Protein AF-A0A969BY06-F1 (afdb_monomer_lite)

Foldseek 3Di:
DDPQLEAEEQEFEQAAQFAAFPVRDTQHGHQARVVLRVLVVVCCCPVVVDDPVRYHAAYFDDDPVPSGGPDDPLRFQAPVNVLVVLVVNLVPRAAPGEYEYEGGAEKAKEQDPLQVLQVHRRGIWIFDAGRCCRPLQGDGCTQLLVLLSVVSSLVSRYAYEYEALYAQEDDDDDDPKDWRYDHDYRHRDHDPPPGSDPSVSSNVSSLVLQAPQDDKDPQDNYRFDQRYKYKYWATNHFTFIWAQPDPPVSRTHTLQSVQLSVVCVVPPPQAFLLLSQLLSQLSCCVPPVRIGMAMGHQSQAHDSHPDGDFDDDWWWFSDADPVQQKTKTQAFLLLVADFQWKKFWAARNDPFPLDPQRTQFMFGFQAGFLRMTMGHGPGGRDPDHDDGSITIDTLAGDPVLAFEEEEDEDPPDPLQVVLVVLLVVVQLLARRYDYDYPPDQGQWYWYADPVQFIFIAGSVRHGQPQQPPTQHSPDPCSSVLVVVVVVLVSLLVSLVPRWLPPCVALCRVQKDKAKQEKAQDDRSSDDDDPDYHHAPDRQAREDEQRIKIKMKIFGQHQAKKWKWKWKCWSLSWTDTSPVPDPRDQTDIDGHGGMMMDMDRDHDDPPDFKTKIKIKMKIFPDRHRNCSSGDHGRPDQPDRVDDDDDDSVVSVSSSSSDDDDDDDDRDYDDDSSNTMGMDMDMYMYGHPPPPPDDDDDDPPDPPPPPCVVPPPDDDDDDDDDDDDDDDDDDDDDDDDDPVNVVVLVVLLLQLLLLLLQLFLLLQDLVPDVVDLAWDKFFSLLLLLLLLLLLLLADPPDPLNVFSCVSSVVPPDDNVSNLSSSQVNV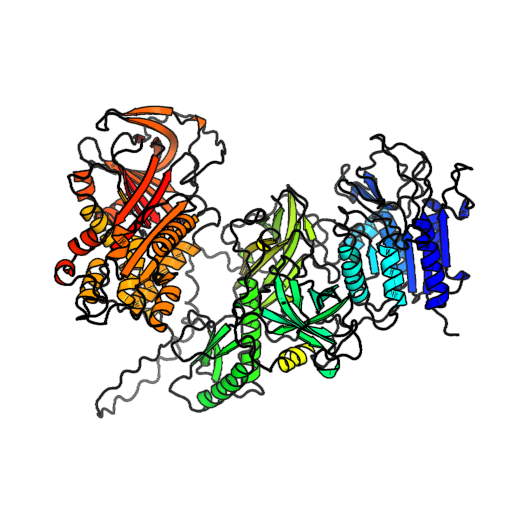VVQVVQDDPQKDKFWAKEKEAEPPDDPDPVSQVSSCVRRVYYYYYADPDLVVNQVVVQVVLCVSAVNPGGNQDDSVLVVPFGMEIETRIYTDFFWLAFFAPVQWDWDWFVQAVNIDTFTWTKDWFKWFWADDPFWTKTWIDTPSGLKIKIKTATDPVADPVRVSVCSRSVSLVVVLVRTDTFTAMETDTWFKDKDKDFCQVSSVVSTVCVVPASASDPPDPSRGGSTYIGIYIWTQDRGGTDDDDHDDDDDDDDDDPPHYYHYRRAWIKMFMARSPSRRTRMIIIPHDRD

Radius of gyration: 35.47 Å; chains: 1; bounding box: 96×74×103 Å

Structure (mmCIF, N/CA/C/O backbone):
data_AF-A0A969BY06-F1
#
_entry.id   AF-A0A969BY06-F1
#
loop_
_atom_site.group_PDB
_atom_site.id
_atom_site.type_symbol
_atom_site.label_atom_id
_atom_site.label_alt_id
_atom_site.label_comp_id
_atom_site.label_asym_id
_atom_site.label_entity_id
_atom_site.label_seq_id
_atom_site.pdbx_PDB_ins_code
_atom_site.Cartn_x
_atom_site.Cartn_y
_atom_site.Cartn_z
_atom_site.occupancy
_atom_site.B_iso_or_equiv
_atom_site.auth_seq_id
_atom_site.auth_comp_id
_atom_site.auth_asym_id
_atom_site.auth_atom_id
_atom_site.pdbx_PDB_model_num
ATOM 1 N N . MET A 1 1 ? -6.893 -21.592 -52.522 1.00 36.00 1 MET A N 1
ATOM 2 C CA . MET A 1 1 ? -5.803 -20.666 -52.174 1.00 36.00 1 MET A CA 1
ATOM 3 C C . MET A 1 1 ? -6.502 -19.421 -51.686 1.00 36.00 1 MET A C 1
ATOM 5 O O . MET A 1 1 ? -7.279 -18.869 -52.454 1.00 36.00 1 MET A O 1
ATOM 9 N N . ALA A 1 2 ? -6.400 -19.128 -50.394 1.00 36.66 2 ALA A N 1
ATOM 10 C CA . ALA A 1 2 ? -6.856 -17.852 -49.861 1.00 36.66 2 ALA A CA 1
ATOM 11 C C . ALA A 1 2 ? -5.659 -16.909 -49.965 1.00 36.66 2 ALA A C 1
ATOM 13 O O . ALA A 1 2 ? -4.579 -17.303 -49.528 1.00 36.66 2 ALA A O 1
ATOM 14 N N . ASP A 1 3 ? -5.834 -15.734 -50.568 1.00 45.28 3 ASP A N 1
ATOM 15 C CA . ASP A 1 3 ? -4.785 -14.717 -50.566 1.00 45.28 3 ASP A CA 1
ATOM 16 C C . ASP A 1 3 ? -4.525 -14.306 -49.117 1.00 45.28 3 ASP A C 1
ATOM 18 O O . ASP A 1 3 ? -5.405 -13.790 -48.424 1.00 45.28 3 ASP A O 1
ATOM 22 N N . THR A 1 4 ? -3.325 -14.603 -48.633 1.00 62.12 4 THR A N 1
ATOM 23 C CA . THR A 1 4 ? -2.865 -14.154 -47.325 1.00 62.12 4 THR A CA 1
ATOM 24 C C . THR A 1 4 ? -2.282 -12.768 -47.502 1.00 62.12 4 THR A C 1
ATOM 26 O O . THR A 1 4 ? -1.140 -12.624 -47.937 1.00 62.12 4 THR A O 1
ATOM 29 N N . ASP A 1 5 ? -3.085 -11.768 -47.156 1.00 86.12 5 ASP A N 1
ATOM 30 C CA . ASP A 1 5 ? -2.762 -10.340 -47.218 1.00 86.12 5 ASP A CA 1
ATOM 31 C C . ASP A 1 5 ? -1.788 -9.925 -46.093 1.00 86.12 5 ASP A C 1
ATOM 33 O O . ASP A 1 5 ? -2.048 -9.036 -45.284 1.00 86.12 5 ASP A O 1
ATOM 37 N N . LEU A 1 6 ? -0.700 -10.688 -45.966 1.00 93.00 6 LEU A N 1
ATOM 38 C CA . LEU A 1 6 ? 0.324 -10.591 -44.936 1.00 93.00 6 LEU A CA 1
ATOM 39 C C . LEU A 1 6 ? 1.692 -10.495 -45.614 1.00 93.00 6 LEU A C 1
ATOM 41 O O . LEU A 1 6 ? 2.065 -11.358 -46.409 1.00 93.00 6 LEU A O 1
ATOM 45 N N . TYR A 1 7 ? 2.428 -9.452 -45.252 1.00 96.81 7 TYR A N 1
ATOM 46 C CA . TYR A 1 7 ? 3.782 -9.152 -45.705 1.00 96.81 7 TYR A CA 1
ATOM 47 C C . TYR A 1 7 ? 4.728 -9.152 -44.505 1.00 96.81 7 TYR A C 1
ATOM 49 O O . TYR A 1 7 ? 4.297 -8.898 -43.376 1.00 96.81 7 TYR A O 1
ATOM 57 N N . ALA A 1 8 ? 6.012 -9.444 -44.710 1.00 97.56 8 ALA A N 1
ATOM 58 C CA . ALA A 1 8 ? 6.959 -9.539 -43.604 1.00 97.56 8 ALA A CA 1
ATOM 59 C C . ALA A 1 8 ? 8.343 -8.960 -43.901 1.00 97.56 8 ALA A C 1
ATOM 61 O O . ALA A 1 8 ? 8.830 -9.013 -45.028 1.00 97.56 8 ALA A O 1
ATOM 62 N N . LEU A 1 9 ? 8.993 -8.468 -42.844 1.00 98.19 9 LEU A N 1
ATOM 63 C CA . LEU A 1 9 ? 10.401 -8.073 -42.832 1.00 98.19 9 LEU A CA 1
ATOM 64 C C . LEU A 1 9 ? 11.107 -8.768 -41.669 1.00 98.19 9 LEU A C 1
ATOM 66 O O . LEU A 1 9 ? 10.770 -8.537 -40.510 1.00 98.19 9 LEU A O 1
ATOM 70 N N . LEU A 1 10 ? 12.078 -9.624 -41.982 1.00 98.31 10 LEU A N 1
ATOM 71 C CA . LEU A 1 10 ? 12.789 -10.453 -41.010 1.00 98.31 10 LEU A CA 1
ATOM 72 C C . LEU A 1 10 ? 14.284 -10.088 -40.987 1.00 98.31 10 LEU A C 1
ATOM 74 O O . LEU A 1 10 ? 14.963 -10.183 -42.008 1.00 98.31 10 LEU A O 1
ATOM 78 N N . ILE A 1 11 ? 14.801 -9.670 -39.832 1.00 98.06 11 ILE A N 1
ATOM 79 C CA . ILE A 1 11 ? 16.166 -9.151 -39.657 1.00 98.06 11 ILE A CA 1
ATOM 80 C C . ILE A 1 11 ? 16.869 -9.967 -38.567 1.00 98.06 11 ILE A C 1
ATOM 82 O O . ILE A 1 11 ? 16.397 -9.996 -37.433 1.00 98.06 11 ILE A O 1
ATOM 86 N N . GLY A 1 12 ? 17.962 -10.658 -38.906 1.00 96.44 12 GLY A N 1
ATOM 87 C CA . GLY A 1 12 ? 18.641 -11.601 -38.003 1.00 96.44 12 GLY A CA 1
ATOM 88 C C . GLY A 1 12 ? 20.154 -11.426 -38.019 1.00 96.44 12 GLY A C 1
ATOM 89 O O . GLY A 1 12 ? 20.783 -11.625 -39.055 1.00 96.44 12 GLY A O 1
ATOM 90 N N . ILE A 1 13 ? 20.753 -11.048 -36.890 1.00 94.75 13 ILE A N 1
ATOM 91 C CA . ILE A 1 13 ? 22.160 -10.626 -36.848 1.00 94.75 13 ILE A CA 1
ATOM 92 C C . ILE A 1 13 ? 22.968 -11.516 -35.895 1.00 94.75 13 ILE A C 1
ATOM 94 O O . ILE A 1 13 ? 22.909 -11.340 -34.680 1.00 94.75 13 ILE A O 1
ATOM 98 N N . ASN A 1 14 ? 23.723 -12.466 -36.456 1.00 92.31 14 ASN A N 1
ATOM 99 C CA . ASN A 1 14 ? 24.719 -13.242 -35.718 1.00 92.31 14 ASN A CA 1
ATOM 100 C C . ASN A 1 14 ? 26.069 -12.507 -35.711 1.00 92.31 14 ASN A C 1
ATOM 102 O O . ASN A 1 14 ? 26.566 -12.189 -34.639 1.00 92.31 14 ASN A O 1
ATOM 106 N N . TYR A 1 15 ? 26.635 -12.184 -36.878 1.00 92.00 15 TYR A N 1
ATOM 107 C CA . TYR A 1 15 ? 27.936 -11.505 -36.980 1.00 92.00 15 TYR A CA 1
ATOM 108 C C . TYR A 1 15 ? 27.830 -9.978 -36.870 1.00 92.00 15 TYR A C 1
ATOM 110 O O . TYR A 1 15 ? 26.941 -9.383 -37.491 1.00 92.00 15 TYR A O 1
ATOM 118 N N . TYR A 1 16 ? 28.788 -9.356 -36.172 1.00 90.75 16 TYR A N 1
ATOM 119 C CA . TYR A 1 16 ? 28.977 -7.905 -36.042 1.00 90.75 16 TYR A CA 1
ATOM 120 C C . TYR A 1 16 ? 30.395 -7.479 -36.449 1.00 90.75 16 TYR A C 1
ATOM 122 O O . TYR A 1 16 ? 31.382 -8.079 -36.030 1.00 90.75 16 TYR A O 1
ATOM 130 N N . TYR A 1 17 ? 30.535 -6.380 -37.204 1.00 88.94 17 TYR A N 1
ATOM 131 C CA . TYR A 1 17 ? 31.873 -5.877 -37.538 1.00 88.94 17 TYR A CA 1
ATOM 132 C C . TYR A 1 17 ? 32.636 -5.424 -36.270 1.00 88.94 17 TYR A C 1
ATOM 134 O O . TYR A 1 17 ? 32.061 -4.753 -35.406 1.00 88.94 17 TYR A O 1
ATOM 142 N N . PRO A 1 18 ? 33.942 -5.730 -36.147 1.00 80.69 18 PRO A N 1
ATOM 143 C CA . PRO A 1 18 ? 34.690 -5.515 -34.911 1.00 80.69 18 PRO A CA 1
ATOM 144 C C . PRO A 1 18 ? 35.029 -4.039 -34.664 1.00 80.69 18 PRO A C 1
ATOM 146 O O . PRO A 1 18 ? 35.703 -3.398 -35.470 1.00 80.69 18 PRO A O 1
ATOM 149 N N . ASN A 1 19 ? 34.648 -3.520 -33.493 1.00 72.38 19 ASN A N 1
ATOM 150 C CA . ASN A 1 19 ? 35.060 -2.202 -33.002 1.00 72.38 19 ASN A CA 1
ATOM 151 C C . ASN A 1 19 ? 35.006 -2.130 -31.479 1.00 72.38 19 ASN A C 1
ATOM 153 O O . ASN A 1 19 ? 34.207 -2.827 -30.857 1.00 72.38 19 ASN A O 1
ATOM 157 N N . ARG A 1 20 ? 35.828 -1.255 -30.894 1.00 75.88 20 ARG A N 1
ATOM 158 C CA . ARG A 1 20 ? 35.798 -0.943 -29.465 1.00 75.88 20 ARG A CA 1
ATOM 159 C C . ARG A 1 20 ? 35.021 0.342 -29.233 1.00 75.88 20 ARG A C 1
ATOM 161 O O . ARG A 1 20 ? 35.375 1.378 -29.792 1.00 75.88 20 ARG A O 1
ATOM 168 N N . LEU A 1 21 ? 34.016 0.267 -28.368 1.00 72.88 21 LEU A N 1
ATOM 169 C CA . LEU A 1 21 ? 33.397 1.447 -27.779 1.00 72.88 21 LEU A CA 1
ATOM 170 C C . LEU A 1 21 ? 34.406 2.165 -26.861 1.00 72.88 21 LEU A C 1
ATOM 172 O O . LEU A 1 21 ? 35.481 1.640 -26.546 1.00 72.88 21 LEU A O 1
ATOM 176 N N . SER A 1 22 ? 34.067 3.378 -26.433 1.00 69.12 22 SER A N 1
ATOM 177 C CA . SER A 1 22 ? 34.914 4.259 -25.612 1.00 69.12 22 SER A CA 1
ATOM 178 C C . SER A 1 22 ? 35.369 3.655 -24.274 1.00 69.12 22 SER A C 1
ATOM 180 O O . SER A 1 22 ? 36.471 3.947 -23.806 1.00 69.12 22 SER A O 1
ATOM 182 N N . ASP A 1 23 ? 34.556 2.779 -23.686 1.00 66.94 23 ASP A N 1
ATOM 183 C CA . ASP A 1 23 ? 34.835 2.008 -22.468 1.00 66.94 23 ASP A CA 1
ATOM 184 C C . ASP A 1 23 ? 35.725 0.766 -22.707 1.00 66.94 23 ASP A C 1
ATOM 186 O O . ASP A 1 23 ? 36.152 0.099 -21.762 1.00 66.94 23 ASP A O 1
ATOM 190 N N . GLY A 1 24 ? 36.024 0.453 -23.972 1.00 72.19 24 GLY A N 1
ATOM 191 C CA . GLY A 1 24 ? 36.779 -0.719 -24.406 1.00 72.19 24 GLY A CA 1
ATOM 192 C C . GLY A 1 24 ? 35.947 -1.984 -24.644 1.00 72.19 24 GLY A C 1
ATOM 193 O O . GLY A 1 24 ? 36.547 -3.015 -24.970 1.00 72.19 24 GLY A O 1
ATOM 194 N N . SER A 1 25 ? 34.619 -1.925 -24.498 1.00 74.69 25 SER A N 1
ATOM 195 C CA . SER A 1 25 ? 33.684 -3.014 -24.807 1.00 74.69 25 SER A CA 1
ATOM 196 C C . SER A 1 25 ? 33.457 -3.177 -26.317 1.00 74.69 25 SER A C 1
ATOM 198 O O . SER A 1 25 ? 33.809 -2.310 -27.118 1.00 74.69 25 SER A O 1
ATOM 200 N N . THR A 1 26 ? 32.904 -4.321 -26.722 1.00 77.75 26 THR A N 1
ATOM 201 C CA . THR A 1 26 ? 32.596 -4.661 -28.119 1.00 77.75 26 THR A CA 1
ATOM 202 C C . THR A 1 26 ? 31.288 -5.450 -28.152 1.00 77.75 26 THR A C 1
ATOM 204 O O . THR A 1 26 ? 31.117 -6.351 -27.324 1.00 77.75 26 THR A O 1
ATOM 207 N N . TYR A 1 27 ? 30.400 -5.194 -29.119 1.00 84.12 27 TYR A N 1
ATOM 208 C CA . TYR A 1 27 ? 29.342 -6.163 -29.437 1.00 84.12 27 TYR A CA 1
ATOM 209 C C . TYR A 1 27 ? 30.000 -7.488 -29.844 1.00 84.12 27 TYR A C 1
ATOM 211 O O . TYR A 1 27 ? 31.090 -7.491 -30.422 1.00 84.12 27 TYR A O 1
ATOM 219 N N . LYS A 1 28 ? 29.396 -8.606 -29.444 1.00 84.31 28 LYS A N 1
ATOM 220 C CA . LYS A 1 28 ? 29.905 -9.947 -29.744 1.00 84.31 28 LYS A CA 1
ATOM 221 C C . LYS A 1 28 ? 29.021 -10.577 -30.799 1.00 84.31 28 LYS A C 1
ATOM 223 O O . LYS A 1 28 ? 27.852 -10.224 -30.906 1.00 84.31 28 LYS A O 1
ATOM 228 N N . ASP A 1 29 ? 29.565 -11.556 -31.500 1.00 87.44 29 ASP A N 1
ATOM 229 C CA . ASP A 1 29 ? 28.734 -12.375 -32.361 1.00 87.44 29 ASP A CA 1
ATOM 230 C C . ASP A 1 29 ? 27.730 -13.183 -31.521 1.00 87.44 29 ASP A C 1
ATOM 232 O O . ASP A 1 29 ? 28.045 -13.677 -30.431 1.00 87.44 29 ASP A O 1
ATOM 236 N N . LEU A 1 30 ? 26.506 -13.266 -32.032 1.00 87.62 30 LEU A N 1
ATOM 237 C CA . LEU A 1 30 ? 25.407 -14.075 -31.516 1.00 87.62 30 LEU A CA 1
ATOM 238 C C . LEU A 1 30 ? 25.317 -15.379 -32.311 1.00 87.62 30 LEU A C 1
ATOM 240 O O . LEU A 1 30 ? 25.778 -15.463 -33.447 1.00 87.62 30 LEU A O 1
ATOM 244 N N . GLU A 1 31 ? 24.698 -16.405 -31.736 1.00 85.19 31 GLU A N 1
ATOM 245 C CA . GLU A 1 31 ? 24.597 -17.719 -32.383 1.00 85.19 31 GLU A CA 1
ATOM 246 C C . GLU A 1 31 ? 23.169 -18.008 -32.879 1.00 85.19 31 GLU A C 1
ATOM 248 O O . GLU A 1 31 ? 22.988 -18.733 -33.860 1.00 85.19 31 GLU A O 1
ATOM 253 N N . GLY A 1 32 ? 22.142 -17.454 -32.219 1.00 87.50 32 GLY A N 1
ATOM 254 C CA . GLY A 1 32 ? 20.742 -17.823 -32.452 1.00 87.50 32 GLY A CA 1
ATOM 255 C C . GLY A 1 32 ? 19.925 -16.892 -33.349 1.00 87.50 32 GLY A C 1
ATOM 256 O O . GLY A 1 32 ? 18.902 -17.322 -33.882 1.00 87.50 32 GLY A O 1
ATOM 257 N N . ALA A 1 33 ? 20.348 -15.645 -33.547 1.00 91.56 33 ALA A N 1
ATOM 258 C CA . ALA A 1 33 ? 19.531 -14.605 -34.175 1.00 91.56 33 ALA A CA 1
ATOM 259 C C . ALA A 1 33 ? 19.147 -14.885 -35.644 1.00 91.56 33 ALA A C 1
ATOM 261 O O . ALA A 1 33 ? 17.995 -14.694 -36.041 1.00 91.56 33 ALA A O 1
ATOM 262 N N . VAL A 1 34 ? 20.070 -15.410 -36.453 1.00 94.38 34 VAL A N 1
ATOM 263 C CA . VAL A 1 34 ? 19.764 -15.878 -37.820 1.00 94.38 34 VAL A CA 1
ATOM 264 C C . VAL A 1 34 ? 18.842 -17.107 -37.784 1.00 94.38 34 VAL A C 1
ATOM 266 O O . VAL A 1 34 ? 17.917 -17.220 -38.590 1.00 94.38 34 VAL A O 1
ATOM 269 N N . GLY A 1 35 ? 19.034 -18.009 -36.814 1.00 92.62 35 GLY A N 1
ATOM 270 C CA . GLY A 1 35 ? 18.193 -19.196 -36.622 1.00 92.62 35 GLY A CA 1
ATOM 271 C C . GLY A 1 35 ? 16.734 -18.861 -36.290 1.00 92.62 35 GLY A C 1
ATOM 272 O O . GLY A 1 35 ? 15.821 -19.506 -36.811 1.00 92.62 35 GLY A O 1
ATOM 273 N N . ASP A 1 36 ? 16.518 -17.826 -35.480 1.00 94.50 36 ASP A N 1
ATOM 274 C CA . ASP A 1 36 ? 15.202 -17.277 -35.134 1.00 94.50 36 ASP A CA 1
ATOM 275 C C . ASP A 1 36 ? 14.458 -16.743 -36.366 1.00 94.50 36 ASP A C 1
ATOM 277 O O . ASP A 1 36 ? 13.286 -17.069 -36.585 1.00 94.50 36 ASP A O 1
ATOM 281 N N . VAL A 1 37 ? 15.150 -15.981 -37.219 1.00 95.69 37 VAL A N 1
ATOM 282 C CA . VAL A 1 37 ? 14.595 -15.448 -38.473 1.00 95.69 37 VAL A CA 1
ATOM 283 C C . VAL A 1 37 ? 14.242 -16.555 -39.457 1.00 95.69 37 VAL A C 1
ATOM 285 O O . VAL A 1 37 ? 13.136 -16.555 -39.998 1.00 95.69 37 VAL A O 1
ATOM 288 N N . LEU A 1 38 ? 15.126 -17.536 -39.656 1.00 95.12 38 LEU A N 1
ATOM 289 C CA . LEU A 1 38 ? 14.857 -18.666 -40.551 1.00 95.12 38 LEU A CA 1
ATOM 290 C C . LEU A 1 38 ? 13.676 -19.517 -40.057 1.00 95.12 38 LEU A C 1
ATOM 292 O O . LEU A 1 38 ? 12.845 -19.949 -40.856 1.00 95.12 38 LEU A O 1
ATOM 296 N N . ALA A 1 39 ? 13.550 -19.715 -38.742 1.00 94.69 39 ALA A N 1
ATOM 297 C CA . ALA A 1 39 ? 12.409 -20.409 -38.151 1.00 94.69 39 ALA A CA 1
ATOM 298 C C . ALA A 1 39 ? 11.101 -19.611 -38.275 1.00 94.69 39 ALA A C 1
ATOM 300 O O . ALA A 1 39 ? 10.048 -20.189 -38.548 1.00 94.69 39 ALA A O 1
ATOM 301 N N . THR A 1 40 ? 11.172 -18.289 -38.127 1.00 95.88 40 THR A N 1
ATOM 302 C CA . THR A 1 40 ? 10.033 -17.381 -38.304 1.00 95.88 40 THR A CA 1
ATOM 303 C C . THR A 1 40 ? 9.565 -17.359 -39.759 1.00 95.88 40 THR A C 1
ATOM 305 O O . THR A 1 40 ? 8.370 -17.498 -40.014 1.00 95.88 40 THR A O 1
ATOM 308 N N . ARG A 1 41 ? 10.491 -17.305 -40.728 1.00 96.62 41 ARG A N 1
ATOM 309 C CA . ARG A 1 41 ? 10.190 -17.457 -42.161 1.00 96.62 41 ARG A CA 1
ATOM 310 C C . ARG A 1 41 ? 9.492 -18.785 -42.447 1.00 96.62 41 ARG A C 1
ATOM 312 O O . ARG A 1 41 ? 8.423 -18.789 -43.052 1.00 96.62 41 ARG A O 1
ATOM 319 N N . ALA A 1 42 ? 10.052 -19.890 -41.951 1.00 95.62 42 ALA A N 1
ATOM 320 C CA . ALA A 1 42 ? 9.466 -21.215 -42.123 1.00 95.62 42 ALA A CA 1
ATOM 321 C C . ALA A 1 42 ? 8.050 -21.300 -41.527 1.00 95.62 42 ALA A C 1
ATOM 323 O O . ALA A 1 42 ? 7.161 -21.873 -42.155 1.00 95.62 42 ALA A O 1
ATOM 324 N N . PHE A 1 43 ? 7.799 -20.697 -40.359 1.00 93.94 43 PHE A N 1
ATOM 325 C CA . PHE A 1 43 ? 6.455 -20.606 -39.777 1.00 93.94 43 PHE A CA 1
ATOM 326 C C . PHE A 1 43 ? 5.490 -19.801 -40.663 1.00 93.94 43 PHE A C 1
ATOM 328 O O . PHE A 1 43 ? 4.383 -20.268 -40.932 1.00 93.94 43 PHE A O 1
ATOM 335 N N . LEU A 1 44 ? 5.897 -18.628 -41.161 1.00 93.25 44 LEU A N 1
ATOM 336 C CA . LEU A 1 44 ? 5.055 -17.794 -42.027 1.00 93.25 44 LEU A CA 1
ATOM 337 C C . LEU A 1 44 ? 4.702 -18.507 -43.345 1.00 93.25 44 LEU A C 1
ATOM 339 O O . LEU A 1 44 ? 3.535 -18.535 -43.736 1.00 93.25 44 LEU A O 1
ATOM 343 N N . GLN A 1 45 ? 5.671 -19.165 -43.981 1.00 93.00 45 GLN A N 1
ATOM 344 C CA . GLN A 1 45 ? 5.450 -19.950 -45.201 1.00 93.00 45 GLN A CA 1
ATOM 345 C C . GLN A 1 45 ? 4.549 -21.174 -44.952 1.00 93.00 45 GLN A C 1
ATOM 347 O O . GLN A 1 45 ? 3.624 -21.433 -45.717 1.00 93.00 45 GLN A O 1
ATOM 352 N N . THR A 1 46 ? 4.788 -21.944 -43.883 1.00 89.31 46 THR A N 1
ATOM 353 C CA . THR A 1 46 ? 4.103 -23.237 -43.665 1.00 89.31 46 THR A CA 1
ATOM 354 C C . THR A 1 46 ? 2.757 -23.113 -42.953 1.00 89.31 46 THR A C 1
ATOM 356 O O . THR A 1 46 ? 1.771 -23.693 -43.403 1.00 89.31 46 THR A O 1
ATOM 359 N N . MET A 1 47 ? 2.695 -22.354 -41.857 1.00 84.25 47 MET A N 1
ATOM 360 C CA . MET A 1 47 ? 1.504 -22.231 -41.007 1.00 84.25 47 MET A CA 1
ATOM 361 C C . MET A 1 47 ? 0.599 -21.076 -41.437 1.00 84.25 47 MET A C 1
ATOM 363 O O . MET A 1 47 ? -0.610 -21.130 -41.210 1.00 84.25 47 MET A O 1
ATOM 367 N N . ARG A 1 48 ? 1.168 -20.031 -42.053 1.00 86.94 48 ARG A N 1
ATOM 368 C CA . ARG A 1 48 ? 0.425 -18.851 -42.523 1.00 86.94 48 ARG A CA 1
ATOM 369 C C . ARG A 1 48 ? 0.321 -18.735 -44.044 1.00 86.94 48 ARG A C 1
ATOM 371 O O . ARG A 1 48 ? -0.387 -17.841 -44.478 1.00 86.94 48 ARG A O 1
ATOM 378 N N . GLN A 1 49 ? 0.931 -19.642 -44.817 1.00 90.00 49 GLN A N 1
ATOM 379 C CA . GLN A 1 49 ? 0.881 -19.686 -46.292 1.00 90.00 49 GLN A CA 1
ATOM 380 C C . GLN A 1 49 ? 1.368 -18.397 -46.986 1.00 90.00 49 GLN A C 1
ATOM 382 O O . GLN A 1 49 ? 1.001 -18.142 -48.130 1.00 90.00 49 GLN A O 1
ATOM 387 N N . VAL A 1 50 ? 2.217 -17.611 -46.312 1.00 91.88 50 VAL A N 1
ATOM 388 C CA . VAL A 1 50 ? 2.757 -16.350 -46.845 1.00 91.88 50 VAL A CA 1
ATOM 389 C C . VAL A 1 50 ? 3.677 -16.633 -48.046 1.00 91.88 50 VAL A C 1
ATOM 391 O O . VAL A 1 50 ? 4.602 -17.439 -47.898 1.00 91.88 50 VAL A O 1
ATOM 394 N N . PRO A 1 51 ? 3.462 -15.988 -49.212 1.00 93.25 51 PRO A N 1
ATOM 395 C CA . PRO A 1 51 ? 4.330 -16.119 -50.383 1.00 93.25 51 PRO A CA 1
ATOM 396 C C . PRO A 1 51 ? 5.776 -15.667 -50.130 1.00 93.25 51 PRO A C 1
ATOM 398 O O . PRO A 1 51 ? 6.027 -14.742 -49.362 1.00 93.25 51 PRO A O 1
ATOM 401 N N . ASP A 1 52 ? 6.747 -16.274 -50.815 1.00 91.62 52 ASP A N 1
ATOM 402 C CA . ASP A 1 52 ? 8.169 -15.917 -50.667 1.00 91.62 52 ASP A CA 1
ATOM 403 C C . ASP A 1 52 ? 8.490 -14.483 -51.111 1.00 91.62 52 ASP A C 1
ATOM 405 O O . ASP A 1 52 ? 9.365 -13.846 -50.531 1.00 91.62 52 ASP A O 1
ATOM 409 N N . ASP A 1 53 ? 7.772 -13.961 -52.105 1.00 93.19 53 ASP A N 1
ATOM 410 C CA . ASP A 1 53 ? 7.870 -12.580 -52.584 1.00 93.19 53 ASP A CA 1
ATOM 411 C C . ASP A 1 53 ? 7.180 -11.561 -51.661 1.00 93.19 53 ASP A C 1
ATOM 413 O O . ASP A 1 53 ? 7.387 -10.362 -51.822 1.00 93.19 53 ASP A O 1
ATOM 417 N N . HIS A 1 54 ? 6.435 -12.019 -50.647 1.00 94.88 54 HIS A N 1
ATOM 418 C CA . HIS A 1 54 ? 5.900 -11.184 -49.566 1.00 94.88 54 HIS A CA 1
ATOM 419 C C . HIS A 1 54 ? 6.852 -11.082 -48.351 1.00 94.88 54 HIS A C 1
ATOM 421 O O . HIS A 1 54 ? 6.551 -10.349 -47.405 1.00 94.88 54 HIS A O 1
ATOM 427 N N . ILE A 1 55 ? 7.982 -11.809 -48.338 1.00 96.81 55 ILE A N 1
ATOM 428 C CA . ILE A 1 55 ? 8.922 -11.867 -47.203 1.00 96.81 55 ILE A CA 1
ATOM 429 C C . ILE A 1 55 ? 10.268 -11.236 -47.579 1.00 96.81 55 ILE A C 1
ATOM 431 O O . ILE A 1 55 ? 11.111 -11.849 -48.238 1.00 96.81 55 ILE A O 1
ATOM 435 N N . LEU A 1 56 ? 10.512 -10.028 -47.075 1.00 97.69 56 LEU A N 1
ATOM 436 C CA . LEU A 1 56 ? 11.822 -9.384 -47.105 1.00 97.69 56 LEU A CA 1
ATOM 437 C C . LEU A 1 56 ? 12.693 -9.919 -45.957 1.00 97.69 56 LEU A C 1
ATOM 439 O O . LEU A 1 56 ? 12.219 -10.115 -44.836 1.00 97.69 56 LEU A O 1
ATOM 443 N N . GLN A 1 57 ? 13.979 -10.150 -46.223 1.00 97.31 57 GLN A N 1
ATOM 444 C CA . GLN A 1 57 ? 14.916 -10.707 -45.245 1.00 97.31 57 GLN A CA 1
ATOM 445 C C . GLN A 1 57 ? 16.281 -10.010 -45.319 1.00 97.31 57 GLN A C 1
ATOM 447 O O . GLN A 1 57 ? 16.782 -9.761 -46.414 1.00 97.31 57 GLN A O 1
ATOM 452 N N . LEU A 1 58 ? 16.886 -9.755 -44.155 1.00 98.12 58 LEU A N 1
ATOM 453 C CA . LEU A 1 58 ? 18.292 -9.373 -43.996 1.00 98.12 58 LEU A CA 1
ATOM 454 C C . LEU A 1 58 ? 18.942 -10.280 -42.943 1.00 98.12 58 LEU A C 1
ATOM 456 O O . LEU A 1 58 ? 18.412 -10.397 -41.835 1.00 98.12 58 LEU A O 1
ATOM 460 N N . THR A 1 59 ? 20.078 -10.909 -43.251 1.00 97.06 59 THR A N 1
ATOM 461 C CA . THR A 1 59 ? 20.813 -11.744 -42.283 1.00 97.06 59 THR A CA 1
ATOM 462 C C . THR A 1 59 ? 22.323 -11.515 -42.325 1.00 97.06 59 THR A C 1
ATOM 464 O O . THR A 1 59 ? 22.864 -11.056 -43.328 1.00 97.06 59 THR A O 1
ATOM 467 N N . SER A 1 60 ? 22.986 -11.766 -41.194 1.00 94.81 60 SER A N 1
ATOM 468 C CA . SER A 1 60 ? 24.444 -11.686 -41.029 1.00 94.81 60 SER A CA 1
ATOM 469 C C . SER A 1 60 ? 24.916 -12.925 -40.278 1.00 94.81 60 SER A C 1
ATOM 471 O O . SER A 1 60 ? 24.770 -12.990 -39.058 1.00 94.81 60 SER A O 1
ATOM 473 N N . THR A 1 61 ? 25.425 -13.924 -40.990 1.00 92.12 61 THR A N 1
ATOM 474 C CA . THR A 1 61 ? 25.869 -15.211 -40.443 1.00 92.12 61 THR A CA 1
ATOM 475 C C . THR A 1 61 ? 27.352 -15.166 -40.068 1.00 92.12 61 THR A C 1
ATOM 477 O O . THR A 1 61 ? 28.175 -14.674 -40.838 1.00 92.12 61 THR A O 1
ATOM 480 N N . THR A 1 62 ? 27.703 -15.704 -38.896 1.00 80.88 62 THR A N 1
ATOM 481 C CA . THR A 1 62 ? 29.094 -15.817 -38.425 1.00 80.88 62 THR A CA 1
ATOM 482 C C . THR A 1 62 ? 29.883 -16.843 -39.229 1.00 80.88 62 THR A C 1
ATOM 484 O O . THR A 1 62 ? 29.518 -18.017 -39.266 1.00 80.88 62 THR A O 1
ATOM 487 N N . ASP A 1 63 ? 31.001 -16.403 -39.805 1.00 72.19 63 ASP A N 1
ATOM 488 C CA . ASP A 1 63 ? 32.023 -17.251 -40.416 1.00 72.19 63 ASP A CA 1
ATOM 489 C C . ASP A 1 63 ? 33.365 -17.033 -39.690 1.00 72.19 63 ASP A C 1
ATOM 491 O O . ASP A 1 63 ? 34.048 -16.021 -39.878 1.00 72.19 63 ASP A O 1
ATOM 495 N N . GLU A 1 64 ? 33.725 -17.985 -38.820 1.00 59.31 64 GLU A N 1
ATOM 496 C CA . GLU A 1 64 ? 34.975 -17.952 -38.046 1.00 59.31 64 GLU A CA 1
ATOM 497 C C . GLU A 1 64 ? 36.236 -18.137 -38.915 1.00 59.31 64 GLU A C 1
ATOM 499 O O . GLU A 1 64 ? 37.334 -17.804 -38.464 1.00 59.31 64 GLU A O 1
ATOM 504 N N . GLU A 1 65 ? 36.113 -18.655 -40.146 1.00 60.50 65 GLU A N 1
ATOM 505 C CA . GLU A 1 65 ? 37.246 -18.876 -41.057 1.00 60.50 65 GLU A CA 1
ATOM 506 C C . GLU A 1 65 ? 37.469 -17.689 -42.012 1.00 60.50 65 GLU A C 1
ATOM 508 O O . GLU A 1 65 ? 38.619 -17.375 -42.333 1.00 60.50 65 GLU A O 1
ATOM 513 N N . ALA A 1 66 ? 36.400 -17.010 -42.447 1.00 61.91 66 ALA A N 1
ATOM 514 C CA . ALA A 1 66 ? 36.472 -15.874 -43.370 1.00 61.91 66 ALA A CA 1
ATOM 515 C C . ALA A 1 66 ? 36.687 -14.514 -42.679 1.00 61.91 66 ALA A C 1
ATOM 517 O O . ALA A 1 66 ? 37.353 -13.642 -43.241 1.00 61.91 66 ALA A O 1
ATOM 518 N N . GLY A 1 67 ? 36.135 -14.313 -41.475 1.00 69.38 67 GLY A N 1
ATOM 519 C CA . GLY A 1 67 ? 36.205 -13.034 -40.750 1.00 69.38 67 GLY A CA 1
ATOM 520 C C . GLY A 1 67 ? 35.307 -11.914 -41.305 1.00 69.38 67 GLY A C 1
ATOM 521 O O . GLY A 1 67 ? 35.365 -10.787 -40.808 1.00 69.38 67 GLY A O 1
ATOM 522 N N . GLU A 1 68 ? 34.468 -12.226 -42.292 1.00 79.81 68 GLU A N 1
ATOM 523 C CA . GLU A 1 68 ? 33.430 -11.385 -42.904 1.00 79.81 68 GLU A CA 1
ATOM 524 C C . GLU A 1 68 ? 32.112 -12.191 -42.968 1.00 79.81 68 GLU A C 1
ATOM 526 O O . GLU A 1 68 ? 32.168 -13.422 -42.951 1.00 79.81 68 GLU A O 1
ATOM 531 N N . PRO A 1 69 ? 30.929 -11.549 -43.019 1.00 86.12 69 PRO A N 1
ATOM 532 C CA . PRO A 1 69 ? 29.653 -12.265 -43.066 1.00 86.12 69 PRO A CA 1
ATOM 533 C C . PRO A 1 69 ? 29.429 -12.959 -44.421 1.00 86.12 69 PRO A C 1
ATOM 535 O O . PRO A 1 69 ? 29.900 -12.495 -45.460 1.00 86.12 69 PRO A O 1
ATOM 538 N N . VAL A 1 70 ? 28.676 -14.064 -44.408 1.00 88.44 70 VAL A N 1
ATOM 539 C CA . VAL A 1 70 ? 28.451 -14.931 -45.585 1.00 88.44 70 VAL A CA 1
ATOM 540 C C . VAL A 1 70 ? 27.523 -14.286 -46.626 1.00 88.44 70 VAL A C 1
ATOM 542 O O . VAL A 1 70 ? 27.639 -14.543 -47.827 1.00 88.44 70 VAL A O 1
ATOM 545 N N . GLU A 1 71 ? 26.568 -13.475 -46.177 1.00 92.69 71 GLU A N 1
ATOM 546 C CA . GLU A 1 71 ? 25.563 -12.831 -47.018 1.00 92.69 71 GLU A CA 1
ATOM 547 C C . GLU A 1 71 ? 26.134 -11.662 -47.850 1.00 92.69 71 GLU A C 1
ATOM 549 O O . GLU A 1 71 ? 26.986 -10.906 -47.376 1.00 92.69 71 GLU A O 1
ATOM 554 N N . PRO A 1 72 ? 25.654 -11.457 -49.094 1.00 92.62 72 PRO A N 1
ATOM 555 C CA . PRO A 1 72 ? 26.135 -10.371 -49.943 1.00 92.62 72 PRO A CA 1
ATOM 556 C C . PRO A 1 72 ? 25.716 -8.990 -49.395 1.00 92.62 72 PRO A C 1
ATOM 558 O O . PRO A 1 72 ? 24.718 -8.892 -48.673 1.00 92.62 72 PRO A O 1
ATOM 561 N N . PRO A 1 73 ? 26.423 -7.897 -49.752 1.00 91.44 73 PRO A N 1
ATOM 562 C CA . PRO A 1 73 ? 26.250 -6.580 -49.130 1.00 91.44 73 PRO A CA 1
ATOM 563 C C . PRO A 1 73 ? 24.818 -6.031 -49.104 1.00 91.44 73 PRO A C 1
ATOM 565 O O . PRO A 1 73 ? 24.452 -5.346 -48.153 1.00 91.44 73 PRO A O 1
ATOM 568 N N . GLU A 1 74 ? 24.000 -6.333 -50.111 1.00 92.12 74 GLU A N 1
ATOM 569 C CA . GLU A 1 74 ? 22.591 -5.930 -50.214 1.00 92.12 74 GLU A CA 1
ATOM 570 C C . GLU A 1 74 ? 21.618 -6.749 -49.339 1.00 92.12 74 GLU A C 1
ATOM 572 O O . GLU A 1 74 ? 20.466 -6.352 -49.164 1.00 92.12 74 GLU A O 1
ATOM 577 N N . GLN A 1 75 ? 22.070 -7.876 -48.780 1.00 93.62 75 GLN A N 1
ATOM 578 C CA . GLN A 1 75 ? 21.322 -8.725 -47.839 1.00 93.62 75 GLN A CA 1
ATOM 579 C C . GLN A 1 75 ? 21.795 -8.557 -46.387 1.00 93.62 75 GLN A C 1
ATOM 581 O O . GLN A 1 75 ? 21.133 -9.037 -45.466 1.00 93.62 75 GLN A O 1
ATOM 586 N N . LEU A 1 76 ? 22.905 -7.845 -46.163 1.00 96.12 76 LEU A N 1
ATOM 587 C CA . LEU A 1 76 ? 23.404 -7.572 -44.820 1.00 96.12 76 LEU A CA 1
ATOM 588 C C . LEU A 1 76 ? 22.480 -6.604 -44.056 1.00 96.12 76 LEU A C 1
ATOM 590 O O . LEU A 1 76 ? 22.019 -5.613 -44.627 1.00 96.12 76 LEU A O 1
ATOM 594 N N . PRO A 1 77 ? 22.260 -6.807 -42.746 1.00 96.19 77 PRO A N 1
ATOM 595 C CA . PRO A 1 77 ? 21.454 -5.950 -41.883 1.00 96.19 77 PRO A CA 1
ATOM 596 C C . PRO A 1 77 ? 22.244 -4.702 -41.457 1.00 96.19 77 PRO A C 1
ATOM 598 O O . PRO A 1 77 ? 22.497 -4.474 -40.273 1.00 96.19 77 PRO A O 1
ATOM 601 N N . THR A 1 78 ? 22.691 -3.922 -42.444 1.00 95.19 78 THR A N 1
ATOM 602 C CA . THR A 1 78 ? 23.311 -2.608 -42.234 1.00 95.19 78 THR A CA 1
ATOM 603 C C . THR A 1 78 ? 22.248 -1.561 -41.929 1.00 95.19 78 THR A C 1
ATOM 605 O O . THR A 1 78 ? 21.094 -1.719 -42.332 1.00 95.19 78 THR A O 1
ATOM 608 N N . TYR A 1 79 ? 22.626 -0.464 -41.271 1.00 93.69 79 TYR A N 1
ATOM 609 C CA . TYR A 1 79 ? 21.709 0.644 -40.975 1.00 93.69 79 TYR A CA 1
ATOM 610 C C . TYR A 1 79 ? 20.922 1.106 -42.222 1.00 93.69 79 TYR A C 1
ATOM 612 O O . TYR A 1 79 ? 19.693 1.200 -42.194 1.00 93.69 79 TYR A O 1
ATOM 620 N N . ALA A 1 80 ? 21.623 1.307 -43.345 1.00 93.00 80 ALA A N 1
ATOM 621 C CA . ALA A 1 80 ? 21.021 1.745 -44.604 1.00 93.00 80 ALA A CA 1
ATOM 622 C C . ALA A 1 80 ? 20.081 0.690 -45.215 1.00 93.00 80 ALA A C 1
ATOM 624 O O . ALA A 1 80 ? 18.964 1.022 -45.614 1.00 93.00 80 ALA A O 1
ATOM 625 N N . ASN A 1 81 ? 20.497 -0.583 -45.247 1.00 95.88 81 ASN A N 1
ATOM 626 C CA . ASN A 1 81 ? 19.672 -1.660 -45.800 1.00 95.88 81 ASN A CA 1
ATOM 627 C C . ASN A 1 81 ? 18.407 -1.887 -44.964 1.00 95.88 81 ASN A C 1
ATOM 629 O O . ASN A 1 81 ? 17.352 -2.155 -45.532 1.00 95.88 81 ASN A O 1
ATOM 633 N N . ILE A 1 82 ? 18.480 -1.754 -43.634 1.00 95.94 82 ILE A N 1
ATOM 634 C CA . ILE A 1 82 ? 17.306 -1.881 -42.761 1.00 95.94 82 ILE A CA 1
ATOM 635 C C . ILE A 1 82 ? 16.273 -0.804 -43.120 1.00 95.94 82 ILE A C 1
ATOM 637 O O . ILE A 1 82 ? 15.132 -1.152 -43.418 1.00 95.94 82 ILE A O 1
ATOM 641 N N . ILE A 1 83 ? 16.666 0.476 -43.181 1.00 94.44 83 ILE A N 1
ATOM 642 C CA . ILE A 1 83 ? 15.764 1.576 -43.578 1.00 94.44 83 ILE A CA 1
ATOM 643 C C . ILE A 1 83 ? 15.167 1.322 -44.968 1.00 94.44 83 ILE A C 1
ATOM 645 O O . ILE A 1 83 ? 13.951 1.423 -45.142 1.00 94.44 83 ILE A O 1
ATOM 649 N N . GLN A 1 84 ? 15.997 0.923 -45.937 1.00 95.12 84 GLN A N 1
ATOM 650 C CA . GLN A 1 84 ? 15.535 0.587 -47.283 1.00 95.12 84 GLN A CA 1
ATOM 651 C C . GLN A 1 84 ? 14.495 -0.546 -47.263 1.00 95.12 84 GLN A C 1
ATOM 653 O O . GLN A 1 84 ? 13.484 -0.450 -47.952 1.00 95.12 84 GLN A O 1
ATOM 658 N N . LYS A 1 85 ? 14.681 -1.599 -46.455 1.00 96.81 85 LYS A N 1
ATOM 659 C CA . LYS A 1 85 ? 13.705 -2.697 -46.365 1.00 96.81 85 LYS A CA 1
ATOM 660 C C . LYS A 1 85 ? 12.408 -2.316 -45.655 1.00 96.81 85 LYS A C 1
ATOM 662 O O . LYS A 1 85 ? 11.374 -2.858 -46.027 1.00 96.81 85 LYS A O 1
ATOM 667 N N . PHE A 1 86 ? 12.413 -1.371 -44.713 1.00 95.56 86 PHE A N 1
ATOM 668 C CA . PHE A 1 86 ? 11.164 -0.794 -44.191 1.00 95.56 86 PHE A CA 1
ATOM 669 C C . PHE A 1 86 ? 10.396 -0.026 -45.281 1.00 95.56 86 PHE A C 1
ATOM 671 O O . PHE A 1 86 ? 9.176 -0.155 -45.373 1.00 95.56 86 PHE A O 1
ATOM 678 N N . GLN A 1 87 ? 11.099 0.725 -46.135 1.00 94.38 87 GLN A N 1
ATOM 679 C CA . GLN A 1 87 ? 10.495 1.447 -47.262 1.00 94.38 87 GLN A CA 1
ATOM 680 C C . GLN A 1 87 ? 9.962 0.484 -48.335 1.00 94.38 87 GLN A C 1
ATOM 682 O O . GLN A 1 87 ? 8.802 0.591 -48.720 1.00 94.38 87 GLN A O 1
ATOM 687 N N . GLU A 1 88 ? 10.755 -0.512 -48.748 1.00 95.75 88 GLU A N 1
ATOM 688 C CA . GLU A 1 88 ? 10.329 -1.556 -49.693 1.00 95.75 88 GLU A CA 1
ATOM 689 C C . GLU A 1 88 ? 9.121 -2.353 -49.174 1.00 95.75 88 GLU A C 1
ATOM 691 O O . GLU A 1 88 ? 8.202 -2.627 -49.940 1.00 95.75 88 GLU A O 1
ATOM 696 N N . LEU A 1 89 ? 9.088 -2.700 -47.879 1.00 96.19 89 LEU A N 1
ATOM 697 C CA . LEU A 1 89 ? 7.941 -3.351 -47.233 1.00 96.19 89 LEU A CA 1
ATOM 698 C C . LEU A 1 89 ? 6.693 -2.468 -47.304 1.00 96.19 89 LEU A C 1
ATOM 700 O O . LEU A 1 89 ? 5.602 -2.946 -47.617 1.00 96.19 89 LEU A O 1
ATOM 704 N N . GLY A 1 90 ? 6.881 -1.174 -47.032 1.00 92.88 90 GLY A N 1
ATOM 705 C CA . GLY A 1 90 ? 5.858 -0.153 -47.167 1.00 92.88 90 GLY A CA 1
ATOM 706 C C . GLY A 1 90 ? 5.308 -0.094 -48.581 1.00 92.88 90 GLY A C 1
ATOM 707 O O . GLY A 1 90 ? 4.097 -0.148 -48.734 1.00 92.88 90 GLY A O 1
ATOM 708 N N . ASP A 1 91 ? 6.150 -0.032 -49.612 1.00 94.06 91 ASP A N 1
ATOM 709 C CA . ASP A 1 91 ? 5.730 0.015 -51.019 1.00 94.06 91 ASP A CA 1
ATOM 710 C C . ASP A 1 91 ? 5.028 -1.271 -51.478 1.00 94.06 91 ASP A C 1
ATOM 712 O O . ASP A 1 91 ? 3.982 -1.191 -52.129 1.00 94.06 91 ASP A O 1
ATOM 716 N N . LEU A 1 92 ? 5.567 -2.434 -51.095 1.00 94.06 92 LEU A N 1
ATOM 717 C CA . LEU A 1 92 ? 5.091 -3.767 -51.469 1.00 94.06 92 LEU A CA 1
ATOM 718 C C . LEU A 1 92 ? 3.680 -4.074 -50.938 1.00 94.06 92 LEU A C 1
ATOM 720 O O . LEU A 1 92 ? 2.871 -4.650 -51.665 1.00 94.06 92 LEU A O 1
ATOM 724 N N . ALA A 1 93 ? 3.375 -3.684 -49.697 1.00 93.94 93 ALA A N 1
ATOM 725 C CA . ALA A 1 93 ? 2.093 -3.981 -49.059 1.00 93.94 93 ALA A CA 1
ATOM 726 C C . ALA A 1 93 ? 0.983 -2.978 -49.472 1.00 93.94 93 ALA A C 1
ATOM 728 O O . ALA A 1 93 ? 1.152 -1.763 -49.293 1.00 93.94 93 ALA A O 1
ATOM 729 N N . PRO A 1 94 ? -0.176 -3.420 -50.003 1.00 93.25 94 PRO A N 1
ATOM 730 C CA . PRO A 1 94 ? -1.330 -2.548 -50.233 1.00 93.25 94 PRO A CA 1
ATOM 731 C C . PRO A 1 94 ? -1.986 -2.064 -48.924 1.00 93.25 94 PRO A C 1
ATOM 733 O O . PRO A 1 94 ? -1.841 -2.675 -47.871 1.00 93.25 94 PRO A O 1
ATOM 736 N N . ALA A 1 95 ? -2.735 -0.959 -48.965 1.00 90.50 95 ALA A N 1
ATOM 737 C CA . ALA A 1 95 ? -3.456 -0.460 -47.787 1.00 90.50 95 ALA A CA 1
ATOM 738 C C . ALA A 1 95 ? -4.529 -1.464 -47.316 1.00 90.50 95 ALA A C 1
ATOM 740 O O . ALA A 1 95 ? -5.261 -2.009 -48.140 1.00 90.50 95 ALA A O 1
ATOM 741 N N . GLY A 1 96 ? -4.631 -1.684 -46.003 1.00 85.81 96 GLY A N 1
ATOM 742 C CA . GLY A 1 96 ? -5.447 -2.732 -45.380 1.00 85.81 96 GLY A CA 1
ATOM 743 C C . GLY A 1 96 ? -4.687 -4.031 -45.081 1.00 85.81 96 GLY A C 1
ATOM 744 O O . GLY A 1 96 ? -5.125 -4.788 -44.214 1.00 85.81 96 GLY A O 1
ATOM 745 N N . SER A 1 97 ? -3.534 -4.256 -45.722 1.00 92.56 97 SER A N 1
ATOM 746 C CA . SER A 1 97 ? -2.724 -5.463 -45.513 1.00 92.56 97 SER A CA 1
ATOM 747 C C . SER A 1 97 ? -2.102 -5.513 -44.125 1.00 92.56 97 SER A C 1
ATOM 749 O O . SER A 1 97 ? -1.792 -4.489 -43.507 1.00 92.56 97 SER A O 1
ATOM 751 N N . GLN A 1 98 ? -1.826 -6.727 -43.667 1.00 92.62 98 GLN A N 1
ATOM 752 C CA . GLN A 1 98 ? -1.056 -6.976 -42.459 1.00 92.62 98 GLN A CA 1
ATOM 753 C C . GLN A 1 98 ? 0.444 -6.944 -42.745 1.00 92.62 98 GLN A C 1
ATOM 755 O O . GLN A 1 98 ? 0.915 -7.450 -43.765 1.00 92.62 98 GLN A O 1
ATOM 760 N N . VAL A 1 99 ? 1.210 -6.409 -41.798 1.00 95.00 99 VAL A N 1
ATOM 761 C CA . VAL A 1 99 ? 2.671 -6.376 -41.859 1.00 95.00 99 VAL A CA 1
ATOM 762 C C . VAL A 1 99 ? 3.251 -6.950 -40.574 1.00 95.00 99 VAL A C 1
ATOM 764 O O . VAL A 1 99 ? 2.912 -6.500 -39.483 1.00 95.00 99 VAL A O 1
ATOM 767 N N . TYR A 1 100 ? 4.145 -7.929 -40.698 1.00 96.00 100 TYR A N 1
ATOM 768 C CA . TYR A 1 100 ? 4.839 -8.560 -39.578 1.00 96.00 100 TYR A CA 1
ATOM 769 C C . TYR A 1 100 ? 6.352 -8.328 -39.665 1.00 96.00 100 TYR A C 1
ATOM 771 O O . TYR A 1 100 ? 7.038 -8.852 -40.541 1.00 96.00 100 TYR A O 1
ATOM 779 N N . ILE A 1 101 ? 6.879 -7.542 -38.734 1.00 97.06 101 ILE A N 1
ATOM 780 C CA . ILE A 1 101 ? 8.292 -7.176 -38.656 1.00 97.06 101 ILE A CA 1
ATOM 781 C C . ILE A 1 101 ? 8.924 -7.949 -37.505 1.00 97.06 101 ILE A C 1
ATOM 783 O O . ILE A 1 101 ? 8.398 -7.946 -36.394 1.00 97.06 101 ILE A O 1
ATOM 787 N N . HIS A 1 102 ? 10.050 -8.606 -37.754 1.00 97.56 102 HIS A N 1
ATOM 788 C CA . HIS A 1 102 ? 10.758 -9.390 -36.752 1.00 97.56 102 HIS A CA 1
ATOM 789 C C . HIS A 1 102 ? 12.244 -9.053 -36.771 1.00 97.56 102 HIS A C 1
ATOM 791 O O . HIS A 1 102 ? 12.910 -9.235 -37.788 1.00 97.56 102 HIS A O 1
ATOM 797 N N . TYR A 1 103 ? 12.764 -8.601 -35.636 1.00 95.94 103 TYR A N 1
ATOM 798 C CA . TYR A 1 103 ? 14.184 -8.371 -35.416 1.00 95.94 103 TYR A CA 1
ATOM 799 C C . TYR A 1 103 ? 14.707 -9.327 -34.348 1.00 95.94 103 TYR A C 1
ATOM 801 O O . TYR A 1 103 ? 14.151 -9.403 -33.254 1.00 95.94 103 TYR A O 1
ATOM 809 N N . SER A 1 104 ? 15.815 -9.995 -34.648 1.00 94.31 104 SER A N 1
ATOM 810 C CA . SER A 1 104 ? 16.576 -10.807 -33.707 1.00 94.31 104 SER A CA 1
ATOM 811 C C . SER A 1 104 ? 18.045 -10.382 -33.769 1.00 94.31 104 SER A C 1
ATOM 813 O O . SER A 1 104 ? 18.640 -10.337 -34.849 1.00 94.31 104 SER A O 1
ATOM 815 N N . GLY A 1 105 ? 18.628 -10.012 -32.627 1.00 90.62 105 GLY A N 1
ATOM 816 C CA . GLY A 1 105 ? 19.981 -9.451 -32.577 1.00 90.62 105 GLY A CA 1
ATOM 817 C C . GLY A 1 105 ? 20.272 -8.668 -31.296 1.00 90.62 105 GLY A C 1
ATOM 818 O O . GLY A 1 105 ? 19.554 -8.766 -30.303 1.00 90.62 105 GLY A O 1
ATOM 819 N N . HIS A 1 106 ? 21.327 -7.857 -31.310 1.00 88.69 106 HIS A N 1
ATOM 820 C CA . HIS A 1 106 ? 21.679 -6.953 -30.219 1.00 88.69 106 HIS A CA 1
ATOM 821 C C . HIS A 1 106 ? 20.757 -5.725 -30.134 1.00 88.69 106 HIS A C 1
ATOM 823 O O . HIS A 1 106 ? 20.368 -5.152 -31.154 1.00 88.69 106 HIS A O 1
ATOM 829 N N . GLY A 1 107 ? 20.463 -5.297 -28.904 1.00 85.25 107 GLY A N 1
ATOM 830 C CA . GLY A 1 107 ? 19.992 -3.946 -28.580 1.00 85.25 107 GLY A CA 1
ATOM 831 C C . GLY A 1 107 ? 21.115 -3.143 -27.913 1.00 85.25 107 GLY A C 1
ATOM 832 O O . GLY A 1 107 ? 21.998 -3.718 -27.266 1.00 85.25 107 GLY A O 1
ATOM 833 N N . GLY A 1 108 ? 21.122 -1.824 -28.117 1.00 80.75 108 GLY A N 1
ATOM 834 C CA . GLY A 1 108 ? 22.182 -0.924 -27.656 1.00 80.75 108 GLY A CA 1
ATOM 835 C C . GLY A 1 108 ? 21.654 0.414 -27.139 1.00 80.75 108 GLY A C 1
ATOM 836 O O . GLY A 1 108 ? 20.598 0.885 -27.557 1.00 80.75 108 GLY A O 1
ATOM 837 N N . ARG A 1 109 ? 22.387 1.034 -26.211 1.00 81.31 109 ARG A N 1
ATOM 838 C CA . ARG A 1 109 ? 22.106 2.383 -25.694 1.00 81.31 109 ARG A CA 1
ATOM 839 C C . ARG A 1 109 ? 23.179 3.338 -26.195 1.00 81.31 109 ARG A C 1
ATOM 841 O O . ARG A 1 109 ? 24.362 3.043 -26.046 1.00 81.31 109 ARG A O 1
ATOM 848 N N . ALA A 1 110 ? 22.787 4.482 -26.742 1.00 81.50 110 ALA A N 1
ATOM 849 C CA . ALA A 1 110 ? 23.717 5.481 -27.264 1.00 81.50 110 ALA A CA 1
ATOM 850 C C . ALA A 1 110 ? 23.382 6.891 -26.769 1.00 81.50 110 ALA A C 1
ATOM 852 O O . ALA A 1 110 ? 22.230 7.203 -26.469 1.00 81.50 110 ALA A O 1
ATOM 853 N N . ARG A 1 111 ? 24.376 7.786 -26.736 1.00 84.25 111 ARG A N 1
ATOM 854 C CA . ARG A 1 111 ? 24.125 9.228 -26.573 1.00 84.25 111 ARG A CA 1
ATOM 855 C C . ARG A 1 111 ? 23.175 9.725 -27.656 1.00 84.25 111 ARG A C 1
ATOM 857 O O . ARG A 1 111 ? 23.350 9.390 -28.832 1.00 84.25 111 ARG A O 1
ATOM 864 N N . THR A 1 112 ? 22.189 10.531 -27.263 1.00 81.88 112 THR A N 1
ATOM 865 C CA . THR A 1 112 ? 21.214 11.063 -28.215 1.00 81.88 112 THR A CA 1
ATOM 866 C C . THR A 1 112 ? 21.861 12.020 -29.213 1.00 81.88 112 THR A C 1
ATOM 868 O O . THR A 1 112 ? 22.644 12.893 -28.834 1.00 81.88 112 THR A O 1
ATOM 871 N N . ILE A 1 113 ? 21.501 11.880 -30.490 1.00 84.19 113 ILE A N 1
ATOM 872 C CA . ILE A 1 113 ? 21.783 12.896 -31.521 1.00 84.19 113 ILE A CA 1
ATOM 873 C C . ILE A 1 113 ? 20.617 13.886 -31.678 1.00 84.19 113 ILE A C 1
ATOM 875 O O . ILE A 1 113 ? 20.714 14.842 -32.444 1.00 84.19 113 ILE A O 1
ATOM 879 N N . TYR A 1 114 ? 19.550 13.711 -30.888 1.00 77.12 114 TYR A N 1
ATOM 880 C CA . TYR A 1 114 ? 18.320 14.500 -30.911 1.00 77.12 114 TYR A CA 1
ATOM 881 C C . TYR A 1 114 ? 18.087 15.249 -29.579 1.00 77.12 114 TYR A C 1
ATOM 883 O O . TYR A 1 114 ? 17.020 15.121 -28.970 1.00 77.12 114 TYR A O 1
ATOM 891 N N . PRO A 1 115 ? 19.040 16.072 -29.087 1.00 74.44 115 PRO A N 1
ATOM 892 C CA . PRO A 1 115 ? 18.960 16.675 -27.751 1.00 74.44 115 PRO A CA 1
ATOM 893 C C . PRO A 1 115 ? 17.726 17.569 -27.552 1.00 74.44 115 PRO A C 1
ATOM 895 O O . PRO A 1 115 ? 17.231 17.674 -26.434 1.00 74.44 115 PRO A O 1
ATOM 898 N N . GLN A 1 116 ? 17.189 18.160 -28.626 1.00 66.44 116 GLN A N 1
ATOM 899 C CA . GLN A 1 116 ? 15.935 18.931 -28.618 1.00 66.44 116 GLN A CA 1
ATOM 900 C C . GLN A 1 116 ? 14.715 18.070 -28.215 1.00 66.44 116 GLN A C 1
ATOM 902 O O . GLN A 1 116 ? 13.786 18.568 -27.590 1.00 66.44 116 GLN A O 1
ATOM 907 N N . LEU A 1 117 ? 14.717 16.771 -28.548 1.00 66.38 117 LEU A N 1
ATOM 908 C CA . LEU A 1 117 ? 13.593 15.836 -28.365 1.00 66.38 117 LEU A CA 1
ATOM 909 C C . LEU A 1 117 ? 13.694 14.981 -27.090 1.00 66.38 117 LEU A C 1
ATOM 911 O O . LEU A 1 117 ? 12.704 14.374 -26.661 1.00 66.38 117 LEU A O 1
ATOM 915 N N . LYS A 1 118 ? 14.900 14.927 -26.513 1.00 63.94 118 LYS A N 1
ATOM 916 C CA . LYS A 1 118 ? 15.330 14.015 -25.440 1.00 63.94 118 LYS A CA 1
ATOM 917 C C . LYS A 1 118 ? 15.812 14.739 -24.170 1.00 63.94 118 LYS A C 1
ATOM 919 O O . LYS A 1 118 ? 16.496 14.145 -23.342 1.00 63.94 118 LYS A O 1
ATOM 924 N N . GLY A 1 119 ? 15.450 16.014 -23.997 1.00 56.53 119 GLY A N 1
ATOM 925 C CA . GLY A 1 119 ? 15.712 16.768 -22.760 1.00 56.53 119 GLY A CA 1
ATOM 926 C C . GLY A 1 119 ? 17.152 17.272 -22.595 1.00 56.53 119 GLY A C 1
ATOM 927 O O . GLY A 1 119 ? 17.605 17.493 -21.476 1.00 56.53 119 GLY A O 1
ATOM 928 N N . GLY A 1 120 ? 17.882 17.463 -23.697 1.00 69.06 120 GLY A N 1
ATOM 929 C CA . GLY A 1 120 ? 19.228 18.037 -23.719 1.00 69.06 120 GLY A CA 1
ATOM 930 C C . GLY A 1 120 ? 20.343 17.051 -24.099 1.00 69.06 120 GLY A C 1
ATOM 931 O O . GLY A 1 120 ? 20.094 15.882 -24.392 1.00 69.06 120 GLY A O 1
ATOM 932 N N . PRO A 1 121 ? 21.613 17.504 -24.092 1.00 66.88 121 PRO A N 1
ATOM 933 C CA . PRO A 1 121 ? 22.768 16.737 -24.583 1.00 66.88 121 PRO A CA 1
ATOM 934 C C . PRO A 1 121 ? 23.159 15.540 -23.702 1.00 66.88 121 PRO A C 1
ATOM 936 O O . PRO A 1 121 ? 24.090 14.812 -24.034 1.00 66.88 121 PRO A O 1
ATOM 939 N N . GLN A 1 122 ? 22.487 15.346 -22.564 1.00 69.69 122 GLN A N 1
ATOM 940 C CA . GLN A 1 122 ? 22.667 14.171 -21.712 1.00 69.69 122 GLN A CA 1
ATOM 941 C C . GLN A 1 122 ? 21.680 13.036 -22.030 1.00 69.69 122 GLN A C 1
ATOM 943 O O . GLN A 1 122 ? 21.831 11.958 -21.458 1.00 69.69 122 GLN A O 1
ATOM 948 N N . GLY A 1 123 ? 20.715 13.253 -22.933 1.00 69.50 123 GLY A N 1
ATOM 949 C CA . GLY A 1 123 ? 19.735 12.245 -23.331 1.00 69.50 123 GLY A CA 1
ATOM 950 C C . GLY A 1 123 ? 20.361 10.977 -23.924 1.00 69.50 123 GLY A C 1
ATOM 951 O O . GLY A 1 123 ? 21.492 10.978 -24.424 1.00 69.50 123 GLY A O 1
ATOM 952 N N . ILE A 1 124 ? 19.599 9.889 -23.853 1.00 74.38 124 ILE A N 1
ATOM 953 C CA . ILE A 1 124 ? 19.969 8.549 -24.315 1.00 74.38 124 ILE A CA 1
ATOM 954 C C . ILE A 1 124 ? 18.919 8.103 -25.333 1.00 74.38 124 ILE A C 1
ATOM 956 O O . ILE A 1 124 ? 17.731 8.373 -25.143 1.00 74.38 124 ILE A O 1
ATOM 960 N N . ASP A 1 125 ? 19.363 7.430 -26.389 1.00 72.94 125 ASP A N 1
ATOM 961 C CA . ASP A 1 125 ? 18.503 6.715 -27.326 1.00 72.94 125 ASP A CA 1
ATOM 962 C C . ASP A 1 125 ? 18.762 5.209 -27.187 1.00 72.94 125 ASP A C 1
ATOM 964 O O . ASP A 1 125 ? 19.906 4.746 -27.277 1.00 72.94 125 ASP A O 1
ATOM 968 N N . GLU A 1 126 ? 17.698 4.445 -26.975 1.00 77.88 126 GLU A N 1
ATOM 969 C CA . GLU A 1 126 ? 17.641 3.011 -27.218 1.00 77.88 126 GLU A CA 1
ATOM 970 C C . GLU A 1 126 ? 17.608 2.752 -28.734 1.00 77.88 126 GLU A C 1
ATOM 972 O O . GLU A 1 126 ? 16.917 3.446 -29.483 1.00 77.88 126 GLU A O 1
ATOM 977 N N . GLY A 1 127 ? 18.348 1.755 -29.218 1.00 82.31 127 GLY A N 1
ATOM 978 C CA . GLY A 1 127 ? 18.410 1.456 -30.646 1.00 82.31 127 GLY A CA 1
ATOM 979 C C . GLY A 1 127 ? 18.697 -0.003 -30.973 1.00 82.31 127 GLY A C 1
ATOM 980 O O . GLY A 1 127 ? 19.359 -0.721 -30.218 1.00 82.31 127 GLY A O 1
ATOM 981 N N . LEU A 1 128 ? 18.208 -0.421 -32.140 1.00 89.44 128 LEU A N 1
ATOM 982 C CA . LEU A 1 128 ? 18.599 -1.677 -32.774 1.00 89.44 128 LEU A CA 1
ATOM 983 C C . LEU A 1 128 ? 20.045 -1.521 -33.256 1.00 89.44 128 LEU A C 1
ATOM 985 O O . LEU A 1 128 ? 20.442 -0.432 -33.682 1.00 89.44 128 LEU A O 1
ATOM 989 N N . VAL A 1 129 ? 20.832 -2.592 -33.166 1.00 91.94 129 VAL A N 1
ATOM 990 C CA . VAL A 1 129 ? 22.276 -2.587 -33.437 1.00 91.94 129 VAL A CA 1
ATOM 991 C C . VAL A 1 129 ? 22.540 -3.245 -34.795 1.00 91.94 129 VAL A C 1
ATOM 993 O O . VAL A 1 129 ? 22.488 -4.471 -34.878 1.00 91.94 129 VAL A O 1
ATOM 996 N N . PRO A 1 130 ? 22.827 -2.484 -35.865 1.00 93.88 130 PRO A N 1
ATOM 997 C CA . PRO A 1 130 ? 23.096 -3.055 -37.183 1.00 93.88 130 PRO A CA 1
ATOM 998 C C . PRO A 1 130 ? 24.486 -3.702 -37.248 1.00 93.88 130 PRO A C 1
ATOM 1000 O O . PRO A 1 130 ? 25.368 -3.381 -36.446 1.00 93.88 130 PRO A O 1
ATOM 1003 N N . VAL A 1 131 ? 24.722 -4.572 -38.237 1.00 93.06 131 VAL A N 1
ATOM 1004 C CA . VAL A 1 131 ? 26.026 -5.255 -38.412 1.00 93.06 131 VAL A CA 1
ATOM 1005 C C . VAL A 1 131 ? 27.190 -4.266 -38.537 1.00 93.06 131 VAL A C 1
ATOM 1007 O O . VAL A 1 131 ? 28.282 -4.508 -38.022 1.00 93.06 131 VAL A O 1
ATOM 1010 N N . ASP A 1 132 ? 26.955 -3.123 -39.188 1.00 91.62 132 ASP A N 1
ATOM 1011 C CA . ASP A 1 132 ? 27.929 -2.066 -39.459 1.00 91.62 132 ASP A CA 1
ATOM 1012 C C . ASP A 1 132 ? 28.155 -1.088 -38.304 1.00 91.62 132 ASP A C 1
ATOM 1014 O O . ASP A 1 132 ? 28.958 -0.170 -38.462 1.00 91.62 132 ASP A O 1
ATOM 1018 N N . ILE A 1 133 ? 27.595 -1.328 -37.110 1.00 88.38 133 ILE A N 1
ATOM 1019 C CA . ILE A 1 133 ? 27.899 -0.523 -35.914 1.00 88.38 133 ILE A CA 1
ATOM 1020 C C . ILE A 1 133 ? 29.399 -0.492 -35.568 1.00 88.38 133 ILE A C 1
ATOM 1022 O O . ILE A 1 133 ? 29.877 0.430 -34.899 1.00 88.38 133 ILE A O 1
ATOM 1026 N N . GLY A 1 134 ? 30.161 -1.486 -36.033 1.00 83.38 134 GLY A N 1
ATOM 1027 C CA . GLY A 1 134 ? 31.611 -1.522 -35.898 1.00 83.38 134 GLY A CA 1
ATOM 1028 C C . GLY A 1 134 ? 32.362 -0.509 -36.769 1.00 83.38 134 GLY A C 1
ATOM 1029 O O . GLY A 1 134 ? 33.504 -0.161 -36.486 1.00 83.38 134 GLY A O 1
ATOM 1030 N N . LYS A 1 135 ? 31.758 0.007 -37.835 1.00 85.19 135 LYS A N 1
ATOM 1031 C CA . LYS A 1 135 ? 32.464 0.911 -38.744 1.00 85.19 135 LYS A CA 1
ATOM 1032 C C . LYS A 1 135 ? 32.445 2.352 -38.206 1.00 85.19 135 LYS A C 1
ATOM 1034 O O . LYS A 1 135 ? 31.511 2.708 -37.482 1.00 85.19 135 LYS A O 1
ATOM 1039 N N . PRO A 1 136 ? 33.437 3.204 -38.536 1.00 78.06 136 PRO A N 1
ATOM 1040 C CA . PRO A 1 136 ? 33.428 4.625 -38.161 1.00 78.06 136 PRO A CA 1
ATOM 1041 C C . PRO A 1 136 ? 32.161 5.371 -38.607 1.00 78.06 136 PRO A C 1
ATOM 1043 O O . PRO A 1 136 ? 31.699 6.283 -37.927 1.00 78.06 136 PRO A O 1
ATOM 1046 N N . GLU A 1 137 ? 31.590 4.962 -39.739 1.00 80.12 137 GLU A N 1
ATOM 1047 C CA . GLU A 1 137 ? 30.334 5.454 -40.304 1.00 80.12 137 GLU A CA 1
ATOM 1048 C C . GLU A 1 137 ? 29.065 4.795 -39.724 1.00 80.12 137 GLU A C 1
ATOM 1050 O O . GLU A 1 137 ? 27.957 5.234 -40.029 1.00 80.12 137 GLU A O 1
ATOM 1055 N N . GLY A 1 138 ? 29.215 3.761 -38.891 1.00 85.31 138 GLY A N 1
ATOM 1056 C CA . GLY A 1 138 ? 28.123 2.948 -38.358 1.00 85.31 138 GLY A CA 1
ATOM 1057 C C . GLY A 1 138 ? 27.195 3.707 -37.411 1.00 85.31 138 GLY A C 1
ATOM 1058 O O . GLY A 1 138 ? 27.654 4.410 -36.502 1.00 85.31 138 GLY A O 1
ATOM 1059 N N . GLN A 1 139 ? 25.888 3.513 -37.595 1.00 88.12 139 GLN A N 1
ATOM 1060 C CA . GLN A 1 139 ? 24.810 4.161 -36.842 1.00 88.12 139 GLN A CA 1
ATOM 1061 C C . GLN A 1 139 ? 23.892 3.114 -36.190 1.00 88.12 139 GLN A C 1
ATOM 1063 O O . GLN A 1 139 ? 23.696 2.027 -36.727 1.00 88.12 139 GLN A O 1
ATOM 1068 N N . TYR A 1 140 ? 23.315 3.449 -35.034 1.00 88.44 140 TYR A N 1
ATOM 1069 C CA . TYR A 1 140 ? 22.197 2.700 -34.451 1.00 88.44 140 TYR A CA 1
ATOM 1070 C C . TYR A 1 140 ? 20.906 3.064 -35.184 1.00 88.44 140 TYR A C 1
ATOM 1072 O O . TYR A 1 140 ? 20.711 4.239 -35.493 1.00 88.44 140 TYR A O 1
ATOM 1080 N N . LEU A 1 141 ? 19.990 2.111 -35.374 1.00 89.50 141 LEU A N 1
ATOM 1081 C CA . LEU A 1 141 ? 18.607 2.460 -35.709 1.00 89.50 141 LEU A CA 1
ATOM 1082 C C . LEU A 1 141 ? 17.887 2.818 -34.403 1.00 89.50 141 LEU A C 1
ATOM 1084 O O . LEU A 1 141 ? 17.468 1.940 -33.647 1.00 89.50 141 LEU A O 1
ATOM 1088 N N . ARG A 1 142 ? 17.850 4.120 -34.112 1.00 87.19 142 ARG A N 1
ATOM 1089 C CA . ARG A 1 142 ? 17.362 4.705 -32.855 1.00 87.19 142 ARG A CA 1
ATOM 1090 C C . ARG A 1 142 ? 15.839 4.648 -32.758 1.00 87.19 142 ARG A C 1
ATOM 1092 O O . ARG A 1 142 ? 15.146 4.646 -33.774 1.00 87.19 142 ARG A O 1
ATOM 1099 N N . ASP A 1 143 ? 15.330 4.672 -31.535 1.00 75.81 143 ASP A N 1
ATOM 1100 C CA . ASP A 1 143 ? 13.907 4.763 -31.197 1.00 75.81 143 ASP A CA 1
ATOM 1101 C C . ASP A 1 143 ? 13.124 5.806 -32.008 1.00 75.81 143 ASP A C 1
ATOM 1103 O O . ASP A 1 143 ? 12.097 5.488 -32.602 1.00 75.81 143 ASP A O 1
ATOM 1107 N N . ILE A 1 144 ? 13.634 7.034 -32.095 1.00 76.31 144 ILE A N 1
ATOM 1108 C CA . ILE A 1 144 ? 12.999 8.143 -32.823 1.00 76.31 144 ILE A CA 1
ATOM 1109 C C . ILE A 1 144 ? 12.815 7.814 -34.315 1.00 76.31 144 ILE A C 1
ATOM 1111 O O . ILE A 1 144 ? 11.814 8.183 -34.930 1.00 76.31 144 ILE A O 1
ATOM 1115 N N . GLU A 1 145 ? 13.756 7.073 -34.895 1.00 85.38 145 GLU A N 1
ATOM 1116 C CA . GLU A 1 145 ? 13.759 6.700 -36.309 1.00 85.38 145 GLU A CA 1
ATOM 1117 C C . GLU A 1 145 ? 12.904 5.460 -36.573 1.00 85.38 145 GLU A C 1
ATOM 1119 O O . GLU A 1 145 ? 12.112 5.450 -37.514 1.00 85.38 145 GLU A O 1
ATOM 1124 N N . LEU A 1 146 ? 12.990 4.446 -35.707 1.00 85.00 146 LEU A N 1
ATOM 1125 C CA . LEU A 1 146 ? 12.116 3.275 -35.756 1.00 85.00 146 LEU A CA 1
ATOM 1126 C C . LEU A 1 146 ? 10.642 3.680 -35.584 1.00 85.00 146 LEU A C 1
ATOM 1128 O O . LEU A 1 146 ? 9.789 3.211 -36.335 1.00 85.00 146 LEU A O 1
ATOM 1132 N N . GLY A 1 147 ? 10.348 4.604 -34.664 1.00 79.75 147 GLY A N 1
ATOM 1133 C CA . GLY A 1 147 ? 9.011 5.165 -34.470 1.00 79.75 147 GLY A CA 1
ATOM 1134 C C . GLY A 1 147 ? 8.478 5.848 -35.729 1.00 79.75 147 GLY A C 1
ATOM 1135 O O . GLY A 1 147 ? 7.326 5.617 -36.103 1.00 79.75 147 GLY A O 1
ATOM 1136 N N . LYS A 1 148 ? 9.329 6.598 -36.449 1.00 84.81 148 LYS A N 1
ATOM 1137 C CA . LYS A 1 148 ? 8.959 7.159 -37.755 1.00 84.81 148 LYS A CA 1
ATOM 1138 C C . LYS A 1 148 ? 8.638 6.071 -38.779 1.00 84.81 148 LYS A C 1
ATOM 1140 O O . LYS A 1 148 ? 7.568 6.133 -39.380 1.00 84.81 148 LYS A O 1
ATOM 1145 N N . LEU A 1 149 ? 9.510 5.076 -38.949 1.00 88.81 149 LEU A N 1
ATOM 1146 C CA . LEU A 1 149 ? 9.307 4.001 -39.929 1.00 88.81 149 LEU A CA 1
ATOM 1147 C C . LEU A 1 149 ? 7.999 3.233 -39.677 1.00 88.81 149 LEU A C 1
ATOM 1149 O O . LEU A 1 149 ? 7.264 2.945 -40.619 1.00 88.81 149 LEU A O 1
ATOM 1153 N N . LEU A 1 150 ? 7.664 2.949 -38.414 1.00 87.00 150 LEU A N 1
ATOM 1154 C CA . LEU A 1 150 ? 6.391 2.313 -38.060 1.00 87.00 150 LEU A CA 1
ATOM 1155 C C . LEU A 1 150 ? 5.190 3.229 -38.320 1.00 87.00 150 LEU A C 1
ATOM 1157 O O . LEU A 1 150 ? 4.181 2.769 -38.858 1.00 87.00 150 LEU A O 1
ATOM 1161 N N . LYS A 1 151 ? 5.292 4.523 -37.990 1.00 82.94 151 LYS A N 1
ATOM 1162 C CA . LYS A 1 151 ? 4.206 5.482 -38.232 1.00 82.94 151 LYS A CA 1
ATOM 1163 C C . LYS A 1 151 ? 3.961 5.716 -39.726 1.00 82.94 151 LYS A C 1
ATOM 1165 O O . LYS A 1 151 ? 2.812 5.877 -40.121 1.00 82.94 151 LYS A O 1
ATOM 1170 N N . ASP A 1 152 ? 4.994 5.678 -40.566 1.00 88.69 152 ASP A N 1
ATOM 1171 C CA . ASP A 1 152 ? 4.846 5.779 -42.023 1.00 88.69 152 ASP A CA 1
ATOM 1172 C C . ASP A 1 152 ? 4.059 4.577 -42.595 1.00 88.69 152 ASP A C 1
ATOM 1174 O O . ASP A 1 152 ? 3.161 4.765 -43.420 1.00 88.69 152 ASP A O 1
ATOM 1178 N N . LEU A 1 153 ? 4.314 3.355 -42.100 1.00 90.75 153 LEU A N 1
ATOM 1179 C CA . LEU A 1 153 ? 3.537 2.155 -42.454 1.00 90.75 153 LEU A CA 1
ATOM 1180 C C . LEU A 1 153 ? 2.072 2.263 -41.992 1.00 90.75 153 LEU A C 1
ATOM 1182 O O . LEU A 1 153 ? 1.150 2.029 -42.775 1.00 90.75 153 LEU A O 1
ATOM 1186 N N . VAL A 1 154 ? 1.852 2.680 -40.742 1.00 86.31 154 VAL A N 1
ATOM 1187 C CA . VAL A 1 154 ? 0.520 2.960 -40.175 1.00 86.31 154 VAL A CA 1
ATOM 1188 C C . VAL A 1 154 ? -0.243 3.989 -41.011 1.00 86.31 154 VAL A C 1
ATOM 1190 O O . VAL A 1 154 ? -1.400 3.767 -41.359 1.00 86.31 154 VAL A O 1
ATOM 1193 N N . ASN A 1 155 ? 0.402 5.096 -41.385 1.00 85.94 155 ASN A N 1
ATOM 1194 C CA . ASN A 1 155 ? -0.214 6.179 -42.153 1.00 85.94 155 ASN A CA 1
ATOM 1195 C C . ASN A 1 155 ? -0.594 5.748 -43.583 1.00 85.94 155 ASN A C 1
ATOM 1197 O O . ASN A 1 155 ? -1.514 6.325 -44.165 1.00 85.94 155 ASN A O 1
ATOM 1201 N N . LYS A 1 156 ? 0.057 4.715 -44.144 1.00 90.31 156 LYS A N 1
ATOM 1202 C CA . LYS A 1 156 ? -0.376 4.056 -45.394 1.00 90.31 156 LYS A CA 1
ATOM 1203 C C . LYS A 1 156 ? -1.663 3.225 -45.208 1.00 90.31 156 LYS A C 1
ATOM 1205 O O . LYS A 1 156 ? -2.294 2.843 -46.192 1.00 90.31 156 LYS A O 1
ATOM 1210 N N . GLY A 1 157 ? -2.080 2.966 -43.969 1.00 86.69 157 GLY A N 1
ATOM 1211 C CA . GLY A 1 157 ? -3.222 2.121 -43.616 1.00 86.69 157 GLY A CA 1
ATOM 1212 C C . GLY A 1 157 ? -2.858 0.643 -43.469 1.00 86.69 157 GLY A C 1
ATOM 1213 O O . GLY A 1 157 ? -3.690 -0.211 -43.768 1.00 86.69 157 GLY A O 1
ATOM 1214 N N . LEU A 1 158 ? -1.617 0.330 -43.083 1.00 91.31 158 LEU A N 1
ATOM 1215 C CA . LEU A 1 158 ? -1.147 -1.041 -42.854 1.00 91.31 158 LEU A CA 1
ATOM 1216 C C . LEU A 1 158 ? -1.393 -1.478 -41.405 1.00 91.31 158 LEU A C 1
ATOM 1218 O O . LEU A 1 158 ? -1.243 -0.691 -40.472 1.00 91.31 158 LEU A O 1
ATOM 1222 N N . ILE A 1 159 ? -1.721 -2.755 -41.211 1.00 90.62 159 ILE A N 1
ATOM 1223 C CA . ILE A 1 159 ? -1.974 -3.357 -39.896 1.00 90.62 159 ILE A CA 1
ATOM 1224 C C . ILE A 1 159 ? -0.654 -3.936 -39.376 1.00 90.62 159 ILE A C 1
ATOM 1226 O O . ILE A 1 159 ? -0.282 -5.068 -39.693 1.00 90.62 159 ILE A O 1
ATOM 1230 N N . VAL A 1 160 ? 0.097 -3.127 -38.626 1.00 91.06 160 VAL A N 1
ATOM 1231 C CA . VAL A 1 160 ? 1.501 -3.415 -38.285 1.00 91.06 160 VAL A CA 1
ATOM 1232 C C . VAL A 1 160 ? 1.632 -4.220 -36.986 1.00 91.06 160 VAL A C 1
ATOM 1234 O O . VAL A 1 160 ? 1.038 -3.880 -35.960 1.00 91.06 160 VAL A O 1
ATOM 1237 N N . THR A 1 161 ? 2.451 -5.271 -37.015 1.00 92.75 161 THR A N 1
ATOM 1238 C CA . THR A 1 161 ? 2.935 -6.050 -35.865 1.00 92.75 161 THR A CA 1
ATOM 1239 C C . THR A 1 161 ? 4.462 -6.077 -35.891 1.00 92.75 161 THR A C 1
ATOM 1241 O O . THR A 1 161 ? 5.055 -6.374 -36.926 1.00 92.75 161 THR A O 1
ATOM 1244 N N . VAL A 1 162 ? 5.104 -5.833 -34.751 1.00 91.69 162 VAL A N 1
ATOM 1245 C CA . VAL A 1 162 ? 6.561 -5.813 -34.580 1.00 91.69 162 VAL A CA 1
ATOM 1246 C C . VAL A 1 162 ? 6.965 -6.768 -33.458 1.00 91.69 162 VAL A C 1
ATOM 1248 O O . VAL A 1 162 ? 6.317 -6.812 -32.414 1.00 91.69 162 VAL A O 1
ATOM 1251 N N . VAL A 1 163 ? 8.046 -7.517 -33.656 1.00 93.62 163 VAL A N 1
ATOM 1252 C CA . VAL A 1 163 ? 8.659 -8.402 -32.658 1.00 93.62 163 VAL A CA 1
ATOM 1253 C C . VAL A 1 163 ? 10.152 -8.088 -32.565 1.00 93.62 163 VAL A C 1
ATOM 1255 O O . VAL A 1 163 ? 10.844 -8.154 -33.579 1.00 93.62 163 VAL A O 1
ATOM 1258 N N . LEU A 1 164 ? 10.649 -7.750 -31.371 1.00 90.12 164 LEU A N 1
ATOM 1259 C CA . LEU A 1 164 ? 12.050 -7.385 -31.112 1.00 90.12 164 LEU A CA 1
ATOM 1260 C C . LEU A 1 164 ? 12.675 -8.326 -30.064 1.00 90.12 164 LEU A C 1
ATOM 1262 O O . LEU A 1 164 ? 12.347 -8.247 -28.878 1.00 90.12 164 LEU A O 1
ATOM 1266 N N . ASP A 1 165 ? 13.584 -9.207 -30.486 1.00 90.81 165 ASP A N 1
ATOM 1267 C CA . ASP A 1 165 ? 14.248 -10.202 -29.630 1.00 90.81 165 ASP A CA 1
ATOM 1268 C C . ASP A 1 165 ? 15.692 -9.803 -29.250 1.00 90.81 165 ASP A C 1
ATOM 1270 O O . ASP A 1 165 ? 16.670 -10.359 -29.760 1.00 90.81 165 ASP A O 1
ATOM 1274 N N . SER A 1 166 ? 15.808 -8.789 -28.379 1.00 83.62 166 SER A N 1
ATOM 1275 C CA . SER A 1 166 ? 17.041 -8.029 -28.069 1.00 83.62 166 SER A CA 1
ATOM 1276 C C . SER A 1 166 ? 17.006 -7.326 -26.684 1.00 83.62 166 SER A C 1
ATOM 1278 O O . SER A 1 166 ? 15.920 -7.072 -26.169 1.00 83.62 166 SER A O 1
ATOM 1280 N N . CYS A 1 167 ? 18.166 -7.001 -26.072 1.00 74.25 167 CYS A N 1
ATOM 1281 C CA . CYS A 1 167 ? 18.303 -6.459 -24.688 1.00 74.25 167 CYS A CA 1
ATOM 1282 C C . CYS A 1 167 ? 18.443 -4.928 -24.548 1.00 74.25 167 CYS A C 1
ATOM 1284 O O . CYS A 1 167 ? 18.897 -4.288 -25.491 1.00 74.25 167 CYS A O 1
ATOM 1286 N N . HIS A 1 168 ? 18.312 -4.399 -23.308 1.00 59.31 168 HIS A N 1
ATOM 1287 C CA . HIS A 1 168 ? 18.875 -3.082 -22.907 1.00 59.31 168 HIS A CA 1
ATOM 1288 C C . HIS A 1 168 ? 19.560 -2.945 -21.505 1.00 59.31 168 HIS A C 1
ATOM 1290 O O . HIS A 1 168 ? 20.014 -1.846 -21.196 1.00 59.31 168 HIS A O 1
ATOM 1296 N N . SER A 1 169 ? 19.793 -4.039 -20.753 1.00 44.31 169 SER A N 1
ATOM 1297 C CA . SER A 1 169 ? 20.941 -4.259 -19.819 1.00 44.31 169 SER A CA 1
ATOM 1298 C C . SER A 1 169 ? 20.869 -4.001 -18.291 1.00 44.31 169 SER A C 1
ATOM 1300 O O . SER A 1 169 ? 20.341 -2.991 -17.822 1.00 44.31 169 SER A O 1
ATOM 1302 N N . GLY A 1 170 ? 21.521 -4.912 -17.532 1.00 25.59 170 GLY A N 1
ATOM 1303 C CA . GLY A 1 170 ? 21.956 -4.751 -16.126 1.00 25.59 170 GLY A CA 1
ATOM 1304 C C . GLY A 1 170 ? 22.500 -6.017 -15.397 1.00 25.59 170 GLY A C 1
ATOM 1305 O O . GLY A 1 170 ? 21.723 -6.748 -14.793 1.00 25.59 170 GLY A O 1
ATOM 1306 N N . GLY A 1 171 ? 23.827 -6.259 -15.348 1.00 29.12 171 GLY A N 1
ATOM 1307 C CA . GLY A 1 171 ? 24.513 -6.996 -14.243 1.00 29.12 171 GLY A CA 1
ATOM 1308 C C . GLY A 1 171 ? 24.465 -8.549 -14.056 1.00 29.12 171 GLY A C 1
ATOM 1309 O O . GLY A 1 171 ? 23.826 -9.043 -13.136 1.00 29.12 171 GLY A O 1
ATOM 1310 N N . ALA A 1 172 ? 25.297 -9.298 -14.803 1.00 28.02 172 ALA A N 1
ATOM 1311 C CA . ALA A 1 172 ? 26.023 -10.571 -14.488 1.00 28.02 172 ALA A CA 1
ATOM 1312 C C . ALA A 1 172 ? 25.472 -11.719 -13.563 1.00 28.02 172 ALA A C 1
ATOM 1314 O O . ALA A 1 172 ? 25.333 -11.544 -12.356 1.00 28.02 172 ALA A O 1
ATOM 1315 N N . THR A 1 173 ? 25.472 -12.991 -14.040 1.00 27.55 173 THR A N 1
ATOM 1316 C CA . THR A 1 173 ? 26.419 -14.099 -13.643 1.00 27.55 173 THR A CA 1
ATOM 1317 C C . THR A 1 173 ? 26.017 -15.547 -14.056 1.00 27.55 173 THR A C 1
ATOM 1319 O O . THR A 1 173 ? 24.858 -15.931 -14.032 1.00 27.55 173 THR A O 1
ATOM 1322 N N . ARG A 1 174 ? 27.041 -16.380 -14.347 1.00 31.42 174 ARG A N 1
ATOM 1323 C CA . ARG A 1 174 ? 27.132 -17.869 -14.252 1.00 31.42 174 ARG A CA 1
ATOM 1324 C C . ARG A 1 174 ? 25.916 -18.740 -14.660 1.00 31.42 174 ARG A C 1
ATOM 1326 O O . ARG A 1 174 ? 25.288 -19.373 -13.816 1.00 31.42 174 ARG A O 1
ATOM 1333 N N . GLY A 1 175 ? 25.745 -18.936 -15.968 1.00 39.94 175 GLY A N 1
ATOM 1334 C CA . GLY A 1 175 ? 24.968 -20.024 -16.585 1.00 39.94 175 GLY A CA 1
ATOM 1335 C C . GLY A 1 175 ? 25.423 -20.263 -18.034 1.00 39.94 175 GLY A C 1
ATOM 1336 O O . GLY A 1 175 ? 26.320 -19.565 -18.501 1.00 39.94 175 GLY A O 1
ATOM 1337 N N . GLU A 1 176 ? 24.826 -21.220 -18.754 1.00 47.41 176 GLU A N 1
ATOM 1338 C CA . GLU A 1 176 ? 25.145 -21.473 -20.180 1.00 47.41 176 GLU A CA 1
ATOM 1339 C C . GLU A 1 176 ? 24.504 -20.450 -21.148 1.00 47.41 176 GLU A C 1
ATOM 1341 O O . GLU A 1 176 ? 24.844 -20.413 -22.331 1.00 47.41 176 GLU A O 1
ATOM 1346 N N . ALA A 1 177 ? 23.585 -19.603 -20.669 1.00 54.12 177 ALA A N 1
ATOM 1347 C CA . ALA A 1 177 ? 22.867 -18.620 -21.483 1.00 54.12 177 ALA A CA 1
ATOM 1348 C C . ALA A 1 177 ? 23.734 -17.400 -21.857 1.00 54.12 177 ALA A C 1
ATOM 1350 O O . ALA A 1 177 ? 24.468 -16.865 -21.025 1.00 54.12 177 ALA A O 1
ATOM 1351 N N . ALA A 1 178 ? 23.613 -16.944 -23.106 1.00 54.28 178 ALA A N 1
ATOM 1352 C CA . ALA A 1 178 ? 24.248 -15.731 -23.621 1.00 54.28 178 ALA A CA 1
ATOM 1353 C C . ALA A 1 178 ? 23.233 -14.577 -23.654 1.00 54.28 178 ALA A C 1
ATOM 1355 O O . ALA A 1 178 ? 22.026 -14.804 -23.577 1.00 54.28 178 ALA A O 1
ATOM 1356 N N . VAL A 1 179 ? 23.729 -13.342 -23.723 1.00 62.75 179 VAL A N 1
ATOM 1357 C CA . VAL A 1 179 ? 22.950 -12.113 -23.510 1.00 62.75 179 VAL A CA 1
ATOM 1358 C C . VAL A 1 179 ? 23.028 -11.216 -24.742 1.00 62.75 179 VAL A C 1
ATOM 1360 O O . VAL A 1 179 ? 24.119 -10.878 -25.197 1.00 62.75 179 VAL A O 1
ATOM 1363 N N . ARG A 1 180 ? 21.874 -10.766 -25.243 1.00 72.94 180 ARG A N 1
ATOM 1364 C CA . ARG A 1 180 ? 21.748 -9.946 -26.461 1.00 72.94 180 ARG A CA 1
ATOM 1365 C C . ARG A 1 180 ? 21.916 -8.427 -26.260 1.00 72.94 180 ARG A C 1
ATOM 1367 O O . ARG A 1 180 ? 21.225 -7.633 -26.894 1.00 72.94 180 ARG A O 1
ATOM 1374 N N . GLY A 1 181 ? 22.881 -7.974 -25.454 1.00 60.56 181 GLY A N 1
ATOM 1375 C CA . GLY A 1 181 ? 23.225 -6.539 -25.350 1.00 60.56 181 GLY A CA 1
ATOM 1376 C C . GLY A 1 181 ? 24.464 -6.228 -24.507 1.00 60.56 181 GLY A C 1
ATOM 1377 O O . GLY A 1 181 ? 25.018 -7.120 -23.865 1.00 60.56 181 GLY A O 1
ATOM 1378 N N . LEU A 1 182 ? 24.881 -4.957 -24.513 1.00 65.06 182 LEU A N 1
ATOM 1379 C CA . LEU A 1 182 ? 25.986 -4.417 -23.703 1.00 65.06 182 LEU A CA 1
ATOM 1380 C C . LEU A 1 182 ? 25.474 -3.679 -22.464 1.00 65.06 182 LEU A C 1
ATOM 1382 O O . LEU A 1 182 ? 24.384 -3.124 -22.492 1.00 65.06 182 LEU A O 1
ATOM 1386 N N . ASP A 1 183 ? 26.283 -3.651 -21.400 1.00 61.22 183 ASP A N 1
ATOM 1387 C CA . ASP A 1 183 ? 25.936 -3.052 -20.097 1.00 61.22 183 ASP A CA 1
ATOM 1388 C C . ASP A 1 183 ? 26.330 -1.565 -19.967 1.00 61.22 183 ASP A C 1
ATOM 1390 O O . ASP A 1 183 ? 26.474 -1.036 -18.865 1.00 61.22 183 ASP A O 1
ATOM 1394 N N . THR A 1 184 ? 26.583 -0.896 -21.096 1.00 68.31 184 THR A N 1
ATOM 1395 C CA . THR A 1 184 ? 27.164 0.453 -21.158 1.00 68.31 184 THR A CA 1
ATOM 1396 C C . THR A 1 184 ? 26.538 1.307 -22.264 1.00 68.31 184 THR A C 1
ATOM 1398 O O . THR A 1 184 ? 25.924 0.803 -23.204 1.00 68.31 184 THR A O 1
ATOM 1401 N N . ILE A 1 185 ? 26.644 2.631 -22.111 1.00 77.12 185 ILE A N 1
ATOM 1402 C CA . ILE A 1 185 ? 26.110 3.620 -23.057 1.00 77.12 185 ILE A CA 1
ATOM 1403 C C . ILE A 1 185 ? 27.223 3.999 -24.034 1.00 77.12 185 ILE A C 1
ATOM 1405 O O . ILE A 1 185 ? 28.255 4.516 -23.610 1.00 77.12 185 ILE A O 1
ATOM 1409 N N . ASP A 1 186 ? 26.991 3.809 -25.331 1.00 80.94 186 ASP A N 1
ATOM 1410 C CA . ASP A 1 186 ? 27.900 4.261 -26.383 1.00 80.94 186 ASP A CA 1
ATOM 1411 C C . ASP A 1 186 ? 27.858 5.795 -26.499 1.00 80.94 186 ASP A C 1
ATOM 1413 O O . ASP A 1 186 ? 26.886 6.382 -26.988 1.00 80.94 186 ASP A O 1
ATOM 1417 N N . ASP A 1 187 ? 28.913 6.459 -26.029 1.00 81.19 187 ASP A N 1
ATOM 1418 C CA . ASP A 1 187 ? 29.126 7.900 -26.194 1.00 81.19 187 ASP A CA 1
ATOM 1419 C C . ASP A 1 187 ? 30.038 8.253 -27.381 1.00 81.19 187 ASP A C 1
ATOM 1421 O O . ASP A 1 187 ? 30.349 9.430 -27.587 1.00 81.19 187 ASP A O 1
ATOM 1425 N N . THR A 1 188 ? 30.408 7.264 -28.206 1.00 80.44 188 THR A N 1
ATOM 1426 C CA . THR A 1 188 ? 31.161 7.481 -29.446 1.00 80.44 188 THR A CA 1
ATOM 1427 C C . THR A 1 188 ? 30.372 8.418 -30.367 1.00 80.44 188 THR A C 1
ATOM 1429 O O . THR A 1 188 ? 29.233 8.098 -30.721 1.00 80.44 188 THR A O 1
ATOM 1432 N N . PRO A 1 189 ? 30.949 9.547 -30.823 1.00 74.00 189 PRO A N 1
ATOM 1433 C CA . PRO A 1 189 ? 30.295 10.420 -31.791 1.00 74.00 189 PRO A CA 1
ATOM 1434 C C . PRO A 1 189 ? 30.065 9.681 -33.116 1.00 74.00 189 PRO A C 1
ATOM 1436 O O . PRO A 1 189 ? 30.987 9.510 -33.914 1.00 74.00 189 PRO A O 1
ATOM 1439 N N . ARG A 1 190 ? 28.830 9.227 -33.344 1.00 78.12 190 ARG A N 1
ATOM 1440 C CA . ARG A 1 190 ? 28.396 8.637 -34.617 1.00 78.12 190 ARG A CA 1
ATOM 1441 C C . ARG A 1 190 ? 27.954 9.743 -35.583 1.00 78.12 190 ARG A C 1
ATOM 1443 O O . ARG A 1 190 ? 27.489 10.788 -35.115 1.00 78.12 190 ARG A O 1
ATOM 1450 N N . PRO A 1 191 ? 28.059 9.545 -36.909 1.00 69.44 191 PRO A N 1
ATOM 1451 C CA . PRO A 1 191 ? 27.398 10.426 -37.867 1.00 69.44 191 PRO A CA 1
ATOM 1452 C C . PRO A 1 191 ? 25.890 10.506 -37.591 1.00 69.44 191 PRO A C 1
ATOM 1454 O O . PRO A 1 191 ? 25.311 9.571 -37.049 1.00 69.44 191 PRO A O 1
ATOM 1457 N N . GLY A 1 192 ? 25.270 11.621 -37.976 1.00 66.50 192 GLY A N 1
ATOM 1458 C CA . GLY A 1 192 ? 23.813 11.802 -38.007 1.00 66.50 192 GLY A CA 1
ATOM 1459 C C . GLY A 1 192 ? 23.358 12.134 -39.426 1.00 66.50 192 GLY A C 1
ATOM 1460 O O . GLY A 1 192 ? 22.749 13.173 -39.663 1.00 66.50 192 GLY A O 1
ATOM 1461 N N . SER A 1 193 ? 23.788 11.324 -40.393 1.00 66.88 193 SER A N 1
ATOM 1462 C CA . SER A 1 193 ? 23.643 11.583 -41.831 1.00 66.88 193 SER A CA 1
ATOM 1463 C C . SER A 1 193 ? 22.992 10.397 -42.528 1.00 66.88 193 SER A C 1
ATOM 1465 O O . SER A 1 193 ? 23.335 9.256 -42.224 1.00 66.88 193 SER A O 1
ATOM 1467 N N . ASN A 1 194 ? 22.126 10.678 -43.506 1.00 74.19 194 ASN A N 1
ATOM 1468 C CA . ASN A 1 194 ? 21.234 9.702 -44.149 1.00 74.19 194 ASN A CA 1
ATOM 1469 C C . ASN A 1 194 ? 20.243 9.061 -43.157 1.00 74.19 194 ASN A C 1
ATOM 1471 O O . ASN A 1 194 ? 20.017 7.856 -43.200 1.00 74.19 194 ASN A O 1
ATOM 1475 N N . LEU A 1 195 ? 19.687 9.888 -42.263 1.00 83.06 195 LEU A N 1
ATOM 1476 C CA . LEU A 1 195 ? 18.694 9.490 -41.262 1.00 83.06 195 LEU A CA 1
ATOM 1477 C C . LEU A 1 195 ? 17.380 9.012 -41.900 1.00 83.06 195 LEU A C 1
ATOM 1479 O O . LEU A 1 195 ? 17.066 9.385 -43.032 1.00 83.06 195 LEU A O 1
ATOM 1483 N N . ALA A 1 196 ? 16.568 8.261 -41.147 1.00 80.19 196 ALA A N 1
ATOM 1484 C CA . ALA A 1 196 ? 15.257 7.768 -41.600 1.00 80.19 196 ALA A CA 1
ATOM 1485 C C . ALA A 1 196 ? 14.212 8.870 -41.921 1.00 80.19 196 ALA A C 1
ATOM 1487 O O . ALA A 1 196 ? 13.134 8.570 -42.433 1.00 80.19 196 ALA A O 1
ATOM 1488 N N . GLY A 1 197 ? 14.511 10.137 -41.626 1.00 81.19 197 GLY A N 1
ATOM 1489 C CA . GLY A 1 197 ? 13.713 11.315 -41.972 1.00 81.19 197 GLY A CA 1
ATOM 1490 C C . GLY A 1 197 ? 14.509 12.603 -41.766 1.00 81.19 197 GLY A C 1
ATOM 1491 O O . GLY A 1 197 ? 15.638 12.570 -41.265 1.00 81.19 197 GLY A O 1
ATOM 1492 N N . THR A 1 198 ? 13.936 13.750 -42.129 1.00 80.81 198 THR A N 1
ATOM 1493 C CA . THR A 1 198 ? 14.531 15.046 -41.747 1.00 80.81 198 THR A CA 1
ATOM 1494 C C . THR A 1 198 ? 14.434 15.262 -40.227 1.00 80.81 198 THR A C 1
ATOM 1496 O O . THR A 1 198 ? 13.524 14.721 -39.594 1.00 80.81 198 THR A O 1
ATOM 1499 N N . PRO A 1 199 ? 15.334 16.040 -39.592 1.00 76.31 199 PRO A N 1
ATOM 1500 C CA . PRO A 1 199 ? 15.228 16.355 -38.164 1.00 76.31 199 PRO A CA 1
ATOM 1501 C C . PRO A 1 199 ? 13.874 16.970 -37.781 1.00 76.31 199 PRO A C 1
ATOM 1503 O O . PRO A 1 199 ? 13.368 16.708 -36.692 1.00 76.31 199 PRO A O 1
ATOM 1506 N N . GLU A 1 200 ? 13.279 17.750 -38.684 1.00 75.81 200 GLU A N 1
ATOM 1507 C CA . GLU A 1 200 ? 11.948 18.335 -38.555 1.00 75.81 200 GLU A CA 1
ATOM 1508 C C . GLU A 1 200 ? 10.838 17.268 -38.601 1.00 75.81 200 GLU A C 1
ATOM 1510 O O . GLU A 1 200 ? 10.002 17.236 -37.701 1.00 75.81 200 GLU A O 1
ATOM 1515 N N . GLU A 1 201 ? 10.860 16.348 -39.574 1.00 79.25 201 GLU A N 1
ATOM 1516 C CA . GLU A 1 201 ? 9.916 15.215 -39.648 1.00 79.25 201 GLU A CA 1
ATOM 1517 C C . GLU A 1 201 ? 10.024 14.290 -38.432 1.00 79.25 201 GLU A C 1
ATOM 1519 O O . GLU A 1 201 ? 9.013 13.829 -37.904 1.00 79.25 201 GLU A O 1
ATOM 1524 N N . LEU A 1 202 ? 11.248 14.002 -37.981 1.00 79.75 202 LEU A N 1
ATOM 1525 C CA . LEU A 1 202 ? 11.501 13.179 -36.800 1.00 79.75 202 LEU A CA 1
ATOM 1526 C C . LEU A 1 202 ? 10.977 13.874 -35.533 1.00 79.75 202 LEU A C 1
ATOM 1528 O O . LEU A 1 202 ? 10.385 13.218 -34.681 1.00 79.75 202 LEU A O 1
ATOM 1532 N N . ALA A 1 203 ? 11.120 15.199 -35.425 1.00 72.62 203 ALA A N 1
ATOM 1533 C CA . ALA A 1 203 ? 10.560 15.993 -34.330 1.00 72.62 203 ALA A CA 1
ATOM 1534 C C . ALA A 1 203 ? 9.022 16.044 -34.335 1.00 72.62 203 ALA A C 1
ATOM 1536 O O . ALA A 1 203 ? 8.391 15.864 -33.289 1.00 72.62 203 ALA A O 1
ATOM 1537 N N . GLU A 1 204 ? 8.408 16.278 -35.495 1.00 72.44 204 GLU A N 1
ATOM 1538 C CA . GLU A 1 204 ? 6.951 16.306 -35.662 1.00 72.44 204 GLU A CA 1
ATOM 1539 C C . GLU A 1 204 ? 6.328 14.931 -35.374 1.00 72.44 204 GLU A C 1
ATOM 1541 O O . GLU A 1 204 ? 5.368 14.827 -34.613 1.00 72.44 204 GLU A O 1
ATOM 1546 N N . ASN A 1 205 ? 6.935 13.854 -35.876 1.00 70.12 205 ASN A N 1
ATOM 1547 C CA . ASN A 1 205 ? 6.478 12.493 -35.607 1.00 70.12 205 ASN A CA 1
ATOM 1548 C C . ASN A 1 205 ? 6.631 12.134 -34.118 1.00 70.12 205 ASN A C 1
ATOM 1550 O O . ASN A 1 205 ? 5.676 11.704 -33.476 1.00 70.12 205 ASN A O 1
ATOM 1554 N N . TRP A 1 206 ? 7.793 12.419 -33.519 1.00 68.81 206 TRP A N 1
ATOM 1555 C CA . TRP A 1 206 ? 8.057 12.150 -32.100 1.00 68.81 206 TRP A CA 1
ATOM 1556 C C . TRP A 1 206 ? 7.213 12.992 -31.133 1.00 68.81 206 TRP A C 1
ATOM 1558 O O . TRP A 1 206 ? 7.020 12.594 -29.985 1.00 68.81 206 TRP A O 1
ATOM 1568 N N . SER A 1 207 ? 6.712 14.154 -31.561 1.00 62.66 207 SER A N 1
ATOM 1569 C CA . SER A 1 207 ? 5.757 14.948 -30.776 1.00 62.66 207 SER A CA 1
ATOM 1570 C C . SER A 1 207 ? 4.317 14.459 -30.957 1.00 62.66 207 SER A C 1
ATOM 1572 O O . SER A 1 207 ? 3.611 14.314 -29.961 1.00 62.66 207 SER A O 1
ATOM 1574 N N . GLY A 1 208 ? 3.903 14.104 -32.178 1.00 55.62 208 GLY A N 1
ATOM 1575 C CA . GLY A 1 208 ? 2.597 13.488 -32.440 1.00 55.62 208 GLY A CA 1
ATOM 1576 C C . GLY A 1 208 ? 2.424 12.122 -31.764 1.00 55.62 208 GLY A C 1
ATOM 1577 O O . GLY A 1 208 ? 1.355 11.818 -31.250 1.00 55.62 208 GLY A O 1
ATOM 1578 N N . LEU A 1 209 ? 3.496 11.335 -31.668 1.00 55.16 209 LEU A N 1
ATOM 1579 C CA . LEU A 1 209 ? 3.541 10.075 -30.918 1.00 55.16 209 LEU A CA 1
ATOM 1580 C C . LEU A 1 209 ? 3.454 10.248 -29.385 1.00 55.16 209 LEU A C 1
ATOM 1582 O O . LEU A 1 209 ? 3.306 9.259 -28.678 1.00 55.16 209 LEU A O 1
ATOM 1586 N N . LYS A 1 210 ? 3.551 11.475 -28.851 1.00 49.22 210 LYS A N 1
ATOM 1587 C CA . LYS A 1 210 ? 3.424 11.767 -27.408 1.00 49.22 210 LYS A CA 1
ATOM 1588 C C . LYS A 1 210 ? 2.064 12.349 -27.008 1.00 49.22 210 LYS A C 1
ATOM 1590 O O . LYS A 1 210 ? 1.818 12.501 -25.813 1.00 49.22 210 LYS A O 1
ATOM 1595 N N . SER A 1 211 ? 1.207 12.737 -27.957 1.00 34.88 211 SER A N 1
ATOM 1596 C CA . SER A 1 211 ? 0.037 13.580 -27.659 1.00 34.88 211 SER A CA 1
ATOM 1597 C C . SER A 1 211 ? -1.239 12.825 -27.261 1.00 34.88 211 SER A C 1
ATOM 1599 O O . SER A 1 211 ? -2.198 13.467 -26.833 1.00 34.88 211 SER A O 1
ATOM 1601 N N . GLU A 1 212 ? -1.261 11.487 -27.305 1.00 34.44 212 GLU A N 1
ATOM 1602 C CA . GLU A 1 212 ? -2.395 10.682 -26.824 1.00 34.44 212 GLU A CA 1
ATOM 1603 C C . GLU A 1 212 ? -2.099 9.990 -25.477 1.00 34.44 212 GLU A C 1
ATOM 1605 O O . GLU A 1 212 ? -1.640 8.856 -25.403 1.00 34.44 212 GLU A O 1
ATOM 1610 N N . ASN A 1 213 ? -2.447 10.676 -24.382 1.00 31.12 213 ASN A N 1
ATOM 1611 C CA . ASN A 1 213 ? -2.607 10.150 -23.012 1.00 31.12 213 ASN A CA 1
ATOM 1612 C C . ASN A 1 213 ? -1.399 9.534 -22.267 1.00 31.12 213 ASN A C 1
ATOM 1614 O O . ASN A 1 213 ? -1.557 9.171 -21.100 1.00 31.12 213 ASN A O 1
ATOM 1618 N N . THR A 1 214 ? -0.187 9.499 -22.824 1.00 28.69 214 THR A N 1
ATOM 1619 C CA . THR A 1 214 ? 1.010 9.037 -22.091 1.00 28.69 214 THR A CA 1
ATOM 1620 C C . THR A 1 214 ? 1.811 10.169 -21.446 1.00 28.69 214 THR A C 1
ATOM 1622 O O . THR A 1 214 ? 2.725 10.729 -22.051 1.00 28.69 214 THR A O 1
ATOM 1625 N N . ARG A 1 215 ? 1.543 10.463 -20.167 1.00 27.31 215 ARG A N 1
ATOM 1626 C CA . ARG A 1 215 ? 2.446 11.272 -19.327 1.00 27.31 215 ARG A CA 1
ATOM 1627 C C . ARG A 1 215 ? 3.007 10.466 -18.151 1.00 27.31 215 ARG A C 1
ATOM 1629 O O . ARG A 1 215 ? 2.253 10.076 -17.260 1.00 27.31 215 ARG A O 1
ATOM 1636 N N . GLY A 1 216 ? 4.337 10.363 -18.091 1.00 24.47 216 GLY A N 1
ATOM 1637 C CA . GLY A 1 216 ? 5.087 9.975 -16.888 1.00 24.47 216 GLY A CA 1
ATOM 1638 C C . GLY A 1 216 ? 6.249 9.013 -17.148 1.00 24.47 216 GLY A C 1
ATOM 1639 O O . GLY A 1 216 ? 6.065 7.811 -17.039 1.00 24.47 216 GLY A O 1
ATOM 1640 N N . LEU A 1 217 ? 7.440 9.569 -17.417 1.00 27.81 217 LEU A N 1
ATOM 1641 C CA . LEU A 1 217 ? 8.706 8.884 -17.748 1.00 27.81 217 LEU A CA 1
ATOM 1642 C C . LEU A 1 217 ? 8.676 7.918 -18.948 1.00 27.81 217 LEU A C 1
ATOM 1644 O O . LEU A 1 217 ? 8.119 6.825 -18.893 1.00 27.81 217 LEU A O 1
ATOM 1648 N N . ASN A 1 218 ? 9.461 8.254 -19.977 1.00 34.69 218 ASN A N 1
ATOM 1649 C CA . ASN A 1 218 ? 9.905 7.279 -20.970 1.00 34.69 218 ASN A CA 1
ATOM 1650 C C . ASN A 1 218 ? 10.678 6.145 -20.271 1.00 34.69 218 ASN A C 1
ATOM 1652 O O . ASN A 1 218 ? 11.822 6.325 -19.858 1.00 34.69 218 ASN A O 1
ATOM 1656 N N . SER A 1 219 ? 10.051 4.974 -20.192 1.00 31.45 219 SER A N 1
ATOM 1657 C CA . SER A 1 219 ? 10.703 3.676 -19.965 1.00 31.45 219 SER A CA 1
ATOM 1658 C C . SER A 1 219 ? 10.343 2.684 -21.084 1.00 31.45 219 SER A C 1
ATOM 1660 O O . SER A 1 219 ? 10.371 1.472 -20.900 1.00 31.45 219 SER A O 1
ATOM 1662 N N . GLY A 1 220 ? 9.994 3.210 -22.261 1.00 36.50 220 GLY A N 1
ATOM 1663 C CA . GLY A 1 220 ? 9.710 2.453 -23.475 1.00 36.50 220 GLY A CA 1
ATOM 1664 C C . GLY A 1 220 ? 10.690 2.820 -24.586 1.00 36.50 220 GLY A C 1
ATOM 1665 O O . GLY A 1 220 ? 11.024 3.990 -24.762 1.00 36.50 220 GLY A O 1
ATOM 1666 N N . TRP A 1 221 ? 11.112 1.806 -25.342 1.00 42.94 221 TRP A N 1
ATOM 1667 C CA . TRP A 1 221 ? 11.947 1.927 -26.545 1.00 42.94 221 TRP A CA 1
ATOM 1668 C C . TRP A 1 221 ? 11.205 2.622 -27.703 1.00 42.94 221 TRP A C 1
ATOM 1670 O O . TRP A 1 221 ? 11.817 3.051 -28.667 1.00 42.94 221 TRP A O 1
ATOM 1680 N N . LEU A 1 222 ? 9.883 2.763 -27.624 1.00 46.72 222 LEU A N 1
ATOM 1681 C CA . LEU A 1 222 ? 9.075 3.578 -28.529 1.00 46.72 222 LEU A CA 1
ATOM 1682 C C . LEU A 1 222 ? 7.951 4.252 -27.728 1.00 46.72 222 LEU A C 1
ATOM 1684 O O . LEU A 1 222 ? 7.563 3.714 -26.688 1.00 46.72 222 LEU A O 1
ATOM 1688 N N . PRO A 1 223 ? 7.403 5.395 -28.177 1.00 44.00 223 PRO A N 1
ATOM 1689 C CA . PRO A 1 223 ? 6.188 5.949 -27.596 1.00 44.00 223 PRO A CA 1
ATOM 1690 C C . PRO A 1 223 ? 4.999 5.026 -27.893 1.00 44.00 223 PRO A C 1
ATOM 1692 O O . PRO A 1 223 ? 4.955 4.367 -28.935 1.00 44.00 223 PRO A O 1
ATOM 1695 N N . GLU A 1 224 ? 4.032 4.967 -26.984 1.00 46.53 224 GLU A N 1
ATOM 1696 C CA . GLU A 1 224 ? 2.849 4.124 -27.156 1.00 46.53 224 GLU A CA 1
ATOM 1697 C C . GLU A 1 224 ? 1.924 4.723 -28.223 1.00 46.53 224 GLU A C 1
ATOM 1699 O O . GLU A 1 224 ? 1.516 5.878 -28.135 1.00 46.53 224 GLU A O 1
ATOM 1704 N N . SER A 1 225 ? 1.557 3.925 -29.226 1.00 49.78 225 SER A N 1
ATOM 1705 C CA . SER A 1 225 ? 0.486 4.269 -30.163 1.00 49.78 225 SER A CA 1
ATOM 1706 C C . SER A 1 225 ? -0.494 3.109 -30.272 1.00 49.78 225 SER A C 1
ATOM 1708 O O . SER A 1 225 ? -0.101 1.942 -30.211 1.00 49.78 225 SER A O 1
ATOM 1710 N N . ARG A 1 226 ? -1.777 3.423 -30.464 1.00 52.66 226 ARG A N 1
ATOM 1711 C CA . ARG A 1 226 ? -2.846 2.432 -30.673 1.00 52.66 226 ARG A CA 1
ATOM 1712 C C . ARG A 1 226 ? -2.927 1.924 -32.116 1.00 52.66 226 ARG A C 1
ATOM 1714 O O . ARG A 1 226 ? -3.932 1.324 -32.482 1.00 52.66 226 ARG A O 1
ATOM 1721 N N . ASP A 1 227 ? -1.888 2.167 -32.911 1.00 67.62 227 ASP A N 1
ATOM 1722 C CA . ASP A 1 227 ? -1.909 1.958 -34.358 1.00 67.62 227 ASP A CA 1
ATOM 1723 C C . ASP A 1 227 ? -1.119 0.714 -34.809 1.00 67.62 227 ASP A C 1
ATOM 1725 O O . ASP A 1 227 ? -1.198 0.296 -35.964 1.00 67.62 227 ASP A O 1
ATOM 1729 N N . TYR A 1 228 ? -0.329 0.119 -33.913 1.00 79.25 228 TYR A N 1
ATOM 1730 C CA . TYR A 1 228 ? 0.429 -1.104 -34.169 1.00 79.25 228 TYR A CA 1
ATOM 1731 C C . TYR A 1 228 ? 0.459 -2.007 -32.933 1.00 79.25 228 TYR A C 1
ATOM 1733 O O . TYR A 1 228 ? -0.015 -1.641 -31.860 1.00 79.25 228 TYR A O 1
ATOM 1741 N N . VAL A 1 229 ? 1.032 -3.202 -33.079 1.00 82.38 229 VAL A N 1
ATOM 1742 C CA . VAL A 1 229 ? 1.400 -4.078 -31.957 1.00 82.38 229 VAL A CA 1
ATOM 1743 C C . VAL A 1 229 ? 2.911 -4.218 -31.910 1.00 82.38 229 VAL A C 1
ATOM 1745 O O . VAL A 1 229 ? 3.529 -4.464 -32.942 1.00 82.38 229 VAL A O 1
ATOM 1748 N N . LEU A 1 230 ? 3.501 -4.114 -30.723 1.00 82.38 230 LEU A N 1
ATOM 1749 C CA . LEU A 1 230 ? 4.914 -4.387 -30.482 1.00 82.38 230 LEU A CA 1
ATOM 1750 C C . LEU A 1 230 ? 5.071 -5.407 -29.350 1.00 82.38 230 LEU A C 1
ATOM 1752 O O . LEU A 1 230 ? 4.597 -5.180 -28.240 1.00 82.38 230 LEU A O 1
ATOM 1756 N N . LEU A 1 231 ? 5.775 -6.503 -29.632 1.00 83.56 231 LEU A N 1
ATOM 1757 C CA . LEU A 1 231 ? 6.268 -7.466 -28.650 1.00 83.56 231 LEU A CA 1
ATOM 1758 C C . LEU A 1 231 ? 7.788 -7.318 -28.515 1.00 83.56 231 LEU A C 1
ATOM 1760 O O . LEU A 1 231 ? 8.510 -7.521 -29.488 1.00 83.56 231 LEU A O 1
ATOM 1764 N N . ALA A 1 232 ? 8.290 -7.005 -27.321 1.00 83.44 232 ALA A N 1
ATOM 1765 C CA . ALA A 1 232 ? 9.729 -6.935 -27.045 1.00 83.44 232 ALA A CA 1
ATOM 1766 C C . ALA A 1 232 ? 10.155 -8.011 -26.037 1.00 83.44 232 ALA A C 1
ATOM 1768 O O . ALA A 1 232 ? 9.384 -8.392 -25.156 1.00 83.44 232 ALA A O 1
ATOM 1769 N N . ALA A 1 233 ? 11.381 -8.521 -26.167 1.00 81.19 233 ALA A N 1
ATOM 1770 C CA . ALA A 1 233 ? 11.837 -9.693 -25.418 1.00 81.19 233 ALA A CA 1
ATOM 1771 C C . ALA A 1 233 ? 12.040 -9.469 -23.920 1.00 81.19 233 ALA A C 1
ATOM 1773 O O . ALA A 1 233 ? 11.884 -10.421 -23.153 1.00 81.19 233 ALA A O 1
ATOM 1774 N N . CYS A 1 234 ? 12.404 -8.257 -23.510 1.00 68.00 234 CYS A N 1
ATOM 1775 C CA . CYS A 1 234 ? 12.662 -7.900 -22.121 1.00 68.00 234 CYS A CA 1
ATOM 1776 C C . CYS A 1 234 ? 12.343 -6.418 -21.869 1.00 68.00 234 CYS A C 1
ATOM 1778 O O . CYS A 1 234 ? 12.194 -5.636 -22.811 1.00 68.00 234 CYS A O 1
ATOM 1780 N N . ARG A 1 235 ? 12.301 -6.011 -20.598 1.00 62.44 235 ARG A N 1
ATOM 1781 C CA . ARG A 1 235 ? 12.253 -4.592 -20.201 1.00 62.44 235 ARG A CA 1
ATOM 1782 C C . ARG A 1 235 ? 13.552 -3.842 -20.537 1.00 62.44 235 ARG A C 1
ATOM 1784 O O . ARG A 1 235 ? 14.591 -4.484 -20.710 1.00 62.44 235 ARG A O 1
ATOM 1791 N N . PRO A 1 236 ? 13.557 -2.490 -20.515 1.00 54.91 236 PRO A N 1
ATOM 1792 C CA . PRO A 1 236 ? 14.769 -1.703 -20.759 1.00 54.91 236 PRO A CA 1
ATOM 1793 C C . PRO A 1 236 ? 15.947 -2.032 -19.836 1.00 54.91 236 PRO A C 1
ATOM 1795 O O . PRO A 1 236 ? 17.088 -1.870 -20.238 1.00 54.91 236 PRO A O 1
ATOM 1798 N N . ASN A 1 237 ? 15.685 -2.482 -18.605 1.00 55.38 237 ASN A N 1
ATOM 1799 C CA . ASN A 1 237 ? 16.714 -2.791 -17.601 1.00 55.38 237 ASN A CA 1
ATOM 1800 C C . ASN A 1 237 ? 16.888 -4.308 -17.381 1.00 55.38 237 ASN A C 1
ATOM 1802 O O . ASN A 1 237 ? 17.400 -4.741 -16.352 1.00 55.38 237 ASN A O 1
ATOM 1806 N N . GLU A 1 238 ? 16.422 -5.123 -18.329 1.00 65.88 238 GLU A N 1
ATOM 1807 C CA . GLU A 1 238 ? 16.529 -6.584 -18.322 1.00 65.88 238 GLU A CA 1
ATOM 1808 C C . GLU A 1 238 ? 17.380 -7.084 -19.508 1.00 65.88 238 GLU A C 1
ATOM 1810 O O . GLU A 1 238 ? 17.855 -6.317 -20.359 1.00 65.88 238 GLU A O 1
ATOM 1815 N N . PHE A 1 239 ? 17.576 -8.403 -19.563 1.00 72.81 239 PHE A N 1
ATOM 1816 C CA . PHE A 1 239 ? 18.269 -9.088 -20.647 1.00 72.81 239 PHE A CA 1
ATOM 1817 C C . PHE A 1 239 ? 17.342 -10.076 -21.372 1.00 72.81 239 PHE A C 1
ATOM 1819 O O . PHE A 1 239 ? 16.676 -10.896 -20.746 1.00 72.81 239 PHE A O 1
ATOM 1826 N N . ALA A 1 240 ? 17.367 -10.041 -22.703 1.00 79.69 240 ALA A N 1
ATOM 1827 C CA . ALA A 1 240 ? 16.943 -11.121 -23.582 1.00 79.69 240 ALA A CA 1
ATOM 1828 C C . ALA A 1 240 ? 18.050 -12.190 -23.705 1.00 79.69 240 ALA A C 1
ATOM 1830 O O . ALA A 1 240 ? 19.210 -11.880 -24.012 1.00 79.69 240 ALA A O 1
ATOM 1831 N N . TYR A 1 241 ? 17.693 -13.453 -23.463 1.00 82.81 241 TYR A N 1
ATOM 1832 C CA . TYR A 1 241 ? 18.633 -14.576 -23.450 1.00 82.81 241 TYR A CA 1
ATOM 1833 C C . TYR A 1 241 ? 18.653 -15.378 -24.759 1.00 82.81 241 TYR A C 1
ATOM 1835 O O . TYR A 1 241 ? 17.611 -15.642 -25.359 1.00 82.81 241 TYR A O 1
ATOM 1843 N N . GLU A 1 242 ? 19.842 -15.869 -25.130 1.00 84.00 242 GLU A N 1
ATOM 1844 C CA . GLU A 1 242 ? 20.010 -16.969 -26.089 1.00 84.00 242 GLU A CA 1
ATOM 1845 C C . GLU A 1 242 ? 20.247 -18.304 -25.379 1.00 84.00 242 GLU A C 1
ATOM 1847 O O . GLU A 1 242 ? 21.226 -18.475 -24.634 1.00 84.00 242 GLU A O 1
ATOM 1852 N N . TYR A 1 243 ? 19.401 -19.289 -25.678 1.00 85.00 243 TYR A N 1
ATOM 1853 C CA . TYR A 1 243 ? 19.427 -20.600 -25.034 1.00 85.00 243 TYR A CA 1
ATOM 1854 C C . TYR A 1 243 ? 19.311 -21.756 -26.033 1.00 85.00 243 TYR A C 1
ATOM 1856 O O . TYR A 1 243 ? 18.673 -21.633 -27.077 1.00 85.00 243 TYR A O 1
ATOM 1864 N N . ALA A 1 244 ? 19.937 -22.889 -25.706 1.00 86.38 244 ALA A N 1
ATOM 1865 C CA . ALA A 1 244 ? 19.854 -24.127 -26.474 1.00 86.38 244 ALA A CA 1
ATOM 1866 C C . ALA A 1 244 ? 18.685 -24.981 -25.957 1.00 86.38 244 ALA A C 1
ATOM 1868 O O . ALA A 1 244 ? 18.852 -25.819 -25.073 1.00 86.38 244 ALA A O 1
ATOM 1869 N N . PHE A 1 245 ? 17.484 -24.735 -26.485 1.00 82.31 245 PHE A N 1
ATOM 1870 C CA . PHE A 1 245 ? 16.257 -25.417 -26.047 1.00 82.31 245 PHE A CA 1
ATOM 1871 C C . PHE A 1 245 ? 16.229 -26.912 -26.399 1.00 82.31 245 PHE A C 1
ATOM 1873 O O . PHE A 1 245 ? 15.621 -27.702 -25.680 1.00 82.31 245 PHE A O 1
ATOM 1880 N N . ASP A 1 246 ? 16.920 -27.313 -27.470 1.00 78.19 246 ASP A N 1
ATOM 1881 C CA . ASP A 1 246 ? 17.100 -28.715 -27.839 1.00 78.19 246 ASP A CA 1
ATOM 1882 C C . ASP A 1 246 ? 18.503 -29.214 -27.457 1.00 78.19 246 ASP A C 1
ATOM 1884 O O . ASP A 1 246 ? 19.523 -28.791 -28.005 1.00 78.19 246 ASP A O 1
ATOM 1888 N N . SER A 1 247 ? 18.535 -30.176 -26.535 1.00 69.81 247 SER A N 1
ATOM 1889 C CA . SER A 1 247 ? 19.757 -30.833 -26.056 1.00 69.81 247 SER A CA 1
ATOM 1890 C C . SER A 1 247 ? 20.485 -31.692 -27.104 1.00 69.81 247 SER A C 1
ATOM 1892 O O . SER A 1 247 ? 21.662 -32.003 -26.902 1.00 69.81 247 SER A O 1
ATOM 1894 N N . GLN A 1 248 ? 19.825 -32.076 -28.206 1.00 70.81 248 GLN A N 1
ATOM 1895 C CA . GLN A 1 248 ? 20.414 -32.883 -29.280 1.00 70.81 248 GLN A CA 1
ATOM 1896 C C . GLN A 1 248 ? 21.103 -32.017 -30.336 1.00 70.81 248 GLN A C 1
ATOM 1898 O O . GLN A 1 248 ? 22.279 -32.236 -30.625 1.00 70.81 248 GLN A O 1
ATOM 1903 N N . THR A 1 249 ? 20.400 -31.030 -30.903 1.00 74.50 249 THR A N 1
ATOM 1904 C CA . THR A 1 249 ? 20.990 -30.112 -31.897 1.00 74.50 249 THR A CA 1
ATOM 1905 C C . THR A 1 249 ? 21.880 -29.041 -31.274 1.00 74.50 249 THR A C 1
ATOM 1907 O O . THR A 1 249 ? 22.748 -28.511 -31.963 1.00 74.50 249 THR A O 1
ATOM 1910 N N . LYS A 1 250 ? 21.671 -28.707 -29.991 1.00 74.69 250 LYS A N 1
ATOM 1911 C CA . LYS A 1 250 ? 22.299 -27.577 -29.283 1.00 74.69 250 LYS A CA 1
ATOM 1912 C C . LYS A 1 250 ? 22.110 -26.216 -29.967 1.00 74.69 250 LYS A C 1
ATOM 1914 O O . LYS A 1 250 ? 22.811 -25.265 -29.627 1.00 74.69 250 LYS A O 1
ATOM 1919 N N . GLN A 1 251 ? 21.168 -26.098 -30.907 1.00 79.25 251 GLN A N 1
ATOM 1920 C CA . GLN A 1 251 ? 20.936 -24.849 -31.622 1.00 79.25 251 GLN A CA 1
ATOM 1921 C C . GLN A 1 251 ? 20.432 -23.783 -30.644 1.00 79.25 251 GLN A C 1
ATOM 1923 O O . GLN A 1 251 ? 19.396 -23.960 -29.997 1.00 79.25 251 GLN A O 1
ATOM 1928 N N . ARG A 1 252 ? 21.159 -22.667 -30.551 1.00 84.75 252 ARG A N 1
ATOM 1929 C CA . ARG A 1 252 ? 20.754 -21.517 -29.742 1.00 84.75 252 ARG A CA 1
ATOM 1930 C C . ARG A 1 252 ? 19.655 -20.734 -30.444 1.00 84.75 252 ARG A C 1
ATOM 1932 O O . ARG A 1 252 ? 19.647 -20.647 -31.669 1.00 84.75 252 ARG A O 1
ATOM 1939 N N . ARG A 1 253 ? 18.730 -20.185 -29.661 1.00 88.94 253 ARG A N 1
ATOM 1940 C CA . ARG A 1 253 ? 17.619 -19.337 -30.116 1.00 88.94 253 ARG A CA 1
ATOM 1941 C C . ARG A 1 253 ? 17.307 -18.264 -29.088 1.00 88.94 253 ARG A C 1
ATOM 1943 O O . ARG A 1 253 ? 17.581 -18.461 -27.900 1.00 88.94 253 ARG A O 1
ATOM 1950 N N . GLY A 1 254 ? 16.728 -17.161 -29.543 1.00 90.12 254 GLY A N 1
ATOM 1951 C CA . GLY A 1 254 ? 16.196 -16.118 -28.678 1.00 90.12 254 GLY A CA 1
ATOM 1952 C C . GLY A 1 254 ? 15.007 -16.636 -27.881 1.00 90.12 254 GLY A C 1
ATOM 1953 O O . GLY A 1 254 ? 14.137 -17.334 -28.413 1.00 90.12 254 GLY A O 1
ATOM 1954 N N . ALA A 1 255 ? 14.977 -16.345 -26.581 1.00 90.38 255 ALA A N 1
ATOM 1955 C CA . ALA A 1 255 ? 13.935 -16.869 -25.706 1.00 90.38 255 ALA A CA 1
ATOM 1956 C C . ALA A 1 255 ? 12.534 -16.348 -26.070 1.00 90.38 255 ALA A C 1
ATOM 1958 O O . ALA A 1 255 ? 11.568 -17.101 -25.938 1.00 90.38 255 ALA A O 1
ATOM 1959 N N . LEU A 1 256 ? 12.410 -15.112 -26.579 1.00 92.06 256 LEU A N 1
ATOM 1960 C CA . LEU A 1 256 ? 11.124 -14.616 -27.074 1.00 92.06 256 LEU A CA 1
ATOM 1961 C C . LEU A 1 256 ? 10.702 -15.390 -28.322 1.00 92.06 256 LEU A C 1
ATOM 1963 O O . LEU A 1 256 ? 9.596 -15.923 -28.357 1.00 92.06 256 LEU A O 1
ATOM 1967 N N . THR A 1 257 ? 11.575 -15.490 -29.325 1.00 94.56 257 THR A N 1
ATOM 1968 C CA . THR A 1 257 ? 11.233 -16.098 -30.616 1.00 94.56 257 THR A CA 1
ATOM 1969 C C . THR A 1 257 ? 10.934 -17.586 -30.494 1.00 94.56 257 THR A C 1
ATOM 1971 O O . THR A 1 257 ? 9.965 -18.063 -31.087 1.00 94.56 257 THR A O 1
ATOM 1974 N N . TYR A 1 258 ? 11.703 -18.323 -29.688 1.00 93.50 258 TYR A N 1
ATOM 1975 C CA . TYR A 1 258 ? 11.441 -19.740 -29.442 1.00 93.50 258 TYR A CA 1
ATOM 1976 C C . TYR A 1 258 ? 10.033 -19.960 -28.873 1.00 93.50 258 TYR A C 1
ATOM 1978 O O . TYR A 1 258 ? 9.233 -20.692 -29.459 1.00 93.50 258 TYR A O 1
ATOM 1986 N N . TRP A 1 259 ? 9.699 -19.283 -27.769 1.00 90.94 259 TRP A N 1
ATOM 1987 C CA . TRP A 1 259 ? 8.402 -19.453 -27.118 1.00 90.94 259 TRP A CA 1
ATOM 1988 C C . TRP A 1 259 ? 7.241 -18.826 -27.904 1.00 90.94 259 TRP A C 1
ATOM 1990 O O . TRP A 1 259 ? 6.112 -19.314 -27.792 1.00 90.94 259 TRP A O 1
ATOM 2000 N N . LEU A 1 260 ? 7.507 -17.810 -28.734 1.00 92.75 260 LEU A N 1
ATOM 2001 C CA . LEU A 1 260 ? 6.564 -17.239 -29.701 1.00 92.75 260 LEU A CA 1
ATOM 2002 C C . LEU A 1 260 ? 6.154 -18.280 -30.736 1.00 92.75 260 LEU A C 1
ATOM 2004 O O . LEU A 1 260 ? 4.967 -18.576 -30.862 1.00 92.75 260 LEU A O 1
ATOM 2008 N N . LEU A 1 261 ? 7.121 -18.874 -31.437 1.00 92.50 261 LEU A N 1
ATOM 2009 C CA . LEU A 1 261 ? 6.838 -19.868 -32.469 1.00 92.50 261 LEU A CA 1
ATOM 2010 C C . LEU A 1 261 ? 6.205 -21.134 -31.878 1.00 92.50 261 LEU A C 1
ATOM 2012 O O . LEU A 1 261 ? 5.231 -21.626 -32.439 1.00 92.50 261 LEU A O 1
ATOM 2016 N N . ASP A 1 262 ? 6.678 -21.609 -30.723 1.00 89.31 262 ASP A N 1
ATOM 2017 C CA . ASP A 1 262 ? 6.086 -22.743 -30.000 1.00 89.31 262 ASP A CA 1
ATOM 2018 C C . ASP A 1 262 ? 4.608 -22.491 -29.633 1.00 89.31 262 ASP A C 1
ATOM 2020 O O . ASP A 1 262 ? 3.731 -23.313 -29.906 1.00 89.31 262 ASP A O 1
ATOM 2024 N N . SER A 1 263 ? 4.300 -21.314 -29.081 1.00 85.88 263 SER A N 1
ATOM 2025 C CA . SER A 1 263 ? 2.930 -20.956 -28.688 1.00 85.88 263 SER A CA 1
ATOM 2026 C C . SER A 1 263 ? 2.004 -20.766 -29.892 1.00 85.88 263 SER A C 1
ATOM 2028 O O . SER A 1 263 ? 0.859 -21.216 -29.851 1.00 85.88 263 SER A O 1
ATOM 2030 N N . LEU A 1 264 ? 2.501 -20.161 -30.976 1.00 87.31 264 LEU A N 1
ATOM 2031 C CA . LEU A 1 264 ? 1.752 -19.992 -32.223 1.00 87.31 264 LEU A CA 1
ATOM 2032 C C . LEU A 1 264 ? 1.512 -21.321 -32.952 1.00 87.31 264 LEU A C 1
ATOM 2034 O O . LEU A 1 264 ? 0.452 -21.505 -33.540 1.00 87.31 264 LEU A O 1
ATOM 2038 N N . GLN A 1 265 ? 2.462 -22.260 -32.922 1.00 84.12 265 GLN A N 1
ATOM 2039 C CA . GLN A 1 265 ? 2.291 -23.590 -33.522 1.00 84.12 265 GLN A CA 1
ATOM 2040 C C . GLN A 1 265 ? 1.248 -24.434 -32.778 1.00 84.12 265 GLN A C 1
ATOM 2042 O O . GLN A 1 265 ? 0.536 -25.216 -33.407 1.00 84.12 265 GLN A O 1
ATOM 2047 N N . GLN A 1 266 ? 1.134 -24.262 -31.458 1.00 72.31 266 GLN A N 1
ATOM 2048 C CA . GLN A 1 266 ? 0.179 -24.990 -30.617 1.00 72.31 266 GLN A CA 1
ATOM 2049 C C . GLN A 1 266 ? -1.270 -24.488 -30.776 1.00 72.31 266 GLN A C 1
ATOM 2051 O O . GLN A 1 266 ? -2.197 -25.281 -30.616 1.00 72.31 266 GLN A O 1
ATOM 2056 N N . GLN A 1 267 ? -1.491 -23.201 -31.084 1.00 66.38 267 GLN A N 1
ATOM 2057 C CA . GLN A 1 267 ? -2.832 -22.616 -31.251 1.00 66.38 267 GLN A CA 1
ATOM 2058 C C . GLN A 1 267 ? -2.777 -21.317 -32.079 1.00 66.38 267 GLN A C 1
ATOM 2060 O O . GLN A 1 267 ? -2.209 -20.323 -31.638 1.00 66.38 267 GLN A O 1
ATOM 2065 N N . THR A 1 268 ? -3.390 -21.300 -33.270 1.00 56.69 268 THR A N 1
ATOM 2066 C CA . THR A 1 268 ? -3.300 -20.168 -34.225 1.00 56.69 268 THR A CA 1
ATOM 2067 C C . THR A 1 268 ? -4.545 -19.283 -34.326 1.00 56.69 268 THR A C 1
ATOM 2069 O O . THR A 1 268 ? -4.464 -18.204 -34.910 1.00 56.69 268 THR A O 1
ATOM 2072 N N . SER A 1 269 ? -5.704 -19.718 -33.820 1.00 63.12 269 SER A N 1
ATOM 2073 C CA . SER A 1 269 ? -7.000 -19.064 -34.061 1.00 63.12 269 SER A CA 1
ATOM 2074 C C . SER A 1 269 ? -7.643 -18.520 -32.786 1.00 63.12 269 SER A C 1
ATOM 2076 O O . SER A 1 269 ? -7.775 -19.252 -31.806 1.00 63.12 269 SER A O 1
ATOM 2078 N N . GLY A 1 270 ? -8.129 -17.276 -32.833 1.00 67.75 270 GLY A N 1
ATOM 2079 C CA . GLY A 1 270 ? -8.952 -16.676 -31.774 1.00 67.75 270 GLY A CA 1
ATOM 2080 C C . GLY A 1 270 ? -8.189 -16.080 -30.585 1.00 67.75 270 GLY A C 1
ATOM 2081 O O . GLY A 1 270 ? -8.835 -15.536 -29.692 1.00 67.75 270 GLY A O 1
ATOM 2082 N N . LEU A 1 271 ? -6.854 -16.145 -30.585 1.00 75.56 271 LEU A N 1
ATOM 2083 C CA . LEU A 1 271 ? -5.999 -15.455 -29.614 1.00 75.56 271 LEU A CA 1
ATOM 2084 C C . LEU A 1 271 ? -5.881 -13.967 -29.959 1.00 75.56 271 LEU A C 1
ATOM 2086 O O . LEU A 1 271 ? -5.673 -13.620 -31.125 1.00 75.56 271 LEU A O 1
ATOM 2090 N N . THR A 1 272 ? -5.949 -13.110 -28.947 1.00 80.06 272 THR A N 1
ATOM 2091 C CA . THR A 1 272 ? -5.477 -11.721 -29.004 1.00 80.06 272 THR A CA 1
ATOM 2092 C C . THR A 1 272 ? -3.963 -11.650 -28.786 1.00 80.06 272 THR A C 1
ATOM 2094 O O . THR A 1 272 ? -3.343 -12.596 -28.285 1.00 80.06 272 THR A O 1
ATOM 2097 N N . TYR A 1 273 ? -3.335 -10.527 -29.143 1.00 81.50 273 TYR A N 1
ATOM 2098 C CA . TYR A 1 273 ? -1.923 -10.300 -28.818 1.00 81.50 273 TYR A CA 1
ATOM 2099 C C . TYR A 1 273 ? -1.665 -10.258 -27.303 1.00 81.50 273 TYR A C 1
ATOM 2101 O O . TYR A 1 273 ? -0.568 -10.621 -26.879 1.00 81.50 273 TYR A O 1
ATOM 2109 N N . LYS A 1 274 ? -2.672 -9.916 -26.486 1.00 73.00 274 LYS A N 1
ATOM 2110 C CA . LYS A 1 274 ? -2.628 -10.023 -25.023 1.00 73.00 274 LYS A CA 1
ATOM 2111 C C . LYS A 1 274 ? -2.622 -11.476 -24.541 1.00 73.00 274 LYS A C 1
ATOM 2113 O O . LYS A 1 274 ? -1.750 -11.824 -23.751 1.00 73.00 274 LYS A O 1
ATOM 2118 N N . ASP A 1 275 ? -3.508 -12.331 -25.060 1.00 73.50 275 ASP A N 1
ATOM 2119 C CA . ASP A 1 275 ? -3.536 -13.767 -24.711 1.00 73.50 275 ASP A CA 1
ATOM 2120 C C . ASP A 1 275 ? -2.209 -14.453 -25.073 1.00 73.50 275 ASP A C 1
ATOM 2122 O O . ASP A 1 275 ? -1.687 -15.297 -24.338 1.00 73.50 275 ASP A O 1
ATOM 2126 N N . LEU A 1 276 ? -1.642 -14.067 -26.223 1.00 81.94 276 LEU A N 1
ATOM 2127 C CA . LEU A 1 276 ? -0.322 -14.507 -26.651 1.00 81.94 276 LEU A CA 1
ATOM 2128 C C . LEU A 1 276 ? 0.761 -13.996 -25.691 1.00 81.94 276 LEU A C 1
ATOM 2130 O O . LEU A 1 276 ? 1.544 -14.801 -25.196 1.00 81.94 276 LEU A O 1
ATOM 2134 N N . HIS A 1 277 ? 0.793 -12.694 -25.391 1.00 80.38 277 HIS A N 1
ATOM 2135 C CA . HIS A 1 277 ? 1.763 -12.092 -24.469 1.00 80.38 277 HIS A CA 1
ATOM 2136 C C . HIS A 1 277 ? 1.751 -12.745 -23.083 1.00 80.38 277 HIS A C 1
ATOM 2138 O O . HIS A 1 277 ? 2.822 -13.101 -22.598 1.00 80.38 277 HIS A O 1
ATOM 2144 N N . ASP A 1 278 ? 0.582 -12.997 -22.490 1.00 67.69 278 ASP A N 1
ATOM 2145 C CA . ASP A 1 278 ? 0.477 -13.644 -21.174 1.00 67.69 278 ASP A CA 1
ATOM 2146 C C . ASP A 1 278 ? 1.066 -15.065 -21.188 1.00 67.69 278 ASP A C 1
ATOM 2148 O O . ASP A 1 278 ? 1.808 -15.453 -20.279 1.00 67.69 278 ASP A O 1
ATOM 2152 N N . ARG A 1 279 ? 0.826 -15.829 -22.265 1.00 75.75 279 ARG A N 1
ATOM 2153 C CA . ARG A 1 279 ? 1.421 -17.161 -22.465 1.00 75.75 279 ARG A CA 1
ATOM 2154 C C . ARG A 1 279 ? 2.941 -17.099 -22.633 1.00 75.75 279 ARG A C 1
ATOM 2156 O O . ARG A 1 279 ? 3.646 -17.950 -22.088 1.00 75.75 279 ARG A O 1
ATOM 2163 N N . LEU A 1 280 ? 3.454 -16.102 -23.358 1.00 80.25 280 LEU A N 1
ATOM 2164 C CA . LEU A 1 280 ? 4.896 -15.877 -23.512 1.00 80.25 280 LEU A CA 1
ATOM 2165 C C . LEU A 1 280 ? 5.540 -15.476 -22.189 1.00 80.25 280 LEU A C 1
ATOM 2167 O O . LEU A 1 280 ? 6.559 -16.048 -21.821 1.00 80.25 280 LEU A O 1
ATOM 2171 N N . ASN A 1 281 ? 4.922 -14.555 -21.451 1.00 72.00 281 ASN A N 1
ATOM 2172 C CA . ASN A 1 281 ? 5.360 -14.112 -20.134 1.00 72.00 281 ASN A CA 1
ATOM 2173 C C . ASN A 1 281 ? 5.460 -15.296 -19.155 1.00 72.00 281 ASN A C 1
ATOM 2175 O O . ASN A 1 281 ? 6.506 -15.485 -18.537 1.00 72.00 281 ASN A O 1
ATOM 2179 N N . GLY A 1 282 ? 4.433 -16.153 -19.088 1.00 63.22 282 GLY A N 1
ATOM 2180 C CA . GLY A 1 282 ? 4.445 -17.365 -18.262 1.00 63.22 282 GLY A CA 1
ATOM 2181 C C . GLY A 1 282 ? 5.555 -18.356 -18.642 1.00 63.22 282 GLY A C 1
ATOM 2182 O O . GLY A 1 282 ? 6.337 -18.770 -17.781 1.00 63.22 282 GLY A O 1
ATOM 2183 N N . LYS A 1 283 ? 5.678 -18.698 -19.933 1.00 78.56 283 LYS A N 1
ATOM 2184 C CA . LYS A 1 283 ? 6.710 -19.628 -20.435 1.00 78.56 283 LYS A CA 1
ATOM 2185 C C . LYS A 1 283 ? 8.133 -19.085 -20.244 1.00 78.56 283 LYS A C 1
ATOM 2187 O O . LYS A 1 283 ? 9.003 -19.802 -19.751 1.00 78.56 283 LYS A O 1
ATOM 2192 N N . ILE A 1 284 ? 8.366 -17.815 -20.576 1.00 78.12 284 ILE A N 1
ATOM 2193 C CA . ILE A 1 284 ? 9.686 -17.177 -20.496 1.00 78.12 284 ILE A CA 1
ATOM 2194 C C . ILE A 1 284 ? 10.101 -16.981 -19.039 1.00 78.12 284 ILE A C 1
ATOM 2196 O O . ILE A 1 284 ? 11.168 -17.467 -18.676 1.00 78.12 284 ILE A O 1
ATOM 2200 N N . ARG A 1 285 ? 9.266 -16.392 -18.167 1.00 67.38 285 ARG A N 1
ATOM 2201 C CA . ARG A 1 285 ? 9.630 -16.174 -16.750 1.00 67.38 285 ARG A CA 1
ATOM 2202 C C . ARG A 1 285 ? 9.834 -17.474 -15.966 1.00 67.38 285 ARG A C 1
ATOM 2204 O O . ARG A 1 285 ? 10.601 -17.478 -15.007 1.00 67.38 285 ARG A O 1
ATOM 2211 N N . THR A 1 286 ? 9.207 -18.579 -16.381 1.00 67.44 286 THR A N 1
ATOM 2212 C CA . THR A 1 286 ? 9.424 -19.908 -15.777 1.00 67.44 286 THR A CA 1
ATOM 2213 C C . THR A 1 286 ? 10.859 -20.413 -15.961 1.00 67.44 286 THR A C 1
ATOM 2215 O O . THR A 1 286 ? 11.398 -21.057 -15.062 1.00 67.44 286 THR A O 1
ATOM 2218 N N . GLN A 1 287 ? 11.500 -20.109 -17.095 1.00 75.31 287 GLN A N 1
ATOM 2219 C CA . GLN A 1 287 ? 12.869 -20.547 -17.403 1.00 75.31 287 GLN A CA 1
ATOM 2220 C C . GLN A 1 287 ? 13.917 -19.432 -17.224 1.00 75.31 287 GLN A C 1
ATOM 2222 O O . GLN A 1 287 ? 15.059 -19.700 -16.852 1.00 75.31 287 GLN A O 1
ATOM 2227 N N . PHE A 1 288 ? 13.519 -18.182 -17.450 1.00 75.69 288 PHE A N 1
ATOM 2228 C CA . PHE A 1 288 ? 14.342 -16.976 -17.447 1.00 75.69 288 PHE A CA 1
ATOM 2229 C C . PHE A 1 288 ? 13.687 -15.923 -16.544 1.00 75.69 288 PHE A C 1
ATOM 2231 O O . PHE A 1 288 ? 13.115 -14.942 -17.009 1.00 75.69 288 PHE A O 1
ATOM 2238 N N . ALA A 1 289 ? 13.769 -16.111 -15.225 1.00 62.16 289 ALA A N 1
ATOM 2239 C CA . ALA A 1 289 ? 13.089 -15.253 -14.244 1.00 62.16 289 ALA A CA 1
ATOM 2240 C C . ALA A 1 289 ? 13.471 -13.752 -14.301 1.00 62.16 289 ALA A C 1
ATOM 2242 O O . ALA A 1 289 ? 12.768 -12.928 -13.721 1.00 62.16 289 ALA A O 1
ATOM 2243 N N . GLN A 1 290 ? 14.568 -13.397 -14.984 1.00 66.75 290 GLN A N 1
ATOM 2244 C CA . GLN A 1 290 ? 15.032 -12.019 -15.216 1.00 66.75 290 GLN A CA 1
ATOM 2245 C C . GLN A 1 290 ? 14.708 -11.475 -16.625 1.00 66.75 290 GLN A C 1
ATOM 2247 O O . GLN A 1 290 ? 15.221 -10.425 -17.003 1.00 66.75 290 GLN A O 1
ATOM 2252 N N . GLN A 1 291 ? 13.877 -12.177 -17.402 1.00 75.12 291 GLN A N 1
ATOM 2253 C CA . GLN A 1 291 ? 13.395 -11.733 -18.707 1.00 75.12 291 GLN A CA 1
ATOM 2254 C C . GLN A 1 291 ? 11.863 -11.626 -18.683 1.00 75.12 291 GLN A C 1
ATOM 2256 O O . GLN A 1 291 ? 11.164 -12.633 -18.586 1.00 75.12 291 GLN A O 1
ATOM 2261 N N . THR A 1 292 ? 11.337 -10.407 -18.800 1.00 68.88 292 THR A N 1
ATOM 2262 C CA . THR A 1 292 ? 9.899 -10.125 -18.874 1.00 68.88 292 THR A CA 1
ATOM 2263 C C . THR A 1 292 ? 9.546 -9.568 -20.254 1.00 68.88 292 THR A C 1
ATOM 2265 O O . THR A 1 292 ? 9.867 -8.411 -20.536 1.00 68.88 292 THR A O 1
ATOM 2268 N N . PRO A 1 293 ? 8.852 -10.333 -21.112 1.00 75.56 293 PRO A N 1
ATOM 2269 C CA . PRO A 1 293 ? 8.350 -9.820 -22.381 1.00 75.56 293 PRO A CA 1
ATOM 2270 C C . PRO A 1 293 ? 7.446 -8.601 -22.184 1.00 75.56 293 PRO A C 1
ATOM 2272 O O . PRO A 1 293 ? 6.614 -8.581 -21.274 1.00 75.56 293 PRO A O 1
ATOM 2275 N N . MET A 1 294 ? 7.551 -7.616 -23.069 1.00 68.88 294 MET A N 1
ATOM 2276 C CA . MET A 1 294 ? 6.650 -6.462 -23.115 1.00 68.88 294 MET A CA 1
ATOM 2277 C C . MET A 1 294 ? 5.685 -6.578 -24.295 1.00 68.88 294 MET A C 1
ATOM 2279 O O . MET A 1 294 ? 6.055 -7.087 -25.352 1.00 68.88 294 MET A O 1
ATOM 2283 N N . LEU A 1 295 ? 4.470 -6.064 -24.110 1.00 70.31 295 LEU A N 1
ATOM 2284 C CA . LEU A 1 295 ? 3.471 -5.833 -25.150 1.00 70.31 295 LEU A CA 1
ATOM 2285 C C . LEU A 1 295 ? 3.095 -4.349 -25.116 1.00 70.31 295 LEU A C 1
ATOM 2287 O O . LEU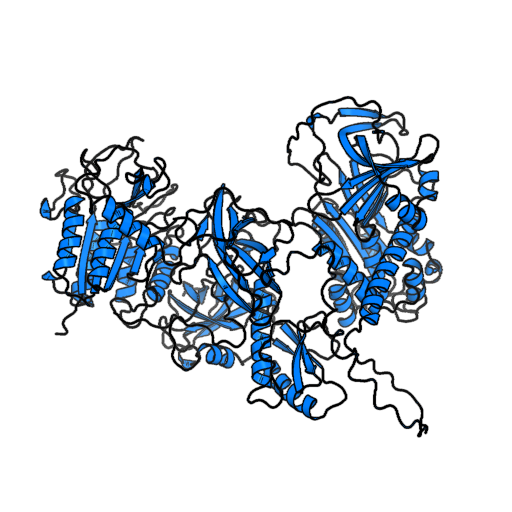 A 1 295 ? 2.827 -3.819 -24.041 1.00 70.31 295 LEU A O 1
ATOM 2291 N N . MET A 1 296 ? 3.067 -3.702 -26.279 1.00 64.81 296 MET A N 1
ATOM 2292 C CA . MET A 1 296 ? 2.642 -2.310 -26.450 1.00 64.81 296 MET A CA 1
ATOM 2293 C C . MET A 1 296 ? 1.679 -2.207 -27.641 1.00 64.81 296 MET A C 1
ATOM 2295 O O . MET A 1 296 ? 1.845 -2.927 -28.633 1.00 64.81 296 MET A O 1
ATOM 2299 N N . GLY A 1 297 ? 0.704 -1.298 -27.560 1.00 69.06 297 GLY A N 1
ATOM 2300 C CA . GLY A 1 297 ? -0.259 -1.030 -28.634 1.00 69.06 297 GLY A CA 1
ATOM 2301 C C . GLY A 1 297 ? -1.510 -1.920 -28.592 1.00 69.06 297 GLY A C 1
ATOM 2302 O O . GLY A 1 297 ? -2.060 -2.159 -27.519 1.00 69.06 297 GLY A O 1
ATOM 2303 N N . GLU A 1 298 ? -2.004 -2.383 -29.748 1.00 71.62 298 GLU A N 1
ATOM 2304 C CA . GLU A 1 298 ? -3.304 -3.084 -29.882 1.00 71.62 298 GLU A CA 1
ATOM 2305 C C . GLU A 1 298 ? -3.312 -4.527 -29.322 1.00 71.62 298 GLU A C 1
ATOM 2307 O O . GLU A 1 298 ? -3.471 -5.510 -30.049 1.00 71.62 298 GLU A O 1
ATOM 2312 N N . GLY A 1 299 ? -3.148 -4.682 -28.006 1.00 70.75 299 GLY A N 1
ATOM 2313 C CA . GLY A 1 299 ? -3.191 -5.984 -27.333 1.00 70.75 299 GLY A CA 1
ATOM 2314 C C . GLY A 1 299 ? -4.522 -6.737 -27.481 1.00 70.75 299 GLY A C 1
ATOM 2315 O O . GLY A 1 299 ? -4.533 -7.961 -27.397 1.00 70.75 299 GLY A O 1
ATOM 2316 N N . ASP A 1 300 ? -5.622 -6.026 -27.740 1.00 67.38 300 ASP A N 1
ATOM 2317 C CA . ASP A 1 300 ? -6.974 -6.542 -28.003 1.00 67.38 300 ASP A CA 1
ATOM 2318 C C . ASP A 1 300 ? -7.160 -7.090 -29.431 1.00 67.38 300 ASP A C 1
ATOM 2320 O O . ASP A 1 300 ? -8.127 -7.811 -29.699 1.00 67.38 300 ASP A O 1
ATOM 2324 N N . ARG A 1 301 ? -6.241 -6.786 -30.356 1.00 83.69 301 ARG A N 1
ATOM 2325 C CA . ARG A 1 301 ? -6.276 -7.274 -31.741 1.00 83.69 301 ARG A CA 1
ATOM 2326 C C . ARG A 1 301 ? -5.959 -8.767 -31.809 1.00 83.69 301 ARG A C 1
ATOM 2328 O O . ARG A 1 301 ? -5.072 -9.265 -31.112 1.00 83.69 301 ARG A O 1
ATOM 2335 N N . LEU A 1 302 ? -6.663 -9.490 -32.678 1.00 84.75 302 LEU A N 1
ATOM 2336 C CA . LEU A 1 302 ? -6.396 -10.897 -32.961 1.00 84.75 302 LEU A CA 1
ATOM 2337 C C . LEU A 1 302 ? -5.023 -11.084 -33.620 1.00 84.75 302 LEU A C 1
ATOM 2339 O O . LEU A 1 302 ? -4.591 -10.298 -34.466 1.00 84.75 302 LEU A O 1
ATOM 2343 N N . VAL A 1 303 ? -4.344 -12.170 -33.257 1.00 87.31 303 VAL A N 1
ATOM 2344 C CA . VAL A 1 303 ? -2.998 -12.483 -33.744 1.00 87.31 303 VAL A CA 1
ATOM 2345 C C . VAL A 1 303 ? -3.019 -12.767 -35.251 1.00 87.31 303 VAL A C 1
ATOM 2347 O O . VAL A 1 303 ? -3.633 -13.732 -35.712 1.00 87.31 303 VAL A O 1
ATOM 2350 N N . PHE A 1 304 ? -2.327 -11.920 -36.021 1.00 85.25 304 PHE A N 1
ATOM 2351 C CA . PHE A 1 304 ? -2.415 -11.849 -37.486 1.00 85.25 304 PHE A CA 1
ATOM 2352 C C . PHE A 1 304 ? -3.868 -11.712 -38.006 1.00 85.25 304 PHE A C 1
ATOM 2354 O O . PHE A 1 304 ? -4.292 -12.426 -38.930 1.00 85.25 304 PHE A O 1
ATOM 2361 N N . GLY A 1 305 ? -4.642 -10.820 -37.383 1.00 81.56 305 GLY A N 1
ATOM 2362 C CA . GLY A 1 305 ? -5.971 -10.389 -37.812 1.00 81.56 305 GLY A CA 1
ATOM 2363 C C . GLY A 1 305 ? -6.137 -8.870 -37.707 1.00 81.56 305 GLY A C 1
ATOM 2364 O O . GLY A 1 305 ? -5.348 -8.192 -37.053 1.00 81.56 305 GLY A O 1
ATOM 2365 N N . SER A 1 306 ? -7.176 -8.343 -38.356 1.00 78.06 306 SER A N 1
ATOM 2366 C CA . SER A 1 306 ? -7.645 -6.955 -38.210 1.00 78.06 306 SER A CA 1
ATOM 2367 C C . SER A 1 306 ? -8.586 -6.768 -37.022 1.00 78.06 306 SER A C 1
ATOM 2369 O O . SER A 1 306 ? -8.694 -5.677 -36.470 1.00 78.06 306 SER A O 1
ATOM 2371 N N . ASP A 1 307 ? -9.309 -7.827 -36.664 1.00 79.38 307 ASP A N 1
ATOM 2372 C CA . ASP A 1 307 ? -10.410 -7.751 -35.713 1.00 79.38 307 ASP A CA 1
ATOM 2373 C C . ASP A 1 307 ? -9.888 -7.688 -34.277 1.00 79.38 307 ASP A C 1
ATOM 2375 O O . ASP A 1 307 ? -8.880 -8.309 -33.934 1.00 79.38 307 ASP A O 1
ATOM 2379 N N . ARG A 1 308 ? -10.612 -6.969 -33.421 1.00 75.56 308 ARG A N 1
ATOM 2380 C CA . ARG A 1 308 ? -10.366 -6.900 -31.978 1.00 75.56 308 ARG A CA 1
ATOM 2381 C C . ARG A 1 308 ? -11.358 -7.791 -31.237 1.00 75.56 308 ARG A C 1
ATOM 2383 O O . ARG A 1 308 ? -12.471 -8.016 -31.713 1.00 75.56 308 ARG A O 1
ATOM 2390 N N . ALA A 1 309 ? -10.961 -8.298 -30.077 1.00 64.62 309 ALA A N 1
ATOM 2391 C CA . ALA A 1 309 ? -11.812 -9.100 -29.209 1.00 64.62 309 ALA A CA 1
ATOM 2392 C C . ALA A 1 309 ? -11.785 -8.579 -27.768 1.00 64.62 309 ALA A C 1
ATOM 2394 O O . ALA A 1 309 ? -10.763 -8.079 -27.304 1.00 64.62 309 ALA A O 1
ATOM 2395 N N . ASP A 1 310 ? -12.899 -8.746 -27.050 1.00 51.88 310 ASP A N 1
ATOM 2396 C CA . ASP A 1 310 ? -12.966 -8.445 -25.620 1.00 51.88 310 ASP A CA 1
ATOM 2397 C C . ASP A 1 310 ? -11.943 -9.289 -24.846 1.00 51.88 310 ASP A C 1
ATOM 2399 O O . ASP A 1 310 ? -12.075 -10.512 -24.738 1.00 51.88 310 ASP A O 1
ATOM 2403 N N . ILE A 1 311 ? -10.942 -8.620 -24.270 1.00 52.62 311 ILE A N 1
ATOM 2404 C CA . ILE A 1 311 ? -10.014 -9.222 -23.311 1.00 52.62 311 ILE A CA 1
ATOM 2405 C C . ILE A 1 311 ? -10.791 -9.466 -22.012 1.00 52.62 311 ILE A C 1
ATOM 2407 O O . ILE A 1 311 ? -11.142 -8.521 -21.302 1.00 52.62 311 ILE A O 1
ATOM 2411 N N . GLN A 1 312 ? -11.049 -10.731 -21.677 1.00 50.81 312 GLN A N 1
ATOM 2412 C CA . GLN A 1 312 ? -11.636 -11.086 -20.385 1.00 50.81 312 GLN A CA 1
ATOM 2413 C C . GLN A 1 312 ? -10.549 -11.269 -19.324 1.00 50.81 312 GLN A C 1
ATOM 2415 O O . GLN A 1 312 ? -9.592 -12.022 -19.501 1.00 50.81 312 GLN A O 1
ATOM 2420 N N . TYR A 1 313 ? -10.718 -10.586 -18.191 1.00 55.03 313 TYR A N 1
ATOM 2421 C CA . TYR A 1 313 ? -9.774 -10.637 -17.080 1.00 55.03 313 TYR A CA 1
ATOM 2422 C C . TYR A 1 313 ? -9.751 -12.024 -16.432 1.00 55.03 313 TYR A C 1
ATOM 2424 O O . TYR A 1 313 ? -10.675 -12.415 -15.718 1.00 55.03 313 TYR A O 1
ATOM 2432 N N . SER A 1 314 ? -8.656 -12.740 -16.659 1.00 65.44 314 SER A N 1
ATOM 2433 C CA . SER A 1 314 ? -8.353 -14.038 -16.066 1.00 65.44 314 SER A CA 1
ATOM 2434 C C . SER A 1 314 ? -6.902 -14.065 -15.583 1.00 65.44 314 SER A C 1
ATOM 2436 O O . SER A 1 314 ? -6.109 -13.179 -15.905 1.00 65.44 314 SER A O 1
ATOM 2438 N N . ILE A 1 315 ? -6.567 -15.046 -14.750 1.00 72.19 315 ILE A N 1
ATOM 2439 C CA . ILE A 1 315 ? -5.233 -15.206 -14.167 1.00 72.19 315 ILE A CA 1
ATOM 2440 C C . ILE A 1 315 ? -4.527 -16.356 -14.888 1.00 72.19 315 ILE A C 1
ATOM 2442 O O . ILE A 1 315 ? -5.051 -17.471 -14.871 1.00 72.19 315 ILE A O 1
ATOM 2446 N N . PRO A 1 316 ? -3.352 -16.144 -15.500 1.00 71.12 316 PRO A N 1
ATOM 2447 C CA . PRO A 1 316 ? -2.652 -17.215 -16.191 1.00 71.12 316 PRO A CA 1
ATOM 2448 C C . PRO A 1 316 ? -2.083 -18.249 -15.208 1.00 71.12 316 PRO A C 1
ATOM 2450 O O . PRO A 1 316 ? -1.545 -17.917 -14.143 1.00 71.12 316 PRO A O 1
ATOM 2453 N N . VAL A 1 317 ? -2.162 -19.521 -15.603 1.00 80.75 317 VAL A N 1
ATOM 2454 C CA . VAL A 1 317 ? -1.408 -20.626 -15.003 1.00 80.75 317 VAL A CA 1
ATOM 2455 C C . VAL A 1 317 ? 0.058 -20.491 -15.425 1.00 80.75 317 VAL A C 1
ATOM 2457 O O . VAL A 1 317 ? 0.397 -20.660 -16.594 1.00 80.75 317 VAL A O 1
ATOM 2460 N N . LEU A 1 318 ? 0.931 -20.187 -14.466 1.00 70.56 318 LEU A N 1
ATOM 2461 C CA . LEU A 1 318 ? 2.368 -19.990 -14.673 1.00 70.56 318 LEU A CA 1
ATOM 2462 C C . LEU A 1 318 ? 3.123 -21.315 -14.805 1.00 70.56 318 LEU A C 1
ATOM 2464 O O . LEU A 1 318 ? 3.974 -21.452 -15.677 1.00 70.56 318 LEU A O 1
ATOM 2468 N N . THR A 1 319 ? 2.828 -22.289 -13.940 1.00 76.25 319 THR A N 1
ATOM 2469 C CA . THR A 1 319 ? 3.467 -23.614 -13.958 1.00 76.25 319 THR A CA 1
ATOM 2470 C C . THR A 1 319 ? 2.481 -24.717 -13.585 1.00 76.25 319 THR A C 1
ATOM 2472 O O . THR A 1 319 ? 1.530 -24.488 -12.833 1.00 76.25 319 THR A O 1
ATOM 2475 N N . VAL A 1 320 ? 2.743 -25.927 -14.087 1.00 84.50 320 VAL A N 1
ATOM 2476 C CA . VAL A 1 320 ? 2.014 -27.159 -13.758 1.00 84.50 320 VAL A CA 1
ATOM 2477 C C . VAL A 1 320 ? 3.032 -28.241 -13.384 1.00 84.50 320 VAL A C 1
ATOM 2479 O O . VAL A 1 320 ? 3.792 -28.705 -14.231 1.00 84.50 320 VAL A O 1
ATOM 2482 N N . ASP A 1 321 ? 3.058 -28.659 -12.119 1.00 83.31 321 ASP A N 1
ATOM 2483 C CA . ASP A 1 321 ? 3.790 -29.848 -11.672 1.00 83.31 321 ASP A CA 1
ATOM 2484 C C . ASP A 1 321 ? 2.857 -31.059 -11.784 1.00 83.31 321 ASP A C 1
ATOM 2486 O O . ASP A 1 321 ? 2.048 -31.338 -10.896 1.00 83.31 321 ASP A O 1
ATOM 2490 N N . THR A 1 322 ? 2.964 -31.785 -12.897 1.00 77.44 322 THR A N 1
ATOM 2491 C CA . THR A 1 322 ? 2.134 -32.963 -13.196 1.00 77.44 322 THR A CA 1
ATOM 2492 C C . THR A 1 322 ? 2.433 -34.173 -12.307 1.00 77.44 322 THR A C 1
ATOM 2494 O O . THR A 1 322 ? 1.630 -35.102 -12.265 1.00 77.44 322 THR A O 1
ATOM 2497 N N . VAL A 1 323 ? 3.557 -34.181 -11.578 1.00 76.12 323 VAL A N 1
ATOM 2498 C CA . VAL A 1 323 ? 3.932 -35.271 -10.661 1.00 76.12 323 VAL A CA 1
ATOM 2499 C C . VAL A 1 323 ? 3.334 -35.037 -9.276 1.00 76.12 323 VAL A C 1
ATOM 2501 O O . VAL A 1 323 ? 2.859 -35.981 -8.646 1.00 76.12 323 VAL A O 1
ATOM 2504 N N . LYS A 1 324 ? 3.339 -33.786 -8.803 1.00 79.62 324 LYS A N 1
ATOM 2505 C CA . LYS A 1 324 ? 2.723 -33.391 -7.526 1.00 79.62 324 LYS A CA 1
ATOM 2506 C C . LYS A 1 324 ? 1.253 -32.986 -7.654 1.00 79.62 324 LYS A C 1
ATOM 2508 O O . LYS A 1 324 ? 0.588 -32.859 -6.632 1.00 79.62 324 LYS A O 1
ATOM 2513 N N . ASN A 1 325 ? 0.754 -32.809 -8.880 1.00 86.06 325 ASN A N 1
ATOM 2514 C CA . ASN A 1 325 ? -0.586 -32.306 -9.194 1.00 86.06 325 ASN A CA 1
ATOM 2515 C C . ASN A 1 325 ? -0.840 -30.893 -8.619 1.00 86.06 325 ASN A C 1
ATOM 2517 O O . ASN A 1 325 ? -1.892 -30.616 -8.044 1.00 86.06 325 ASN A O 1
ATOM 2521 N N . ILE A 1 326 ? 0.160 -30.015 -8.753 1.00 89.00 326 ILE A N 1
ATOM 2522 C CA . ILE A 1 326 ? 0.183 -28.641 -8.223 1.00 89.00 326 ILE A CA 1
ATOM 2523 C C . ILE A 1 326 ? 0.281 -27.648 -9.383 1.00 89.00 326 ILE A C 1
ATOM 2525 O O . ILE A 1 326 ? 1.025 -27.885 -10.334 1.00 89.00 326 ILE A O 1
ATOM 2529 N N . VAL A 1 327 ? -0.414 -26.513 -9.287 1.00 89.25 327 VAL A N 1
ATOM 2530 C CA . VAL A 1 327 ? -0.289 -25.396 -10.236 1.00 89.25 327 VAL A CA 1
ATOM 2531 C C . VAL A 1 327 ? 0.063 -24.091 -9.535 1.00 89.25 327 VAL A C 1
ATOM 2533 O O . VAL A 1 327 ? -0.331 -23.864 -8.390 1.00 89.25 327 VAL A O 1
ATOM 2536 N N . LYS A 1 328 ? 0.783 -23.219 -10.246 1.00 86.25 328 LYS A N 1
ATOM 2537 C CA . LYS A 1 328 ? 1.093 -21.848 -9.822 1.00 86.25 328 LYS A CA 1
ATOM 2538 C C . LYS A 1 328 ? 0.318 -20.847 -10.679 1.00 86.25 328 LYS A C 1
ATOM 2540 O O . LYS A 1 328 ? 0.286 -20.992 -11.897 1.00 86.25 328 LYS A O 1
ATOM 2545 N N . LEU A 1 329 ? -0.266 -19.824 -10.062 1.00 82.81 329 LEU A N 1
ATOM 2546 C CA . LEU A 1 329 ? -1.061 -18.768 -10.700 1.00 82.81 329 LEU A CA 1
ATOM 2547 C C . LEU A 1 329 ? -0.383 -17.395 -10.560 1.00 82.81 329 LEU A C 1
ATOM 2549 O O . LEU A 1 329 ? 0.237 -17.119 -9.531 1.00 82.81 329 LEU A O 1
ATOM 2553 N N . GLU A 1 330 ? -0.555 -16.497 -11.536 1.00 74.31 330 GLU A N 1
ATOM 2554 C CA . GLU A 1 330 ? -0.098 -15.089 -11.459 1.00 74.31 330 GLU A CA 1
ATOM 2555 C C . GLU A 1 330 ? -1.067 -14.192 -10.657 1.00 74.31 330 GLU A C 1
ATOM 2557 O O . GLU A 1 330 ? -1.486 -13.127 -11.102 1.00 74.31 330 GLU A O 1
ATOM 2562 N N . ALA A 1 331 ? -1.456 -14.643 -9.461 1.00 74.69 331 ALA A N 1
ATOM 2563 C CA . ALA A 1 331 ? -2.180 -13.834 -8.482 1.00 74.69 331 ALA A CA 1
ATOM 2564 C C . ALA A 1 331 ? -1.649 -14.095 -7.071 1.00 74.69 331 ALA A C 1
ATOM 2566 O O . ALA A 1 331 ? -1.547 -15.252 -6.674 1.00 74.69 331 ALA A O 1
ATOM 2567 N N . GLY A 1 332 ? -1.320 -13.048 -6.311 1.00 74.19 332 GLY A N 1
ATOM 2568 C CA . GLY A 1 332 ? -0.659 -13.155 -5.002 1.00 74.19 332 GLY A CA 1
ATOM 2569 C C . GLY A 1 332 ? -1.209 -12.202 -3.941 1.00 74.19 332 GLY A C 1
ATOM 2570 O O . GLY A 1 332 ? -2.252 -11.570 -4.128 1.00 74.19 332 GLY A O 1
ATOM 2571 N N . GLN A 1 333 ? -0.506 -12.093 -2.809 1.00 74.00 333 GLN A N 1
ATOM 2572 C CA . GLN A 1 333 ? -0.946 -11.277 -1.667 1.00 74.00 333 GLN A CA 1
ATOM 2573 C C . GLN A 1 333 ? -1.179 -9.805 -2.012 1.00 74.00 333 GLN A C 1
ATOM 2575 O O . GLN A 1 333 ? -2.085 -9.192 -1.447 1.00 74.00 333 GLN A O 1
ATOM 2580 N N . SER A 1 334 ? -0.401 -9.253 -2.946 1.00 71.12 334 SER A N 1
ATOM 2581 C CA . SER A 1 334 ? -0.535 -7.863 -3.377 1.00 71.12 334 SER A CA 1
ATOM 2582 C C . SER A 1 334 ? -1.896 -7.570 -4.022 1.00 71.12 334 SER A C 1
ATOM 2584 O O . SER A 1 334 ? -2.365 -6.440 -3.966 1.00 71.12 334 SER A O 1
ATOM 2586 N N . MET A 1 335 ? -2.570 -8.591 -4.562 1.00 69.56 335 MET A N 1
ATOM 2587 C CA . MET A 1 335 ? -3.913 -8.515 -5.154 1.00 69.56 335 MET A CA 1
ATOM 2588 C C . MET A 1 335 ? -5.026 -8.874 -4.149 1.00 69.56 335 MET A C 1
ATOM 2590 O O . MET A 1 335 ? -6.158 -9.150 -4.539 1.00 69.56 335 MET A O 1
ATOM 2594 N N . GLY A 1 336 ? -4.709 -8.928 -2.849 1.00 68.62 336 GLY A N 1
ATOM 2595 C CA . GLY A 1 336 ? -5.654 -9.268 -1.781 1.00 68.62 336 GLY A CA 1
ATOM 2596 C C . GLY A 1 336 ? -5.881 -10.767 -1.567 1.00 68.62 336 GLY A C 1
ATOM 2597 O O . GLY A 1 336 ? -6.731 -11.141 -0.758 1.00 68.62 336 GLY A O 1
ATOM 2598 N N . LEU A 1 337 ? -5.125 -11.634 -2.248 1.00 73.69 337 LEU A N 1
ATOM 2599 C CA . LEU A 1 337 ? -5.279 -13.083 -2.134 1.00 73.69 337 LEU A CA 1
ATOM 2600 C C . LEU A 1 337 ? -4.777 -13.611 -0.779 1.00 73.69 337 LEU A C 1
ATOM 2602 O O . LEU A 1 337 ? -3.719 -13.207 -0.287 1.00 73.69 337 LEU A O 1
ATOM 2606 N N . ARG A 1 338 ? -5.517 -14.556 -0.187 1.00 72.62 338 ARG A N 1
ATOM 2607 C CA . ARG A 1 338 ? -5.126 -15.292 1.029 1.00 72.62 338 ARG A CA 1
ATOM 2608 C C . ARG A 1 338 ? -5.317 -16.803 0.833 1.00 72.62 338 ARG A C 1
ATOM 2610 O O . ARG A 1 338 ? -5.909 -17.240 -0.152 1.00 72.62 338 ARG A O 1
ATOM 2617 N N . LEU A 1 339 ? -4.814 -17.584 1.789 1.00 75.38 339 LEU A N 1
ATOM 2618 C CA . LEU A 1 339 ? -4.925 -19.044 1.807 1.00 75.38 339 LEU A CA 1
ATOM 2619 C C . LEU A 1 339 ? -6.391 -19.491 1.820 1.00 75.38 339 LEU A C 1
ATOM 2621 O O . LEU A 1 339 ? -7.245 -18.835 2.420 1.00 75.38 339 LEU A O 1
ATOM 2625 N N . GLY A 1 340 ? -6.667 -20.616 1.165 1.00 71.44 340 GLY A N 1
ATOM 2626 C CA . GLY A 1 340 ? -8.006 -21.185 1.023 1.00 71.44 340 GLY A CA 1
ATOM 2627 C C . GLY A 1 340 ? -8.878 -20.534 -0.055 1.00 71.44 340 GLY A C 1
ATOM 2628 O O . GLY A 1 340 ? -10.026 -20.941 -0.194 1.00 71.44 340 GLY A O 1
ATOM 2629 N N . ALA A 1 341 ? -8.367 -19.559 -0.815 1.00 75.31 341 ALA A N 1
ATOM 2630 C CA . ALA A 1 341 ? -9.029 -19.090 -2.031 1.00 75.31 341 ALA A CA 1
ATOM 2631 C C . ALA A 1 341 ? -9.049 -20.196 -3.103 1.00 75.31 341 ALA A C 1
ATOM 2633 O O . ALA A 1 341 ? -8.104 -20.979 -3.198 1.00 75.31 341 ALA A O 1
ATOM 2634 N N . GLU A 1 342 ? -10.098 -20.251 -3.922 1.00 83.44 342 GLU A N 1
ATOM 2635 C CA . GLU A 1 342 ? -10.270 -21.285 -4.953 1.00 83.44 342 GLU A CA 1
ATOM 2636 C C . GLU A 1 342 ? -10.470 -20.653 -6.331 1.00 83.44 342 GLU A C 1
ATOM 2638 O O . GLU A 1 342 ? -11.209 -19.673 -6.478 1.00 83.44 342 GLU A O 1
ATOM 2643 N N . PHE A 1 343 ? -9.844 -21.241 -7.350 1.00 85.19 343 PHE A N 1
ATOM 2644 C CA . PHE A 1 343 ? -9.977 -20.838 -8.748 1.00 85.19 343 PHE A CA 1
ATOM 2645 C C . PHE A 1 343 ? -10.444 -22.012 -9.606 1.00 85.19 343 PHE A C 1
ATOM 2647 O O . PHE A 1 343 ? -9.938 -23.124 -9.468 1.00 85.19 343 PHE A O 1
ATOM 2654 N N . ALA A 1 344 ? -11.366 -21.757 -10.533 1.00 85.06 344 ALA A N 1
ATOM 2655 C CA . ALA A 1 344 ? -11.651 -22.683 -11.623 1.00 85.06 344 ALA A CA 1
ATOM 2656 C C . ALA A 1 344 ? -10.729 -22.364 -12.805 1.00 85.06 344 ALA A C 1
ATOM 2658 O O . ALA A 1 344 ? -10.576 -21.202 -13.178 1.00 85.06 344 ALA A O 1
ATOM 2659 N N . ILE A 1 345 ? -10.119 -23.397 -13.379 1.00 86.88 345 ILE A N 1
ATOM 2660 C CA . ILE A 1 345 ? -9.197 -23.319 -14.512 1.00 86.88 345 ILE A CA 1
ATOM 2661 C C . ILE A 1 345 ? -9.926 -23.794 -15.764 1.00 86.88 345 ILE A C 1
ATOM 2663 O O . ILE A 1 345 ? -10.604 -24.822 -15.736 1.00 86.88 345 ILE A O 1
ATOM 2667 N N . TYR A 1 346 ? -9.757 -23.060 -16.855 1.00 84.38 346 TYR A N 1
ATOM 2668 C CA . TYR A 1 346 ? -10.388 -23.269 -18.153 1.00 84.38 346 TYR A CA 1
ATOM 2669 C C . TYR A 1 346 ? -9.325 -23.282 -19.261 1.00 84.38 346 TYR A C 1
ATOM 2671 O O . TYR A 1 346 ? -8.229 -22.746 -19.062 1.00 84.38 346 TYR A O 1
ATOM 2679 N N . PRO A 1 347 ? -9.628 -23.848 -20.443 1.00 81.56 347 PRO A N 1
ATOM 2680 C CA . PRO A 1 347 ? -8.738 -23.783 -21.592 1.00 81.56 347 PRO A CA 1
ATOM 2681 C C . PRO A 1 347 ? -8.387 -22.340 -21.962 1.00 81.56 347 PRO A C 1
ATOM 2683 O O . PRO A 1 347 ? -9.272 -21.481 -22.004 1.00 81.56 347 PRO A O 1
ATOM 2686 N N . ASN A 1 348 ? -7.126 -22.076 -22.304 1.00 70.50 348 ASN A N 1
ATOM 2687 C CA . ASN A 1 348 ? -6.739 -20.795 -22.899 1.00 70.50 348 ASN A CA 1
ATOM 2688 C C . ASN A 1 348 ? -7.606 -20.464 -24.137 1.00 70.50 348 ASN A C 1
ATOM 2690 O O . ASN A 1 348 ? -7.856 -21.322 -24.992 1.00 70.50 348 ASN A O 1
ATOM 2694 N N . GLY A 1 349 ? -8.078 -19.219 -24.219 1.00 63.38 349 GLY A N 1
ATOM 2695 C CA . GLY A 1 349 ? -9.031 -18.745 -25.224 1.00 63.38 349 GLY A CA 1
ATOM 2696 C C . GLY A 1 349 ? -10.507 -18.950 -24.859 1.00 63.38 349 GLY A C 1
ATOM 2697 O O . GLY A 1 349 ? -11.371 -18.634 -25.677 1.00 63.38 349 GLY A O 1
ATOM 2698 N N . THR A 1 350 ? -10.823 -19.449 -23.657 1.00 68.62 350 THR A N 1
ATOM 2699 C CA . THR A 1 350 ? -12.204 -19.468 -23.140 1.00 68.62 350 THR A CA 1
ATOM 2700 C C . THR A 1 350 ? -12.728 -18.041 -22.971 1.00 68.62 350 THR A C 1
ATOM 2702 O O . THR A 1 350 ? -12.070 -17.208 -22.355 1.00 68.62 350 THR A O 1
ATOM 2705 N N . ARG A 1 351 ? -13.925 -17.772 -23.509 1.00 63.31 351 ARG A N 1
ATOM 2706 C CA . ARG A 1 351 ? -14.611 -16.463 -23.446 1.00 63.31 351 ARG A CA 1
ATOM 2707 C C . ARG A 1 351 ? -15.977 -16.509 -22.753 1.00 63.31 351 ARG A C 1
ATOM 2709 O O . ARG A 1 351 ? -16.666 -15.496 -22.675 1.00 63.31 351 ARG A O 1
ATOM 2716 N N . ASP A 1 352 ? -16.389 -17.682 -22.285 1.00 63.12 352 ASP A N 1
ATOM 2717 C CA . ASP A 1 352 ? -17.566 -17.853 -21.438 1.00 63.12 352 ASP A CA 1
ATOM 2718 C C . ASP A 1 352 ? -17.186 -18.735 -20.250 1.00 63.12 352 ASP A C 1
ATOM 2720 O O . ASP A 1 352 ? -17.147 -19.960 -20.330 1.00 63.12 352 ASP A O 1
ATOM 2724 N N . PHE A 1 353 ? -16.882 -18.089 -19.128 1.00 66.38 353 PHE A N 1
ATOM 2725 C CA . PHE A 1 353 ? -16.563 -18.778 -17.883 1.00 66.38 353 PHE A CA 1
ATOM 2726 C C . PHE A 1 353 ? -17.814 -19.223 -17.103 1.00 66.38 353 PHE A C 1
ATOM 2728 O O . PHE A 1 353 ? -17.688 -19.885 -16.069 1.00 66.38 353 PHE A O 1
ATOM 2735 N N . SER A 1 354 ? -19.026 -18.884 -17.557 1.00 59.28 354 SER A N 1
ATOM 2736 C CA . SER A 1 354 ? -20.265 -19.314 -16.898 1.00 59.28 354 SER A CA 1
ATOM 2737 C C . SER A 1 354 ? -20.557 -20.800 -17.140 1.00 59.28 354 SER A C 1
ATOM 2739 O O . SER A 1 354 ? -21.075 -21.476 -16.241 1.00 59.28 354 SER A O 1
ATOM 2741 N N . ASN A 1 355 ? -20.148 -21.338 -18.297 1.00 70.62 355 ASN A N 1
ATOM 2742 C CA . ASN A 1 355 ? -20.272 -22.757 -18.605 1.00 70.62 355 ASN A CA 1
ATOM 2743 C C . ASN A 1 355 ? -19.363 -23.598 -17.692 1.00 70.62 355 ASN A C 1
ATOM 2745 O O . ASN A 1 355 ? -18.139 -23.501 -17.733 1.00 70.62 355 ASN A O 1
ATOM 2749 N N . LYS A 1 356 ? -19.953 -24.446 -16.845 1.00 77.62 356 LYS A N 1
ATOM 2750 C CA . LYS A 1 356 ? -19.189 -25.283 -15.905 1.00 77.62 356 LYS A CA 1
ATOM 2751 C C . LYS A 1 356 ? -18.591 -26.526 -16.566 1.00 77.62 356 LYS A C 1
ATOM 2753 O O . LYS A 1 356 ? -17.637 -27.070 -16.015 1.00 77.62 356 LYS A O 1
ATOM 2758 N N . ASP A 1 357 ? -19.103 -26.929 -17.727 1.00 78.38 357 ASP A N 1
ATOM 2759 C CA . ASP A 1 357 ? -18.645 -28.120 -18.450 1.00 78.38 357 ASP A CA 1
ATOM 2760 C C . ASP A 1 357 ? -17.309 -27.882 -19.184 1.00 78.38 357 ASP A C 1
ATOM 2762 O O . ASP A 1 357 ? -16.564 -28.829 -19.425 1.00 78.38 357 ASP A O 1
ATOM 2766 N N . ASP A 1 358 ? -16.958 -26.618 -19.456 1.00 79.75 358 ASP A N 1
ATOM 2767 C CA . ASP A 1 358 ? -15.684 -26.223 -20.080 1.00 79.75 358 ASP A CA 1
ATOM 2768 C C . ASP A 1 358 ? -14.515 -26.136 -19.077 1.00 79.75 358 ASP A C 1
ATOM 2770 O O . ASP A 1 358 ? -13.385 -25.818 -19.450 1.00 79.75 358 ASP A O 1
ATOM 2774 N N . ARG A 1 359 ? -14.751 -26.420 -17.790 1.00 88.00 359 ARG A N 1
ATOM 2775 C CA . ARG A 1 359 ? -13.702 -26.412 -16.761 1.00 88.00 359 ARG A CA 1
ATOM 2776 C C . ARG A 1 359 ? -12.693 -27.528 -17.013 1.00 88.00 359 ARG A C 1
ATOM 2778 O O . ARG A 1 359 ? -13.054 -28.682 -17.217 1.00 88.00 359 ARG A O 1
ATOM 2785 N N . LEU A 1 360 ? -11.410 -27.211 -16.886 1.00 88.06 360 LEU A N 1
ATOM 2786 C CA . LEU A 1 360 ? -10.349 -28.211 -16.787 1.00 88.06 360 LEU A CA 1
ATOM 2787 C C . LEU A 1 360 ? -10.231 -28.718 -15.355 1.00 88.06 360 LEU A C 1
ATOM 2789 O O . LEU A 1 360 ? -10.269 -29.929 -15.136 1.00 88.06 360 LEU A O 1
ATOM 2793 N N . ALA A 1 361 ? -10.126 -27.806 -14.385 1.00 90.56 361 ALA A N 1
ATOM 2794 C CA . ALA A 1 361 ? -9.945 -28.162 -12.983 1.00 90.56 361 ALA A CA 1
ATOM 2795 C C . ALA A 1 361 ? -10.394 -27.067 -11.996 1.00 90.56 361 ALA A C 1
ATOM 2797 O O . ALA A 1 361 ? -10.729 -25.954 -12.396 1.00 90.56 361 ALA A O 1
ATOM 2798 N N . ILE A 1 362 ? -10.357 -27.375 -10.699 1.00 89.88 362 ILE A N 1
ATOM 2799 C CA . ILE A 1 362 ? -10.333 -26.404 -9.596 1.00 89.88 362 ILE A CA 1
ATOM 2800 C C . ILE A 1 362 ? -8.998 -26.524 -8.853 1.00 89.88 362 ILE A C 1
ATOM 2802 O O . ILE A 1 362 ? -8.564 -27.635 -8.546 1.00 89.88 362 ILE A O 1
ATOM 2806 N N . VAL A 1 363 ? -8.379 -25.383 -8.543 1.00 89.56 363 VAL A N 1
ATOM 2807 C CA . VAL A 1 363 ? -7.220 -25.259 -7.647 1.00 89.56 363 VAL A CA 1
ATOM 2808 C C . VAL A 1 363 ? -7.612 -24.516 -6.375 1.00 89.56 363 VAL A C 1
ATOM 2810 O O . VAL A 1 363 ? -8.321 -23.509 -6.436 1.00 89.56 363 VAL A O 1
ATOM 2813 N N . LYS A 1 364 ? -7.103 -24.981 -5.234 1.00 87.62 364 LYS A N 1
ATOM 2814 C CA . LYS A 1 364 ? -7.238 -24.326 -3.931 1.00 87.62 364 LYS A CA 1
ATOM 2815 C C . LYS A 1 364 ? -5.879 -23.839 -3.446 1.00 87.62 364 LYS A C 1
ATOM 2817 O O . LYS A 1 364 ? -4.946 -24.624 -3.371 1.00 87.62 364 LYS A O 1
ATOM 2822 N N . ILE A 1 365 ? -5.764 -22.558 -3.116 1.00 85.69 365 ILE A N 1
ATOM 2823 C CA . ILE A 1 365 ? -4.489 -21.929 -2.758 1.00 85.69 365 ILE A CA 1
ATOM 2824 C C . ILE A 1 365 ? -4.050 -22.325 -1.345 1.00 85.69 365 ILE A C 1
ATOM 2826 O O . ILE A 1 365 ? -4.702 -21.957 -0.363 1.00 85.69 365 ILE A O 1
ATOM 2830 N N . ASP A 1 366 ? -2.915 -23.016 -1.243 1.00 82.81 366 ASP A N 1
ATOM 2831 C CA . ASP A 1 366 ? -2.268 -23.415 0.014 1.00 82.81 366 ASP A CA 1
ATOM 2832 C C . ASP A 1 366 ? -0.878 -22.776 0.225 1.00 82.81 366 ASP A C 1
ATOM 2834 O O . ASP A 1 366 ? -0.378 -22.758 1.352 1.00 82.81 366 ASP A O 1
ATOM 2838 N N . GLU A 1 367 ? -0.314 -22.136 -0.805 1.00 81.38 367 GLU A N 1
ATOM 2839 C CA . GLU A 1 367 ? 0.909 -21.332 -0.734 1.00 81.38 367 GLU A CA 1
ATOM 2840 C C . GLU A 1 367 ? 0.723 -19.976 -1.448 1.00 81.38 367 GLU A C 1
ATOM 2842 O O . GLU A 1 367 ? 0.096 -19.866 -2.504 1.00 81.38 367 GLU A O 1
ATOM 2847 N N . LEU A 1 368 ? 1.266 -18.904 -0.863 1.00 76.25 368 LEU A N 1
ATOM 2848 C CA . LEU A 1 368 ? 1.158 -17.534 -1.376 1.00 76.25 368 LEU A CA 1
ATOM 2849 C C . LEU A 1 368 ? 2.541 -16.957 -1.651 1.00 76.25 368 LEU A C 1
ATOM 2851 O O . LEU A 1 368 ? 3.415 -17.033 -0.798 1.00 76.25 368 LEU A O 1
ATOM 2855 N N . GLY A 1 369 ? 2.691 -16.291 -2.789 1.00 73.75 369 GLY A N 1
ATOM 2856 C CA . GLY A 1 369 ? 3.757 -15.342 -3.087 1.00 73.75 369 GLY A CA 1
ATOM 2857 C C . GLY A 1 369 ? 3.257 -13.892 -3.017 1.00 73.75 369 GLY A C 1
ATOM 2858 O O . GLY A 1 369 ? 2.086 -13.613 -2.734 1.00 73.75 369 GLY A O 1
ATOM 2859 N N . SER A 1 370 ? 4.157 -12.952 -3.295 1.00 72.12 370 SER A N 1
ATOM 2860 C CA . SER A 1 370 ? 3.852 -11.519 -3.378 1.00 72.12 370 SER A CA 1
ATOM 2861 C C . SER A 1 370 ? 2.882 -11.213 -4.527 1.00 72.12 370 SER A C 1
ATOM 2863 O O . SER A 1 370 ? 1.812 -10.650 -4.305 1.00 72.12 370 SER A O 1
ATOM 2865 N N . THR A 1 371 ? 3.223 -11.663 -5.736 1.00 71.44 371 THR A N 1
ATOM 2866 C CA . THR A 1 371 ? 2.473 -11.470 -6.996 1.00 71.44 371 THR A CA 1
ATOM 2867 C C . THR A 1 371 ? 1.878 -12.759 -7.574 1.00 71.44 371 THR A C 1
ATOM 2869 O O . THR A 1 371 ? 1.081 -12.705 -8.504 1.00 71.44 371 THR A O 1
ATOM 2872 N N . SER A 1 372 ? 2.229 -13.919 -7.015 1.00 78.94 372 SER A N 1
ATOM 2873 C CA . SER A 1 372 ? 1.775 -15.242 -7.461 1.00 78.94 372 SER A CA 1
ATOM 2874 C C . SER A 1 372 ? 1.278 -16.096 -6.292 1.00 78.94 372 SER A C 1
ATOM 2876 O O . SER A 1 372 ? 1.425 -15.712 -5.135 1.00 78.94 372 SER A O 1
ATOM 2878 N N . SER A 1 373 ? 0.672 -17.245 -6.572 1.00 85.19 373 SER A N 1
ATOM 2879 C CA . SER A 1 373 ? 0.199 -18.215 -5.572 1.00 85.19 373 SER A CA 1
ATOM 2880 C C . SER A 1 373 ? 0.227 -19.623 -6.144 1.00 85.19 373 SER A C 1
ATOM 2882 O O . SER A 1 373 ? 0.417 -19.797 -7.346 1.00 85.19 373 SER A O 1
ATOM 2884 N N . GLN A 1 374 ? 0.083 -20.631 -5.293 1.00 89.56 374 GLN A N 1
ATOM 2885 C CA . GLN A 1 374 ? 0.191 -22.030 -5.679 1.00 89.56 374 GLN A CA 1
ATOM 2886 C C . GLN A 1 374 ? -0.822 -22.884 -4.907 1.00 89.56 374 GLN A C 1
ATOM 2888 O O . GLN A 1 374 ? -1.239 -22.524 -3.803 1.00 89.56 374 GLN A O 1
ATOM 2893 N N . GLY A 1 375 ? -1.241 -23.993 -5.517 1.00 90.00 375 GLY A N 1
ATOM 2894 C CA . GLY A 1 375 ? -2.166 -24.938 -4.902 1.00 90.00 375 GLY A CA 1
ATOM 2895 C C . GLY A 1 375 ? -2.303 -26.267 -5.652 1.00 90.00 375 GLY A C 1
ATOM 2896 O O . GLY A 1 375 ? -1.985 -26.335 -6.846 1.00 90.00 375 GLY A O 1
ATOM 2897 N N . PRO A 1 376 ? -2.786 -27.335 -4.992 1.00 90.44 376 PRO A N 1
ATOM 2898 C CA . PRO A 1 376 ? -3.138 -28.595 -5.639 1.00 90.44 376 PRO A CA 1
ATOM 2899 C C . PRO A 1 376 ? -4.395 -28.476 -6.516 1.00 90.44 376 PRO A C 1
ATOM 2901 O O . PRO A 1 376 ? -5.326 -27.729 -6.208 1.00 90.44 376 PRO A O 1
ATOM 2904 N N . LEU A 1 377 ? -4.452 -29.272 -7.589 1.00 89.31 377 LEU A N 1
ATOM 2905 C CA . LEU A 1 377 ? -5.666 -29.472 -8.387 1.00 89.31 377 LEU A CA 1
ATOM 2906 C C . LEU A 1 377 ? -6.597 -30.464 -7.666 1.00 89.31 377 LEU A C 1
ATOM 2908 O O . LEU A 1 377 ? -6.327 -31.665 -7.645 1.00 89.31 377 LEU A O 1
ATOM 2912 N N . GLU A 1 378 ? -7.689 -29.976 -7.073 1.00 80.69 378 GLU A N 1
ATOM 2913 C CA . GLU A 1 378 ? -8.582 -30.782 -6.219 1.00 80.69 378 GLU A CA 1
ATOM 2914 C C . GLU A 1 378 ? -9.686 -31.518 -6.996 1.00 80.69 378 GLU A C 1
ATOM 2916 O O . GLU A 1 378 ? -10.108 -32.604 -6.599 1.00 80.69 378 GLU A O 1
ATOM 2921 N N . ALA A 1 379 ? -10.150 -30.957 -8.115 1.00 73.50 379 ALA A N 1
ATOM 2922 C CA . ALA A 1 379 ? -11.176 -31.567 -8.959 1.00 73.50 379 ALA A CA 1
ATOM 2923 C C . ALA A 1 379 ? -10.850 -31.332 -10.435 1.00 73.50 379 ALA A C 1
ATOM 2925 O O . ALA A 1 379 ? -10.628 -30.191 -10.824 1.00 73.50 379 ALA A O 1
ATOM 2926 N N . ILE A 1 380 ? -10.819 -32.395 -11.244 1.00 78.38 380 ILE A N 1
ATOM 2927 C CA . ILE A 1 380 ? -10.504 -32.357 -12.680 1.00 78.38 380 ILE A CA 1
ATOM 2928 C C . ILE A 1 380 ? -11.768 -32.749 -13.452 1.00 78.38 380 ILE A C 1
ATOM 2930 O O . ILE A 1 380 ? -12.352 -33.798 -13.181 1.00 78.38 380 ILE A O 1
ATOM 2934 N N . PHE A 1 381 ? -12.186 -31.903 -14.393 1.00 76.88 381 PHE A N 1
ATOM 2935 C CA . PHE A 1 381 ? -13.445 -32.030 -15.139 1.00 76.88 381 PHE A CA 1
ATOM 2936 C C . PHE A 1 381 ? -13.225 -32.190 -16.653 1.00 76.88 381 PHE A C 1
ATOM 2938 O O . PHE A 1 381 ? -14.012 -32.859 -17.322 1.00 76.88 381 PHE A O 1
ATOM 2945 N N . GLY A 1 382 ? -12.155 -31.596 -17.191 1.00 66.69 382 GLY A N 1
ATOM 2946 C CA . GLY A 1 382 ? -11.928 -31.488 -18.632 1.00 66.69 382 GLY A CA 1
ATOM 2947 C C . GLY A 1 382 ? -11.409 -32.763 -19.302 1.00 66.69 382 GLY A C 1
ATOM 2948 O O . GLY A 1 382 ? -10.803 -33.631 -18.678 1.00 66.69 382 GLY A O 1
ATOM 2949 N N . GLN A 1 383 ? -11.581 -32.844 -20.627 1.00 65.75 383 GLN A N 1
ATOM 2950 C CA . GLN A 1 383 ? -11.074 -33.959 -21.448 1.00 65.75 383 GLN A CA 1
ATOM 2951 C C . GLN A 1 383 ? -9.546 -33.935 -21.659 1.00 65.75 383 GLN A C 1
ATOM 2953 O O . GLN A 1 383 ? -8.981 -34.917 -22.142 1.00 65.75 383 GLN A O 1
ATOM 2958 N N . ARG A 1 384 ? -8.874 -32.830 -21.309 1.00 82.19 384 ARG A N 1
ATOM 2959 C CA . ARG A 1 384 ? -7.410 -32.687 -21.323 1.00 82.19 384 ARG A CA 1
ATOM 2960 C C . ARG A 1 384 ? -6.894 -32.200 -19.971 1.00 82.19 384 ARG A C 1
ATOM 2962 O O . ARG A 1 384 ? -7.644 -31.612 -19.197 1.00 82.19 384 ARG A O 1
ATOM 2969 N N . ALA A 1 385 ? -5.606 -32.414 -19.718 1.00 82.31 385 ALA A N 1
ATOM 2970 C CA . ALA A 1 385 ? -4.928 -31.850 -18.555 1.00 82.31 385 ALA A CA 1
ATOM 2971 C C . ALA A 1 385 ? -4.845 -30.312 -18.628 1.00 82.31 385 ALA A C 1
ATOM 2973 O O . ALA A 1 385 ? -4.907 -29.730 -19.717 1.00 82.31 385 ALA A O 1
ATOM 2974 N N . VAL A 1 386 ? -4.677 -29.685 -17.460 1.00 85.38 386 VAL A N 1
ATOM 2975 C CA . VAL A 1 386 ? -4.271 -28.277 -17.324 1.00 85.38 386 VAL A CA 1
ATOM 2976 C C . VAL A 1 386 ? -2.849 -28.112 -17.861 1.00 85.38 386 VAL A C 1
ATOM 2978 O O . VAL A 1 386 ? -1.988 -28.944 -17.575 1.00 85.38 386 VAL A O 1
ATOM 2981 N N . ASP A 1 387 ? -2.615 -27.041 -18.613 1.00 80.94 387 ASP A N 1
ATOM 2982 C CA . ASP A 1 387 ? -1.328 -26.692 -19.218 1.00 80.94 387 ASP A CA 1
ATOM 2983 C C . ASP A 1 387 ? -0.915 -25.247 -18.866 1.00 80.94 387 ASP A C 1
ATOM 2985 O O . ASP A 1 387 ? -1.713 -24.438 -18.384 1.00 80.94 387 ASP A O 1
ATOM 2989 N N . VAL A 1 388 ? 0.355 -24.911 -19.089 1.00 74.19 388 VAL A N 1
ATOM 2990 C CA . VAL A 1 388 ? 0.897 -23.568 -18.849 1.00 74.19 388 VAL A CA 1
ATOM 2991 C C . VAL A 1 388 ? 0.270 -22.560 -19.813 1.00 74.19 388 VAL A C 1
ATOM 2993 O O . VAL A 1 388 ? 0.287 -22.728 -21.034 1.00 74.19 388 VAL A O 1
ATOM 2996 N N . GLY A 1 389 ? -0.250 -21.471 -19.251 1.00 66.12 389 GLY A N 1
ATOM 2997 C CA . GLY A 1 389 ? -1.017 -20.462 -19.973 1.00 66.12 389 GLY A CA 1
ATOM 2998 C C . GLY A 1 389 ? -2.510 -20.771 -20.099 1.00 66.12 389 GLY A C 1
ATOM 2999 O O . GLY A 1 389 ? -3.198 -19.997 -20.757 1.00 66.12 389 GLY A O 1
ATOM 3000 N N . ASP A 1 390 ? -3.036 -21.843 -19.493 1.00 78.25 390 ASP A N 1
ATOM 3001 C CA . ASP A 1 390 ? -4.478 -21.936 -19.227 1.00 78.25 390 ASP A CA 1
ATOM 3002 C C . ASP A 1 390 ? -4.932 -20.835 -18.256 1.00 78.25 390 ASP A C 1
ATOM 3004 O O . ASP A 1 390 ? -4.126 -20.234 -17.540 1.00 78.25 390 ASP A O 1
ATOM 3008 N N . VAL A 1 391 ? -6.232 -20.541 -18.255 1.00 73.12 391 VAL A N 1
ATOM 3009 C CA . VAL A 1 391 ? -6.790 -19.341 -17.620 1.00 73.12 391 VAL A CA 1
ATOM 3010 C C . VAL A 1 391 ? -7.617 -19.692 -16.387 1.00 73.12 391 VAL A C 1
ATOM 3012 O O . VAL A 1 391 ? -8.485 -20.565 -16.422 1.00 73.12 391 VAL A O 1
ATOM 3015 N N . ALA A 1 392 ? -7.341 -19.013 -15.277 1.00 78.75 392 ALA A N 1
ATOM 3016 C CA . ALA A 1 392 ? -7.959 -19.240 -13.979 1.00 78.75 392 ALA A CA 1
ATOM 3017 C C . ALA A 1 392 ? -8.846 -18.058 -13.561 1.00 78.75 392 ALA A C 1
ATOM 3019 O O . ALA A 1 392 ? -8.481 -16.891 -13.715 1.00 78.75 392 ALA A O 1
ATOM 3020 N N . ILE A 1 393 ? -10.007 -18.362 -12.983 1.00 72.19 393 ILE A N 1
ATOM 3021 C CA . ILE A 1 393 ? -10.976 -17.381 -12.479 1.00 72.19 393 ILE A CA 1
ATOM 3022 C C . ILE A 1 393 ? -11.353 -17.682 -11.027 1.00 72.19 393 ILE A C 1
ATOM 3024 O O . ILE A 1 393 ? -11.561 -18.837 -10.656 1.00 72.19 393 ILE A O 1
ATOM 3028 N N . LEU A 1 394 ? -11.422 -16.643 -10.190 1.00 68.00 394 LEU A N 1
ATOM 3029 C CA . LEU A 1 394 ? -11.685 -16.782 -8.755 1.00 68.00 394 LEU A CA 1
ATOM 3030 C C . LEU A 1 394 ? -13.128 -17.249 -8.520 1.00 68.00 394 LEU A C 1
ATOM 3032 O O . LEU A 1 394 ? -14.069 -16.522 -8.837 1.00 68.00 394 LEU A O 1
ATOM 3036 N N . ILE A 1 395 ? -13.293 -18.428 -7.918 1.00 66.38 395 ILE A N 1
ATOM 3037 C CA . ILE A 1 395 ? -14.599 -19.007 -7.567 1.00 66.38 395 ILE A CA 1
ATOM 3038 C C . ILE A 1 395 ? -14.866 -19.041 -6.058 1.00 66.38 395 ILE A C 1
ATOM 3040 O O . ILE A 1 395 ? -16.024 -19.100 -5.669 1.00 66.38 395 ILE A O 1
ATOM 3044 N N . ALA A 1 396 ? -13.851 -18.945 -5.197 1.00 65.38 396 ALA A N 1
ATOM 3045 C CA . ALA A 1 396 ? -14.061 -18.718 -3.766 1.00 65.38 396 ALA A CA 1
ATOM 3046 C C . ALA A 1 396 ? -13.021 -17.736 -3.224 1.00 65.38 396 ALA A C 1
ATOM 3048 O O . ALA A 1 396 ? -11.818 -17.930 -3.390 1.00 65.38 396 ALA A O 1
ATOM 3049 N N . ALA A 1 397 ? -13.486 -16.670 -2.571 1.00 58.66 397 ALA A N 1
ATOM 3050 C CA . ALA A 1 397 ? -12.624 -15.704 -1.903 1.00 58.66 397 ALA A CA 1
ATOM 3051 C C . ALA A 1 397 ? -12.344 -16.132 -0.454 1.00 58.66 397 ALA A C 1
ATOM 3053 O O . ALA A 1 397 ? -13.184 -16.741 0.205 1.00 58.66 397 ALA A O 1
ATOM 3054 N N . SER A 1 398 ? -11.178 -15.758 0.070 1.00 56.00 398 SER A N 1
ATOM 3055 C CA . SER A 1 398 ? -10.840 -15.959 1.481 1.00 56.00 398 SER A CA 1
ATOM 3056 C C . SER A 1 398 ? -11.715 -15.118 2.421 1.00 56.00 398 SER A C 1
ATOM 3058 O O . SER A 1 398 ? -12.050 -13.974 2.101 1.00 56.00 398 SER A O 1
ATOM 3060 N N . THR A 1 399 ? -11.981 -15.636 3.622 1.00 47.91 399 THR A N 1
ATOM 3061 C CA . THR A 1 399 ? -12.960 -15.124 4.607 1.00 47.91 399 THR A CA 1
ATOM 3062 C C . THR A 1 399 ? -12.872 -13.633 4.951 1.00 47.91 399 THR A C 1
ATOM 3064 O O . THR A 1 399 ? -13.890 -13.032 5.278 1.00 47.91 399 THR A O 1
ATOM 3067 N N . ASN A 1 400 ? -11.696 -13.005 4.859 1.00 46.75 400 ASN A N 1
ATOM 3068 C CA . ASN A 1 400 ? -11.506 -11.600 5.252 1.00 46.75 400 ASN A CA 1
ATOM 3069 C C . ASN A 1 400 ? -11.983 -10.581 4.195 1.00 46.75 400 ASN A C 1
ATOM 3071 O O . ASN A 1 400 ? -11.991 -9.383 4.467 1.00 46.75 400 ASN A O 1
ATOM 3075 N N . LEU A 1 401 ? -12.389 -11.038 3.004 1.00 51.72 401 LEU A N 1
ATOM 3076 C CA . LEU A 1 401 ? -13.008 -10.198 1.967 1.00 51.72 401 LEU A CA 1
ATOM 3077 C C . LEU A 1 401 ? -14.546 -10.205 2.032 1.00 51.72 401 LEU A C 1
ATOM 3079 O O . LEU A 1 401 ? -15.195 -9.547 1.221 1.00 51.72 401 LEU A O 1
ATOM 3083 N N . VAL A 1 402 ? -15.133 -10.935 2.986 1.00 63.56 402 VAL A N 1
ATOM 3084 C CA . VAL A 1 402 ? -16.585 -11.061 3.144 1.00 63.56 402 VAL A CA 1
ATOM 3085 C C . VAL A 1 402 ? -17.105 -9.949 4.055 1.00 63.56 402 VAL A C 1
ATOM 3087 O O . VAL A 1 402 ? -16.763 -9.882 5.238 1.00 63.56 402 VAL A O 1
ATOM 3090 N N . LYS A 1 403 ? -17.938 -9.054 3.519 1.00 73.69 403 LYS A N 1
ATOM 3091 C CA . LYS A 1 403 ? -18.487 -7.919 4.272 1.00 73.69 403 LYS A CA 1
ATOM 3092 C C . LYS A 1 403 ? -19.796 -8.308 4.957 1.00 73.69 403 LYS A C 1
ATOM 3094 O O . LYS A 1 403 ? -20.723 -8.827 4.342 1.00 73.69 403 LYS A O 1
ATOM 3099 N N . LYS A 1 404 ? -19.865 -8.054 6.264 1.00 83.56 404 LYS A N 1
ATOM 3100 C CA . LYS A 1 404 ? -21.070 -8.269 7.079 1.00 83.56 404 LYS A CA 1
ATOM 3101 C C . LYS A 1 404 ? -22.120 -7.206 6.742 1.00 83.56 404 LYS A C 1
ATOM 3103 O O . LYS A 1 404 ? -21.804 -6.021 6.833 1.00 83.56 404 LYS A O 1
ATOM 3108 N N . VAL A 1 405 ? -23.337 -7.617 6.397 1.00 86.31 405 VAL A N 1
ATOM 3109 C CA . VAL A 1 405 ? -24.462 -6.731 6.059 1.00 86.31 405 VAL A CA 1
ATOM 3110 C C . VAL A 1 405 ? -25.582 -6.916 7.078 1.00 86.31 405 VAL A C 1
ATOM 3112 O O . VAL A 1 405 ? -26.037 -8.037 7.300 1.00 86.31 405 VAL A O 1
ATOM 3115 N N . GLN A 1 406 ? -26.044 -5.823 7.675 1.00 87.81 406 GLN A N 1
ATOM 3116 C CA . GLN A 1 406 ? -27.233 -5.787 8.523 1.00 87.81 406 GLN A CA 1
ATOM 3117 C C . GLN A 1 406 ? -28.406 -5.186 7.738 1.00 87.81 406 GLN A C 1
ATOM 3119 O O . GLN A 1 406 ? -28.222 -4.248 6.965 1.00 87.81 406 GLN A O 1
ATOM 3124 N N . LEU A 1 407 ? -29.619 -5.700 7.946 1.00 85.12 407 LEU A N 1
ATOM 3125 C CA . LEU A 1 407 ? -30.853 -5.108 7.418 1.00 85.12 407 LEU A CA 1
ATOM 3126 C C . LEU A 1 407 ? -31.639 -4.469 8.569 1.00 85.12 407 LEU A C 1
ATOM 3128 O O . LEU A 1 407 ? -31.858 -5.115 9.597 1.00 85.12 407 LEU A O 1
ATOM 3132 N N . LEU A 1 408 ? -32.058 -3.213 8.403 1.00 78.94 408 LEU A N 1
ATOM 3133 C CA . LEU A 1 408 ? -32.848 -2.463 9.380 1.00 78.94 408 LEU A CA 1
ATOM 3134 C C . LEU A 1 408 ? -34.176 -1.982 8.767 1.00 78.94 408 LEU A C 1
ATOM 3136 O O . LEU A 1 408 ? -34.176 -1.001 8.023 1.00 78.94 408 LEU A O 1
ATOM 3140 N N . PRO A 1 409 ? -35.314 -2.623 9.091 1.00 64.00 409 PRO A N 1
ATOM 3141 C CA . PRO A 1 409 ? -36.631 -2.074 8.773 1.00 64.00 409 PRO A CA 1
ATOM 3142 C C . PRO A 1 409 ? -36.971 -0.905 9.706 1.00 64.00 409 PRO A C 1
ATOM 3144 O O . PRO A 1 409 ? -36.628 -0.948 10.893 1.00 64.00 409 PRO A O 1
ATOM 3147 N N . GLN A 1 410 ? -37.690 0.115 9.221 1.00 58.47 410 GLN A N 1
ATOM 3148 C CA . GLN A 1 410 ? -38.316 1.079 10.126 1.00 58.47 410 GLN A CA 1
ATOM 3149 C C . GLN A 1 410 ? -39.629 0.481 10.654 1.00 58.47 410 GLN A C 1
ATOM 3151 O O . GLN A 1 410 ? -40.387 -0.154 9.925 1.00 58.47 410 GLN A O 1
ATOM 3156 N N . GLU A 1 411 ? -39.942 0.685 11.937 1.00 50.75 411 GLU A N 1
ATOM 3157 C CA . GLU A 1 411 ? -41.093 0.048 12.614 1.00 50.75 411 GLU A CA 1
ATOM 3158 C C . GLU A 1 411 ? -42.482 0.577 12.158 1.00 50.75 411 GLU A C 1
ATOM 3160 O O . GLU A 1 411 ? -43.466 0.444 12.886 1.00 50.75 411 GLU A O 1
ATOM 3165 N N . ALA A 1 412 ? -42.582 1.213 10.984 1.00 48.66 412 ALA A N 1
ATOM 3166 C CA . ALA A 1 412 ? -43.735 2.012 10.563 1.00 48.66 412 ALA A CA 1
ATOM 3167 C C . ALA A 1 412 ? -44.455 1.540 9.281 1.00 48.66 412 ALA A C 1
ATOM 3169 O O . ALA A 1 412 ? -45.623 1.896 9.111 1.00 48.66 412 ALA A O 1
ATOM 3170 N N . PHE A 1 413 ? -43.830 0.747 8.397 1.00 57.91 413 PHE A N 1
ATOM 3171 C CA . PHE A 1 413 ? -44.397 0.448 7.070 1.00 57.91 413 PHE A CA 1
ATOM 3172 C C . PHE A 1 413 ? -44.253 -1.027 6.655 1.00 57.91 413 PHE A C 1
ATOM 3174 O O . PHE A 1 413 ? -43.175 -1.608 6.705 1.00 57.91 413 PHE A O 1
ATOM 3181 N N . ALA A 1 414 ? -45.355 -1.638 6.203 1.00 58.25 414 ALA A N 1
ATOM 3182 C CA . ALA A 1 414 ? -45.375 -3.045 5.786 1.00 58.25 414 ALA A CA 1
ATOM 3183 C C . ALA A 1 414 ? -44.614 -3.291 4.468 1.00 58.25 414 ALA A C 1
ATOM 3185 O O . ALA A 1 414 ? -43.896 -4.282 4.364 1.00 58.25 414 ALA A O 1
ATOM 3186 N N . ASP A 1 415 ? -44.716 -2.366 3.507 1.00 60.19 415 ASP A N 1
ATOM 3187 C CA . ASP A 1 415 ? -44.009 -2.420 2.218 1.00 60.19 415 ASP A CA 1
ATOM 3188 C C . ASP A 1 415 ? -42.472 -2.503 2.385 1.00 60.19 415 ASP A C 1
ATOM 3190 O O . ASP A 1 415 ? -41.793 -3.087 1.544 1.00 60.19 415 ASP A O 1
ATOM 3194 N N . GLU A 1 416 ? -41.907 -1.946 3.468 1.00 66.25 416 GLU A N 1
ATOM 3195 C CA . GLU A 1 416 ? -40.458 -1.991 3.748 1.00 66.25 416 GLU A CA 1
ATOM 3196 C C . GLU A 1 416 ? -39.968 -3.397 4.100 1.00 66.25 416 GLU A C 1
ATOM 3198 O O . GLU A 1 416 ? -38.871 -3.801 3.711 1.00 66.25 416 GLU A O 1
ATOM 3203 N N . MET A 1 417 ? -40.796 -4.163 4.817 1.00 64.81 417 MET A N 1
ATOM 3204 C CA . MET A 1 417 ? -40.473 -5.535 5.203 1.00 64.81 417 MET A CA 1
ATOM 3205 C C . MET A 1 417 ? -40.400 -6.461 3.987 1.00 64.81 417 MET A C 1
ATOM 3207 O O . MET A 1 417 ? -39.571 -7.366 3.973 1.00 64.81 417 MET A O 1
ATOM 3211 N N . GLU A 1 418 ? -41.235 -6.235 2.969 1.00 69.94 418 GLU A N 1
ATOM 3212 C CA . GLU A 1 418 ? -41.245 -7.026 1.733 1.00 69.94 418 GLU A CA 1
ATOM 3213 C C . GLU A 1 418 ? -39.981 -6.757 0.895 1.00 69.94 418 GLU A C 1
ATOM 3215 O O . GLU A 1 418 ? -39.269 -7.696 0.532 1.00 69.94 418 GLU A O 1
ATOM 3220 N N . GLY A 1 419 ? -39.619 -5.482 0.693 1.00 71.44 419 GLY A N 1
ATOM 3221 C CA . GLY A 1 419 ? -38.395 -5.105 -0.026 1.00 71.44 419 GLY A CA 1
ATOM 3222 C C . GLY A 1 419 ? -37.105 -5.576 0.660 1.00 71.44 419 GLY A C 1
ATOM 3223 O O . GLY A 1 419 ? -36.187 -6.066 0.000 1.00 71.44 419 GLY A O 1
ATOM 3224 N N . LEU A 1 420 ? -37.031 -5.493 1.994 1.00 80.12 420 LEU A N 1
ATOM 3225 C CA . LEU A 1 420 ? -35.875 -5.989 2.751 1.00 80.12 420 LEU A CA 1
ATOM 3226 C C . LEU A 1 420 ? -35.805 -7.526 2.796 1.00 80.12 420 LEU A C 1
ATOM 3228 O O . LEU A 1 420 ? -34.701 -8.068 2.817 1.00 80.12 420 LEU A O 1
ATOM 3232 N N . GLN A 1 421 ? -36.934 -8.245 2.755 1.00 80.19 421 GLN A N 1
ATOM 3233 C CA . GLN A 1 421 ? -36.943 -9.712 2.629 1.00 80.19 421 GLN A CA 1
ATOM 3234 C C . GLN A 1 421 ? -36.391 -10.185 1.277 1.00 80.19 421 GLN A C 1
ATOM 3236 O O . GLN A 1 421 ? -35.663 -11.180 1.226 1.00 80.19 421 GLN A O 1
ATOM 3241 N N . GLU A 1 422 ? -36.670 -9.465 0.188 1.00 81.00 422 GLU A N 1
ATOM 3242 C CA . GLU A 1 422 ? -36.081 -9.777 -1.117 1.00 81.00 422 GLU A CA 1
ATOM 3243 C C . GLU A 1 422 ? -34.551 -9.587 -1.086 1.00 81.00 422 GLU A C 1
ATOM 3245 O O . GLU A 1 422 ? -33.813 -10.507 -1.454 1.00 81.00 422 GLU A O 1
ATOM 3250 N N . VAL A 1 423 ? -34.057 -8.471 -0.526 1.00 82.94 423 VAL A N 1
ATOM 3251 C CA . VAL A 1 423 ? -32.613 -8.238 -0.299 1.00 82.94 423 VAL A CA 1
ATOM 3252 C C . VAL A 1 423 ? -32.003 -9.347 0.568 1.00 82.94 423 VAL A C 1
ATOM 3254 O O . VAL A 1 423 ? -30.940 -9.875 0.238 1.00 82.94 423 VAL A O 1
ATOM 3257 N N . GLN A 1 424 ? -32.687 -9.756 1.642 1.00 83.44 424 GLN A N 1
ATOM 3258 C CA . GLN A 1 424 ? -32.250 -10.837 2.530 1.00 83.44 424 GLN A CA 1
ATOM 3259 C C . GLN A 1 424 ? -32.021 -12.153 1.775 1.00 83.44 424 GLN A C 1
ATOM 3261 O O . GLN A 1 424 ? -31.013 -12.828 2.002 1.00 83.44 424 GLN A O 1
ATOM 3266 N N . SER A 1 425 ? -32.936 -12.507 0.866 1.00 79.31 425 SER A N 1
ATOM 3267 C CA . SER A 1 425 ? -32.846 -13.739 0.075 1.00 79.31 425 SER A CA 1
ATOM 3268 C C . SER A 1 425 ? -31.630 -13.750 -0.860 1.00 79.31 425 SER A C 1
ATOM 3270 O O . SER A 1 425 ? -30.946 -14.767 -0.975 1.00 79.31 425 SER A O 1
ATOM 3272 N N . LEU A 1 426 ? -31.308 -12.598 -1.459 1.00 76.62 426 LEU A N 1
ATOM 3273 C CA . LEU A 1 426 ? -30.189 -12.432 -2.387 1.00 76.62 426 LEU A CA 1
ATOM 3274 C C . LEU A 1 426 ? -28.833 -12.366 -1.666 1.00 76.62 426 LEU A C 1
ATOM 3276 O O . LEU A 1 426 ? -27.849 -12.916 -2.163 1.00 76.62 426 LEU A O 1
ATOM 3280 N N . LEU A 1 427 ? -28.775 -11.763 -0.472 1.00 75.31 427 LEU A N 1
ATOM 3281 C CA . LEU A 1 427 ? -27.568 -11.748 0.366 1.00 75.31 427 LEU A CA 1
ATOM 3282 C C . LEU A 1 427 ? -27.119 -13.160 0.763 1.00 75.31 427 LEU A C 1
ATOM 3284 O O . LEU A 1 427 ? -25.926 -13.447 0.733 1.00 75.31 427 LEU A O 1
ATOM 3288 N N . GLY A 1 428 ? -28.060 -14.057 1.080 1.00 61.56 428 GLY A N 1
ATOM 3289 C CA . GLY A 1 428 ? -27.760 -15.447 1.448 1.00 61.56 428 GLY A CA 1
ATOM 3290 C C . GLY A 1 428 ? -27.131 -16.293 0.331 1.00 61.56 428 GLY A C 1
ATOM 3291 O O . GLY A 1 428 ? -26.618 -17.375 0.606 1.00 61.56 428 GLY A O 1
ATOM 3292 N N . MET A 1 429 ? -27.151 -15.809 -0.916 1.00 55.78 429 MET A N 1
ATOM 3293 C CA . MET A 1 429 ? -26.555 -16.470 -2.084 1.00 55.78 429 MET A CA 1
ATOM 3294 C C . MET A 1 429 ? -25.206 -15.861 -2.504 1.00 55.78 429 MET A C 1
ATOM 3296 O O . MET A 1 429 ? -24.610 -16.316 -3.482 1.00 55.78 429 MET A O 1
ATOM 3300 N N . ASN A 1 430 ? -24.723 -14.826 -1.806 1.00 60.72 430 ASN A N 1
ATOM 3301 C CA . ASN A 1 430 ? -23.554 -14.053 -2.217 1.00 60.72 430 ASN A CA 1
ATOM 3302 C C . ASN A 1 430 ? -22.270 -14.491 -1.474 1.00 60.72 430 ASN A C 1
ATOM 3304 O O . ASN A 1 430 ? -22.233 -14.447 -0.249 1.00 60.72 430 ASN A O 1
ATOM 3308 N N . PRO A 1 431 ? -21.172 -14.843 -2.171 1.00 55.31 431 PRO A N 1
ATOM 3309 C CA . PRO A 1 431 ? -19.930 -15.308 -1.537 1.00 55.31 431 PRO A CA 1
ATOM 3310 C C . PRO A 1 431 ? -19.106 -14.194 -0.863 1.00 55.31 431 PRO A C 1
ATOM 3312 O O . PRO A 1 431 ? -18.127 -14.489 -0.181 1.00 55.31 431 PRO A O 1
ATOM 3315 N N . ARG A 1 432 ? -19.435 -12.914 -1.093 1.00 63.00 432 ARG A N 1
ATOM 3316 C CA . ARG A 1 432 ? -18.695 -11.741 -0.585 1.00 63.00 432 ARG A CA 1
ATOM 3317 C C . ARG A 1 432 ? -19.477 -10.922 0.435 1.00 63.00 432 ARG A C 1
ATOM 3319 O O . ARG A 1 432 ? -18.920 -9.983 0.999 1.00 63.00 432 ARG A O 1
ATOM 3326 N N . LEU A 1 433 ? -20.730 -11.277 0.700 1.00 73.44 433 LEU A N 1
ATOM 3327 C CA . LEU A 1 433 ? -21.571 -10.624 1.695 1.00 73.44 433 LEU A CA 1
ATOM 3328 C C . LEU A 1 433 ? -22.100 -11.679 2.665 1.00 73.44 433 LEU A C 1
ATOM 3330 O O . LEU A 1 433 ? -22.455 -12.780 2.267 1.00 73.44 433 LEU A O 1
ATOM 3334 N N . THR A 1 434 ? -22.163 -11.365 3.953 1.00 80.75 434 THR A N 1
ATOM 3335 C CA . THR A 1 434 ? -22.830 -12.231 4.936 1.00 80.75 434 THR A CA 1
ATOM 3336 C C . THR A 1 434 ? -23.838 -11.420 5.714 1.00 80.75 434 THR A C 1
ATOM 3338 O O . THR A 1 434 ? -23.483 -10.432 6.353 1.00 80.75 434 THR A O 1
ATOM 3341 N N . LEU A 1 435 ? -25.095 -11.852 5.663 1.00 80.44 435 LEU A N 1
ATOM 3342 C CA . LEU A 1 435 ? -26.148 -11.294 6.493 1.00 80.44 435 LEU A CA 1
ATOM 3343 C C . LEU A 1 435 ? -25.834 -11.560 7.971 1.00 80.44 435 LEU A C 1
ATOM 3345 O O . LEU A 1 435 ? -25.527 -12.693 8.342 1.00 80.44 435 LEU A O 1
ATOM 3349 N N . VAL A 1 436 ? -25.950 -10.533 8.808 1.00 81.88 436 VAL A N 1
ATOM 3350 C CA . VAL A 1 436 ? -25.786 -10.646 10.261 1.00 81.88 436 VAL A CA 1
ATOM 3351 C C . VAL A 1 436 ? -27.022 -10.145 11.009 1.00 81.88 436 VAL A C 1
ATOM 3353 O O . VAL A 1 436 ? -27.812 -9.358 10.484 1.00 81.88 436 VAL A O 1
ATOM 3356 N N . GLU A 1 437 ? -27.221 -10.642 12.231 1.00 75.06 437 GLU A N 1
ATOM 3357 C CA . GLU A 1 437 ? -28.389 -10.304 13.049 1.00 75.06 437 GLU A CA 1
ATOM 3358 C C . GLU A 1 437 ? -28.393 -8.829 13.474 1.00 75.06 437 GLU A C 1
ATOM 3360 O O . GLU A 1 437 ? -27.345 -8.198 13.647 1.00 75.06 437 GLU A O 1
ATOM 3365 N N . SER A 1 438 ? -29.590 -8.274 13.671 1.00 62.97 438 SER A N 1
ATOM 3366 C CA . SER A 1 438 ? -29.739 -6.864 14.025 1.00 62.97 438 SER A CA 1
ATOM 3367 C C . SER A 1 438 ? -29.107 -6.552 15.386 1.00 62.97 438 SER A C 1
ATOM 3369 O O . SER A 1 438 ? -29.439 -7.173 16.394 1.00 62.97 438 SER A O 1
ATOM 3371 N N . GLY A 1 439 ? -28.199 -5.574 15.410 1.00 58.16 439 GLY A N 1
ATOM 3372 C CA . GLY A 1 439 ? -27.420 -5.192 16.590 1.00 58.16 439 GLY A CA 1
ATOM 3373 C C . GLY A 1 439 ? -26.037 -5.844 16.688 1.00 58.16 439 GLY A C 1
ATOM 3374 O O . GLY A 1 439 ? -25.318 -5.557 17.644 1.00 58.16 439 GLY A O 1
ATOM 3375 N N . THR A 1 440 ? -25.645 -6.678 15.720 1.00 66.50 440 THR A N 1
ATOM 3376 C CA . THR A 1 440 ? -24.262 -7.169 15.593 1.00 66.50 440 THR A CA 1
ATOM 3377 C C . THR A 1 440 ? -23.400 -6.219 14.743 1.00 66.50 440 THR A C 1
ATOM 3379 O O . THR A 1 440 ? -23.938 -5.520 13.886 1.00 66.50 440 THR A O 1
ATOM 3382 N N . PRO A 1 441 ? -22.066 -6.175 14.935 1.00 72.81 441 PRO A N 1
ATOM 3383 C CA . PRO A 1 441 ? -21.176 -5.347 14.120 1.00 72.81 441 PRO A CA 1
ATOM 3384 C C . PRO A 1 441 ? -21.214 -5.733 12.633 1.00 72.81 441 PRO A C 1
ATOM 3386 O O . PRO A 1 441 ? -20.773 -6.821 12.236 1.00 72.81 441 PRO A O 1
ATOM 3389 N N . SER A 1 442 ? -21.707 -4.816 11.803 1.00 78.25 442 SER A N 1
ATOM 3390 C CA . SER A 1 442 ? -21.765 -4.926 10.344 1.00 78.25 442 SER A CA 1
ATOM 3391 C C . SER A 1 442 ? -20.832 -3.924 9.665 1.00 78.25 442 SER A C 1
ATOM 3393 O O . SER A 1 442 ? -20.599 -2.838 10.183 1.00 78.25 442 SER A O 1
ATOM 3395 N N . HIS A 1 443 ? -20.351 -4.262 8.469 1.00 83.06 443 HIS A N 1
ATOM 3396 C CA . HIS A 1 443 ? -19.627 -3.320 7.610 1.00 83.06 443 HIS A CA 1
ATOM 3397 C C . HIS A 1 443 ? -20.582 -2.377 6.869 1.00 83.06 443 HIS A C 1
ATOM 3399 O O . HIS A 1 443 ? -20.239 -1.222 6.640 1.00 83.06 443 HIS A O 1
ATOM 3405 N N . TYR A 1 444 ? -21.765 -2.884 6.505 1.00 87.44 444 TYR A N 1
ATOM 3406 C CA . TYR A 1 444 ? -22.829 -2.115 5.868 1.00 87.44 444 TYR A CA 1
ATOM 3407 C C . TYR A 1 444 ? -24.161 -2.364 6.561 1.00 87.44 444 TYR A C 1
ATOM 3409 O O . TYR A 1 444 ? -24.468 -3.499 6.929 1.00 87.44 444 TYR A O 1
ATOM 3417 N N . THR A 1 445 ? -24.978 -1.322 6.658 1.00 88.81 445 THR A N 1
ATOM 3418 C CA . THR A 1 445 ? -26.379 -1.431 7.071 1.00 88.81 445 THR A CA 1
ATOM 3419 C C . THR A 1 445 ? -27.271 -0.976 5.927 1.00 88.81 445 THR A C 1
ATOM 3421 O O . THR A 1 445 ? -27.085 0.126 5.425 1.00 88.81 445 THR A O 1
ATOM 3424 N N . VAL A 1 446 ? -28.242 -1.791 5.516 1.00 88.81 446 VAL A N 1
ATOM 3425 C CA . VAL A 1 446 ? -29.275 -1.380 4.555 1.00 88.81 446 VAL A CA 1
ATOM 3426 C C . VAL A 1 446 ? -30.541 -1.007 5.311 1.00 88.81 446 VAL A C 1
ATOM 3428 O O . VAL A 1 446 ? -31.039 -1.795 6.119 1.00 88.81 446 VAL A O 1
ATOM 3431 N N . ALA A 1 447 ? -31.078 0.165 5.003 1.00 86.62 447 ALA A N 1
ATOM 3432 C CA . ALA A 1 447 ? -32.374 0.632 5.469 1.00 86.62 447 ALA A CA 1
ATOM 3433 C C . ALA A 1 447 ? -33.222 1.119 4.286 1.00 86.62 447 ALA A C 1
ATOM 3435 O O . ALA A 1 447 ? -32.751 1.212 3.150 1.00 86.62 447 ALA A O 1
ATOM 3436 N N . VAL A 1 448 ? -34.482 1.442 4.563 1.00 83.50 448 VAL A N 1
ATOM 3437 C CA . VAL A 1 448 ? -35.365 2.167 3.643 1.00 83.50 448 VAL A CA 1
ATOM 3438 C C . VAL A 1 448 ? -35.691 3.510 4.286 1.00 83.50 448 VAL A C 1
ATOM 3440 O O . VAL A 1 448 ? -35.890 3.579 5.500 1.00 83.50 448 VAL A O 1
ATOM 3443 N N . ASN A 1 449 ? -35.704 4.582 3.499 1.00 81.38 449 ASN A N 1
ATOM 3444 C CA . ASN A 1 449 ? -36.019 5.926 3.974 1.00 81.38 449 ASN A CA 1
ATOM 3445 C C . ASN A 1 449 ? -37.495 6.300 3.758 1.00 81.38 449 ASN A C 1
ATOM 3447 O O . ASN A 1 449 ? -38.255 5.597 3.094 1.00 81.38 449 ASN A O 1
ATOM 3451 N N . ALA A 1 450 ? -37.898 7.463 4.276 1.00 76.56 450 ALA A N 1
ATOM 3452 C CA . ALA A 1 450 ? -39.281 7.944 4.205 1.00 76.56 450 ALA A CA 1
ATOM 3453 C C . ALA A 1 450 ? -39.819 8.182 2.772 1.00 76.56 450 ALA A C 1
ATOM 3455 O O . ALA A 1 450 ? -41.026 8.353 2.602 1.00 76.56 450 ALA A O 1
ATOM 3456 N N . ASN A 1 451 ? -38.957 8.177 1.746 1.00 79.06 451 ASN A N 1
ATOM 3457 C CA . ASN A 1 451 ? -39.347 8.271 0.335 1.00 79.06 451 ASN A CA 1
ATOM 3458 C C . ASN A 1 451 ? -39.555 6.889 -0.323 1.00 79.06 451 ASN A C 1
ATOM 3460 O O . ASN A 1 451 ? -39.923 6.823 -1.497 1.00 79.06 451 ASN A O 1
ATOM 3464 N N . GLY A 1 452 ? -39.322 5.787 0.402 1.00 80.50 452 GLY A N 1
ATOM 3465 C CA . GLY A 1 452 ? -39.325 4.429 -0.150 1.00 80.50 452 GLY A CA 1
ATOM 3466 C C . GLY A 1 452 ? -38.075 4.110 -0.979 1.00 80.50 452 GLY A C 1
ATOM 3467 O O . GLY A 1 452 ? -38.141 3.294 -1.902 1.00 80.50 452 GLY A O 1
ATOM 3468 N N . GLU A 1 453 ? -36.957 4.777 -0.684 1.00 87.31 453 GLU A N 1
ATOM 3469 C CA . GLU A 1 453 ? -35.654 4.582 -1.324 1.00 87.31 453 GLU A CA 1
ATOM 3470 C C . GLU A 1 453 ? -34.717 3.820 -0.373 1.00 87.31 453 GLU A C 1
ATOM 3472 O O . GLU A 1 453 ? -34.728 4.050 0.837 1.00 87.31 453 GLU A O 1
ATOM 3477 N N . PHE A 1 454 ? -33.930 2.885 -0.910 1.00 87.00 454 PHE A N 1
ATOM 3478 C CA . PHE A 1 454 ? -32.927 2.150 -0.143 1.00 87.00 454 PHE A CA 1
ATOM 3479 C C . PHE A 1 454 ? -31.721 3.040 0.167 1.00 87.00 454 PHE A C 1
ATOM 3481 O O . PHE A 1 454 ? -31.148 3.665 -0.728 1.00 87.00 454 PHE A O 1
ATOM 3488 N N . GLU A 1 455 ? -31.290 3.023 1.425 1.00 88.00 455 GLU A N 1
ATOM 3489 C CA . GLU A 1 455 ? -30.071 3.673 1.902 1.00 88.00 455 GLU A CA 1
ATOM 3490 C C . GLU A 1 455 ? -29.081 2.605 2.371 1.00 88.00 455 GLU A C 1
ATOM 3492 O O . GLU A 1 455 ? -29.450 1.676 3.092 1.00 88.00 455 GLU A O 1
ATOM 3497 N N . ILE A 1 456 ? -27.820 2.734 1.952 1.00 88.38 456 ILE A N 1
ATOM 3498 C CA . ILE A 1 456 ? -26.712 1.918 2.455 1.00 88.38 456 ILE A CA 1
ATOM 3499 C C . ILE A 1 456 ? -25.867 2.818 3.351 1.00 88.38 456 ILE A C 1
ATOM 3501 O O . ILE A 1 456 ? -25.326 3.824 2.893 1.00 88.38 456 ILE A O 1
ATOM 3505 N N . CYS A 1 457 ? -25.749 2.445 4.618 1.00 82.19 457 CYS A N 1
ATOM 3506 C CA . CYS A 1 457 ? -24.874 3.088 5.584 1.00 82.19 457 CYS A CA 1
ATOM 3507 C C . CYS A 1 457 ? -23.590 2.286 5.798 1.00 82.19 457 CYS A C 1
ATOM 3509 O O . CYS A 1 457 ? -23.573 1.062 5.638 1.00 82.19 457 CYS A O 1
ATOM 3511 N N . ASP A 1 458 ? -22.536 2.980 6.211 1.00 80.94 458 ASP A N 1
ATOM 3512 C CA . ASP A 1 458 ? -21.276 2.394 6.662 1.00 80.94 458 ASP A CA 1
ATOM 3513 C C . ASP A 1 458 ? -21.378 1.781 8.079 1.00 80.94 458 ASP A C 1
ATOM 3515 O O . ASP A 1 458 ? -22.446 1.722 8.698 1.00 80.94 458 ASP A O 1
ATOM 3519 N N . GLN A 1 459 ? -20.240 1.331 8.615 1.00 75.69 459 GLN A N 1
ATOM 3520 C CA . GLN A 1 459 ? -20.120 0.784 9.971 1.00 75.69 459 GLN A CA 1
ATOM 3521 C C . GLN A 1 459 ? -20.409 1.815 11.086 1.00 75.69 459 GLN A C 1
ATOM 3523 O O . GLN A 1 459 ? -20.752 1.422 12.202 1.00 75.69 459 GLN A O 1
ATOM 3528 N N . ALA A 1 460 ? -20.304 3.120 10.810 1.00 67.81 460 ALA A N 1
ATOM 3529 C CA . ALA A 1 460 ? -20.686 4.186 11.738 1.00 67.81 460 ALA A CA 1
ATOM 3530 C C . ALA A 1 460 ? -22.191 4.526 11.668 1.00 67.81 460 ALA A C 1
ATOM 3532 O O . ALA A 1 460 ? -22.689 5.298 12.490 1.00 67.81 460 ALA A O 1
ATOM 3533 N N . GLY A 1 461 ? -22.930 3.937 10.720 1.00 67.94 461 GLY A N 1
ATOM 3534 C CA . GLY A 1 461 ? -24.339 4.231 10.466 1.00 67.94 461 GLY A CA 1
ATOM 3535 C C . GLY A 1 461 ? -24.562 5.497 9.634 1.00 67.94 461 GLY A C 1
ATOM 3536 O O . GLY A 1 461 ? -25.698 5.965 9.544 1.00 67.94 461 GLY A O 1
ATOM 3537 N N . VAL A 1 462 ? -23.511 6.051 9.023 1.00 73.31 462 VAL A N 1
ATOM 3538 C CA . VAL A 1 462 ? -23.591 7.207 8.124 1.00 73.31 462 VAL A CA 1
ATOM 3539 C C . VAL A 1 462 ? -23.963 6.718 6.727 1.00 73.31 462 VAL A C 1
ATOM 3541 O O . VAL A 1 462 ? -23.363 5.769 6.226 1.00 73.31 462 VAL A O 1
ATOM 3544 N N . VAL A 1 463 ? -24.954 7.354 6.092 1.00 77.62 463 VAL A N 1
ATOM 3545 C CA . VAL A 1 463 ? -25.346 7.036 4.708 1.00 77.62 463 VAL A CA 1
ATOM 3546 C C . VAL A 1 463 ? -24.150 7.273 3.790 1.00 77.62 463 VAL A C 1
ATOM 3548 O O . VAL A 1 463 ? -23.606 8.378 3.739 1.00 77.62 463 VAL A O 1
ATOM 3551 N N . ILE A 1 464 ? -23.748 6.230 3.067 1.00 80.00 464 ILE A N 1
ATOM 3552 C CA . ILE A 1 464 ? -22.623 6.279 2.140 1.00 80.00 464 ILE A CA 1
ATOM 3553 C C . ILE A 1 464 ? -22.967 7.275 1.015 1.00 80.00 464 ILE A C 1
ATOM 3555 O O . ILE A 1 464 ? -24.030 7.158 0.393 1.00 80.00 464 ILE A O 1
ATOM 3559 N N . PRO A 1 465 ? -22.116 8.285 0.756 1.00 74.25 465 PRO A N 1
ATOM 3560 C CA . PRO A 1 465 ? -22.408 9.314 -0.233 1.00 74.25 465 PRO A CA 1
ATOM 3561 C C . PRO A 1 465 ? -22.369 8.759 -1.665 1.00 74.25 465 PRO A C 1
ATOM 3563 O O . PRO A 1 465 ? -21.905 7.655 -1.936 1.00 74.25 465 PRO A O 1
ATOM 3566 N N . ASN A 1 466 ? -22.849 9.561 -2.613 1.00 73.06 466 ASN A N 1
ATOM 3567 C CA . ASN A 1 466 ? -22.685 9.340 -4.056 1.00 73.06 466 ASN A CA 1
ATOM 3568 C C . ASN A 1 466 ? -23.310 8.040 -4.615 1.00 73.06 466 ASN A C 1
ATOM 3570 O O . ASN A 1 466 ? -23.066 7.690 -5.765 1.00 73.06 466 ASN A O 1
ATOM 3574 N N . LEU A 1 467 ? -24.186 7.362 -3.862 1.00 80.69 467 LEU A N 1
ATOM 3575 C CA . LEU A 1 467 ? -24.952 6.189 -4.315 1.00 80.69 467 LEU A CA 1
ATOM 3576 C C . LEU A 1 467 ? -26.134 6.570 -5.233 1.00 80.69 467 LEU A C 1
ATOM 3578 O O . LEU A 1 467 ? -27.298 6.293 -4.928 1.00 80.69 467 LEU A O 1
ATOM 3582 N N . ARG A 1 468 ? -25.850 7.260 -6.345 1.00 72.00 468 ARG A N 1
ATOM 3583 C CA . ARG A 1 468 ? -26.860 7.786 -7.279 1.00 72.00 468 ARG A CA 1
ATOM 3584 C C . ARG A 1 468 ? -27.002 6.918 -8.537 1.00 72.00 468 ARG A C 1
ATOM 3586 O O . ARG A 1 468 ? -25.993 6.438 -9.031 1.00 72.00 468 ARG A O 1
ATOM 3593 N N . PRO A 1 469 ? -28.218 6.793 -9.109 1.00 79.44 469 PRO A N 1
ATOM 3594 C CA . PRO A 1 469 ? -29.502 7.313 -8.609 1.00 79.44 469 PRO A CA 1
ATOM 3595 C C . PRO A 1 469 ? -29.971 6.570 -7.339 1.00 79.44 469 PRO A C 1
ATOM 3597 O O . PRO A 1 469 ? -29.496 5.468 -7.086 1.00 79.44 469 PRO A O 1
ATOM 3600 N N . PRO A 1 470 ? -30.879 7.111 -6.510 1.00 83.94 470 PRO A N 1
ATOM 3601 C CA . PRO A 1 470 ? -31.450 6.331 -5.409 1.00 83.94 470 PRO A CA 1
ATOM 3602 C C . PRO A 1 470 ? -32.263 5.143 -5.956 1.00 83.94 470 PRO A C 1
ATOM 3604 O O . PRO A 1 470 ? -33.001 5.303 -6.928 1.00 83.94 470 PRO A O 1
ATOM 3607 N N . VAL A 1 471 ? -32.142 3.963 -5.336 1.00 87.81 471 VAL A N 1
ATOM 3608 C CA . VAL A 1 471 ? -32.922 2.767 -5.713 1.00 87.81 471 VAL A CA 1
ATOM 3609 C C . VAL A 1 471 ? -34.245 2.781 -4.958 1.00 87.81 471 VAL A C 1
ATOM 3611 O O . VAL A 1 471 ? -34.262 2.713 -3.730 1.00 87.81 471 VAL A O 1
ATOM 3614 N N . ARG A 1 472 ? -35.366 2.844 -5.673 1.00 88.44 472 ARG A N 1
ATOM 3615 C CA . ARG A 1 472 ? -36.714 2.832 -5.087 1.00 88.44 472 ARG A CA 1
ATOM 3616 C C . ARG A 1 472 ? -37.198 1.409 -4.897 1.00 88.44 472 ARG A C 1
ATOM 3618 O O . ARG A 1 472 ? -37.153 0.630 -5.838 1.00 88.44 472 ARG A O 1
ATOM 3625 N N . MET A 1 473 ? -37.785 1.080 -3.746 1.00 84.31 473 MET A N 1
ATOM 3626 C CA . MET A 1 473 ? -38.286 -0.282 -3.485 1.00 84.31 473 MET A CA 1
ATOM 3627 C C . MET A 1 473 ? -39.253 -0.812 -4.554 1.00 84.31 473 MET A C 1
ATOM 3629 O O . MET A 1 473 ? -39.329 -2.013 -4.777 1.00 84.31 473 MET A O 1
ATOM 3633 N N . LYS A 1 474 ? -40.013 0.081 -5.201 1.00 81.88 474 LYS A N 1
ATOM 3634 C CA . LYS A 1 474 ? -41.043 -0.270 -6.193 1.00 81.88 474 LYS A CA 1
ATOM 3635 C C . LYS A 1 474 ? -40.529 -0.277 -7.637 1.00 81.88 474 LYS A C 1
ATOM 3637 O O . LYS A 1 474 ? -41.334 -0.409 -8.557 1.00 81.88 474 LYS A O 1
ATOM 3642 N N . GLU A 1 475 ? -39.226 -0.097 -7.861 1.00 86.12 475 GLU A N 1
ATOM 3643 C CA . GLU A 1 475 ? -38.631 -0.216 -9.195 1.00 86.12 475 GLU A CA 1
ATOM 3644 C C . GLU A 1 475 ? -38.261 -1.677 -9.527 1.00 86.12 475 GLU A C 1
ATOM 3646 O O . GLU A 1 475 ? -37.975 -2.465 -8.624 1.00 86.12 475 GLU A O 1
ATOM 3651 N N . PRO A 1 476 ? -38.246 -2.077 -10.812 1.00 83.06 476 PRO A N 1
ATOM 3652 C CA . PRO A 1 476 ? -37.859 -3.433 -11.189 1.00 83.06 476 PRO A CA 1
ATOM 3653 C C . PRO A 1 476 ? -36.438 -3.779 -10.724 1.00 83.06 476 PRO A C 1
ATOM 3655 O O . PRO A 1 476 ? -35.498 -3.016 -10.960 1.00 83.06 476 PRO A O 1
ATOM 3658 N N . ASN A 1 477 ? -36.283 -4.962 -10.122 1.00 82.62 477 ASN A N 1
ATOM 3659 C CA . ASN A 1 477 ? -35.019 -5.501 -9.609 1.00 82.62 477 ASN A CA 1
ATOM 3660 C C . ASN A 1 477 ? -34.358 -4.649 -8.500 1.00 82.62 477 ASN A C 1
ATOM 3662 O O . ASN A 1 477 ? -33.142 -4.729 -8.321 1.00 82.62 477 ASN A O 1
ATOM 3666 N N . ALA A 1 478 ? -35.131 -3.855 -7.745 1.00 85.69 478 ALA A N 1
ATOM 3667 C CA . ALA A 1 478 ? -34.622 -2.976 -6.686 1.00 85.69 478 ALA A CA 1
ATOM 3668 C C . ALA A 1 478 ? -33.687 -3.700 -5.698 1.00 85.69 478 ALA A C 1
ATOM 3670 O O . ALA A 1 478 ? -32.541 -3.291 -5.506 1.00 85.69 478 ALA A O 1
ATOM 3671 N N . ALA A 1 479 ? -34.139 -4.822 -5.129 1.00 83.56 479 ALA A N 1
ATOM 3672 C CA . ALA A 1 479 ? -33.354 -5.605 -4.179 1.00 83.56 479 ALA A CA 1
ATOM 3673 C C . ALA A 1 479 ? -32.044 -6.144 -4.775 1.00 83.56 479 ALA A C 1
ATOM 3675 O O . ALA A 1 479 ? -31.017 -6.188 -4.094 1.00 83.56 479 ALA A O 1
ATOM 3676 N N . ARG A 1 480 ? -32.059 -6.513 -6.063 1.00 81.81 480 ARG A N 1
ATOM 3677 C CA . ARG A 1 480 ? -30.872 -6.993 -6.773 1.00 81.81 480 ARG A CA 1
ATOM 3678 C C . ARG A 1 480 ? -29.836 -5.881 -6.930 1.00 81.81 480 ARG A C 1
ATOM 3680 O O . ARG A 1 480 ? -28.708 -6.076 -6.491 1.00 81.81 480 ARG A O 1
ATOM 3687 N N . LYS A 1 481 ? -30.245 -4.693 -7.395 1.00 83.75 481 LYS A N 1
ATOM 3688 C CA . LYS A 1 481 ? -29.365 -3.512 -7.482 1.00 83.75 481 LYS A CA 1
ATOM 3689 C C . LYS A 1 481 ? -28.715 -3.160 -6.144 1.00 83.75 481 LYS A C 1
ATOM 3691 O O . LYS A 1 481 ? -27.532 -2.846 -6.105 1.00 83.75 481 LYS A O 1
ATOM 3696 N N . VAL A 1 482 ? -29.462 -3.232 -5.037 1.00 87.25 482 VAL A N 1
ATOM 3697 C CA . VAL A 1 482 ? -28.909 -2.986 -3.691 1.00 87.25 482 VAL A CA 1
ATOM 3698 C C . VAL A 1 482 ? -27.810 -3.993 -3.349 1.00 87.25 482 VAL A C 1
ATOM 3700 O O . VAL A 1 482 ? -26.755 -3.596 -2.857 1.00 87.25 482 VAL A O 1
ATOM 3703 N N . VAL A 1 483 ? -28.014 -5.282 -3.639 1.00 83.00 483 VAL A N 1
ATOM 3704 C CA . VAL A 1 483 ? -26.983 -6.310 -3.431 1.00 83.00 483 VAL A CA 1
ATOM 3705 C C . VAL A 1 483 ? -25.778 -6.102 -4.350 1.00 83.00 483 VAL A C 1
ATOM 3707 O O . VAL A 1 483 ? -24.648 -6.207 -3.876 1.00 83.00 483 VAL A O 1
ATOM 3710 N N . ASP A 1 484 ? -25.977 -5.738 -5.617 1.00 79.38 484 ASP A N 1
ATOM 3711 C CA . ASP A 1 484 ? -24.870 -5.462 -6.542 1.00 79.38 484 ASP A CA 1
ATOM 3712 C C . ASP A 1 484 ? -24.048 -4.237 -6.097 1.00 79.38 484 ASP A C 1
ATOM 3714 O O . ASP A 1 484 ? -22.817 -4.304 -6.060 1.00 79.38 484 ASP A O 1
ATOM 3718 N N . ARG A 1 485 ? -24.696 -3.165 -5.615 1.00 87.38 485 ARG A N 1
ATOM 3719 C CA . ARG A 1 485 ? -24.013 -2.019 -4.981 1.00 87.38 485 ARG A CA 1
ATOM 3720 C C . ARG A 1 485 ? -23.243 -2.405 -3.721 1.00 87.38 485 ARG A C 1
ATOM 3722 O O . ARG A 1 485 ? -22.124 -1.938 -3.536 1.00 87.38 485 ARG A O 1
ATOM 3729 N N . LEU A 1 486 ? -23.792 -3.268 -2.865 1.00 84.44 486 LEU A N 1
ATOM 3730 C CA . LEU A 1 486 ? -23.073 -3.778 -1.690 1.00 84.44 486 LEU A CA 1
ATOM 3731 C C . LEU A 1 486 ? -21.829 -4.586 -2.085 1.00 84.44 486 LEU A C 1
ATOM 3733 O O . LEU A 1 486 ? -20.795 -4.459 -1.431 1.00 84.44 486 LEU A O 1
ATOM 3737 N N . VAL A 1 487 ? -21.892 -5.385 -3.157 1.00 76.50 487 VAL A N 1
ATOM 3738 C CA . VAL A 1 487 ? -20.716 -6.082 -3.711 1.00 76.50 487 VAL A CA 1
ATOM 3739 C C . VAL A 1 487 ? -19.696 -5.081 -4.258 1.00 76.50 487 VAL A C 1
ATOM 3741 O O . VAL A 1 487 ? -18.498 -5.247 -4.020 1.00 76.50 487 VAL A O 1
ATOM 3744 N N . HIS A 1 488 ? -20.152 -4.039 -4.957 1.00 79.81 488 HIS A N 1
ATOM 3745 C CA . HIS A 1 488 ? -19.302 -2.976 -5.500 1.00 79.81 488 HIS A CA 1
ATOM 3746 C C . HIS A 1 488 ? -18.550 -2.234 -4.391 1.00 79.81 488 HIS A C 1
ATOM 3748 O O . HIS A 1 488 ? -17.323 -2.168 -4.414 1.00 79.81 488 HIS A O 1
ATOM 3754 N N . LEU A 1 489 ? -19.265 -1.778 -3.358 1.00 84.12 489 LEU A N 1
ATOM 3755 C CA . LEU A 1 489 ? -18.697 -1.138 -2.168 1.00 84.12 489 LEU A CA 1
ATOM 3756 C C . LEU A 1 489 ? -17.748 -2.075 -1.407 1.00 84.12 489 LEU A C 1
ATOM 3758 O O . LEU A 1 489 ? -16.674 -1.649 -0.976 1.00 84.12 489 LEU A O 1
ATOM 3762 N N . ALA A 1 490 ? -18.099 -3.360 -1.288 1.00 78.44 490 ALA A N 1
ATOM 3763 C CA . ALA A 1 490 ? -17.239 -4.366 -0.671 1.00 78.44 490 ALA A CA 1
ATOM 3764 C C . ALA A 1 490 ? -15.907 -4.521 -1.418 1.00 78.44 490 ALA A C 1
ATOM 3766 O O . ALA A 1 490 ? -14.862 -4.608 -0.773 1.00 78.44 490 ALA A O 1
ATOM 3767 N N . MET A 1 491 ? -15.927 -4.522 -2.757 1.00 73.75 491 MET A N 1
ATOM 3768 C CA . MET A 1 491 ? -14.714 -4.523 -3.582 1.00 73.75 491 MET A CA 1
ATOM 3769 C C . MET A 1 491 ? -13.925 -3.218 -3.456 1.00 73.75 491 MET A C 1
ATOM 3771 O O . MET A 1 491 ? -12.700 -3.260 -3.322 1.00 73.75 491 MET A O 1
ATOM 3775 N N . TYR A 1 492 ? -14.618 -2.077 -3.471 1.00 82.50 492 TYR A N 1
ATOM 3776 C CA . TYR A 1 492 ? -13.994 -0.761 -3.417 1.00 82.50 492 TYR A CA 1
ATOM 3777 C C . TYR A 1 492 ? -13.200 -0.588 -2.119 1.00 82.50 492 TYR A C 1
ATOM 3779 O O . TYR A 1 492 ? -11.983 -0.402 -2.140 1.00 82.50 492 TYR A O 1
ATOM 3787 N N . HIS A 1 493 ? -13.860 -0.778 -0.975 1.00 82.12 493 HIS A N 1
ATOM 3788 C CA . HIS A 1 493 ? -13.219 -0.643 0.331 1.00 82.12 493 HIS A CA 1
ATOM 3789 C C . HIS A 1 493 ? -12.255 -1.791 0.658 1.00 82.12 493 HIS A C 1
ATOM 3791 O O . HIS A 1 493 ? -11.354 -1.610 1.475 1.00 82.12 493 HIS A O 1
ATOM 3797 N N . ALA A 1 494 ? -12.388 -2.969 0.035 1.00 75.75 494 ALA A N 1
ATOM 3798 C CA . ALA A 1 494 ? -11.344 -3.992 0.119 1.00 75.75 494 ALA A CA 1
ATOM 3799 C C . ALA A 1 494 ? -10.049 -3.522 -0.560 1.00 75.75 494 ALA A C 1
ATOM 3801 O O . ALA A 1 494 ? -8.979 -3.695 0.014 1.00 75.75 494 ALA A O 1
ATOM 3802 N N . THR A 1 495 ? -10.141 -2.881 -1.728 1.00 77.38 495 THR A N 1
ATOM 3803 C CA . THR A 1 495 ? -8.987 -2.290 -2.425 1.00 77.38 495 THR A CA 1
ATOM 3804 C C . THR A 1 495 ? -8.419 -1.092 -1.660 1.00 77.38 495 THR A C 1
ATOM 3806 O O . THR A 1 495 ? -7.202 -0.993 -1.485 1.00 77.38 495 THR A O 1
ATOM 3809 N N . GLU A 1 496 ? -9.278 -0.219 -1.123 1.00 82.00 496 GLU A N 1
ATOM 3810 C CA . GLU A 1 496 ? -8.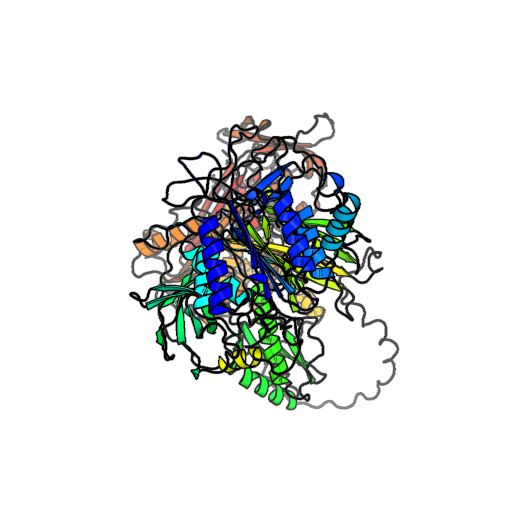872 0.911 -0.273 1.00 82.00 496 GLU A CA 1
ATOM 3811 C C . GLU A 1 496 ? -8.104 0.436 0.974 1.00 82.00 496 GLU A C 1
ATOM 3813 O O . GLU A 1 496 ? -7.038 0.964 1.276 1.00 82.00 496 GLU A O 1
ATOM 3818 N N . ALA A 1 497 ? -8.568 -0.625 1.642 1.00 77.44 497 ALA A N 1
ATOM 3819 C CA . ALA A 1 497 ? -7.930 -1.180 2.841 1.00 77.44 497 ALA A CA 1
ATOM 3820 C C . ALA A 1 497 ? -6.764 -2.157 2.566 1.00 77.44 497 ALA A C 1
ATOM 3822 O O . ALA A 1 497 ? -6.109 -2.612 3.504 1.00 77.44 497 ALA A O 1
ATOM 3823 N N . LEU A 1 498 ? -6.501 -2.523 1.305 1.00 77.69 498 LEU A N 1
ATOM 3824 C CA . LEU A 1 498 ? -5.484 -3.518 0.945 1.00 77.69 498 LEU A CA 1
ATOM 3825 C C . LEU A 1 498 ? -4.059 -2.984 1.130 1.00 77.69 498 LEU A C 1
ATOM 3827 O O . LEU A 1 498 ? -3.569 -2.252 0.276 1.00 77.69 498 LEU A O 1
ATOM 3831 N N . ASP A 1 499 ? -3.386 -3.362 2.209 1.00 75.69 499 ASP A N 1
ATOM 3832 C CA . ASP A 1 499 ? -2.017 -2.923 2.490 1.00 75.69 499 ASP A CA 1
ATOM 3833 C C . ASP A 1 499 ? -1.111 -4.083 2.939 1.00 75.69 499 ASP A C 1
ATOM 3835 O O . ASP A 1 499 ? -1.577 -5.163 3.328 1.00 75.69 499 ASP A O 1
ATOM 3839 N N . ASN A 1 500 ? 0.202 -3.862 2.871 1.00 75.00 500 ASN A N 1
ATOM 3840 C CA . ASN A 1 500 ? 1.202 -4.773 3.404 1.00 75.00 500 ASN A CA 1
ATOM 3841 C C . ASN A 1 500 ? 1.572 -4.386 4.841 1.00 75.00 500 ASN A C 1
ATOM 3843 O O . ASN A 1 500 ? 2.541 -3.672 5.096 1.00 75.00 500 ASN A O 1
ATOM 3847 N N . PHE A 1 501 ? 0.808 -4.913 5.794 1.00 63.75 501 PHE A N 1
ATOM 3848 C CA . PHE A 1 501 ? 0.987 -4.637 7.220 1.00 63.75 501 PHE A CA 1
ATOM 3849 C C . PHE A 1 501 ? 2.274 -5.224 7.842 1.00 63.75 501 PHE A C 1
ATOM 3851 O O . PHE A 1 501 ? 2.531 -4.990 9.026 1.00 63.75 501 PHE A O 1
ATOM 3858 N N . ASP A 1 502 ? 3.098 -5.969 7.092 1.00 68.19 502 ASP A N 1
ATOM 3859 C CA . ASP A 1 502 ? 4.375 -6.484 7.596 1.00 68.19 502 ASP A CA 1
ATOM 3860 C C . ASP A 1 502 ? 5.445 -5.383 7.670 1.00 68.19 502 ASP A C 1
ATOM 3862 O O . ASP A 1 502 ? 6.179 -5.097 6.720 1.00 68.19 502 ASP A O 1
ATOM 3866 N N . LYS A 1 503 ? 5.581 -4.808 8.866 1.00 66.38 503 LYS A N 1
ATOM 3867 C CA . LYS A 1 503 ? 6.577 -3.777 9.192 1.00 66.38 503 LYS A CA 1
ATOM 3868 C C . LYS A 1 503 ? 8.029 -4.287 9.158 1.00 66.38 503 LYS A C 1
ATOM 3870 O O . LYS A 1 503 ? 8.937 -3.463 9.276 1.00 66.38 503 LYS A O 1
ATOM 3875 N N . ASN A 1 504 ? 8.254 -5.597 9.000 1.00 64.81 504 ASN A N 1
ATOM 3876 C CA . ASN A 1 504 ? 9.571 -6.207 8.788 1.00 64.81 504 ASN A CA 1
ATOM 3877 C C . ASN A 1 504 ? 9.898 -6.421 7.299 1.00 64.81 504 ASN A C 1
ATOM 3879 O O . ASN A 1 504 ? 11.009 -6.847 6.976 1.00 64.81 504 ASN A O 1
ATOM 3883 N N . SER A 1 505 ? 8.969 -6.114 6.386 1.00 75.88 505 SER A N 1
ATOM 3884 C CA . SER A 1 505 ? 9.240 -6.121 4.949 1.00 75.88 505 SER A CA 1
ATOM 3885 C C . SER A 1 505 ? 10.400 -5.171 4.610 1.00 75.88 505 SER A C 1
ATOM 3887 O O . SER A 1 505 ? 10.344 -3.992 4.973 1.00 75.88 505 SER A O 1
ATOM 3889 N N . PRO A 1 506 ? 11.423 -5.609 3.849 1.00 76.00 506 PRO A N 1
ATOM 3890 C CA . PRO A 1 506 ? 12.471 -4.731 3.331 1.00 76.00 506 PRO A CA 1
ATOM 3891 C C . PRO A 1 506 ? 11.950 -3.549 2.501 1.00 76.00 506 PRO A C 1
ATOM 3893 O O . PRO A 1 506 ? 12.674 -2.563 2.355 1.00 76.00 506 PRO A O 1
ATOM 3896 N N . MET A 1 507 ? 10.722 -3.638 1.970 1.00 77.00 507 MET A N 1
ATOM 3897 C CA . MET A 1 507 ? 10.047 -2.577 1.215 1.00 77.00 507 MET A CA 1
ATOM 3898 C C . MET A 1 507 ? 9.201 -1.626 2.082 1.00 77.00 507 MET A C 1
ATOM 3900 O O . MET A 1 507 ? 8.754 -0.593 1.574 1.00 77.00 507 MET A O 1
ATOM 3904 N N . PHE A 1 508 ? 9.007 -1.908 3.377 1.00 81.88 508 PHE A N 1
ATOM 3905 C CA . PHE A 1 508 ? 8.219 -1.054 4.269 1.00 81.88 508 PHE A CA 1
ATOM 3906 C C . PHE A 1 508 ? 8.802 0.371 4.329 1.00 81.88 508 PHE A C 1
ATOM 3908 O O . PHE A 1 508 ? 9.984 0.572 4.619 1.00 81.88 508 PHE A O 1
ATOM 3915 N N . GLY A 1 509 ? 7.977 1.373 4.005 1.00 81.19 509 GLY A N 1
ATOM 3916 C CA . GLY A 1 509 ? 8.387 2.782 3.931 1.00 81.19 509 GLY A CA 1
ATOM 3917 C C . GLY A 1 509 ? 9.428 3.117 2.848 1.00 81.19 509 GLY A C 1
ATOM 3918 O O . GLY A 1 509 ? 9.966 4.223 2.848 1.00 81.19 509 GLY A O 1
ATOM 3919 N N . LYS A 1 510 ? 9.750 2.191 1.930 1.00 86.69 510 LYS A N 1
ATOM 3920 C CA . LYS A 1 510 ? 10.734 2.423 0.853 1.00 86.69 510 LYS A CA 1
ATOM 3921 C C . LYS A 1 510 ? 10.162 3.103 -0.377 1.00 86.69 510 LYS A C 1
ATOM 3923 O O . LYS A 1 510 ? 10.929 3.646 -1.164 1.00 86.69 510 LYS A O 1
ATOM 3928 N N . ILE A 1 511 ? 8.845 3.114 -0.521 1.00 91.69 511 ILE A N 1
ATOM 3929 C CA . ILE A 1 511 ? 8.157 3.937 -1.510 1.00 91.69 511 ILE A CA 1
ATOM 3930 C C . ILE A 1 511 ? 7.602 5.153 -0.785 1.00 91.69 511 ILE A C 1
ATOM 3932 O O . ILE A 1 511 ? 6.935 5.018 0.244 1.00 91.69 511 ILE A O 1
ATOM 3936 N N . GLN A 1 512 ? 7.912 6.331 -1.311 1.00 91.75 512 GLN A N 1
ATOM 3937 C CA . GLN A 1 512 ? 7.353 7.603 -0.867 1.00 91.75 512 GLN A CA 1
ATOM 3938 C C . GLN A 1 512 ? 6.447 8.144 -1.965 1.00 91.75 512 GLN A C 1
ATOM 3940 O O . GLN A 1 512 ? 6.795 8.076 -3.143 1.00 91.75 512 GLN A O 1
ATOM 3945 N N . VAL A 1 513 ? 5.290 8.665 -1.569 1.00 92.06 513 VAL A N 1
ATOM 3946 C CA . VAL A 1 513 ? 4.282 9.227 -2.468 1.00 92.06 513 VAL A CA 1
ATOM 3947 C C . VAL A 1 513 ? 3.866 10.575 -1.907 1.00 92.06 513 VAL A C 1
ATOM 3949 O O . VAL A 1 513 ? 3.571 10.681 -0.718 1.00 92.06 513 VAL A O 1
ATOM 3952 N N . SER A 1 514 ? 3.874 11.608 -2.740 1.00 90.31 514 SER A N 1
ATOM 3953 C CA . SER A 1 514 ? 3.506 12.964 -2.339 1.00 90.31 514 SER A CA 1
ATOM 3954 C C . SER A 1 514 ? 2.935 13.751 -3.510 1.00 90.31 514 SER A C 1
ATOM 3956 O O . SER A 1 514 ? 3.207 13.454 -4.672 1.00 90.31 514 SER A O 1
ATOM 3958 N N . TRP A 1 515 ? 2.157 14.787 -3.212 1.00 90.56 515 TRP A N 1
ATOM 3959 C CA . TRP A 1 515 ? 1.752 15.765 -4.214 1.00 90.56 515 TRP A CA 1
ATOM 3960 C C . TRP A 1 515 ? 2.769 16.913 -4.260 1.00 90.56 515 TRP A C 1
ATOM 3962 O O . TRP A 1 515 ? 3.064 17.514 -3.229 1.00 90.56 515 TRP A O 1
ATOM 3972 N N . LEU A 1 516 ? 3.297 17.235 -5.443 1.00 87.31 516 LEU A N 1
ATOM 3973 C CA . LEU A 1 516 ? 4.245 18.342 -5.633 1.00 87.31 516 LEU A CA 1
ATOM 3974 C C . LEU A 1 516 ? 3.558 19.714 -5.602 1.00 87.31 516 LEU A C 1
ATOM 3976 O O . LEU A 1 516 ? 4.126 20.687 -5.116 1.00 87.31 516 LEU A O 1
ATOM 3980 N N . GLY A 1 517 ? 2.343 19.793 -6.145 1.00 87.88 517 GLY A N 1
ATOM 3981 C CA . GLY A 1 517 ? 1.590 21.034 -6.302 1.00 87.88 517 GLY A CA 1
ATOM 3982 C C . GLY A 1 517 ? 0.504 20.917 -7.368 1.00 87.88 517 GLY A C 1
ATOM 3983 O O . GLY A 1 517 ? 0.167 19.810 -7.806 1.00 87.88 517 GLY A O 1
ATOM 3984 N N . LYS A 1 518 ? -0.016 22.073 -7.784 1.00 88.94 518 LYS A N 1
ATOM 3985 C CA . LYS A 1 518 ? -1.099 22.240 -8.758 1.00 88.94 518 LYS A CA 1
ATOM 3986 C C . LYS A 1 518 ? -0.770 23.268 -9.850 1.00 88.94 518 LYS A C 1
ATOM 3988 O O . LYS A 1 518 ? 0.157 24.062 -9.699 1.00 88.94 518 LYS A O 1
ATOM 3993 N N . LEU A 1 519 ? -1.538 23.261 -10.941 1.00 86.62 519 LEU A N 1
ATOM 3994 C CA . LEU A 1 519 ? -1.550 24.296 -11.984 1.00 86.62 519 LEU A CA 1
ATOM 3995 C C . LEU A 1 519 ? -2.947 24.456 -12.595 1.00 86.62 519 LEU A C 1
ATOM 3997 O O . LEU A 1 519 ? -3.626 23.470 -12.866 1.00 86.62 519 LEU A O 1
ATOM 4001 N N . GLN A 1 520 ? -3.341 25.693 -12.910 1.00 82.25 520 GLN A N 1
ATOM 4002 C CA . GLN A 1 520 ? -4.623 25.973 -13.573 1.00 82.25 520 GLN A CA 1
ATOM 4003 C C . GLN A 1 520 ? -4.675 25.432 -15.014 1.00 82.25 520 GLN A C 1
ATOM 4005 O O . GLN A 1 520 ? -5.667 24.841 -15.426 1.00 82.25 520 GLN A O 1
ATOM 4010 N N . ASN A 1 521 ? -3.598 25.640 -15.778 1.00 79.31 521 ASN A N 1
ATOM 4011 C CA . ASN A 1 521 ? -3.478 25.269 -17.188 1.00 79.31 521 ASN A CA 1
ATOM 4012 C C . ASN A 1 521 ? -2.180 24.477 -17.381 1.00 79.31 521 ASN A C 1
ATOM 4014 O O . ASN A 1 521 ? -1.119 24.953 -16.983 1.00 79.31 521 ASN A O 1
ATOM 4018 N N . TYR A 1 522 ? -2.271 23.293 -17.984 1.00 73.81 522 TYR A N 1
ATOM 4019 C CA . TYR A 1 522 ? -1.129 22.429 -18.290 1.00 73.81 522 TYR A CA 1
ATOM 4020 C C . TYR A 1 522 ? -1.526 21.454 -19.415 1.00 73.81 522 TYR A C 1
ATOM 4022 O O . TYR A 1 522 ? -2.484 20.695 -19.243 1.00 73.81 522 TYR A O 1
ATOM 4030 N N . ASP A 1 523 ? -0.848 21.487 -20.567 1.00 67.81 523 ASP A N 1
ATOM 4031 C CA . ASP A 1 523 ? -1.189 20.648 -21.729 1.00 67.81 523 ASP A CA 1
ATOM 4032 C C . ASP A 1 523 ? -0.561 19.252 -21.616 1.00 67.81 523 ASP A C 1
ATOM 4034 O O . ASP A 1 523 ? 0.548 19.116 -21.093 1.00 67.81 523 ASP A O 1
ATOM 4038 N N . LEU A 1 524 ? -1.257 18.194 -22.060 1.00 58.91 524 LEU A N 1
ATOM 4039 C CA . LEU A 1 524 ? -0.750 16.817 -21.987 1.00 58.91 524 LEU A CA 1
ATOM 4040 C C . LEU A 1 524 ? 0.616 16.640 -22.669 1.00 58.91 524 LEU A C 1
ATOM 4042 O O . LEU A 1 524 ? 1.426 15.865 -22.163 1.00 58.91 524 LEU A O 1
ATOM 4046 N N . ALA A 1 525 ? 0.908 17.435 -23.701 1.00 49.94 525 ALA A N 1
ATOM 4047 C CA . ALA A 1 525 ? 2.192 17.449 -24.397 1.00 49.94 525 ALA A CA 1
ATOM 4048 C C . ALA A 1 525 ? 3.335 18.198 -23.667 1.00 49.94 525 ALA A C 1
ATOM 4050 O O . ALA A 1 525 ? 4.505 17.990 -24.004 1.00 49.94 525 ALA A O 1
ATOM 4051 N N . ASP A 1 526 ? 3.037 19.060 -22.688 1.00 57.34 526 ASP A N 1
ATOM 4052 C CA . ASP A 1 526 ? 4.047 19.892 -22.021 1.00 57.34 526 ASP A CA 1
ATOM 4053 C C . ASP A 1 526 ? 4.923 19.076 -21.039 1.00 57.34 526 ASP A C 1
ATOM 4055 O O . ASP A 1 526 ? 4.403 18.251 -20.268 1.00 57.34 526 ASP A O 1
ATOM 4059 N N . PRO A 1 527 ? 6.247 19.344 -20.965 1.00 67.88 527 PRO A N 1
ATOM 4060 C CA . PRO A 1 527 ? 7.116 18.787 -19.930 1.00 67.88 527 PRO A CA 1
ATOM 4061 C C . PRO A 1 527 ? 6.569 19.038 -18.522 1.00 67.88 527 PRO A C 1
ATOM 4063 O O . PRO A 1 527 ? 5.967 20.077 -18.251 1.00 67.88 527 PRO A O 1
ATOM 4066 N N . ILE A 1 528 ? 6.811 18.100 -17.604 1.00 74.00 528 ILE A N 1
ATOM 4067 C CA . ILE A 1 528 ? 6.431 18.282 -16.200 1.00 74.00 528 ILE A CA 1
ATOM 4068 C C . ILE A 1 528 ? 7.189 19.502 -15.644 1.00 74.00 528 ILE A C 1
ATOM 4070 O O . ILE A 1 528 ? 8.419 19.520 -15.727 1.00 74.00 528 ILE A O 1
ATOM 4074 N N . PRO A 1 529 ? 6.496 20.518 -15.094 1.00 68.81 529 PRO A N 1
ATOM 4075 C CA . PRO A 1 529 ? 7.143 21.732 -14.613 1.00 68.81 529 PRO A CA 1
ATOM 4076 C C . PRO A 1 529 ? 8.089 21.450 -13.443 1.00 68.81 529 PRO A C 1
ATOM 4078 O O . PRO A 1 529 ? 7.711 20.769 -12.492 1.00 68.81 529 PRO A O 1
ATOM 4081 N N . GLU A 1 530 ? 9.282 22.053 -13.455 1.00 69.88 530 GLU A N 1
ATOM 4082 C CA . GLU A 1 530 ? 10.201 22.030 -12.302 1.00 69.88 530 GLU A CA 1
ATOM 4083 C C . GLU A 1 530 ? 9.628 22.770 -11.078 1.00 69.88 530 GLU A C 1
ATOM 4085 O O . GLU A 1 530 ? 10.019 22.505 -9.943 1.00 69.88 530 GLU A O 1
ATOM 4090 N N . VAL A 1 531 ? 8.696 23.705 -11.307 1.00 74.75 531 VAL A N 1
ATOM 4091 C CA . VAL A 1 531 ? 8.014 24.488 -10.271 1.00 74.75 531 VAL A CA 1
ATOM 4092 C C . VAL A 1 531 ? 6.515 24.504 -10.560 1.00 74.75 531 VAL A C 1
ATOM 4094 O O . VAL A 1 531 ? 6.083 24.903 -11.640 1.00 74.75 531 VAL A O 1
ATOM 4097 N N . VAL A 1 532 ? 5.730 24.102 -9.565 1.00 86.81 532 VAL A N 1
ATOM 4098 C CA . VAL A 1 532 ? 4.259 24.086 -9.562 1.00 86.81 532 VAL A CA 1
ATOM 4099 C C . VAL A 1 532 ? 3.740 24.924 -8.391 1.00 86.81 532 VAL A C 1
ATOM 4101 O O . VAL A 1 532 ? 4.493 25.234 -7.467 1.00 86.81 532 VAL A O 1
ATOM 4104 N N . GLU A 1 533 ? 2.467 25.324 -8.409 1.00 86.19 533 GLU A N 1
ATOM 4105 C CA . GLU A 1 533 ? 1.882 26.072 -7.292 1.00 86.19 533 GLU A CA 1
ATOM 4106 C C . GLU A 1 533 ? 1.738 25.139 -6.074 1.00 86.19 533 GLU A C 1
ATOM 4108 O O . GLU A 1 533 ? 1.081 24.100 -6.187 1.00 86.19 533 GLU A O 1
ATOM 4113 N N . PRO A 1 534 ? 2.328 25.452 -4.907 1.00 85.81 534 PRO A N 1
ATOM 4114 C CA . PRO A 1 534 ? 2.186 24.608 -3.728 1.00 85.81 534 PRO A CA 1
ATOM 4115 C C . PRO A 1 534 ? 0.749 24.659 -3.196 1.00 85.81 534 PRO A C 1
ATOM 4117 O O . PRO A 1 534 ? 0.090 25.700 -3.233 1.00 85.81 534 PRO A O 1
ATOM 4120 N N . PHE A 1 535 ? 0.268 23.550 -2.635 1.00 83.62 535 PHE A N 1
ATOM 4121 C CA . PHE A 1 535 ? -1.010 23.548 -1.921 1.00 83.62 535 PHE A CA 1
ATOM 4122 C C . PHE A 1 535 ? -0.933 24.450 -0.689 1.00 83.62 535 PHE A C 1
ATOM 4124 O O . PHE A 1 535 ? 0.062 24.443 0.036 1.00 83.62 535 PHE A O 1
ATOM 4131 N N . SER A 1 536 ? -2.012 25.189 -0.419 1.00 75.69 536 SER A N 1
ATOM 4132 C CA . SER A 1 536 ? -2.119 26.033 0.778 1.00 75.69 536 SER A CA 1
ATOM 4133 C C . SER A 1 536 ? -2.042 25.215 2.073 1.00 75.69 536 SER A C 1
ATOM 4135 O O . SER A 1 536 ? -1.505 25.695 3.067 1.00 75.69 536 SER A O 1
ATOM 4137 N N . GLU A 1 537 ? -2.527 23.971 2.035 1.00 76.38 537 GLU A N 1
ATOM 4138 C CA . GLU A 1 537 ? -2.454 22.987 3.117 1.00 76.38 537 GLU A CA 1
ATOM 4139 C C . GLU A 1 537 ? -1.885 21.665 2.564 1.00 76.38 537 GLU A C 1
ATOM 4141 O O . GLU A 1 537 ? -2.640 20.823 2.082 1.00 76.38 537 GLU A O 1
ATOM 4146 N N . PRO A 1 538 ? -0.554 21.447 2.595 1.00 70.44 538 PRO A N 1
ATOM 4147 C CA . PRO A 1 538 ? 0.064 20.256 1.998 1.00 70.44 538 PRO A CA 1
ATOM 4148 C C . PRO A 1 538 ? -0.383 18.915 2.604 1.00 70.44 538 PRO A C 1
ATOM 4150 O O . PRO A 1 538 ? -0.298 17.893 1.930 1.00 70.44 538 PRO A O 1
ATOM 4153 N N . GLY A 1 539 ? -0.855 18.912 3.857 1.00 66.38 539 GLY A N 1
ATOM 4154 C CA . GLY A 1 539 ? -1.391 17.719 4.530 1.00 66.38 539 GLY A CA 1
ATOM 4155 C C . GLY A 1 539 ? -2.843 17.382 4.169 1.00 66.38 539 GLY A C 1
ATOM 4156 O O . GLY A 1 539 ? -3.263 16.246 4.362 1.00 66.38 539 GLY A O 1
ATOM 4157 N N . ASN A 1 540 ? -3.597 18.338 3.618 1.00 73.31 540 ASN A N 1
ATOM 4158 C CA . ASN A 1 540 ? -4.950 18.132 3.102 1.00 73.31 540 ASN A CA 1
ATOM 4159 C C . ASN A 1 540 ? -5.104 18.884 1.768 1.00 73.31 540 ASN A C 1
ATOM 4161 O O . ASN A 1 540 ? -5.762 19.927 1.698 1.00 73.31 540 ASN A O 1
ATOM 4165 N N . PRO A 1 541 ? -4.427 18.416 0.706 1.00 83.12 541 PRO A N 1
ATOM 4166 C CA . PRO A 1 541 ? -4.385 19.139 -0.547 1.00 83.12 541 PRO A CA 1
ATOM 4167 C C . PRO A 1 541 ? -5.779 19.161 -1.177 1.00 83.12 541 PRO A C 1
ATOM 4169 O O . PRO A 1 541 ? -6.489 18.154 -1.255 1.00 83.12 541 PRO A O 1
ATOM 4172 N N . ALA A 1 542 ? -6.155 20.344 -1.644 1.00 86.00 542 ALA A N 1
ATOM 4173 C CA . ALA A 1 542 ? -7.409 20.585 -2.331 1.00 86.00 542 ALA A CA 1
ATOM 4174 C C . ALA A 1 542 ? -7.151 21.221 -3.699 1.00 86.00 542 ALA A C 1
ATOM 4176 O O . ALA A 1 542 ? -6.147 21.919 -3.885 1.00 86.00 542 ALA A O 1
ATOM 4177 N N . ILE A 1 543 ? -8.105 21.073 -4.613 1.00 86.50 543 ILE A N 1
ATOM 4178 C CA . ILE A 1 543 ? -8.174 21.768 -5.902 1.00 86.50 543 ILE A CA 1
ATOM 4179 C C . ILE A 1 543 ? -9.583 22.263 -6.232 1.00 86.50 543 ILE A C 1
ATOM 4181 O O . ILE A 1 543 ? -10.573 21.767 -5.697 1.00 86.50 543 ILE A O 1
ATOM 4185 N N . GLU A 1 544 ? -9.661 23.247 -7.123 1.00 86.06 544 GLU A N 1
ATOM 4186 C CA . GLU A 1 544 ? -10.878 23.527 -7.883 1.00 86.06 544 GLU A CA 1
ATOM 4187 C C . GLU A 1 544 ? -10.958 22.599 -9.102 1.00 86.06 544 GLU A C 1
ATOM 4189 O O . GLU A 1 544 ? -9.938 22.209 -9.677 1.00 86.06 544 GLU A O 1
ATOM 4194 N N . GLU A 1 545 ? -12.176 22.245 -9.504 1.00 82.25 545 GLU A N 1
ATOM 4195 C CA . GLU A 1 545 ? -12.416 21.431 -10.691 1.00 82.25 545 GLU A CA 1
ATOM 4196 C C . GLU A 1 545 ? -11.732 22.037 -11.926 1.00 82.25 545 GLU A C 1
ATOM 4198 O O . GLU A 1 545 ? -11.896 23.214 -12.254 1.00 82.25 545 GLU A O 1
ATOM 4203 N N . GLY A 1 546 ? -10.956 21.207 -12.622 1.00 77.44 546 GLY A N 1
ATOM 4204 C CA . GLY A 1 546 ? -10.203 21.612 -13.802 1.00 77.44 546 GLY A CA 1
ATOM 4205 C C . GLY A 1 546 ? -8.741 21.994 -13.545 1.00 77.44 546 GLY A C 1
ATOM 4206 O O . GLY A 1 546 ? -7.991 22.024 -14.522 1.00 77.44 546 GLY A O 1
ATOM 4207 N N . GLU A 1 547 ? -8.311 22.211 -12.295 1.00 84.25 547 GLU A N 1
ATOM 4208 C CA . GLU A 1 547 ? -6.880 22.305 -11.966 1.00 84.25 547 GLU A CA 1
ATOM 4209 C C . GLU A 1 547 ? -6.181 20.945 -12.182 1.00 84.25 547 GLU A C 1
ATOM 4211 O O . GLU A 1 547 ? -6.733 19.874 -11.921 1.00 84.25 547 GLU A O 1
ATOM 4216 N N . TRP A 1 548 ? -4.934 20.987 -12.644 1.00 86.88 548 TRP A N 1
ATOM 4217 C CA . TRP A 1 548 ? -4.028 19.841 -12.689 1.00 86.88 548 TRP A CA 1
ATOM 4218 C C . TRP A 1 548 ? -3.237 19.731 -11.388 1.00 86.88 548 TRP A C 1
ATOM 4220 O O . TRP A 1 548 ? -2.862 20.749 -10.811 1.00 86.88 548 TRP A O 1
ATOM 4230 N N . ILE A 1 549 ? -2.906 18.510 -10.973 1.00 88.56 549 ILE A N 1
ATOM 4231 C CA . ILE A 1 549 ? -2.028 18.209 -9.828 1.00 88.56 549 ILE A CA 1
ATOM 4232 C C . ILE A 1 549 ? -0.952 17.202 -10.217 1.00 88.56 549 ILE A C 1
ATOM 4234 O O . ILE A 1 549 ? -1.082 16.514 -11.224 1.00 88.56 549 ILE A O 1
ATOM 4238 N N . PHE A 1 550 ? 0.108 17.100 -9.416 1.00 87.75 550 PHE A N 1
ATOM 4239 C CA . PHE A 1 550 ? 1.310 16.338 -9.761 1.00 87.75 550 PHE A CA 1
ATOM 4240 C C . PHE A 1 550 ? 1.701 15.373 -8.639 1.00 87.75 550 PHE A C 1
ATOM 4242 O O . PHE A 1 550 ? 2.163 15.804 -7.584 1.00 87.75 550 PHE A O 1
ATOM 4249 N N . LEU A 1 551 ? 1.513 14.073 -8.860 1.00 89.81 551 LEU A N 1
ATOM 4250 C CA . LEU A 1 551 ? 1.888 12.994 -7.947 1.00 89.81 551 LEU A CA 1
ATOM 4251 C C . LEU A 1 551 ? 3.351 12.606 -8.175 1.00 89.81 551 LEU A C 1
ATOM 4253 O O . LEU A 1 551 ? 3.681 12.074 -9.231 1.00 89.81 551 LEU A O 1
ATOM 4257 N N . ASN A 1 552 ? 4.218 12.810 -7.191 1.00 91.06 552 ASN A N 1
ATOM 4258 C CA . ASN A 1 552 ? 5.576 12.279 -7.195 1.00 91.06 552 ASN A CA 1
ATOM 4259 C C . ASN A 1 552 ? 5.627 10.943 -6.443 1.00 91.06 552 ASN A C 1
ATOM 4261 O O . ASN A 1 552 ? 5.141 10.836 -5.317 1.00 91.06 552 ASN A O 1
ATOM 4265 N N . ILE A 1 553 ? 6.253 9.939 -7.056 1.00 92.06 553 ILE A N 1
ATOM 4266 C CA . ILE A 1 553 ? 6.515 8.626 -6.466 1.00 92.06 553 ILE A CA 1
ATOM 4267 C C . ILE A 1 553 ? 8.020 8.388 -6.501 1.00 92.06 553 ILE A C 1
ATOM 4269 O O . ILE A 1 553 ? 8.626 8.381 -7.570 1.00 92.06 553 ILE A O 1
ATOM 4273 N N . GLN A 1 554 ? 8.627 8.181 -5.337 1.00 90.56 554 GLN A N 1
ATOM 4274 C CA . GLN A 1 554 ? 10.066 7.993 -5.176 1.00 90.56 554 GLN A CA 1
ATOM 4275 C C . GLN A 1 554 ? 10.380 6.586 -4.664 1.00 90.56 554 GLN A C 1
ATOM 4277 O O . GLN A 1 554 ? 9.849 6.148 -3.639 1.00 90.56 554 GLN A O 1
ATOM 4282 N N . ASN A 1 555 ? 11.280 5.897 -5.367 1.00 89.31 555 ASN A N 1
ATOM 4283 C CA . ASN A 1 555 ? 11.784 4.587 -4.985 1.00 89.31 555 ASN A CA 1
ATOM 4284 C C . ASN A 1 555 ? 13.076 4.723 -4.160 1.00 89.31 555 ASN A C 1
ATOM 4286 O O . ASN A 1 555 ? 14.165 4.890 -4.703 1.00 89.31 555 ASN A O 1
ATOM 4290 N N . ASN A 1 556 ? 12.960 4.590 -2.838 1.00 88.25 556 ASN A N 1
ATOM 4291 C CA . ASN A 1 556 ? 14.086 4.514 -1.901 1.00 88.25 556 ASN A CA 1
ATOM 4292 C C . ASN A 1 556 ? 14.485 3.062 -1.560 1.00 88.25 556 ASN A C 1
ATOM 4294 O O . ASN A 1 556 ? 15.203 2.825 -0.582 1.00 88.25 556 ASN A O 1
ATOM 4298 N N . PHE A 1 557 ? 14.007 2.074 -2.323 1.00 85.44 557 PHE A N 1
ATOM 4299 C CA . PHE A 1 557 ? 14.478 0.694 -2.244 1.00 85.44 557 PHE A CA 1
ATOM 4300 C C . PHE A 1 557 ? 15.797 0.525 -3.014 1.00 85.44 557 PHE A C 1
ATOM 4302 O O . PHE A 1 557 ? 16.133 1.307 -3.901 1.00 85.44 557 PHE A O 1
ATOM 4309 N N . SER A 1 558 ? 16.566 -0.513 -2.681 1.00 74.00 558 SER A N 1
ATOM 4310 C CA . SER A 1 558 ? 17.876 -0.793 -3.292 1.00 74.00 558 SER A CA 1
ATOM 4311 C C . SER A 1 558 ? 17.799 -1.475 -4.665 1.00 74.00 558 SER A C 1
ATOM 4313 O O . SER A 1 558 ? 18.832 -1.807 -5.243 1.00 74.00 558 SER A O 1
ATOM 4315 N N . ARG A 1 559 ? 16.590 -1.715 -5.180 1.00 71.81 559 ARG A N 1
ATOM 4316 C CA . ARG A 1 559 ? 16.308 -2.365 -6.468 1.00 71.81 559 ARG A CA 1
ATOM 4317 C C . ARG A 1 559 ? 15.225 -1.582 -7.206 1.00 71.81 559 ARG A C 1
ATOM 4319 O O . ARG A 1 559 ? 14.460 -0.852 -6.576 1.00 71.81 559 ARG A O 1
ATOM 4326 N N . ALA A 1 560 ? 15.147 -1.766 -8.522 1.00 69.81 560 ALA A N 1
ATOM 4327 C CA . ALA A 1 560 ? 13.996 -1.317 -9.296 1.00 69.81 560 ALA A CA 1
ATOM 4328 C C . ALA A 1 560 ? 12.700 -1.966 -8.774 1.00 69.81 560 ALA A C 1
ATOM 4330 O O . ALA A 1 560 ? 12.722 -3.098 -8.282 1.00 69.81 560 ALA A O 1
ATOM 4331 N N . VAL A 1 561 ? 11.592 -1.233 -8.866 1.00 77.25 561 VAL A N 1
ATOM 4332 C CA . VAL A 1 561 ? 10.262 -1.664 -8.410 1.00 77.25 561 VAL A CA 1
ATOM 4333 C C . VAL A 1 561 ? 9.215 -1.390 -9.481 1.00 77.25 561 VAL A C 1
ATOM 4335 O O . VAL A 1 561 ? 9.309 -0.416 -10.224 1.00 77.25 561 VAL A O 1
ATOM 4338 N N . ASN A 1 562 ? 8.199 -2.240 -9.529 1.00 78.44 562 ASN A N 1
ATOM 4339 C CA . ASN A 1 562 ? 7.084 -2.177 -10.461 1.00 78.44 562 ASN A CA 1
ATOM 4340 C C . ASN A 1 562 ? 5.901 -1.526 -9.765 1.00 78.44 562 ASN A C 1
ATOM 4342 O O . ASN A 1 562 ? 5.379 -2.076 -8.795 1.00 78.44 562 ASN A O 1
ATOM 4346 N N . VAL A 1 563 ? 5.516 -0.348 -10.242 1.00 84.12 563 VAL A N 1
ATOM 4347 C CA . VAL A 1 563 ? 4.520 0.520 -9.626 1.00 84.12 563 VAL A CA 1
ATOM 4348 C C . VAL A 1 563 ? 3.249 0.573 -10.452 1.00 84.12 563 VAL A C 1
ATOM 4350 O O . VAL A 1 563 ? 3.289 0.720 -11.672 1.00 84.12 563 VAL A O 1
ATOM 4353 N N . VAL A 1 564 ? 2.118 0.512 -9.759 1.00 83.50 564 VAL A N 1
ATOM 4354 C CA . VAL A 1 564 ? 0.791 0.771 -10.318 1.00 83.50 564 VAL A CA 1
ATOM 4355 C C . VAL A 1 564 ? 0.094 1.806 -9.461 1.00 83.50 564 VAL A C 1
ATOM 4357 O O . VAL A 1 564 ? 0.172 1.756 -8.233 1.00 83.50 564 VAL A O 1
ATOM 4360 N N . VAL A 1 565 ? -0.592 2.741 -10.111 1.00 87.94 565 VAL A N 1
ATOM 4361 C CA . VAL A 1 565 ? -1.363 3.784 -9.438 1.00 87.94 565 VAL A CA 1
ATOM 4362 C C . VAL A 1 565 ? -2.833 3.621 -9.785 1.00 87.94 565 VAL A C 1
ATOM 4364 O O . VAL A 1 565 ? -3.219 3.729 -10.950 1.00 87.94 565 VAL A O 1
ATOM 4367 N N . LEU A 1 566 ? -3.646 3.373 -8.762 1.00 85.94 566 LEU A N 1
ATOM 4368 C CA . LEU A 1 566 ? -5.100 3.354 -8.839 1.00 85.94 566 LEU A CA 1
ATOM 4369 C C . LEU A 1 566 ? -5.639 4.682 -8.290 1.00 85.94 566 LEU A C 1
ATOM 4371 O O . LEU A 1 566 ? -5.211 5.113 -7.221 1.00 85.94 566 LEU A O 1
ATOM 4375 N N . ASN A 1 567 ? -6.585 5.314 -8.983 1.00 86.06 567 ASN A N 1
ATOM 4376 C CA . ASN A 1 567 ? -7.432 6.350 -8.397 1.00 86.06 567 ASN A CA 1
ATOM 4377 C C . ASN A 1 567 ? -8.759 5.711 -7.989 1.00 86.06 567 ASN A C 1
ATOM 4379 O O . ASN A 1 567 ? -9.470 5.158 -8.833 1.00 86.06 567 ASN A O 1
ATOM 4383 N N . LEU A 1 568 ? -9.048 5.760 -6.694 1.00 88.44 568 LEU A N 1
ATOM 4384 C CA . LEU A 1 568 ? -10.306 5.350 -6.097 1.00 88.44 568 LEU A CA 1
ATOM 4385 C C . LEU A 1 568 ? -11.153 6.625 -5.988 1.00 88.44 568 LEU A C 1
ATOM 4387 O O . LEU A 1 568 ? -10.873 7.496 -5.160 1.00 88.44 568 LEU A O 1
ATOM 4391 N N . GLN A 1 569 ? -12.111 6.759 -6.904 1.00 86.12 569 GLN A N 1
ATOM 4392 C CA . GLN A 1 569 ? -12.872 7.984 -7.129 1.00 86.12 569 GLN A CA 1
ATOM 4393 C C . GLN A 1 569 ? -14.151 8.038 -6.300 1.00 86.12 569 GLN A C 1
ATOM 4395 O O . GLN A 1 569 ? -14.774 7.024 -5.984 1.00 86.12 569 GLN A O 1
ATOM 4400 N N . SER A 1 570 ? -14.594 9.261 -6.015 1.00 80.81 570 SER A N 1
ATOM 4401 C CA . SER A 1 570 ? -15.843 9.525 -5.291 1.00 80.81 570 SER A CA 1
ATOM 4402 C C . SER A 1 570 ? -17.128 8.984 -5.954 1.00 80.81 570 SER A C 1
ATOM 4404 O O . SER A 1 570 ? -18.157 8.940 -5.285 1.00 80.81 570 SER A O 1
ATOM 4406 N N . ASP A 1 571 ? -17.117 8.571 -7.223 1.00 80.44 571 ASP A N 1
ATOM 4407 C CA . ASP A 1 571 ? -18.232 7.881 -7.905 1.00 80.44 571 ASP A CA 1
ATOM 4408 C C . ASP A 1 571 ? -18.174 6.342 -7.788 1.00 80.44 571 ASP A C 1
ATOM 4410 O O . ASP A 1 571 ? -18.954 5.625 -8.424 1.00 80.44 571 ASP A O 1
ATOM 4414 N N . TRP A 1 572 ? -17.261 5.843 -6.952 1.00 84.56 572 TRP A N 1
ATOM 4415 C CA . TRP A 1 572 ? -16.952 4.434 -6.725 1.00 84.56 572 TRP A CA 1
ATOM 4416 C C . TRP A 1 572 ? -16.239 3.727 -7.896 1.00 84.56 572 TRP A C 1
ATOM 4418 O O . TRP A 1 572 ? -16.128 2.498 -7.871 1.00 84.56 572 TRP A O 1
ATOM 4428 N N . GLU A 1 573 ? -15.700 4.462 -8.882 1.00 82.50 573 GLU A N 1
ATOM 4429 C CA . GLU A 1 573 ? -14.746 3.919 -9.862 1.00 82.50 573 GLU A CA 1
ATOM 4430 C C . GLU A 1 573 ? -13.393 3.613 -9.188 1.00 82.50 573 GLU A C 1
ATOM 4432 O O . GLU A 1 573 ? -12.857 4.422 -8.429 1.00 82.50 573 GLU A O 1
ATOM 4437 N N . ILE A 1 574 ? -12.795 2.457 -9.503 1.00 79.00 574 ILE A N 1
ATOM 4438 C CA . ILE A 1 574 ? -11.372 2.196 -9.238 1.00 79.00 574 ILE A CA 1
ATOM 4439 C C . ILE A 1 574 ? -10.660 2.078 -10.571 1.00 79.00 574 ILE A C 1
ATOM 4441 O O . ILE A 1 574 ? -10.666 1.031 -11.226 1.00 79.00 574 ILE A O 1
ATOM 4445 N N . LYS A 1 575 ? -10.007 3.170 -10.946 1.00 78.12 575 LYS A N 1
ATOM 4446 C CA . LYS A 1 575 ? -9.348 3.325 -12.232 1.00 78.12 575 LYS A CA 1
ATOM 4447 C C . LYS A 1 575 ? -7.851 3.147 -12.080 1.00 78.12 575 LYS A C 1
ATOM 4449 O O . LYS A 1 575 ? -7.223 3.865 -11.307 1.00 78.12 575 LYS A O 1
ATOM 4454 N N . GLN A 1 576 ? -7.252 2.239 -12.846 1.00 76.75 576 GLN A N 1
ATOM 4455 C CA . GLN A 1 576 ? -5.804 2.271 -13.025 1.00 76.75 576 GLN A CA 1
ATOM 4456 C C . GLN A 1 576 ? -5.454 3.515 -13.848 1.00 76.75 576 GLN A C 1
ATOM 4458 O O . GLN A 1 576 ? -5.896 3.650 -14.986 1.00 76.75 576 GLN A O 1
ATOM 4463 N N . VAL A 1 577 ? -4.700 4.438 -13.252 1.00 73.50 577 VAL A N 1
ATOM 4464 C CA . VAL A 1 577 ? -4.258 5.680 -13.905 1.00 73.50 577 VAL A CA 1
ATOM 4465 C C . VAL A 1 577 ? -2.825 5.547 -14.411 1.00 73.50 577 VAL A C 1
ATOM 4467 O O . VAL A 1 577 ? -2.460 6.209 -15.377 1.00 73.50 577 VAL A O 1
ATOM 4470 N N . GLN A 1 578 ? -2.011 4.691 -13.781 1.00 73.69 578 GLN A N 1
ATOM 4471 C CA . GLN A 1 578 ? -0.654 4.383 -14.236 1.00 73.69 578 GLN A CA 1
ATOM 4472 C C . GLN A 1 578 ? -0.335 2.885 -14.096 1.00 73.69 578 GLN A C 1
ATOM 4474 O O . GLN A 1 578 ? -0.518 2.350 -12.998 1.00 73.69 578 GLN A O 1
ATOM 4479 N N . PRO A 1 579 ? 0.179 2.225 -15.153 1.00 61.53 579 PRO A N 1
ATOM 4480 C CA . PRO A 1 579 ? 0.231 2.715 -16.535 1.00 61.53 579 PRO A CA 1
ATOM 4481 C C . PRO A 1 579 ? -1.170 3.031 -17.068 1.00 61.53 579 PRO A C 1
ATOM 4483 O O . PRO A 1 579 ? -2.143 2.371 -16.696 1.00 61.53 579 PRO A O 1
ATOM 4486 N N . ALA A 1 580 ? -1.251 4.048 -17.926 1.00 55.81 580 ALA A N 1
ATOM 4487 C CA . ALA A 1 580 ? -2.486 4.445 -18.602 1.00 55.81 580 ALA A CA 1
ATOM 4488 C C . ALA A 1 580 ? -2.862 3.499 -19.765 1.00 55.81 580 ALA A C 1
ATOM 4490 O O . ALA A 1 580 ? -4.012 3.488 -20.208 1.00 55.81 580 ALA A O 1
ATOM 4491 N N . ASP A 1 581 ? -1.903 2.708 -20.253 1.00 51.88 581 ASP A N 1
ATOM 4492 C CA . ASP A 1 581 ? -2.070 1.776 -21.366 1.00 51.88 581 ASP A CA 1
ATOM 4493 C C . ASP A 1 581 ? -2.748 0.444 -20.969 1.00 51.88 581 ASP A C 1
ATOM 4495 O O . ASP A 1 581 ? -2.294 -0.241 -20.047 1.00 51.88 581 ASP A O 1
ATOM 4499 N N . PRO A 1 582 ? -3.798 0.012 -21.699 1.00 45.94 582 PRO A N 1
ATOM 4500 C CA . PRO A 1 582 ? -4.365 -1.331 -21.600 1.00 45.94 582 PRO A CA 1
ATOM 4501 C C . PRO A 1 582 ? -3.437 -2.492 -22.010 1.00 45.94 582 PRO A C 1
ATOM 4503 O O . PRO A 1 582 ? -3.771 -3.635 -21.686 1.00 45.94 582 PRO A O 1
ATOM 4506 N N . GLY A 1 583 ? -2.286 -2.272 -22.647 1.00 44.91 583 GLY A N 1
ATOM 4507 C CA . GLY A 1 583 ? -1.239 -3.290 -22.832 1.00 44.91 583 GLY A CA 1
ATOM 4508 C C . GLY A 1 583 ? -0.367 -3.508 -21.585 1.00 44.91 583 GLY A C 1
ATOM 4509 O O . GLY A 1 583 ? -0.171 -4.649 -21.160 1.00 44.91 583 GLY A O 1
ATOM 4510 N N . SER A 1 584 ? 0.088 -2.427 -20.947 1.00 52.53 584 SER A N 1
ATOM 4511 C CA . SER A 1 584 ? 1.017 -2.457 -19.809 1.00 52.53 584 SER A CA 1
ATOM 4512 C C . SER A 1 584 ? 0.360 -2.733 -18.444 1.00 52.53 584 SER A C 1
ATOM 4514 O O . SER A 1 584 ? -0.727 -2.250 -18.118 1.00 52.53 584 SER A O 1
ATOM 4516 N N . ASN A 1 585 ? 1.039 -3.505 -17.589 1.00 58.75 585 ASN A N 1
ATOM 4517 C CA . ASN A 1 585 ? 0.541 -3.872 -16.256 1.00 58.75 585 ASN A CA 1
ATOM 4518 C C . ASN A 1 585 ? 1.121 -3.017 -15.114 1.00 58.75 585 ASN A C 1
ATOM 4520 O O . ASN A 1 585 ? 0.515 -2.975 -14.050 1.00 58.75 585 ASN A O 1
ATOM 4524 N N . PHE A 1 586 ? 2.276 -2.366 -15.302 1.00 65.06 586 PHE A N 1
ATOM 4525 C CA . PHE A 1 586 ? 2.985 -1.563 -14.293 1.00 65.06 586 PHE A CA 1
ATOM 4526 C C . PHE A 1 586 ? 4.045 -0.659 -14.950 1.00 65.06 586 PHE A C 1
ATOM 4528 O O . PHE A 1 586 ? 4.550 -0.976 -16.023 1.00 65.06 586 PHE A O 1
ATOM 4535 N N . ASN A 1 587 ? 4.449 0.412 -14.264 1.00 70.56 587 ASN A N 1
ATOM 4536 C CA . ASN A 1 587 ? 5.602 1.243 -14.630 1.00 70.56 587 ASN A CA 1
ATOM 4537 C C . ASN A 1 587 ? 6.795 0.907 -13.726 1.00 70.56 587 ASN A C 1
ATOM 4539 O O . ASN A 1 587 ? 6.630 0.777 -12.513 1.00 70.56 587 ASN A O 1
ATOM 4543 N N . THR A 1 588 ? 8.007 0.788 -14.268 1.00 71.88 588 THR A N 1
ATOM 4544 C CA . THR A 1 588 ? 9.202 0.504 -13.452 1.00 71.88 588 THR A CA 1
ATOM 4545 C C . THR A 1 588 ? 9.870 1.800 -12.975 1.00 71.88 588 THR A C 1
ATOM 4547 O O . THR A 1 588 ? 10.116 2.705 -13.767 1.00 71.88 588 THR A O 1
ATOM 4550 N N . ILE A 1 589 ? 10.198 1.884 -11.681 1.00 75.12 589 ILE A N 1
ATOM 4551 C CA . ILE A 1 589 ? 11.007 2.965 -11.096 1.00 75.12 589 ILE A CA 1
ATOM 4552 C C . ILE A 1 589 ? 12.320 2.374 -10.579 1.00 75.12 589 ILE A C 1
ATOM 4554 O O . ILE A 1 589 ? 12.318 1.540 -9.670 1.00 75.12 589 ILE A O 1
ATOM 4558 N N . ASP A 1 590 ? 13.449 2.830 -11.115 1.00 71.50 590 ASP A N 1
ATOM 4559 C CA . ASP A 1 590 ? 14.776 2.385 -10.678 1.00 71.50 590 ASP A CA 1
ATOM 4560 C C . ASP A 1 590 ? 15.131 2.834 -9.252 1.00 71.50 590 ASP A C 1
ATOM 4562 O O . ASP A 1 590 ? 14.566 3.783 -8.703 1.00 71.50 590 ASP A O 1
ATOM 4566 N N . ALA A 1 591 ? 16.090 2.137 -8.641 1.00 74.50 591 ALA A N 1
ATOM 4567 C CA . ALA A 1 591 ? 16.566 2.429 -7.291 1.00 74.50 591 ALA A CA 1
ATOM 4568 C C . ALA A 1 591 ? 17.087 3.874 -7.173 1.00 74.50 591 ALA A C 1
ATOM 4570 O O . ALA A 1 591 ? 17.944 4.308 -7.946 1.00 74.50 591 ALA A O 1
ATOM 4571 N N . GLY A 1 592 ? 16.578 4.625 -6.194 1.00 71.69 592 GLY A N 1
ATOM 4572 C CA . GLY A 1 592 ? 16.942 6.026 -5.967 1.00 71.69 592 GLY A CA 1
ATOM 4573 C C . GLY A 1 592 ? 16.398 7.011 -7.010 1.00 71.69 592 GLY A C 1
ATOM 4574 O O . GLY A 1 592 ? 16.840 8.160 -7.033 1.00 71.69 592 GLY A O 1
ATOM 4575 N N . LYS A 1 593 ? 15.475 6.591 -7.886 1.00 80.62 593 LYS A N 1
ATOM 4576 C CA . LYS A 1 593 ? 14.776 7.474 -8.831 1.00 80.62 593 LYS A CA 1
ATOM 4577 C C . LYS A 1 593 ? 13.382 7.838 -8.328 1.00 80.62 593 LYS A C 1
ATOM 4579 O O . LYS A 1 593 ? 12.804 7.160 -7.477 1.00 80.62 593 LYS A O 1
ATOM 4584 N N . SER A 1 594 ? 12.832 8.905 -8.895 1.00 85.19 594 SER A N 1
ATOM 4585 C CA . SER A 1 594 ? 11.423 9.252 -8.762 1.00 85.19 594 SER A CA 1
ATOM 4586 C C . SER A 1 594 ? 10.779 9.471 -10.125 1.00 85.19 594 SER A C 1
ATOM 4588 O O . SER A 1 594 ? 11.454 9.732 -11.122 1.00 85.19 594 SER A O 1
ATOM 4590 N N . VAL A 1 595 ? 9.458 9.345 -10.150 1.00 82.12 595 VAL A N 1
ATOM 4591 C CA . VAL A 1 595 ? 8.585 9.644 -11.283 1.00 82.12 595 VAL A CA 1
ATOM 4592 C C . VAL A 1 595 ? 7.537 10.642 -10.831 1.00 82.12 595 VAL A C 1
ATOM 4594 O O . VAL A 1 595 ? 7.048 10.563 -9.706 1.00 82.12 595 VAL A O 1
ATOM 4597 N N . THR A 1 596 ? 7.175 11.571 -11.710 1.00 83.62 596 THR A N 1
ATOM 4598 C CA . THR A 1 596 ? 6.007 12.425 -11.503 1.00 83.62 596 THR A CA 1
ATOM 4599 C C . THR A 1 596 ? 4.933 12.065 -12.520 1.00 83.62 596 THR A C 1
ATOM 4601 O O . THR A 1 596 ? 5.209 11.959 -13.713 1.00 83.62 596 THR A O 1
ATOM 4604 N N . TYR A 1 597 ? 3.709 11.893 -12.034 1.00 82.88 597 TYR A N 1
ATOM 4605 C CA . TYR A 1 597 ? 2.511 11.638 -12.819 1.00 82.88 597 TYR A CA 1
ATOM 4606 C C . TYR A 1 597 ? 1.505 12.754 -12.550 1.00 82.88 597 TYR A C 1
ATOM 4608 O O . TYR A 1 597 ? 1.128 12.964 -11.397 1.00 82.88 597 TYR A O 1
ATOM 4616 N N . PRO A 1 598 ? 1.054 13.492 -13.566 1.00 81.38 598 PRO A N 1
ATOM 4617 C CA . PRO A 1 598 ? 0.030 14.501 -13.376 1.00 81.38 598 PRO A CA 1
ATOM 4618 C C . PRO A 1 598 ? -1.376 13.917 -13.503 1.00 81.38 598 PRO A C 1
ATOM 4620 O O . PRO A 1 598 ? -1.649 13.067 -14.349 1.00 81.38 598 PRO A O 1
ATOM 4623 N N . PHE A 1 599 ? -2.274 14.434 -12.679 1.00 81.94 599 PHE A N 1
ATOM 4624 C CA . PHE A 1 599 ? -3.674 14.050 -12.584 1.00 81.94 599 PHE A CA 1
ATOM 4625 C C . PHE A 1 599 ? -4.546 15.273 -12.843 1.00 81.94 599 PHE A C 1
ATOM 4627 O O . PHE A 1 599 ? -4.163 16.404 -12.533 1.00 81.94 599 PHE A O 1
ATOM 4634 N N . LYS A 1 600 ? -5.749 15.028 -13.356 1.00 81.88 600 LYS A N 1
ATOM 4635 C CA . LYS A 1 600 ? -6.821 16.016 -13.430 1.00 81.88 600 LYS A CA 1
ATOM 4636 C C . LYS A 1 600 ? -8.090 15.407 -12.828 1.00 81.88 600 LYS A C 1
ATOM 4638 O O . LYS A 1 600 ? -8.883 14.839 -13.577 1.00 81.88 600 LYS A O 1
ATOM 4643 N N . PRO A 1 601 ? -8.240 15.434 -11.493 1.00 80.00 601 PRO A N 1
ATOM 4644 C CA . PRO A 1 601 ? -9.459 14.971 -10.844 1.00 80.00 601 PRO A CA 1
ATOM 4645 C C . PRO A 1 601 ? -10.677 15.780 -11.310 1.00 80.00 601 PRO A C 1
ATOM 4647 O O . PRO A 1 601 ? -10.564 16.964 -11.641 1.00 80.00 601 PRO A O 1
ATOM 4650 N N . SER A 1 602 ? -11.840 15.137 -11.317 1.00 74.81 602 SER A N 1
ATOM 4651 C CA . SER A 1 602 ? -13.126 15.721 -11.714 1.00 74.81 602 SER A CA 1
ATOM 4652 C C . SER A 1 602 ? -14.120 15.702 -10.558 1.00 74.81 602 SER A C 1
ATOM 4654 O O . SER A 1 602 ? -14.022 14.871 -9.655 1.00 74.81 602 SER A O 1
ATOM 4656 N N . LEU A 1 603 ? -15.089 16.615 -10.585 1.00 74.88 603 LEU A N 1
ATOM 4657 C CA . LEU A 1 603 ? -16.155 16.659 -9.593 1.00 74.88 603 LEU A CA 1
ATOM 4658 C C . LEU A 1 603 ? -17.293 15.714 -10.020 1.00 74.88 603 LEU A C 1
ATOM 4660 O O . LEU A 1 603 ? -17.629 15.626 -11.199 1.00 74.88 603 LEU A O 1
ATOM 4664 N N . VAL A 1 604 ? -17.904 15.000 -9.071 1.00 69.88 604 VAL A N 1
ATOM 4665 C CA . VAL A 1 604 ? -19.080 14.161 -9.369 1.00 69.88 604 VAL A CA 1
ATOM 4666 C C . VAL A 1 604 ? -20.291 15.063 -9.627 1.00 69.88 604 VAL A C 1
ATOM 4668 O O . VAL A 1 604 ? -20.555 15.992 -8.860 1.00 69.88 604 VAL A O 1
ATOM 4671 N N . GLU A 1 605 ? -21.049 14.788 -10.694 1.00 66.94 605 GLU A N 1
ATOM 4672 C CA . GLU A 1 605 ? -22.166 15.641 -11.118 1.00 66.94 605 GLU A CA 1
ATOM 4673 C C . GLU A 1 605 ? -23.194 15.850 -9.987 1.00 66.94 605 GLU A C 1
ATOM 4675 O O . GLU A 1 605 ? -23.706 14.907 -9.376 1.00 66.94 605 GLU A O 1
ATOM 4680 N N . GLY A 1 606 ? -23.504 17.118 -9.701 1.00 64.62 606 GLY A N 1
ATOM 4681 C CA . GLY A 1 606 ? -24.445 17.509 -8.649 1.00 64.62 606 GLY A CA 1
ATOM 4682 C C . GLY A 1 606 ? -23.857 17.598 -7.234 1.00 64.62 606 GLY A C 1
ATOM 4683 O O . GLY A 1 606 ? -24.626 17.809 -6.293 1.00 64.62 606 GLY A O 1
ATOM 4684 N N . TYR A 1 607 ? -22.536 17.473 -7.068 1.00 66.00 607 TYR A N 1
ATOM 4685 C CA . TYR A 1 607 ? -21.829 17.708 -5.804 1.00 66.00 607 TYR A CA 1
ATOM 4686 C C . TYR A 1 607 ? -21.037 19.022 -5.833 1.00 66.00 607 TYR A C 1
ATOM 4688 O O . TYR A 1 607 ? -20.635 19.497 -6.887 1.00 66.00 607 TYR A O 1
ATOM 4696 N N . LEU A 1 608 ? -20.830 19.631 -4.659 1.00 73.00 608 LEU A N 1
ATOM 4697 C CA . LEU A 1 608 ? -20.010 20.846 -4.504 1.00 73.00 608 LEU A CA 1
ATOM 4698 C C . LEU A 1 608 ? -18.547 20.530 -4.160 1.00 73.00 608 LEU A C 1
ATOM 4700 O O . LEU A 1 608 ? -17.668 21.368 -4.377 1.00 73.00 608 LEU A O 1
ATOM 4704 N N . GLN A 1 609 ? -18.306 19.347 -3.590 1.00 78.44 609 GLN A N 1
ATOM 4705 C CA . GLN A 1 609 ? -16.999 18.865 -3.161 1.00 78.44 609 GLN A CA 1
ATOM 4706 C C . GLN A 1 609 ? -16.970 17.328 -3.146 1.00 78.44 609 GLN A C 1
ATOM 4708 O O . GLN A 1 609 ? -17.968 16.703 -2.781 1.00 78.44 609 GLN A O 1
ATOM 4713 N N . THR A 1 610 ? -15.835 16.736 -3.515 1.00 79.00 610 THR A N 1
ATOM 4714 C CA . THR A 1 610 ? -15.554 15.289 -3.496 1.00 79.00 610 THR A CA 1
ATOM 4715 C C . THR A 1 610 ? -14.140 15.010 -2.974 1.00 79.00 610 THR A C 1
ATOM 4717 O O . THR A 1 610 ? -13.320 15.925 -2.865 1.00 79.00 610 THR A O 1
ATOM 4720 N N . VAL A 1 611 ? -13.850 13.753 -2.623 1.00 83.31 611 VAL A N 1
ATOM 4721 C CA . VAL A 1 611 ? -12.517 13.303 -2.185 1.00 83.31 611 VAL A CA 1
ATOM 4722 C C . VAL A 1 611 ? -12.127 12.049 -2.958 1.00 83.31 611 VAL A C 1
ATOM 4724 O O . VAL A 1 611 ? -12.851 11.055 -2.933 1.00 83.31 611 VAL A O 1
ATOM 4727 N N . ASP A 1 612 ? -10.965 12.096 -3.595 1.00 86.00 612 ASP A N 1
ATOM 4728 C CA . ASP A 1 612 ? -10.366 10.968 -4.306 1.00 86.00 612 ASP A CA 1
ATOM 4729 C C . ASP A 1 612 ? -9.189 10.404 -3.496 1.00 86.00 612 ASP A C 1
ATOM 4731 O O . ASP A 1 612 ? -8.438 11.146 -2.844 1.00 86.00 612 ASP A O 1
ATOM 4735 N N . VAL A 1 613 ? -9.012 9.080 -3.539 1.00 89.69 613 VAL A N 1
ATOM 4736 C CA . VAL A 1 613 ? -7.897 8.373 -2.892 1.00 89.69 613 VAL A CA 1
ATOM 4737 C C . VAL A 1 613 ? -6.999 7.773 -3.967 1.00 89.69 613 VAL A C 1
ATOM 4739 O O . VAL A 1 613 ? -7.351 6.801 -4.633 1.00 89.69 613 VAL A O 1
ATOM 4742 N N . VAL A 1 614 ? -5.793 8.317 -4.109 1.00 90.19 614 VAL A N 1
ATOM 4743 C CA . VAL A 1 614 ? -4.794 7.802 -5.045 1.00 90.19 614 VAL A CA 1
ATOM 4744 C C . VAL A 1 614 ? -3.904 6.805 -4.319 1.00 90.19 614 VAL A C 1
ATOM 4746 O O . VAL A 1 614 ? -3.143 7.163 -3.416 1.00 90.19 614 VAL A O 1
ATOM 4749 N N . LYS A 1 615 ? -4.007 5.539 -4.722 1.00 90.88 615 LYS A N 1
ATOM 4750 C CA . LYS A 1 615 ? -3.314 4.410 -4.114 1.00 90.88 615 LYS A CA 1
ATOM 4751 C C . LYS A 1 615 ? -2.233 3.862 -5.033 1.00 90.88 615 LYS A C 1
ATOM 4753 O O . LYS A 1 615 ? -2.478 3.507 -6.182 1.00 90.88 615 LYS A O 1
ATOM 4758 N N . VAL A 1 616 ? -1.028 3.775 -4.494 1.00 91.44 616 VAL A N 1
ATOM 4759 C CA . VAL A 1 616 ? 0.184 3.340 -5.177 1.00 91.44 616 VAL A CA 1
ATOM 4760 C C . VAL A 1 616 ? 0.581 1.975 -4.641 1.00 91.44 616 VAL A C 1
ATOM 4762 O O . VAL A 1 616 ? 0.901 1.833 -3.464 1.00 91.44 616 VAL A O 1
ATOM 4765 N N . PHE A 1 617 ? 0.603 0.977 -5.512 1.00 89.12 617 PHE A N 1
ATOM 4766 C CA . PHE A 1 617 ? 1.161 -0.339 -5.227 1.00 89.12 617 PHE A CA 1
ATOM 4767 C C . PHE A 1 617 ? 2.566 -0.426 -5.813 1.00 89.12 617 PHE A C 1
ATOM 4769 O O . PHE A 1 617 ? 2.795 0.065 -6.915 1.00 89.12 617 PHE A O 1
ATOM 4776 N N . ALA A 1 618 ? 3.491 -1.086 -5.118 1.00 88.12 618 ALA A N 1
ATOM 4777 C CA . ALA A 1 618 ? 4.827 -1.369 -5.630 1.00 88.12 618 ALA A CA 1
ATOM 4778 C C . ALA A 1 618 ? 5.245 -2.807 -5.311 1.00 88.12 618 ALA A C 1
ATOM 4780 O O . ALA A 1 618 ? 5.081 -3.250 -4.175 1.00 88.12 618 ALA A O 1
ATOM 4781 N N . ALA A 1 619 ? 5.819 -3.520 -6.279 1.00 83.94 619 ALA A N 1
ATOM 4782 C CA . ALA A 1 619 ? 6.326 -4.885 -6.109 1.00 83.94 619 ALA A CA 1
ATOM 4783 C C . ALA A 1 619 ? 7.684 -5.091 -6.800 1.00 83.94 619 ALA A C 1
ATOM 4785 O O . ALA A 1 619 ? 8.042 -4.345 -7.710 1.00 83.94 619 ALA A O 1
ATOM 4786 N N . ILE A 1 620 ? 8.450 -6.098 -6.373 1.00 68.56 620 ILE A N 1
ATOM 4787 C CA . ILE A 1 620 ? 9.696 -6.507 -7.048 1.00 68.56 620 ILE A CA 1
ATOM 4788 C C . ILE A 1 620 ? 9.369 -7.265 -8.342 1.00 68.56 620 ILE A C 1
ATOM 4790 O O . ILE A 1 620 ? 9.892 -6.943 -9.409 1.00 68.56 620 ILE A O 1
ATOM 4794 N N . ASP A 1 621 ? 8.483 -8.255 -8.245 1.00 63.75 621 ASP A N 1
ATOM 4795 C CA . ASP A 1 621 ? 7.933 -8.988 -9.386 1.00 63.75 621 ASP A CA 1
ATOM 4796 C C . ASP A 1 621 ? 6.915 -8.153 -10.169 1.00 63.75 621 ASP A C 1
ATOM 4798 O O . ASP A 1 621 ? 6.480 -7.101 -9.708 1.00 63.75 621 ASP A O 1
ATOM 4802 N N . SER A 1 622 ? 6.528 -8.623 -11.356 1.00 65.06 622 SER A N 1
ATOM 4803 C CA . SER A 1 622 ? 5.435 -8.086 -12.178 1.00 65.06 622 SER A CA 1
ATOM 4804 C C . SER A 1 622 ? 4.076 -8.264 -11.481 1.00 65.06 622 SER A C 1
ATOM 4806 O O . SER A 1 622 ? 3.605 -9.400 -11.401 1.00 65.06 622 SER A O 1
ATOM 4808 N N . PRO A 1 623 ? 3.403 -7.211 -10.983 1.00 64.19 623 PRO A N 1
ATOM 4809 C CA . PRO A 1 623 ? 2.043 -7.350 -10.494 1.00 64.19 623 PRO A CA 1
ATOM 4810 C C . PRO A 1 623 ? 1.034 -7.074 -11.617 1.00 64.19 623 PRO A C 1
ATOM 4812 O O . PRO A 1 623 ? 1.288 -6.279 -12.520 1.00 64.19 623 PRO A O 1
ATOM 4815 N N . ASN A 1 624 ? -0.151 -7.672 -11.523 1.00 62.56 624 ASN A N 1
ATOM 4816 C CA . ASN A 1 624 ? -1.309 -7.319 -12.339 1.00 62.56 624 ASN A CA 1
ATOM 4817 C C . ASN A 1 624 ? -2.476 -6.943 -11.415 1.00 62.56 624 ASN A C 1
ATOM 4819 O O . ASN A 1 624 ? -3.208 -7.801 -10.928 1.00 62.56 624 ASN A O 1
ATOM 4823 N N . PHE A 1 625 ? -2.641 -5.648 -11.141 1.00 65.31 625 PHE A N 1
ATOM 4824 C CA . PHE A 1 625 ? -3.665 -5.160 -10.211 1.00 65.31 625 PHE A CA 1
ATOM 4825 C C . PHE A 1 625 ? -5.028 -4.891 -10.862 1.00 65.31 625 PHE A C 1
ATOM 4827 O O . PHE A 1 625 ? -5.929 -4.407 -10.182 1.00 65.31 625 PHE A O 1
ATOM 4834 N N . ARG A 1 626 ? -5.241 -5.237 -12.139 1.00 60.06 626 ARG A N 1
ATOM 4835 C CA . ARG A 1 626 ? -6.519 -4.968 -12.832 1.00 60.06 626 ARG A CA 1
ATOM 4836 C C . ARG A 1 626 ? -7.716 -5.715 -12.235 1.00 60.06 626 ARG A C 1
ATOM 4838 O O . ARG A 1 626 ? -8.852 -5.289 -12.402 1.00 60.06 626 ARG A O 1
ATOM 4845 N N . LEU A 1 627 ? -7.469 -6.776 -11.461 1.00 61.28 627 LEU A N 1
ATOM 4846 C CA . LEU A 1 627 ? -8.480 -7.449 -10.630 1.00 61.28 627 LEU A CA 1
ATOM 4847 C C . LEU A 1 627 ? -9.095 -6.539 -9.546 1.00 61.28 627 LEU A C 1
ATOM 4849 O O . LEU A 1 627 ? -10.184 -6.837 -9.053 1.00 61.28 627 LEU A O 1
ATOM 4853 N N . LEU A 1 628 ? -8.400 -5.459 -9.174 1.00 70.19 628 LEU A N 1
ATOM 4854 C CA . LEU A 1 628 ? -8.840 -4.457 -8.200 1.00 70.19 628 LEU A CA 1
ATOM 4855 C C . LEU A 1 628 ? -9.633 -3.308 -8.848 1.00 70.19 628 LEU A C 1
ATOM 4857 O O . LEU A 1 628 ? -10.245 -2.516 -8.136 1.00 70.19 628 LEU A O 1
ATOM 4861 N N . SER A 1 629 ? -9.635 -3.206 -10.182 1.00 70.19 629 SER A N 1
ATOM 4862 C CA . SER A 1 629 ? -10.352 -2.155 -10.906 1.00 70.19 629 SER A CA 1
ATOM 4863 C C . SER A 1 629 ? -11.870 -2.368 -10.901 1.00 70.19 629 SER A C 1
ATOM 4865 O O . SER A 1 629 ? -12.375 -3.494 -10.968 1.00 70.19 629 SER A O 1
ATOM 4867 N N . LEU A 1 630 ? -12.604 -1.257 -10.864 1.00 68.56 630 LEU A N 1
ATOM 4868 C CA . LEU A 1 630 ? -14.065 -1.184 -10.848 1.00 68.56 630 LEU A CA 1
ATOM 4869 C C . LEU A 1 630 ? -14.520 -0.051 -11.775 1.00 68.56 630 LEU A C 1
ATOM 4871 O O . LEU A 1 630 ? -13.848 0.978 -11.786 1.00 68.56 630 LEU A O 1
ATOM 4875 N N . PRO A 1 631 ? -15.643 -0.190 -12.507 1.00 68.62 631 PRO A N 1
ATOM 4876 C CA . PRO A 1 631 ? -16.285 0.954 -13.152 1.00 68.62 631 PRO A CA 1
ATOM 4877 C C . PRO A 1 631 ? -16.885 1.893 -12.092 1.00 68.62 631 PRO A C 1
ATOM 4879 O O . PRO A 1 631 ? -16.957 1.536 -10.915 1.00 68.62 631 PRO A O 1
ATOM 4882 N N . ALA A 1 632 ? -17.379 3.058 -12.508 1.00 79.31 632 ALA A N 1
ATOM 4883 C CA . ALA A 1 632 ? -18.266 3.869 -11.674 1.00 79.31 632 ALA A CA 1
ATOM 4884 C C . ALA A 1 632 ? -19.523 3.077 -11.254 1.00 79.31 632 ALA A C 1
ATOM 4886 O O . ALA A 1 632 ? -19.929 2.126 -11.934 1.00 79.31 632 ALA A O 1
ATOM 4887 N N . LEU A 1 633 ? -20.149 3.464 -10.139 1.00 80.44 633 LEU A N 1
ATOM 4888 C CA . LEU A 1 633 ? -21.310 2.760 -9.585 1.00 80.44 633 LEU A CA 1
ATOM 4889 C C . LEU A 1 633 ? -22.453 2.603 -10.608 1.00 80.44 633 LEU A C 1
ATOM 4891 O O . LEU A 1 633 ? -22.759 3.523 -11.365 1.00 80.44 633 LEU A O 1
ATOM 4895 N N . ASP A 1 634 ? -23.083 1.424 -10.614 1.00 71.94 634 ASP A N 1
ATOM 4896 C CA . ASP A 1 634 ? -24.170 1.009 -11.521 1.00 71.94 634 ASP A CA 1
ATOM 4897 C C . ASP A 1 634 ? -23.866 1.091 -13.030 1.00 71.94 634 ASP A C 1
ATOM 4899 O O . ASP A 1 634 ? -24.739 0.783 -13.847 1.00 71.94 634 ASP A O 1
ATOM 4903 N N . GLN A 1 635 ? -22.649 1.466 -13.432 1.00 63.62 635 GLN A N 1
ATOM 4904 C CA . GLN A 1 635 ? -22.225 1.321 -14.817 1.00 63.62 635 GLN A CA 1
ATOM 4905 C C . GLN A 1 635 ? -21.828 -0.138 -15.076 1.00 63.62 635 GLN A C 1
ATOM 4907 O O . GLN A 1 635 ? -21.169 -0.759 -14.234 1.00 63.62 635 GLN A O 1
ATOM 4912 N N . PRO A 1 636 ? -22.182 -0.707 -16.246 1.00 49.22 636 PRO A N 1
ATOM 4913 C CA . PRO A 1 636 ? -21.636 -1.996 -16.647 1.00 49.22 636 PRO A CA 1
ATOM 4914 C C . PRO A 1 636 ? -20.110 -1.894 -16.686 1.00 49.22 636 PRO A C 1
ATOM 4916 O O . PRO A 1 636 ? -19.563 -0.845 -17.045 1.00 49.22 636 PRO A O 1
ATOM 4919 N N . ARG A 1 637 ? -19.404 -2.978 -16.343 1.00 43.44 637 ARG A N 1
ATOM 4920 C CA . ARG A 1 637 ? -17.941 -2.975 -16.456 1.00 43.44 637 ARG A CA 1
ATOM 4921 C C . ARG A 1 637 ? -17.569 -2.658 -17.899 1.00 43.44 637 ARG A C 1
ATOM 4923 O O . ARG A 1 637 ? -17.993 -3.359 -18.815 1.00 43.44 637 ARG A O 1
ATOM 4930 N N . LEU A 1 638 ? -16.768 -1.612 -18.087 1.00 33.88 638 LEU A N 1
ATOM 4931 C CA . LEU A 1 638 ? -16.204 -1.278 -19.385 1.00 33.88 638 LEU A CA 1
ATOM 4932 C C . LEU A 1 638 ? -15.282 -2.419 -19.829 1.00 33.88 638 LEU A C 1
ATOM 4934 O O . LEU A 1 638 ? -14.100 -2.449 -19.483 1.00 33.88 638 LEU A O 1
ATOM 4938 N N . SER A 1 639 ? -15.806 -3.333 -20.649 1.00 32.91 639 SER A N 1
ATOM 4939 C CA . SER A 1 639 ? -14.979 -3.824 -21.741 1.00 32.91 639 SER A CA 1
ATOM 4940 C C . SER A 1 639 ? -14.705 -2.632 -22.661 1.00 32.91 639 SER A C 1
ATOM 4942 O O . SER A 1 639 ? -15.566 -1.768 -22.873 1.00 32.91 639 SER A O 1
ATOM 4944 N N . LEU A 1 640 ? -13.485 -2.541 -23.183 1.00 28.27 640 LEU A N 1
ATOM 4945 C CA . LEU A 1 640 ? -13.113 -1.527 -24.168 1.00 28.27 640 LEU A CA 1
ATOM 4946 C C . LEU A 1 640 ? -13.681 -1.917 -25.548 1.00 28.27 640 LEU A C 1
ATOM 4948 O O . LEU A 1 640 ? -12.937 -2.126 -26.496 1.00 28.27 640 LEU A O 1
ATOM 4952 N N . GLY A 1 641 ? -15.010 -2.030 -25.655 1.00 26.73 641 GLY A N 1
ATOM 4953 C CA . GLY A 1 641 ? -15.695 -2.454 -26.880 1.00 26.73 641 GLY A CA 1
ATOM 4954 C C . GLY A 1 641 ? -17.111 -2.984 -26.642 1.00 26.73 641 GLY A C 1
ATOM 4955 O O . GLY A 1 641 ? -17.324 -4.174 -26.466 1.00 26.73 641 GLY A O 1
ATOM 4956 N N . SER A 1 642 ? -18.125 -2.117 -26.683 1.00 25.19 642 SER A N 1
ATOM 4957 C CA . SER A 1 642 ? -19.518 -2.544 -26.479 1.00 25.19 642 SER A CA 1
ATOM 4958 C C . SER A 1 642 ? -20.033 -3.498 -27.572 1.00 25.19 642 SER A C 1
ATOM 4960 O O . SER A 1 642 ? -20.133 -3.085 -28.731 1.00 25.19 642 SER A O 1
ATOM 4962 N N . ARG A 1 643 ? -20.554 -4.678 -27.179 1.00 25.34 643 ARG A N 1
ATOM 4963 C CA . ARG A 1 643 ? -22.003 -4.983 -27.309 1.00 25.34 643 ARG A CA 1
ATOM 4964 C C . ARG A 1 643 ? -22.477 -6.287 -26.633 1.00 25.34 643 ARG A C 1
ATOM 4966 O O . ARG A 1 643 ? -22.152 -7.383 -27.063 1.00 25.34 643 ARG A O 1
ATOM 4973 N N . THR A 1 644 ? -23.436 -6.102 -25.716 1.00 29.22 644 THR A N 1
ATOM 4974 C CA . THR A 1 644 ? -24.505 -7.036 -25.278 1.00 29.22 644 THR A CA 1
ATOM 4975 C C . THR A 1 644 ? -24.139 -8.370 -24.608 1.00 29.22 644 THR A C 1
ATOM 4977 O O . THR A 1 644 ? -23.691 -9.298 -25.269 1.00 29.22 644 THR A O 1
ATOM 4980 N N . GLY A 1 645 ? -24.568 -8.512 -23.344 1.00 36.22 645 GLY A N 1
ATOM 4981 C CA . GLY A 1 645 ? -24.711 -9.792 -22.631 1.00 36.22 645 GLY A CA 1
ATOM 4982 C C . GLY A 1 645 ? -23.583 -10.057 -21.639 1.00 36.22 645 GLY A C 1
ATOM 4983 O O . GLY A 1 645 ? -22.651 -10.769 -21.979 1.00 36.22 645 GLY A O 1
ATOM 4984 N N . ASP A 1 646 ? -23.674 -9.480 -20.435 1.00 36.94 646 ASP A N 1
ATOM 4985 C CA . ASP A 1 646 ? -22.605 -9.459 -19.424 1.00 36.94 646 ASP A CA 1
ATOM 4986 C C . ASP A 1 646 ? -22.176 -10.876 -18.951 1.00 36.94 646 ASP A C 1
ATOM 4988 O O . ASP A 1 646 ? -22.891 -11.512 -18.166 1.00 36.94 646 ASP A O 1
ATOM 4992 N N . PRO A 1 647 ? -20.997 -11.384 -19.377 1.00 37.62 647 PRO A N 1
ATOM 4993 C CA . PRO A 1 647 ? -20.500 -12.699 -18.969 1.00 37.62 647 PRO A CA 1
ATOM 4994 C C . PRO A 1 647 ? -19.894 -12.678 -17.559 1.00 37.62 647 PRO A C 1
ATOM 4996 O O . PRO A 1 647 ? -19.679 -13.730 -16.957 1.00 37.62 647 PRO A O 1
ATOM 4999 N N . LEU A 1 648 ? -19.605 -11.491 -17.022 1.00 37.94 648 LEU A N 1
ATOM 5000 C CA . LEU A 1 648 ? -18.999 -11.289 -15.715 1.00 37.94 648 LEU A CA 1
ATOM 5001 C C . LEU A 1 648 ? -20.063 -11.232 -14.612 1.00 37.94 648 LEU A C 1
ATOM 5003 O O . LEU A 1 648 ? -19.854 -11.823 -13.555 1.00 37.94 648 LEU A O 1
ATOM 5007 N N . GLU A 1 649 ? -21.229 -10.632 -14.860 1.00 36.59 649 GLU A N 1
ATOM 5008 C CA . GLU A 1 649 ? -22.415 -10.860 -14.022 1.00 36.59 649 GLU A CA 1
ATOM 5009 C C . GLU A 1 649 ? -22.836 -12.334 -14.053 1.00 36.59 649 GLU A C 1
ATOM 5011 O O . GLU A 1 649 ? -23.126 -12.904 -12.998 1.00 36.59 649 GLU A O 1
ATOM 5016 N N . ALA A 1 650 ? -22.805 -12.988 -15.222 1.00 36.47 650 ALA A N 1
ATOM 5017 C CA . ALA A 1 650 ? -23.076 -14.423 -15.328 1.00 36.47 650 ALA A CA 1
ATOM 5018 C C . ALA A 1 650 ? -22.058 -15.262 -14.529 1.00 36.47 650 ALA A C 1
ATOM 5020 O O . ALA A 1 650 ? -22.444 -16.198 -13.826 1.00 36.47 650 ALA A O 1
ATOM 5021 N N . LEU A 1 651 ? -20.774 -14.891 -14.558 1.00 35.28 651 LEU A N 1
ATOM 5022 C CA . LEU A 1 651 ? -19.728 -15.498 -13.738 1.00 35.28 651 LEU A CA 1
ATOM 5023 C C . LEU A 1 651 ? -19.974 -15.276 -12.235 1.00 35.28 651 LEU A C 1
ATOM 5025 O O . LEU A 1 651 ? -19.962 -16.235 -11.462 1.00 35.28 651 LEU A O 1
ATOM 5029 N N . LEU A 1 652 ? -20.257 -14.042 -11.811 1.00 35.88 652 LEU A N 1
ATOM 5030 C CA . LEU A 1 652 ? -20.555 -13.712 -10.413 1.00 35.88 652 LEU A CA 1
ATOM 5031 C C . LEU A 1 652 ? -21.840 -14.403 -9.914 1.00 35.88 652 LEU A C 1
ATOM 5033 O O . LEU A 1 652 ? -21.916 -14.775 -8.744 1.00 35.88 652 LEU A O 1
ATOM 5037 N N . ALA A 1 653 ? -22.815 -14.656 -10.793 1.00 34.28 653 ALA A N 1
ATOM 5038 C CA . ALA A 1 653 ? -24.011 -15.446 -10.495 1.00 34.28 653 ALA A CA 1
ATOM 5039 C C . ALA A 1 653 ? -23.738 -16.966 -10.433 1.00 34.28 653 ALA A C 1
ATOM 5041 O O . ALA A 1 653 ? -24.318 -17.669 -9.598 1.00 34.28 653 ALA A O 1
ATOM 5042 N N . ALA A 1 654 ? -22.834 -17.490 -11.269 1.00 32.69 654 ALA A N 1
ATOM 5043 C CA . ALA A 1 654 ? -22.492 -18.916 -11.339 1.00 32.69 654 ALA A CA 1
ATOM 5044 C C . ALA A 1 654 ? -21.689 -19.437 -10.126 1.00 32.69 654 ALA A C 1
ATOM 5046 O O . ALA A 1 654 ? -21.590 -20.656 -9.931 1.00 32.69 654 ALA A O 1
ATOM 5047 N N . VAL A 1 655 ? -21.142 -18.535 -9.307 1.00 33.16 655 VAL A N 1
ATOM 5048 C CA . VAL A 1 655 ? -20.328 -18.807 -8.103 1.00 33.16 655 VAL A CA 1
ATOM 5049 C C . VAL A 1 655 ? -21.168 -19.166 -6.851 1.00 33.16 655 VAL A C 1
ATOM 5051 O O . VAL A 1 655 ? -20.638 -19.504 -5.798 1.00 33.16 655 VAL A O 1
ATOM 5054 N N . SER A 1 656 ? -22.494 -19.200 -6.964 1.00 30.48 656 SER A N 1
ATOM 5055 C CA . SER A 1 656 ? -23.473 -19.436 -5.884 1.00 30.48 656 SER A CA 1
ATOM 5056 C C . SER A 1 656 ? -23.534 -20.872 -5.292 1.00 30.48 656 SER A C 1
ATOM 5058 O O . SER A 1 656 ? -24.618 -21.369 -4.986 1.00 30.48 656 SER A O 1
ATOM 5060 N N . GLY A 1 657 ? -22.406 -21.582 -5.120 1.00 27.56 657 GLY A N 1
ATOM 5061 C CA . GLY A 1 657 ? -22.404 -23.007 -4.746 1.00 27.56 657 GLY A CA 1
ATOM 5062 C C . GLY A 1 657 ? -21.291 -23.491 -3.804 1.00 27.56 657 GLY A C 1
ATOM 5063 O O . GLY A 1 657 ? -20.166 -23.690 -4.244 1.00 27.56 657 GLY A O 1
ATOM 5064 N N . ALA A 1 658 ? -21.709 -23.860 -2.583 1.00 24.14 658 ALA A N 1
ATOM 5065 C CA . ALA A 1 658 ? -21.003 -24.613 -1.530 1.00 24.14 658 ALA A CA 1
ATOM 5066 C C . ALA A 1 658 ? -19.941 -23.876 -0.678 1.00 24.14 658 ALA A C 1
ATOM 5068 O O . ALA A 1 658 ? -19.039 -23.213 -1.174 1.00 24.14 658 ALA A O 1
ATOM 5069 N N . ALA A 1 659 ? -20.041 -24.065 0.644 1.00 28.58 659 ALA A N 1
ATOM 5070 C CA . ALA A 1 659 ? -19.089 -23.585 1.646 1.00 28.58 659 ALA A CA 1
ATOM 5071 C C . ALA A 1 659 ? -18.156 -24.731 2.107 1.00 28.58 659 ALA A C 1
ATOM 5073 O O . ALA A 1 659 ? -18.672 -25.795 2.467 1.00 28.58 659 ALA A O 1
ATOM 5074 N N . PRO A 1 660 ? -16.819 -24.553 2.155 1.00 25.12 660 PRO A N 1
ATOM 5075 C CA . PRO A 1 660 ? -15.902 -25.593 2.631 1.00 25.12 660 PRO A CA 1
ATOM 5076 C C . PRO A 1 660 ? -15.748 -25.624 4.159 1.00 25.12 660 PRO A C 1
ATOM 5078 O O . PRO A 1 660 ? -15.613 -24.593 4.816 1.00 25.12 660 PRO A O 1
ATOM 5081 N N . SER A 1 661 ? -15.666 -26.828 4.730 1.00 26.58 661 SER A N 1
ATOM 5082 C CA . SER A 1 661 ? -15.425 -27.056 6.159 1.00 26.58 661 SER A CA 1
ATOM 5083 C C . SER A 1 661 ? -13.972 -27.449 6.474 1.00 26.58 661 SER A C 1
ATOM 5085 O O . SER A 1 661 ? -13.505 -28.486 6.012 1.00 26.58 661 SER A O 1
ATOM 5087 N N . SER A 1 662 ? -13.331 -26.696 7.377 1.00 29.09 662 SER A N 1
ATOM 5088 C CA . SER A 1 662 ? -12.178 -27.068 8.232 1.00 29.09 662 SER A CA 1
ATOM 5089 C C . SER A 1 662 ? -10.856 -27.560 7.597 1.00 29.09 662 SER A C 1
ATOM 5091 O O . SER A 1 662 ? -10.789 -28.673 7.086 1.00 29.09 662 SER A O 1
ATOM 5093 N N . ARG A 1 663 ? -9.742 -26.850 7.857 1.00 27.72 663 ARG A N 1
ATOM 5094 C CA . ARG A 1 663 ? -8.681 -27.215 8.841 1.00 27.72 663 ARG A CA 1
ATOM 5095 C C . ARG A 1 663 ? -7.452 -26.294 8.727 1.00 27.72 663 ARG A C 1
ATOM 5097 O O . ARG A 1 663 ? -7.282 -25.608 7.729 1.00 27.72 663 ARG A O 1
ATOM 5104 N N . ASN A 1 664 ? -6.616 -26.288 9.771 1.00 29.00 664 ASN A N 1
ATOM 5105 C CA . ASN A 1 664 ? -5.394 -25.480 9.864 1.00 29.00 664 ASN A CA 1
ATOM 5106 C C . ASN A 1 664 ? -4.429 -25.731 8.691 1.00 29.00 664 ASN A C 1
ATOM 5108 O O . ASN A 1 664 ? -4.048 -26.875 8.445 1.00 29.00 664 ASN A O 1
ATOM 5112 N N . ILE A 1 665 ? -3.965 -24.648 8.066 1.00 26.16 665 ILE A N 1
ATOM 5113 C CA . ILE A 1 665 ? -2.845 -24.619 7.116 1.00 26.16 665 ILE A CA 1
ATOM 5114 C C . ILE A 1 665 ? -1.757 -23.736 7.733 1.00 26.16 665 ILE A C 1
ATOM 5116 O O . ILE A 1 665 ? -2.062 -22.680 8.286 1.00 26.16 665 ILE A O 1
ATOM 5120 N N . ASN A 1 666 ? -0.502 -24.179 7.672 1.00 26.31 666 ASN A N 1
ATOM 5121 C CA . ASN A 1 666 ? 0.634 -23.496 8.290 1.00 26.31 666 ASN A CA 1
ATOM 5122 C C . ASN A 1 666 ? 1.479 -22.819 7.187 1.00 26.31 666 ASN A C 1
ATOM 5124 O O . ASN A 1 666 ? 2.015 -23.540 6.344 1.00 26.31 666 ASN A O 1
ATOM 5128 N N . PRO A 1 667 ? 1.579 -21.476 7.128 1.00 28.97 667 PRO A N 1
ATOM 5129 C CA . PRO A 1 667 ? 2.211 -20.776 6.007 1.00 28.97 667 PRO A CA 1
ATOM 5130 C C . PRO A 1 667 ? 3.743 -20.896 6.003 1.00 28.97 667 PRO A C 1
ATOM 5132 O O . PRO A 1 667 ? 4.391 -20.831 7.049 1.00 28.97 667 PRO A O 1
ATOM 5135 N N . ALA A 1 668 ? 4.339 -20.974 4.810 1.00 29.83 668 ALA A N 1
ATOM 5136 C CA . ALA A 1 668 ? 5.788 -20.942 4.621 1.00 29.83 668 ALA A CA 1
ATOM 5137 C C . ALA A 1 668 ? 6.288 -19.566 4.121 1.00 29.83 668 ALA A C 1
ATOM 5139 O O . ALA A 1 668 ? 5.812 -19.033 3.127 1.00 29.83 668 ALA A O 1
ATOM 5140 N N . ARG A 1 669 ? 7.278 -19.020 4.843 1.00 35.75 669 ARG A N 1
ATOM 5141 C CA . ARG A 1 669 ? 8.262 -17.967 4.485 1.00 35.75 669 ARG A CA 1
ATOM 5142 C C . ARG A 1 669 ? 7.819 -16.755 3.630 1.00 35.75 669 ARG A C 1
ATOM 5144 O O . ARG A 1 669 ? 8.085 -16.674 2.440 1.00 35.75 669 ARG A O 1
ATOM 5151 N N . TYR A 1 670 ? 7.369 -15.724 4.350 1.00 47.50 670 TYR A N 1
ATOM 5152 C CA . TYR A 1 670 ? 7.566 -14.281 4.085 1.00 47.50 670 TYR A CA 1
ATOM 5153 C C . TYR A 1 670 ? 7.291 -13.690 2.673 1.00 47.50 670 TYR A C 1
ATOM 5155 O O . TYR A 1 670 ? 8.125 -12.938 2.161 1.00 47.50 670 TYR A O 1
ATOM 5163 N N . PRO A 1 671 ? 6.097 -13.880 2.076 1.00 53.88 671 PRO A N 1
ATOM 5164 C CA . PRO A 1 671 ? 5.726 -13.246 0.794 1.00 53.88 671 PRO A CA 1
ATOM 5165 C C . PRO A 1 671 ? 5.574 -11.716 0.875 1.00 53.88 671 PRO A C 1
ATOM 5167 O O . PRO A 1 671 ? 5.543 -11.004 -0.127 1.00 53.88 671 PRO A O 1
ATOM 5170 N N . SER A 1 672 ? 5.467 -11.204 2.097 1.00 61.91 672 SER A N 1
ATOM 5171 C CA . SER A 1 672 ? 5.391 -9.792 2.451 1.00 61.91 672 SER A CA 1
ATOM 5172 C C . SER A 1 672 ? 6.671 -9.001 2.161 1.00 61.91 672 SER A C 1
ATOM 5174 O O . SER A 1 672 ? 6.636 -7.774 2.174 1.00 61.91 672 SER A O 1
ATOM 5176 N N . GLN A 1 673 ? 7.809 -9.644 1.886 1.00 65.69 673 GLN A N 1
ATOM 5177 C CA . GLN A 1 673 ? 9.088 -8.940 1.709 1.00 65.69 673 GLN A CA 1
ATOM 5178 C C . GLN A 1 673 ? 9.254 -8.238 0.349 1.00 65.69 673 GLN A C 1
ATOM 5180 O O . GLN A 1 673 ? 10.196 -7.465 0.175 1.00 65.69 673 GLN A O 1
ATOM 5185 N N . GLU A 1 674 ? 8.355 -8.493 -0.606 1.00 70.88 674 GLU A N 1
ATOM 5186 C CA . GLU A 1 674 ? 8.551 -8.157 -2.026 1.00 70.88 674 GLU A CA 1
ATOM 5187 C C . GLU A 1 674 ? 7.486 -7.214 -2.609 1.00 70.88 674 GLU A C 1
ATOM 5189 O O . GLU A 1 674 ? 7.447 -7.004 -3.824 1.00 70.88 674 GLU A O 1
ATOM 5194 N N . TRP A 1 675 ? 6.612 -6.650 -1.771 1.00 85.50 675 TRP A N 1
ATOM 5195 C CA . TRP A 1 675 ? 5.655 -5.619 -2.177 1.00 85.50 675 TRP A CA 1
ATOM 5196 C C . TRP A 1 675 ? 5.359 -4.629 -1.044 1.00 85.50 675 TRP A C 1
ATOM 5198 O O . TRP A 1 675 ? 5.685 -4.881 0.114 1.00 85.50 675 TRP A O 1
ATOM 5208 N N . THR A 1 676 ? 4.752 -3.489 -1.363 1.00 86.88 676 THR A N 1
ATOM 5209 C CA . THR A 1 676 ? 4.249 -2.498 -0.398 1.00 86.88 676 THR A CA 1
ATOM 5210 C C . THR A 1 676 ? 3.167 -1.626 -1.046 1.00 86.88 676 THR A C 1
ATOM 5212 O O . THR A 1 676 ? 3.028 -1.633 -2.274 1.00 86.88 676 THR A O 1
ATOM 5215 N N . THR A 1 677 ? 2.426 -0.850 -0.251 1.00 89.56 677 THR A N 1
ATOM 5216 C CA . THR A 1 677 ? 1.539 0.205 -0.768 1.00 89.56 677 THR A CA 1
ATOM 5217 C C . THR A 1 677 ? 1.809 1.555 -0.109 1.00 89.56 677 THR A C 1
ATOM 5219 O O . THR A 1 677 ? 2.511 1.647 0.898 1.00 89.56 677 THR A O 1
ATOM 5222 N N . GLN A 1 678 ? 1.295 2.611 -0.729 1.00 90.50 678 GLN A N 1
ATOM 5223 C CA . GLN A 1 678 ? 1.172 3.959 -0.185 1.00 90.50 678 GLN A CA 1
ATOM 5224 C C . GLN A 1 678 ? -0.123 4.579 -0.705 1.00 90.50 678 GLN A C 1
ATOM 5226 O O . GLN A 1 678 ? -0.606 4.202 -1.774 1.00 90.50 678 GLN A O 1
ATOM 5231 N N . GLN A 1 679 ? -0.668 5.565 0.001 1.00 91.25 679 GLN A N 1
ATOM 5232 C CA . GLN A 1 679 ? -1.855 6.285 -0.457 1.00 91.25 679 GLN A CA 1
ATOM 5233 C C . GLN A 1 679 ? -1.798 7.765 -0.093 1.00 91.25 679 GLN A C 1
ATOM 5235 O O . GLN A 1 679 ? -1.298 8.138 0.966 1.00 91.25 679 GLN A O 1
ATOM 5240 N N . VAL A 1 680 ? -2.346 8.600 -0.971 1.00 90.25 680 VAL A N 1
ATOM 5241 C CA . VAL A 1 680 ? -2.549 10.034 -0.744 1.00 90.25 680 VAL A CA 1
ATOM 5242 C C . VAL A 1 680 ? -3.978 10.408 -1.123 1.00 90.25 680 VAL A C 1
ATOM 5244 O O . VAL A 1 680 ? -4.604 9.754 -1.956 1.00 90.25 680 VAL A O 1
ATOM 5247 N N . ARG A 1 681 ? -4.513 11.456 -0.500 1.00 90.56 681 ARG A N 1
ATOM 5248 C CA . ARG A 1 681 ? -5.871 11.955 -0.761 1.00 90.56 681 ARG A CA 1
ATOM 5249 C C . ARG A 1 681 ? -5.809 13.296 -1.483 1.00 90.56 681 ARG A C 1
ATOM 5251 O O . ARG A 1 681 ? -4.802 13.996 -1.375 1.00 90.56 681 ARG A O 1
ATOM 5258 N N . ILE A 1 682 ? -6.860 13.637 -2.220 1.00 87.00 682 ILE A N 1
ATOM 5259 C CA . ILE A 1 682 ? -7.066 14.967 -2.801 1.00 87.00 682 ILE A CA 1
ATOM 5260 C C . ILE A 1 682 ? -8.543 15.348 -2.680 1.00 87.00 682 ILE A C 1
ATOM 5262 O O . ILE A 1 682 ? -9.426 14.540 -2.961 1.00 87.00 682 ILE A O 1
ATOM 5266 N N . THR A 1 683 ? -8.811 16.583 -2.262 1.00 88.56 683 THR A N 1
ATOM 5267 C CA . THR A 1 683 ? -10.167 17.149 -2.232 1.00 88.56 683 THR A CA 1
ATOM 5268 C C . THR A 1 683 ? -10.423 17.974 -3.496 1.00 88.56 683 THR A C 1
ATOM 5270 O O . THR A 1 683 ? -9.614 18.833 -3.838 1.00 88.56 683 THR A O 1
ATOM 5273 N N . VAL A 1 684 ? -11.549 17.768 -4.176 1.00 83.94 684 VAL A N 1
ATOM 5274 C CA . VAL A 1 684 ? -11.942 18.513 -5.388 1.00 83.94 684 VAL A CA 1
ATOM 5275 C C . VAL A 1 684 ? -13.184 19.340 -5.075 1.00 83.94 684 VAL A C 1
ATOM 5277 O O . VAL A 1 684 ? -14.127 18.809 -4.499 1.00 83.94 684 VAL A O 1
ATOM 5280 N N . SER A 1 685 ? -13.210 20.624 -5.432 1.00 84.81 685 SER A N 1
ATOM 5281 C CA . SER A 1 685 ? -14.332 21.541 -5.170 1.00 84.81 685 SER A CA 1
ATOM 5282 C C . SER A 1 685 ? -14.774 22.287 -6.430 1.00 84.81 685 SER A C 1
ATOM 5284 O O . SER A 1 685 ? -13.968 22.549 -7.320 1.00 84.81 685 SER A O 1
ATOM 5286 N N . HIS A 1 686 ? -16.038 22.708 -6.491 1.00 77.12 686 HIS A N 1
ATOM 5287 C CA . HIS A 1 686 ? -16.522 23.559 -7.585 1.00 77.12 686 HIS A CA 1
ATOM 5288 C C . HIS A 1 686 ? -15.790 24.927 -7.604 1.00 77.12 686 HIS A C 1
ATOM 5290 O O . HIS A 1 686 ? -15.593 25.516 -6.531 1.00 77.12 686 HIS A O 1
ATOM 5296 N N . PRO A 1 687 ? -15.425 25.479 -8.783 1.00 64.31 687 PRO A N 1
ATOM 5297 C CA . PRO A 1 687 ? -14.720 26.755 -8.884 1.00 64.31 687 PRO A CA 1
ATOM 5298 C C . PRO A 1 687 ? -15.427 27.909 -8.164 1.00 64.31 687 PRO A C 1
ATOM 5300 O O . PRO A 1 687 ? -16.644 28.079 -8.292 1.00 64.31 687 PRO A O 1
ATOM 5303 N N . GLY A 1 688 ? -14.658 28.717 -7.425 1.00 56.19 688 GLY A N 1
ATOM 5304 C CA . GLY A 1 688 ? -15.131 29.923 -6.735 1.00 56.19 688 GLY A CA 1
ATOM 5305 C C . GLY A 1 688 ? -15.520 29.756 -5.259 1.00 56.19 688 GLY A C 1
ATOM 5306 O O . GLY A 1 688 ? -15.729 30.763 -4.581 1.00 56.19 688 GLY A O 1
ATOM 5307 N N . LEU A 1 689 ? -15.563 28.531 -4.719 1.00 54.75 689 LEU A N 1
ATOM 5308 C CA . LEU A 1 689 ? -15.876 28.282 -3.298 1.00 54.75 689 LEU A CA 1
ATOM 5309 C C . LEU A 1 689 ? -14.722 28.624 -2.331 1.00 54.75 689 LEU A C 1
ATOM 5311 O O . LEU A 1 689 ? -14.926 28.686 -1.121 1.00 54.75 689 LEU A O 1
ATOM 5315 N N . ARG A 1 690 ? -13.508 28.882 -2.834 1.00 46.19 690 ARG A N 1
ATOM 5316 C CA . ARG A 1 690 ? -12.289 29.041 -2.014 1.00 46.19 690 ARG A CA 1
ATOM 5317 C C . ARG A 1 690 ? -12.169 30.323 -1.185 1.00 46.19 690 ARG A C 1
ATOM 5319 O O . ARG A 1 690 ? -11.290 30.401 -0.331 1.00 46.19 690 ARG A O 1
ATOM 5326 N N . ASN A 1 691 ? -12.994 31.342 -1.427 1.00 33.62 691 ASN A N 1
ATOM 5327 C CA . ASN A 1 691 ? -12.746 32.697 -0.909 1.00 33.62 691 ASN A CA 1
ATOM 5328 C C . ASN A 1 691 ? -13.465 33.061 0.405 1.00 33.62 691 ASN A C 1
ATOM 5330 O O . ASN A 1 691 ? -13.500 34.233 0.783 1.00 33.62 691 ASN A O 1
ATOM 5334 N N . THR A 1 692 ? -13.994 32.083 1.143 1.00 32.19 692 THR A N 1
ATOM 5335 C CA . THR A 1 692 ? -14.582 32.312 2.471 1.00 32.19 692 THR A CA 1
ATOM 5336 C C . THR A 1 692 ? -13.707 31.745 3.587 1.00 32.19 692 THR A C 1
ATOM 5338 O O . THR A 1 692 ? -13.852 30.592 3.991 1.00 32.19 692 THR A O 1
ATOM 5341 N N . ARG A 1 693 ? -12.840 32.589 4.164 1.00 32.62 693 ARG A N 1
ATOM 5342 C CA . ARG A 1 693 ? -12.368 32.349 5.537 1.00 32.62 693 ARG A CA 1
ATOM 5343 C C . ARG A 1 693 ? -13.585 32.408 6.465 1.00 32.62 693 ARG A C 1
ATOM 5345 O O . ARG A 1 693 ? -14.330 33.382 6.401 1.00 32.62 693 ARG A O 1
ATOM 5352 N N . ASN A 1 694 ? -13.737 31.392 7.313 1.00 31.20 694 ASN A N 1
ATOM 5353 C CA . ASN A 1 694 ? -14.912 31.090 8.142 1.00 31.20 694 ASN A CA 1
ATOM 5354 C C . ASN A 1 694 ? -16.129 30.563 7.355 1.00 31.20 694 ASN A C 1
ATOM 5356 O O . ASN A 1 694 ? -17.107 31.280 7.163 1.00 31.20 694 ASN A O 1
ATOM 5360 N N . PHE A 1 695 ? -16.104 29.273 7.015 1.00 24.98 695 PHE A N 1
ATOM 5361 C CA . PHE A 1 695 ? -17.304 28.432 7.036 1.00 24.98 695 PHE A CA 1
ATOM 5362 C C . PHE A 1 695 ? -17.011 27.173 7.856 1.00 24.98 695 PHE A C 1
ATOM 5364 O O . PHE A 1 695 ? -15.971 26.541 7.683 1.00 24.98 695 PHE A O 1
ATOM 5371 N N . GLU A 1 696 ? -17.927 26.837 8.760 1.00 24.67 696 GLU A N 1
ATOM 5372 C CA . GLU A 1 696 ? -17.992 25.525 9.410 1.00 24.67 696 GLU A CA 1
ATOM 5373 C C . GLU A 1 696 ? -18.268 24.430 8.358 1.00 24.67 696 GLU A C 1
ATOM 5375 O O . GLU A 1 696 ? -18.827 24.738 7.297 1.00 24.67 696 GLU A O 1
ATOM 5380 N N . PRO A 1 697 ? -17.932 23.150 8.620 1.00 25.34 697 PRO A N 1
ATOM 5381 C CA . PRO A 1 697 ? -18.330 22.052 7.742 1.00 25.34 697 PRO A CA 1
ATOM 5382 C C . PRO A 1 697 ? -19.851 22.066 7.531 1.00 25.34 697 PRO A C 1
ATOM 5384 O O . PRO A 1 697 ? -20.639 21.986 8.475 1.00 25.34 697 PRO A O 1
ATOM 5387 N N . MET A 1 698 ? -20.256 22.206 6.267 1.00 25.22 698 MET A N 1
ATOM 5388 C CA . MET A 1 698 ? -21.614 22.565 5.857 1.00 25.22 698 MET A CA 1
ATOM 5389 C C . MET A 1 698 ? -22.659 21.472 6.133 1.00 25.22 698 MET A C 1
ATOM 5391 O O . MET A 1 698 ? -23.104 20.756 5.242 1.00 25.22 698 MET A O 1
ATOM 5395 N N . THR A 1 699 ? -23.147 21.444 7.369 1.00 29.70 699 THR A N 1
ATOM 5396 C CA . THR A 1 699 ? -24.444 20.857 7.755 1.00 29.70 699 THR A CA 1
ATOM 5397 C C . THR A 1 699 ? -25.582 21.898 7.744 1.00 29.70 699 THR A C 1
ATOM 5399 O O . THR A 1 699 ? -26.718 21.583 8.090 1.00 29.70 699 THR A O 1
ATOM 5402 N N . GLY A 1 700 ? -25.301 23.149 7.338 1.00 27.45 700 GLY A N 1
ATOM 5403 C CA . GLY A 1 700 ? -26.172 24.309 7.585 1.00 27.45 700 GLY A CA 1
ATOM 5404 C C . GLY A 1 700 ? -27.123 24.772 6.465 1.00 27.45 700 GLY A C 1
ATOM 5405 O O . GLY A 1 700 ? -28.144 25.388 6.775 1.00 27.45 700 GLY A O 1
ATOM 5406 N N . ILE A 1 701 ? -26.859 24.508 5.176 1.00 25.66 701 ILE A N 1
ATOM 5407 C CA . ILE A 1 701 ? -27.650 25.103 4.067 1.00 25.66 701 ILE A CA 1
ATOM 5408 C C . ILE A 1 701 ? -28.658 24.114 3.458 1.00 25.66 701 ILE A C 1
ATOM 5410 O O . ILE A 1 701 ? -28.579 23.727 2.298 1.00 25.66 701 ILE A O 1
ATOM 5414 N N . VAL A 1 702 ? -29.671 23.781 4.263 1.00 27.02 702 VAL A N 1
ATOM 5415 C CA . VAL A 1 702 ? -31.058 23.533 3.793 1.00 27.02 702 VAL A CA 1
ATOM 5416 C C . VAL A 1 702 ? -32.085 24.318 4.644 1.00 27.02 702 VAL A C 1
ATOM 5418 O O . VAL A 1 702 ? -33.254 24.428 4.287 1.00 27.02 702 VAL A O 1
ATOM 5421 N N . LEU A 1 703 ? -31.667 24.962 5.744 1.00 27.84 703 LEU A N 1
ATOM 5422 C CA . LEU A 1 703 ? -32.570 25.655 6.680 1.00 27.84 703 LEU A CA 1
ATOM 5423 C C . LEU A 1 703 ? -32.921 27.110 6.303 1.00 27.84 703 LEU A C 1
ATOM 5425 O O . LEU A 1 703 ? -33.696 27.752 7.007 1.00 27.84 703 LEU A O 1
ATOM 5429 N N . GLY A 1 704 ? -32.398 27.632 5.189 1.00 26.67 704 GLY A N 1
ATOM 5430 C CA . GLY A 1 704 ? -32.606 29.028 4.776 1.00 26.67 704 GLY A CA 1
ATOM 5431 C C . GLY A 1 704 ? -33.902 29.326 4.009 1.00 26.67 704 GLY A C 1
ATOM 5432 O O . GLY A 1 704 ? -34.274 30.489 3.911 1.00 26.67 704 GLY A O 1
ATOM 5433 N N . THR A 1 705 ? -34.586 28.320 3.445 1.00 27.50 705 THR A N 1
ATOM 5434 C CA . THR A 1 705 ? -35.626 28.554 2.409 1.00 27.50 705 THR A CA 1
ATOM 5435 C C . THR A 1 705 ? -36.995 27.930 2.703 1.00 27.50 705 THR A C 1
ATOM 5437 O O . THR A 1 705 ? -37.879 27.973 1.854 1.00 27.50 705 THR A O 1
ATOM 5440 N N . ILE A 1 706 ? -37.199 27.364 3.900 1.00 27.84 706 ILE A N 1
ATOM 5441 C CA . ILE A 1 706 ? -38.485 26.755 4.317 1.00 27.84 706 ILE A CA 1
ATOM 5442 C C . ILE A 1 706 ? -39.079 27.460 5.563 1.00 27.84 706 ILE A C 1
ATOM 5444 O O . ILE A 1 706 ? -40.241 27.254 5.911 1.00 27.84 706 ILE A O 1
ATOM 5448 N N . ALA A 1 707 ? -38.342 28.388 6.186 1.00 25.61 707 ALA A N 1
ATOM 5449 C CA . ALA A 1 707 ? -38.786 29.118 7.380 1.00 25.61 707 ALA A CA 1
ATOM 5450 C C . ALA A 1 707 ? -39.921 30.143 7.135 1.00 25.61 707 ALA A C 1
ATOM 5452 O O . ALA A 1 707 ? -40.618 30.501 8.081 1.00 25.61 707 ALA A O 1
ATOM 5453 N N . GLU A 1 708 ? -40.156 30.584 5.893 1.00 28.38 708 GLU A N 1
ATOM 5454 C CA . GLU A 1 708 ? -41.253 31.513 5.549 1.00 28.38 708 GLU A CA 1
ATOM 5455 C C . GLU A 1 708 ? -42.544 30.809 5.072 1.00 28.38 708 GLU A C 1
ATOM 5457 O O . GLU A 1 708 ? -43.541 31.475 4.813 1.00 28.38 708 GLU A O 1
ATOM 5462 N N . SER A 1 709 ? -42.568 29.469 4.980 1.00 28.31 709 SER A N 1
ATOM 5463 C CA . SER A 1 709 ? -43.695 28.714 4.392 1.00 28.31 709 SER A CA 1
ATOM 5464 C C . SER A 1 709 ? -44.545 27.906 5.389 1.00 28.31 709 SER A C 1
ATOM 5466 O O . SER A 1 709 ? -45.478 27.225 4.962 1.00 28.31 709 SER A O 1
ATOM 5468 N N . MET A 1 710 ? -44.256 27.944 6.696 1.00 25.95 710 MET A N 1
ATOM 5469 C CA . MET A 1 710 ? -45.000 27.182 7.722 1.00 25.95 710 MET A CA 1
ATOM 5470 C C . MET A 1 710 ? -45.457 28.042 8.915 1.00 25.95 710 MET A C 1
ATOM 5472 O O . MET A 1 710 ? -45.445 27.595 10.060 1.00 25.95 710 MET A O 1
ATOM 5476 N N . ALA A 1 711 ? -45.864 29.288 8.648 1.00 26.83 711 ALA A N 1
ATOM 5477 C CA . ALA A 1 711 ? -46.485 30.167 9.647 1.00 26.83 711 ALA A CA 1
ATOM 5478 C C . ALA A 1 711 ? -48.021 30.016 9.740 1.00 26.83 711 ALA A C 1
ATOM 5480 O O . ALA A 1 711 ? -48.624 30.506 10.693 1.00 26.83 711 ALA A O 1
ATOM 5481 N N . ASP A 1 712 ? -48.645 29.321 8.783 1.00 28.97 712 ASP A N 1
ATOM 5482 C CA . ASP A 1 712 ? -50.078 29.016 8.768 1.00 28.97 712 ASP A CA 1
ATOM 5483 C C . ASP A 1 712 ? -50.336 27.527 9.062 1.00 28.97 712 ASP A C 1
ATOM 5485 O O . ASP A 1 712 ? -49.545 26.660 8.693 1.00 28.97 712 ASP A O 1
ATOM 5489 N N . ILE A 1 713 ? -51.498 27.242 9.667 1.00 29.86 713 ILE A N 1
ATOM 5490 C CA . ILE A 1 713 ? -51.968 25.927 10.165 1.00 29.86 713 ILE A CA 1
ATOM 5491 C C . ILE A 1 713 ? -51.435 25.555 11.568 1.00 29.86 713 ILE A C 1
ATOM 5493 O O . ILE A 1 713 ? -50.742 24.563 11.778 1.00 29.86 713 ILE A O 1
ATOM 5497 N N . VAL A 1 714 ? -51.914 26.294 12.578 1.00 27.09 714 VAL A N 1
ATOM 5498 C CA . VAL A 1 714 ? -52.155 25.746 13.926 1.00 27.09 714 VAL A CA 1
ATOM 5499 C C . VAL A 1 714 ? -53.598 26.045 14.335 1.00 27.09 714 VAL A C 1
ATOM 5501 O O . VAL A 1 714 ? -53.909 27.130 14.825 1.00 27.09 714 VAL A O 1
ATOM 5504 N N . HIS A 1 715 ? -54.487 25.061 14.184 1.00 28.44 715 HIS A N 1
ATOM 5505 C CA . HIS A 1 715 ? -55.793 25.075 14.841 1.00 28.44 715 HIS A CA 1
ATOM 5506 C C . HIS A 1 715 ? -56.219 23.672 15.301 1.00 28.44 715 HIS A C 1
ATOM 5508 O O . HIS A 1 715 ? -56.391 22.771 14.489 1.00 28.44 715 HIS A O 1
ATOM 5514 N N . ASP A 1 716 ? -56.448 23.596 16.618 1.00 27.28 716 ASP A N 1
ATOM 5515 C CA . ASP A 1 716 ? -57.294 22.671 17.396 1.00 27.28 716 ASP A CA 1
ATOM 5516 C C . ASP A 1 716 ? -56.574 21.732 18.401 1.00 27.28 716 ASP A C 1
ATOM 5518 O O . ASP A 1 716 ? -56.078 20.664 18.039 1.00 27.28 716 ASP A O 1
ATOM 5522 N N . PRO A 1 717 ? -56.520 22.106 19.699 1.00 28.97 717 PRO A N 1
ATOM 5523 C CA . PRO A 1 717 ? -55.973 21.284 20.774 1.00 28.97 717 PRO A CA 1
ATOM 5524 C C . PRO A 1 717 ? -57.066 20.479 21.511 1.00 28.97 717 PRO A C 1
ATOM 5526 O O . PRO A 1 717 ? -57.400 20.782 22.660 1.00 28.97 717 PRO A O 1
ATOM 5529 N N . ALA A 1 718 ? -57.602 19.420 20.892 1.00 27.77 718 ALA A N 1
ATOM 5530 C CA . ALA A 1 718 ? -58.678 18.624 21.497 1.00 27.77 718 ALA A CA 1
ATOM 5531 C C . ALA A 1 718 ? -58.636 17.104 21.206 1.00 27.77 718 ALA A C 1
ATOM 5533 O O . ALA A 1 718 ? -59.439 16.599 20.428 1.00 27.77 718 ALA A O 1
ATOM 5534 N N . THR A 1 719 ? -57.780 16.335 21.905 1.00 27.50 719 THR A N 1
ATOM 5535 C CA . THR A 1 719 ? -58.136 15.001 22.480 1.00 27.50 719 THR A CA 1
ATOM 5536 C C . THR A 1 719 ? -57.018 14.392 23.353 1.00 27.50 719 THR A C 1
ATOM 5538 O O . THR A 1 719 ? -56.013 13.890 22.861 1.00 27.50 719 THR A O 1
ATOM 5541 N N . LEU A 1 720 ? -57.220 14.357 24.677 1.00 27.27 720 LEU A N 1
ATOM 5542 C CA . LEU A 1 720 ? -56.462 13.507 25.617 1.00 27.27 720 LEU A CA 1
ATOM 5543 C C . LEU A 1 720 ? -57.194 12.170 25.848 1.00 27.27 720 LEU A C 1
ATOM 5545 O O . LEU A 1 720 ? -58.412 12.195 26.019 1.00 27.27 720 LEU A O 1
ATOM 5549 N N . GLY A 1 721 ? -56.489 11.034 26.023 1.00 24.38 721 GLY A N 1
ATOM 5550 C CA . GLY A 1 721 ? -57.192 9.821 26.490 1.00 24.38 721 GLY A CA 1
ATOM 5551 C C . GLY A 1 721 ? -56.486 8.458 26.636 1.00 24.38 721 GLY A C 1
ATOM 5552 O O . GLY A 1 721 ? -56.970 7.501 26.057 1.00 24.38 721 GLY A O 1
ATOM 5553 N N . LYS A 1 722 ? -55.480 8.328 27.519 1.00 26.17 722 LYS A N 1
ATOM 5554 C CA . LYS A 1 722 ? -55.168 7.116 28.342 1.00 26.17 722 LYS A CA 1
ATOM 5555 C C . LYS A 1 722 ? -55.023 5.712 27.683 1.00 26.17 722 LYS A C 1
ATOM 5557 O O . LYS A 1 722 ? -56.020 5.060 27.400 1.00 26.17 722 LYS A O 1
ATOM 5562 N N . SER A 1 723 ? -53.827 5.113 27.788 1.00 24.72 723 SER A N 1
ATOM 5563 C CA . SER A 1 723 ? -53.607 3.826 28.503 1.00 24.72 723 SER A CA 1
ATOM 5564 C C . SER A 1 723 ? -52.105 3.583 28.764 1.00 24.72 723 SER A C 1
ATOM 5566 O O . SER A 1 723 ? -51.267 4.319 28.250 1.00 24.72 723 SER A O 1
ATOM 5568 N N . THR A 1 724 ? -51.757 2.608 29.610 1.00 26.61 724 THR A N 1
ATOM 5569 C CA . THR A 1 724 ? -50.469 2.535 30.332 1.00 26.61 724 THR A CA 1
ATOM 5570 C C . THR A 1 724 ? -49.655 1.258 30.054 1.00 26.61 724 THR A C 1
ATOM 5572 O O . THR A 1 724 ? -50.233 0.201 29.834 1.00 26.61 724 THR A O 1
ATOM 5575 N N . ARG A 1 725 ? -48.331 1.354 30.291 1.00 23.27 725 ARG A N 1
ATOM 5576 C CA . ARG A 1 725 ? -47.317 0.290 30.533 1.00 23.27 725 ARG A CA 1
ATOM 5577 C C . ARG A 1 725 ? -46.589 -0.359 29.338 1.00 23.27 725 ARG A C 1
ATOM 5579 O O . ARG A 1 725 ? -46.957 -1.418 28.855 1.00 23.27 725 ARG A O 1
ATOM 5586 N N . SER A 1 726 ? -45.401 0.198 29.094 1.00 26.88 726 SER A N 1
ATOM 5587 C CA . SER A 1 726 ? -44.108 -0.507 29.199 1.00 26.88 726 SER A CA 1
ATOM 5588 C C . SER A 1 726 ? -43.834 -1.726 28.306 1.00 26.88 726 SER A C 1
ATOM 5590 O O . SER A 1 726 ? -44.004 -2.868 28.719 1.00 26.88 726 SER A O 1
ATOM 5592 N N . THR A 1 727 ? -43.144 -1.482 27.194 1.00 20.95 727 THR A N 1
ATOM 5593 C CA . THR A 1 727 ? -41.937 -2.240 26.814 1.00 20.95 727 THR A CA 1
ATOM 5594 C C . THR A 1 727 ? -40.980 -1.239 26.163 1.00 20.95 727 THR A C 1
ATOM 5596 O O . THR A 1 727 ? -41.364 -0.575 25.208 1.00 20.95 727 THR A O 1
ATOM 5599 N N . ILE A 1 728 ? -39.780 -1.049 26.722 1.00 24.55 728 ILE A N 1
ATOM 5600 C CA . ILE A 1 728 ? -38.771 -0.142 26.152 1.00 24.55 728 ILE A CA 1
ATOM 5601 C C . ILE A 1 728 ? -37.861 -0.989 25.265 1.00 24.55 728 ILE A C 1
ATOM 5603 O O . ILE A 1 728 ? -36.944 -1.641 25.759 1.00 24.55 728 ILE A O 1
ATOM 5607 N N . ILE A 1 729 ? -38.158 -0.998 23.967 1.00 22.09 729 ILE A N 1
ATOM 5608 C CA . ILE A 1 729 ? -37.258 -1.470 22.913 1.00 22.09 729 ILE A CA 1
ATOM 5609 C C . ILE A 1 729 ? -36.597 -0.216 22.346 1.00 22.09 729 ILE A C 1
ATOM 5611 O O . ILE A 1 729 ? -37.288 0.704 21.914 1.00 22.09 729 ILE A O 1
ATOM 5615 N N . THR A 1 730 ? -35.269 -0.139 22.407 1.00 24.02 730 THR A N 1
ATOM 5616 C CA . THR A 1 730 ? -34.537 1.061 21.983 1.00 24.02 730 THR A CA 1
ATOM 5617 C C . THR A 1 730 ? -34.132 0.945 20.517 1.00 24.02 730 THR A C 1
ATOM 5619 O O . THR A 1 730 ? -32.997 0.579 20.209 1.00 24.02 730 THR A O 1
ATOM 5622 N N . THR A 1 731 ? -35.043 1.283 19.604 1.00 25.33 731 THR A N 1
ATOM 5623 C CA . THR A 1 731 ? -34.707 1.513 18.192 1.00 25.33 731 THR A CA 1
ATOM 5624 C C . THR A 1 731 ? -33.699 2.672 18.080 1.00 25.33 731 THR A C 1
ATOM 5626 O O . THR A 1 731 ? -33.986 3.805 18.475 1.00 25.33 731 THR A O 1
ATOM 5629 N N . ARG A 1 732 ? -32.482 2.405 17.572 1.00 29.39 732 ARG A N 1
ATOM 5630 C CA . ARG A 1 732 ? -31.463 3.446 17.318 1.00 29.39 732 ARG A CA 1
ATOM 5631 C C . ARG A 1 732 ? -31.896 4.292 16.112 1.00 29.39 732 ARG A C 1
ATOM 5633 O O . ARG A 1 732 ? -31.776 3.852 14.976 1.00 29.39 732 ARG A O 1
ATOM 5640 N N . ARG A 1 733 ? -32.388 5.507 16.365 1.00 26.62 733 ARG A N 1
ATOM 5641 C CA . ARG A 1 733 ? -32.587 6.547 15.339 1.00 26.62 733 ARG A CA 1
ATOM 5642 C C . ARG A 1 733 ? -31.252 7.176 14.923 1.00 26.62 733 ARG A C 1
ATOM 5644 O O . ARG A 1 733 ? -30.305 7.163 15.706 1.00 26.62 733 ARG A O 1
ATOM 5651 N N . ILE A 1 734 ? -31.240 7.805 13.746 1.00 26.41 734 ILE A N 1
ATOM 5652 C CA . ILE A 1 734 ? -30.190 8.732 13.289 1.00 26.41 734 ILE A CA 1
ATOM 5653 C C . ILE A 1 734 ? -29.867 9.742 14.411 1.00 26.41 734 ILE A C 1
ATOM 5655 O O . ILE A 1 734 ? -30.807 10.292 15.008 1.00 26.41 734 ILE A O 1
ATOM 5659 N N . PRO A 1 735 ? -28.583 10.021 14.704 1.00 29.33 735 PRO A N 1
ATOM 5660 C CA . PRO A 1 735 ? -28.223 11.066 15.643 1.00 29.33 735 PRO A CA 1
ATOM 5661 C C . PRO A 1 735 ? -28.617 12.443 15.098 1.00 29.33 735 PRO A C 1
ATOM 5663 O O . PRO A 1 735 ? -28.074 12.938 14.115 1.00 29.33 735 PRO A O 1
ATOM 5666 N N . THR A 1 736 ? -29.574 13.080 15.769 1.00 32.09 736 THR A N 1
ATOM 5667 C CA . THR A 1 736 ? -29.838 14.517 15.629 1.00 32.09 736 THR A CA 1
ATOM 5668 C C . THR A 1 736 ? -28.614 15.332 16.063 1.00 32.09 736 THR A C 1
ATOM 5670 O O . THR A 1 736 ? -27.758 14.814 16.777 1.00 32.09 736 THR A O 1
ATOM 5673 N N . ILE A 1 737 ? -28.566 16.631 15.735 1.00 33.78 737 ILE A N 1
ATOM 5674 C CA . ILE A 1 737 ? -27.505 17.559 16.194 1.00 33.78 737 ILE A CA 1
ATOM 5675 C C . ILE A 1 737 ? -27.250 17.418 17.711 1.00 33.78 737 ILE A C 1
ATOM 5677 O O . ILE A 1 737 ? -26.109 17.319 18.155 1.00 33.78 737 ILE A O 1
ATOM 5681 N N . ALA A 1 738 ? -28.321 17.268 18.499 1.00 32.59 738 ALA A N 1
ATOM 5682 C CA . ALA A 1 738 ? -28.253 17.032 19.941 1.00 32.59 738 ALA A CA 1
ATOM 5683 C C . ALA A 1 738 ? -27.533 15.725 20.350 1.00 32.59 738 ALA A C 1
ATOM 5685 O O . ALA A 1 738 ? -26.921 15.690 21.414 1.00 32.59 738 ALA A O 1
ATOM 5686 N N . GLN A 1 739 ? -27.592 14.664 19.535 1.00 41.00 739 GLN A N 1
ATOM 5687 C CA . GLN A 1 739 ? -26.894 13.391 19.771 1.00 41.00 739 GLN A CA 1
ATOM 5688 C C . GLN A 1 739 ? -25.423 13.444 19.332 1.00 41.00 739 GLN A C 1
ATOM 5690 O O . GLN A 1 739 ? -24.582 12.864 20.014 1.00 41.00 739 GLN A O 1
ATOM 5695 N N . SER A 1 740 ? -25.073 14.181 18.268 1.00 53.22 740 SER A N 1
ATOM 5696 C CA . SER A 1 740 ? -23.660 14.476 17.976 1.00 53.22 740 SER A CA 1
ATOM 5697 C C . SER A 1 740 ? -23.039 15.344 19.075 1.00 53.22 740 SER A C 1
ATOM 5699 O O . SER A 1 740 ? -21.974 15.011 19.582 1.00 53.22 740 SER A O 1
ATOM 5701 N N . GLU A 1 741 ? -23.739 16.383 19.546 1.00 65.31 741 GLU A N 1
ATOM 5702 C CA . GLU A 1 741 ? -23.333 17.158 20.730 1.00 65.31 741 GLU A CA 1
ATOM 5703 C C . GLU A 1 741 ? -23.241 16.291 21.996 1.00 65.31 741 GLU A C 1
ATOM 5705 O O . GLU A 1 741 ? -22.420 16.545 22.873 1.00 65.31 741 GLU A O 1
ATOM 5710 N N . GLU A 1 742 ? -24.111 15.288 22.158 1.00 73.25 742 GLU A N 1
ATOM 5711 C CA . GLU A 1 742 ? -24.023 14.332 23.267 1.00 73.25 742 GLU A CA 1
ATOM 5712 C C . GLU A 1 742 ? -22.761 13.467 23.160 1.00 73.25 742 GLU A C 1
ATOM 5714 O O . GLU A 1 742 ? -22.057 13.319 24.156 1.00 73.25 742 GLU A O 1
ATOM 5719 N N . LEU A 1 743 ? -22.421 12.958 21.969 1.00 73.19 743 LEU A N 1
ATOM 5720 C CA . LEU A 1 743 ? -21.183 12.206 21.750 1.00 73.19 743 LEU A CA 1
ATOM 5721 C C . LEU A 1 743 ? -19.940 13.071 22.007 1.00 73.19 743 LEU A C 1
ATOM 5723 O O . LEU A 1 743 ? -19.061 12.633 22.744 1.00 73.19 743 LEU A O 1
ATOM 5727 N N . PHE A 1 744 ? -19.887 14.307 21.499 1.00 77.62 744 PHE A N 1
ATOM 5728 C CA . PHE A 1 744 ? -18.771 15.221 21.777 1.00 77.62 744 PHE A CA 1
ATOM 5729 C C . PHE A 1 744 ? -18.632 15.518 23.278 1.00 77.62 744 PHE A C 1
ATOM 5731 O O . PHE A 1 744 ? -17.544 15.356 23.825 1.00 77.62 744 PHE A O 1
ATOM 5738 N N . ARG A 1 745 ? -19.731 15.822 23.985 1.00 81.81 745 ARG A N 1
ATOM 5739 C CA . ARG A 1 745 ? -19.716 15.995 25.454 1.00 81.81 745 ARG A CA 1
ATOM 5740 C C . ARG A 1 745 ? -19.294 14.726 26.200 1.00 81.81 745 ARG A C 1
ATOM 5742 O O . ARG A 1 745 ? -18.634 14.816 27.233 1.00 81.81 745 ARG A O 1
ATOM 5749 N N . ASN A 1 746 ? -19.659 13.546 25.700 1.00 84.69 746 ASN A N 1
ATOM 5750 C CA . ASN A 1 746 ? -19.237 12.263 26.261 1.00 84.69 746 ASN A CA 1
ATOM 5751 C C . ASN A 1 746 ? -17.733 12.013 26.050 1.00 84.69 746 ASN A C 1
ATOM 5753 O O . ASN A 1 746 ? -17.080 11.523 26.969 1.00 84.69 746 ASN A O 1
ATOM 5757 N N . VAL A 1 747 ? -17.174 12.394 24.895 1.00 83.88 747 VAL A N 1
ATOM 5758 C CA . VAL A 1 747 ? -15.726 12.356 24.618 1.00 83.88 747 VAL A CA 1
ATOM 5759 C C . VAL A 1 747 ? -14.972 13.346 25.509 1.00 83.88 747 VAL A C 1
ATOM 5761 O O . VAL A 1 747 ? -14.033 12.940 26.188 1.00 83.88 747 VAL A O 1
ATOM 5764 N N . GLU A 1 748 ? -15.407 14.607 25.595 1.00 84.81 748 GLU A N 1
ATOM 5765 C CA . GLU A 1 748 ? -14.801 15.613 26.485 1.00 84.81 748 GLU A CA 1
ATOM 5766 C C . GLU A 1 748 ? -14.803 15.154 27.947 1.00 84.81 748 GLU A C 1
ATOM 5768 O O . GLU A 1 748 ? -13.774 15.200 28.623 1.00 84.81 748 GLU A O 1
ATOM 5773 N N . LYS A 1 749 ? -15.946 14.654 28.432 1.00 86.56 749 LYS A N 1
ATOM 5774 C CA . LYS A 1 749 ? -16.081 14.135 29.796 1.00 86.56 749 LYS A CA 1
ATOM 5775 C C . LYS A 1 749 ? -15.182 12.922 30.041 1.00 86.56 749 LYS A C 1
ATOM 5777 O O . LYS A 1 749 ? -14.597 12.819 31.118 1.00 86.56 749 LYS A O 1
ATOM 5782 N N . LEU A 1 750 ? -15.060 12.018 29.066 1.00 87.44 750 LEU A N 1
ATOM 5783 C CA . LEU A 1 750 ? -14.162 10.870 29.161 1.00 87.44 750 LEU A CA 1
ATOM 5784 C C . LEU A 1 750 ? -12.694 11.315 29.217 1.00 87.44 750 LEU A C 1
ATOM 5786 O O . LEU A 1 750 ? -11.956 10.814 30.056 1.00 87.44 750 LEU A O 1
ATOM 5790 N N . VAL A 1 751 ? -12.280 12.282 28.392 1.00 86.94 751 VAL A N 1
ATOM 5791 C CA . VAL A 1 751 ? -10.912 12.833 28.400 1.00 86.94 751 VAL A CA 1
ATOM 5792 C C . VAL A 1 751 ? -10.598 13.556 29.716 1.00 86.94 751 VAL A C 1
ATOM 5794 O O . VAL A 1 751 ? -9.522 13.361 30.282 1.00 86.94 751 VAL A O 1
ATOM 5797 N N . GLN A 1 752 ? -11.541 14.331 30.260 1.00 86.00 752 GLN A N 1
ATOM 5798 C CA . GLN A 1 752 ? -11.395 14.972 31.574 1.00 86.00 752 GLN A CA 1
ATOM 5799 C C . GLN A 1 752 ? -11.260 13.935 32.699 1.00 86.00 752 GLN A C 1
ATOM 5801 O O . GLN A 1 752 ? -10.297 13.983 33.465 1.00 86.00 752 GLN A O 1
ATOM 5806 N N . GLY A 1 753 ? -12.170 12.956 32.757 1.00 89.69 753 GLY A N 1
ATOM 5807 C CA . GLY A 1 753 ? -12.112 11.864 33.734 1.00 89.69 753 GLY A CA 1
ATOM 5808 C C . GLY A 1 753 ? -10.841 11.020 33.604 1.00 89.69 753 GLY A C 1
ATOM 5809 O O . GLY A 1 753 ? -10.263 10.603 34.608 1.00 89.69 753 GLY A O 1
ATOM 5810 N N . GLN A 1 754 ? -10.346 10.848 32.378 1.00 90.38 754 GLN A N 1
ATOM 5811 C CA . GLN A 1 754 ? -9.093 10.163 32.091 1.00 90.38 754 GLN A CA 1
ATOM 5812 C C . GLN A 1 754 ? -7.866 10.937 32.588 1.00 90.38 754 GLN A C 1
ATOM 5814 O O . GLN A 1 754 ? -6.959 10.352 33.184 1.00 90.38 754 GLN A O 1
ATOM 5819 N N . ASN A 1 755 ? -7.822 12.254 32.396 1.00 91.56 755 ASN A N 1
ATOM 5820 C CA . ASN A 1 755 ? -6.739 13.084 32.921 1.00 91.56 755 ASN A CA 1
ATOM 5821 C C . ASN A 1 755 ? -6.765 13.124 34.463 1.00 91.56 755 ASN A C 1
ATOM 5823 O O . ASN A 1 755 ? -5.717 13.006 35.098 1.00 91.56 755 ASN A O 1
ATOM 5827 N N . ALA A 1 756 ? -7.949 13.177 35.083 1.00 91.00 756 ALA A N 1
ATOM 5828 C CA . ALA A 1 756 ? -8.099 13.040 36.534 1.00 91.00 756 ALA A CA 1
ATOM 5829 C C . ALA A 1 756 ? -7.625 11.664 37.045 1.00 91.00 756 ALA A C 1
ATOM 5831 O O . ALA A 1 756 ? -6.859 11.588 38.010 1.00 91.00 756 ALA A O 1
ATOM 5832 N N . PHE A 1 757 ? -8.010 10.573 36.373 1.00 91.81 757 PHE A N 1
ATOM 5833 C CA . PHE A 1 757 ? -7.511 9.224 36.659 1.00 91.81 757 PHE A CA 1
ATOM 5834 C C . PHE A 1 757 ? -5.982 9.137 36.542 1.00 91.81 757 PHE A C 1
ATOM 5836 O O . PHE A 1 757 ? -5.341 8.587 37.437 1.00 91.81 757 PHE A O 1
ATOM 5843 N N . SER A 1 758 ? -5.397 9.744 35.505 1.00 92.81 758 SER A N 1
ATOM 5844 C CA . SER A 1 758 ? -3.949 9.756 35.248 1.00 92.81 758 SER A CA 1
ATOM 5845 C C . SER A 1 758 ? -3.148 10.278 36.441 1.00 92.81 758 SER A C 1
ATOM 5847 O O . SER A 1 758 ? -2.226 9.609 36.910 1.00 92.81 758 SER A O 1
ATOM 5849 N N . PHE A 1 759 ? -3.527 11.442 36.977 1.00 91.75 759 PHE A N 1
ATOM 5850 C CA . PHE A 1 759 ? -2.824 12.037 38.114 1.00 91.75 759 PHE A CA 1
ATOM 5851 C C . PHE A 1 759 ? -3.111 11.322 39.435 1.00 91.75 759 PHE A C 1
ATOM 5853 O O . PHE A 1 759 ? -2.197 11.150 40.241 1.00 91.75 759 PHE A O 1
ATOM 5860 N N . ARG A 1 760 ? -4.340 10.833 39.655 1.00 90.69 760 ARG A N 1
ATOM 5861 C CA . ARG A 1 760 ? -4.637 9.997 40.830 1.00 90.69 760 ARG A CA 1
ATOM 5862 C C . ARG A 1 760 ? -3.795 8.726 40.847 1.00 90.69 760 ARG A C 1
ATOM 5864 O O . ARG A 1 760 ? -3.230 8.400 41.886 1.00 90.69 760 ARG A O 1
ATOM 5871 N N . LEU A 1 761 ? -3.680 8.043 39.709 1.00 91.06 761 LEU A N 1
ATOM 5872 C CA . LEU A 1 761 ? -2.888 6.825 39.596 1.00 91.06 761 LEU A CA 1
ATOM 5873 C C . LEU A 1 761 ? -1.396 7.088 39.793 1.00 91.06 761 LEU A C 1
ATOM 5875 O O . LEU A 1 761 ? -0.764 6.391 40.584 1.00 91.06 761 LEU A O 1
ATOM 5879 N N . LEU A 1 762 ? -0.854 8.132 39.157 1.00 91.50 762 LEU A N 1
ATOM 5880 C CA . LEU A 1 762 ? 0.530 8.545 39.383 1.00 91.50 762 LEU A CA 1
ATOM 5881 C C . LEU A 1 762 ? 0.793 8.817 40.874 1.00 91.50 762 LEU A C 1
ATOM 5883 O O . LEU A 1 762 ? 1.802 8.363 41.402 1.00 91.50 762 LEU A O 1
ATOM 5887 N N . ASN A 1 763 ? -0.138 9.481 41.566 1.00 88.62 763 ASN A N 1
ATOM 5888 C CA . ASN A 1 763 ? -0.022 9.798 42.991 1.00 88.62 763 ASN A CA 1
ATOM 5889 C C . ASN A 1 763 ? -0.163 8.588 43.929 1.00 88.62 763 ASN A C 1
ATOM 5891 O O . ASN A 1 763 ? 0.466 8.589 44.986 1.00 88.62 763 ASN A O 1
ATOM 5895 N N . ALA A 1 764 ? -0.940 7.562 43.567 1.00 88.06 764 ALA A N 1
ATOM 5896 C CA . ALA A 1 764 ? -1.000 6.312 44.331 1.00 88.06 764 ALA A CA 1
ATOM 5897 C C . ALA A 1 764 ? 0.305 5.508 44.214 1.00 88.06 764 ALA A C 1
ATOM 5899 O O . ALA A 1 764 ? 0.828 5.032 45.220 1.00 88.06 764 ALA A O 1
ATOM 5900 N N . ILE A 1 765 ? 0.858 5.417 43.001 1.00 89.75 765 ILE A N 1
ATOM 5901 C CA . ILE A 1 765 ? 2.113 4.704 42.726 1.00 89.75 765 ILE A CA 1
ATOM 5902 C C . ILE A 1 765 ? 3.307 5.437 43.365 1.00 89.75 765 ILE A C 1
ATOM 5904 O O . ILE A 1 765 ? 4.157 4.823 44.012 1.00 89.75 765 ILE A O 1
ATOM 5908 N N . ALA A 1 766 ? 3.381 6.760 43.198 1.00 85.25 766 ALA A N 1
ATOM 5909 C CA . ALA A 1 766 ? 4.485 7.597 43.659 1.00 85.25 766 ALA A CA 1
ATOM 5910 C C . ALA A 1 766 ? 4.378 7.943 45.155 1.00 85.25 766 ALA A C 1
ATOM 5912 O O . ALA A 1 766 ? 4.272 9.106 45.547 1.00 85.25 766 ALA A O 1
ATOM 5913 N N . SER A 1 767 ? 4.425 6.927 46.019 1.00 75.38 767 SER A N 1
ATOM 5914 C CA . SER A 1 767 ? 4.454 7.140 47.472 1.00 75.38 767 SER A CA 1
ATOM 5915 C C . SER A 1 767 ? 5.725 7.908 47.907 1.00 75.38 767 SER A C 1
ATOM 5917 O O . SER A 1 767 ? 6.760 7.762 47.249 1.00 75.38 767 SER A O 1
ATOM 5919 N N . PRO A 1 768 ? 5.724 8.675 49.021 1.00 67.12 768 PRO A N 1
ATOM 5920 C CA . PRO A 1 768 ? 6.870 9.505 49.436 1.00 67.12 768 PRO A CA 1
ATOM 5921 C C . PRO A 1 768 ? 8.190 8.759 49.699 1.00 67.12 768 PRO A C 1
ATOM 5923 O O . PRO A 1 768 ? 9.244 9.384 49.772 1.00 67.12 768 PRO A O 1
ATOM 5926 N N . SER A 1 769 ? 8.155 7.433 49.861 1.00 66.88 769 SER A N 1
ATOM 5927 C CA . SER A 1 769 ? 9.349 6.587 49.988 1.00 66.88 769 SER A CA 1
ATOM 5928 C C . SER A 1 769 ? 9.911 6.096 48.646 1.00 66.88 769 SER A C 1
ATOM 5930 O O . SER A 1 769 ? 10.994 5.516 48.627 1.00 66.88 769 SER A O 1
ATOM 5932 N N . THR A 1 770 ? 9.221 6.328 47.527 1.00 77.44 770 THR A N 1
ATOM 5933 C CA . THR A 1 770 ? 9.605 5.824 46.198 1.00 77.44 770 THR A CA 1
ATOM 5934 C C . THR A 1 770 ? 10.817 6.578 45.656 1.00 77.44 770 THR A C 1
ATOM 5936 O O . THR A 1 770 ? 10.744 7.780 45.416 1.00 77.44 770 THR A O 1
ATOM 5939 N N . GLN A 1 771 ? 11.933 5.874 45.457 1.00 79.88 771 GLN A N 1
ATOM 5940 C CA . GLN A 1 771 ? 13.186 6.450 44.943 1.00 79.88 771 GLN A CA 1
ATOM 5941 C C . GLN A 1 771 ? 13.407 6.194 43.442 1.00 79.88 771 GLN A C 1
ATOM 5943 O O . GLN A 1 771 ? 14.304 6.779 42.844 1.00 79.88 771 GLN A O 1
ATOM 5948 N N . GLU A 1 772 ? 12.598 5.328 42.834 1.00 87.88 772 GLU A N 1
ATOM 5949 C CA . GLU A 1 772 ? 12.750 4.869 41.451 1.00 87.88 772 GLU A CA 1
ATOM 5950 C C . GLU A 1 772 ? 12.032 5.786 40.448 1.00 87.88 772 GLU A C 1
ATOM 5952 O O . GLU A 1 772 ? 11.105 6.521 40.801 1.00 87.88 772 GLU A O 1
ATOM 5957 N N . ASN A 1 773 ? 12.443 5.725 39.178 1.00 92.38 773 ASN A N 1
ATOM 5958 C CA . ASN A 1 773 ? 11.704 6.358 38.087 1.00 92.38 773 ASN A CA 1
ATOM 5959 C C . ASN A 1 773 ? 10.333 5.698 37.925 1.00 92.38 773 ASN A C 1
ATOM 5961 O O . ASN A 1 773 ? 10.227 4.474 37.904 1.00 92.38 773 ASN A O 1
ATOM 5965 N N . ILE A 1 774 ? 9.299 6.510 37.721 1.00 93.25 774 ILE A N 1
ATOM 5966 C CA . ILE A 1 774 ? 7.957 6.033 37.379 1.00 93.25 774 ILE A CA 1
ATOM 5967 C C . ILE A 1 774 ? 7.630 6.558 35.993 1.00 93.25 774 ILE A C 1
ATOM 5969 O O . ILE A 1 774 ? 7.739 7.759 35.758 1.00 93.25 774 ILE A O 1
ATOM 5973 N N . PHE A 1 775 ? 7.198 5.685 35.088 1.00 92.38 775 PHE A N 1
ATOM 5974 C CA . PHE A 1 775 ? 6.668 6.085 33.789 1.00 92.38 775 PHE A CA 1
ATOM 5975 C C . PHE A 1 775 ? 5.503 5.167 33.431 1.00 92.38 775 PHE A C 1
ATOM 5977 O O . PHE A 1 775 ? 5.669 3.957 33.310 1.00 92.38 775 PHE A O 1
ATOM 5984 N N . ILE A 1 776 ? 4.309 5.734 33.312 1.00 92.62 776 ILE A N 1
ATOM 5985 C CA . ILE A 1 776 ? 3.073 4.991 33.071 1.00 92.62 776 ILE A CA 1
ATOM 5986 C C . ILE A 1 776 ? 2.375 5.505 31.814 1.00 92.62 776 ILE A C 1
ATOM 5988 O O . ILE A 1 776 ? 2.596 6.640 31.386 1.00 92.62 776 ILE A O 1
ATOM 5992 N N . ALA A 1 777 ? 1.504 4.676 31.241 1.00 93.19 777 ALA A N 1
ATOM 5993 C CA . ALA A 1 777 ? 0.635 5.041 30.124 1.00 93.19 777 ALA A CA 1
ATOM 5994 C C . ALA A 1 777 ? -0.841 5.006 30.564 1.00 93.19 777 ALA A C 1
ATOM 5996 O O . ALA A 1 777 ? -1.532 4.008 30.324 1.00 93.19 777 ALA A O 1
ATOM 5997 N N . PRO A 1 778 ? -1.348 6.056 31.244 1.00 91.44 778 PRO A N 1
ATOM 5998 C CA . PRO A 1 778 ? -2.659 6.014 31.883 1.00 91.44 778 PRO A CA 1
ATOM 5999 C C . PRO A 1 778 ? -3.809 5.742 30.921 1.00 91.44 778 PRO A C 1
ATOM 6001 O O . PRO A 1 778 ? -4.779 5.108 31.325 1.00 91.44 778 PRO A O 1
ATOM 6004 N N . LEU A 1 779 ? -3.724 6.218 29.672 1.00 89.12 779 LEU A N 1
ATOM 6005 C CA . LEU A 1 779 ? -4.758 5.986 28.657 1.00 89.12 779 LEU A CA 1
ATOM 6006 C C . LEU A 1 779 ? -4.903 4.492 28.360 1.00 89.12 779 LEU A C 1
ATOM 6008 O O . LEU A 1 779 ? -6.008 3.964 28.296 1.00 89.12 779 LEU A O 1
ATOM 6012 N N . SER A 1 780 ? -3.769 3.805 28.257 1.00 88.12 780 SER A N 1
ATOM 6013 C CA . SER A 1 780 ? -3.701 2.370 28.009 1.00 88.12 780 SER A CA 1
ATOM 6014 C C . SER A 1 780 ? -4.267 1.576 29.198 1.00 88.12 780 SER A C 1
ATOM 6016 O O . SER A 1 780 ? -5.098 0.691 29.017 1.00 88.12 780 SER A O 1
ATOM 6018 N N . ILE A 1 781 ? -3.921 1.965 30.431 1.00 88.56 781 ILE A N 1
ATOM 6019 C CA . ILE A 1 781 ? -4.476 1.366 31.660 1.00 88.56 781 ILE A CA 1
ATOM 6020 C C . 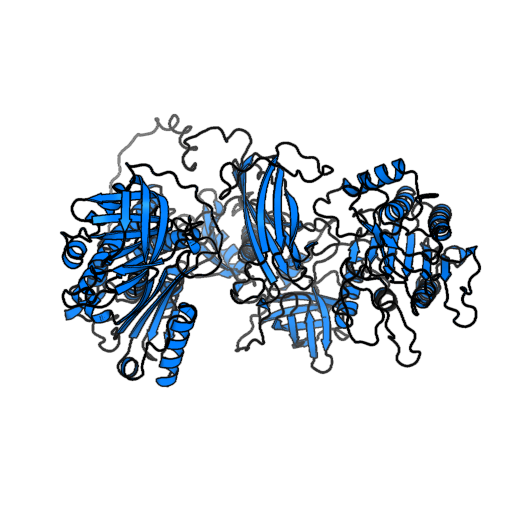ILE A 1 781 ? -5.993 1.598 31.764 1.00 88.56 781 ILE A C 1
ATOM 6022 O O . ILE A 1 781 ? -6.732 0.706 32.172 1.00 88.56 781 ILE A O 1
ATOM 6026 N N . ALA A 1 782 ? -6.484 2.778 31.383 1.00 88.00 782 ALA A N 1
ATOM 6027 C CA . ALA A 1 782 ? -7.911 3.078 31.400 1.00 88.00 782 ALA A CA 1
ATOM 6028 C C . ALA A 1 782 ? -8.695 2.286 30.347 1.00 88.00 782 ALA A C 1
ATOM 6030 O O . ALA A 1 782 ? -9.781 1.799 30.655 1.00 88.00 782 ALA A O 1
ATOM 6031 N N . ILE A 1 783 ? -8.131 2.079 29.152 1.00 84.00 783 ILE A N 1
ATOM 6032 C CA . ILE A 1 783 ? -8.667 1.143 28.151 1.00 84.00 783 ILE A CA 1
ATOM 6033 C C . ILE A 1 783 ? -8.747 -0.270 28.747 1.00 84.00 783 ILE A C 1
ATOM 6035 O O . ILE A 1 783 ? -9.810 -0.890 28.717 1.00 84.00 783 ILE A O 1
ATOM 6039 N N . ALA A 1 784 ? -7.676 -0.735 29.396 1.00 82.88 784 ALA A N 1
ATOM 6040 C CA . ALA A 1 784 ? -7.647 -2.026 30.080 1.00 82.88 784 ALA A CA 1
ATOM 6041 C C . ALA A 1 784 ? -8.754 -2.146 31.156 1.00 82.88 784 ALA A C 1
ATOM 6043 O O . ALA A 1 784 ? -9.434 -3.168 31.245 1.00 82.88 784 ALA A O 1
ATOM 6044 N N . LEU A 1 785 ? -9.018 -1.086 31.930 1.00 83.31 785 LEU A N 1
ATOM 6045 C CA . LEU A 1 785 ? -10.127 -1.033 32.895 1.00 83.31 785 LEU A CA 1
ATOM 6046 C C . LEU A 1 785 ? -11.513 -0.984 32.231 1.00 83.31 785 LEU A C 1
ATOM 6048 O O . LEU A 1 785 ? -12.452 -1.595 32.743 1.00 83.31 785 LEU A O 1
ATOM 6052 N N . LEU A 1 786 ? -11.665 -0.297 31.096 1.00 84.44 786 LEU A N 1
ATOM 6053 C CA . LEU A 1 786 ? -12.905 -0.282 30.311 1.00 84.44 786 LEU A CA 1
ATOM 6054 C C . LEU A 1 786 ? -13.218 -1.663 29.712 1.00 84.44 786 LEU A C 1
ATOM 6056 O O . LEU A 1 786 ? -14.386 -2.058 29.656 1.00 84.44 786 LEU A O 1
ATOM 6060 N N . MET A 1 787 ? -12.199 -2.444 29.351 1.00 80.50 787 MET A N 1
ATOM 6061 C CA . MET A 1 787 ? -12.376 -3.845 28.965 1.00 80.50 787 MET A CA 1
ATOM 6062 C C . MET A 1 787 ? -12.957 -4.664 30.129 1.00 80.50 787 MET A C 1
ATOM 6064 O O . MET A 1 787 ? -13.975 -5.341 29.966 1.00 80.50 787 MET A O 1
ATOM 6068 N N . ILE A 1 788 ? -12.393 -4.530 31.337 1.00 78.00 788 ILE A N 1
ATOM 6069 C CA . ILE A 1 788 ? -12.926 -5.172 32.554 1.00 78.00 788 ILE A CA 1
ATOM 6070 C C . ILE A 1 788 ? -14.352 -4.696 32.878 1.00 78.00 788 ILE A C 1
ATOM 6072 O O . ILE A 1 788 ? -15.201 -5.487 33.299 1.00 78.00 788 ILE A O 1
ATOM 6076 N N . LEU A 1 789 ? -14.659 -3.421 32.639 1.00 80.12 789 LEU A N 1
ATOM 6077 C CA . LEU A 1 789 ? -15.991 -2.848 32.830 1.00 80.12 789 LEU A CA 1
ATOM 6078 C C . LEU A 1 789 ? -17.051 -3.493 31.917 1.00 80.12 789 LEU A C 1
ATOM 6080 O O . LEU A 1 789 ? -18.192 -3.663 32.350 1.00 80.12 789 LEU A O 1
ATOM 6084 N N . ASN A 1 790 ? -16.670 -3.891 30.698 1.00 77.81 790 ASN A N 1
ATOM 6085 C CA . ASN A 1 790 ? -17.538 -4.566 29.727 1.00 77.81 790 ASN A CA 1
ATOM 6086 C C . ASN A 1 790 ? -17.788 -6.051 30.050 1.00 77.81 790 ASN A C 1
ATOM 6088 O O . ASN A 1 790 ? -18.880 -6.559 29.786 1.00 77.81 790 ASN A O 1
ATOM 6092 N N . VAL A 1 791 ? -16.820 -6.747 30.659 1.00 73.06 791 VAL A N 1
ATOM 6093 C CA . VAL A 1 791 ? -17.023 -8.128 31.146 1.00 73.06 791 VAL A CA 1
ATOM 6094 C C . VAL A 1 791 ? -17.664 -8.201 32.537 1.00 73.06 791 VAL A C 1
ATOM 6096 O O . VAL A 1 791 ? -18.206 -9.241 32.903 1.00 73.06 791 VAL A O 1
ATOM 6099 N N . SER A 1 792 ? -17.678 -7.101 33.293 1.00 73.62 792 SER A N 1
ATOM 6100 C CA . SER A 1 792 ? -18.293 -7.038 34.624 1.00 73.62 792 SER A CA 1
ATOM 6101 C C . SER A 1 792 ? -19.823 -7.107 34.592 1.00 73.62 792 SER A C 1
ATOM 6103 O O . SER A 1 792 ? -20.489 -6.449 33.789 1.00 73.62 792 SER A O 1
ATOM 6105 N N . LYS A 1 793 ? -20.412 -7.832 35.551 1.00 72.62 793 LYS A N 1
ATOM 6106 C CA . LYS A 1 793 ? -21.870 -7.901 35.758 1.00 72.62 793 LYS A CA 1
ATOM 6107 C C . LYS A 1 793 ? -22.478 -6.499 35.931 1.00 72.62 793 LYS A C 1
ATOM 6109 O O . LYS A 1 793 ? -22.070 -5.735 36.810 1.00 72.62 793 LYS A O 1
ATOM 6114 N N . THR A 1 794 ? -23.497 -6.180 35.132 1.00 73.69 794 THR A N 1
ATOM 6115 C CA . THR A 1 794 ? -24.189 -4.882 35.168 1.00 73.69 794 THR A CA 1
ATOM 6116 C C . THR A 1 794 ? -24.823 -4.610 36.535 1.00 73.69 794 THR A C 1
ATOM 6118 O O . THR A 1 794 ? -25.491 -5.474 37.099 1.00 73.69 794 THR A O 1
ATOM 6121 N N . GLY A 1 795 ? -24.617 -3.403 37.067 1.00 72.69 795 GLY A N 1
ATOM 6122 C CA . GLY A 1 795 ? -25.094 -2.987 38.389 1.00 72.69 795 GLY A CA 1
ATOM 6123 C C . GLY A 1 795 ? -24.287 -3.541 39.569 1.00 72.69 795 GLY A C 1
ATOM 6124 O O . GLY A 1 795 ? -24.624 -3.235 40.711 1.00 72.69 795 GLY A O 1
ATOM 6125 N N . SER A 1 796 ? -23.232 -4.330 39.326 1.00 75.00 796 SER A N 1
ATOM 6126 C CA . SER A 1 796 ? -22.372 -4.840 40.399 1.00 75.00 796 SER A CA 1
ATOM 6127 C C . SER A 1 796 ? -21.605 -3.713 41.109 1.00 75.00 796 SER A C 1
ATOM 6129 O O . SER A 1 796 ? -21.272 -2.695 40.487 1.00 75.00 796 SER A O 1
ATOM 6131 N N . PRO A 1 797 ? -21.240 -3.896 42.393 1.00 74.75 797 PRO A N 1
ATOM 6132 C CA . PRO A 1 797 ? -20.349 -2.974 43.091 1.00 74.75 797 PRO A CA 1
ATOM 6133 C C . PRO A 1 797 ? -19.024 -2.748 42.345 1.00 74.75 797 PRO A C 1
ATOM 6135 O O . PRO A 1 797 ? -18.582 -1.605 42.245 1.00 74.75 797 PRO A O 1
ATOM 6138 N N . THR A 1 798 ? -18.444 -3.797 41.741 1.00 73.56 798 THR A N 1
ATOM 6139 C CA . THR A 1 798 ? -17.229 -3.711 40.910 1.00 73.56 798 THR A CA 1
ATOM 6140 C C . THR A 1 798 ? -17.409 -2.718 39.760 1.00 73.56 798 THR A C 1
ATOM 6142 O O . THR A 1 798 ? -16.607 -1.795 39.609 1.00 73.56 798 THR A O 1
ATOM 6145 N N . GLN A 1 799 ? -18.503 -2.838 38.996 1.00 78.38 799 GLN A N 1
ATOM 6146 C CA . GLN A 1 799 ? -18.811 -1.927 37.889 1.00 78.38 799 GLN A CA 1
ATOM 6147 C C . GLN A 1 799 ? -18.973 -0.476 38.377 1.00 78.38 799 GLN A C 1
ATOM 6149 O O . GLN A 1 799 ? -18.410 0.449 37.792 1.00 78.38 799 GLN A O 1
ATOM 6154 N N . LEU A 1 800 ? -19.706 -0.265 39.476 1.00 79.69 800 LEU A N 1
ATOM 6155 C CA . LEU A 1 800 ? -19.972 1.068 40.034 1.00 79.69 800 LEU A CA 1
ATOM 6156 C C . LEU A 1 800 ? -18.726 1.750 40.624 1.00 79.69 800 LEU A C 1
ATOM 6158 O O . LEU A 1 800 ? -18.644 2.985 40.618 1.00 79.69 800 LEU A O 1
ATOM 6162 N N . SER A 1 801 ? -17.771 0.970 41.135 1.00 79.12 801 SER A N 1
ATOM 6163 C CA . SER A 1 801 ? -16.478 1.470 41.608 1.00 79.12 801 SER A CA 1
ATOM 6164 C C . SER A 1 801 ? -15.511 1.764 40.459 1.00 79.12 801 SER A C 1
ATOM 6166 O O . SER A 1 801 ? -14.847 2.795 40.507 1.00 79.12 801 SER A O 1
ATOM 6168 N N . MET A 1 802 ? -15.481 0.965 39.387 1.00 80.44 802 MET A N 1
ATOM 6169 C CA . MET A 1 802 ? -14.678 1.289 38.195 1.00 80.44 802 MET A CA 1
ATOM 6170 C C . MET A 1 802 ? -15.219 2.517 37.443 1.00 80.44 802 MET A C 1
ATOM 6172 O O . MET A 1 802 ? -14.444 3.393 37.069 1.00 80.44 802 MET A O 1
ATOM 6176 N N . LEU A 1 803 ? -16.547 2.674 37.335 1.00 84.62 803 LEU A N 1
ATOM 6177 C CA . LEU A 1 803 ? -17.173 3.912 36.837 1.00 84.62 803 LEU A CA 1
ATOM 6178 C C . LEU A 1 803 ? -16.837 5.144 37.694 1.00 84.62 803 LEU A C 1
ATOM 6180 O O . LEU A 1 803 ? -16.870 6.265 37.194 1.00 84.62 803 LEU A O 1
ATOM 6184 N N . GLN A 1 804 ? -16.550 4.963 38.987 1.00 84.19 804 GLN A N 1
ATOM 6185 C CA . GLN A 1 804 ? -16.068 6.041 39.853 1.00 84.19 804 GLN A CA 1
ATOM 6186 C C . GLN A 1 804 ? -14.580 6.332 39.614 1.00 84.19 804 GLN A C 1
ATOM 6188 O O . GLN A 1 804 ? -14.196 7.497 39.558 1.00 84.19 804 GLN A O 1
ATOM 6193 N N . LEU A 1 805 ? -13.761 5.289 39.459 1.00 84.00 805 LEU A N 1
ATOM 6194 C CA . LEU A 1 805 ? -12.316 5.389 39.248 1.00 84.00 805 LEU A CA 1
ATOM 6195 C C . LEU A 1 805 ? -11.957 6.105 37.934 1.00 84.00 805 LEU A C 1
ATOM 6197 O O . LEU A 1 805 ? -11.025 6.906 37.920 1.00 84.00 805 LEU A O 1
ATOM 6201 N N . LEU A 1 806 ? -12.739 5.871 36.877 1.00 85.62 806 LEU A N 1
ATOM 6202 C CA . LEU A 1 806 ? -12.624 6.533 35.568 1.00 85.62 806 LEU A CA 1
ATOM 6203 C C . LEU A 1 806 ? -13.451 7.834 35.459 1.00 85.62 806 LEU A C 1
ATOM 6205 O O . LEU A 1 806 ? -13.568 8.404 34.382 1.00 85.62 806 LEU A O 1
ATOM 6209 N N . GLU A 1 807 ? -14.116 8.255 36.542 1.00 84.88 807 GLU A N 1
ATOM 6210 C CA . GLU A 1 807 ? -15.048 9.407 36.619 1.00 84.88 807 GLU A CA 1
ATOM 6211 C C . GLU A 1 807 ? -16.232 9.387 35.623 1.00 84.88 807 GLU A C 1
ATOM 6213 O O . GLU A 1 807 ? -17.048 10.306 35.542 1.00 84.88 807 GLU A O 1
ATOM 6218 N N . ALA A 1 808 ? -16.415 8.247 34.964 1.00 85.00 808 ALA A N 1
ATOM 6219 C CA . ALA A 1 808 ? -17.440 7.889 33.993 1.00 85.00 808 ALA A CA 1
ATOM 6220 C C . ALA A 1 808 ? -18.886 7.815 34.544 1.00 85.00 808 ALA A C 1
ATOM 6222 O O . ALA A 1 808 ? -19.808 7.370 33.853 1.00 85.00 808 ALA A O 1
ATOM 6223 N N . ARG A 1 809 ? -19.137 8.227 35.794 1.00 80.62 809 ARG A N 1
ATOM 6224 C CA . ARG A 1 809 ? -20.468 8.128 36.419 1.00 80.62 809 ARG A CA 1
ATOM 6225 C C . ARG A 1 809 ? -21.529 8.900 35.634 1.00 80.62 809 ARG A C 1
ATOM 6227 O O . ARG A 1 809 ? -21.341 10.056 35.256 1.00 80.62 809 ARG A O 1
ATOM 6234 N N . GLY A 1 810 ? -22.677 8.257 35.430 1.00 78.94 810 GLY A N 1
ATOM 6235 C CA . GLY A 1 810 ? -23.792 8.801 34.652 1.00 78.94 810 GLY A CA 1
ATOM 6236 C C . GLY A 1 810 ? -23.696 8.562 33.142 1.00 78.94 810 GLY A C 1
ATOM 6237 O O . GLY A 1 810 ? -24.624 8.938 32.439 1.00 78.94 810 GLY A O 1
ATOM 6238 N N . MET A 1 811 ? -22.628 7.927 32.646 1.00 83.69 811 MET A N 1
ATOM 6239 C CA . MET A 1 811 ? -22.579 7.378 31.287 1.00 83.69 811 MET A CA 1
ATOM 6240 C C . MET A 1 811 ? -22.951 5.891 31.310 1.00 83.69 811 MET A C 1
ATOM 6242 O O . MET A 1 811 ? -22.656 5.171 32.266 1.00 83.69 811 MET A O 1
ATOM 6246 N N . THR A 1 812 ? -23.612 5.424 30.256 1.00 83.75 812 THR A N 1
ATOM 6247 C CA . THR A 1 812 ? -23.841 3.994 30.009 1.00 83.75 812 THR A CA 1
ATOM 6248 C C . THR A 1 812 ? -22.573 3.330 29.466 1.00 83.75 812 THR A C 1
ATOM 6250 O O . THR A 1 812 ? -21.742 3.999 28.856 1.00 83.75 812 THR A O 1
ATOM 6253 N N . LEU A 1 813 ? -22.453 2.001 29.617 1.00 78.94 813 LEU A N 1
ATOM 6254 C CA . LEU A 1 813 ? -21.390 1.209 28.972 1.00 78.94 813 LEU A CA 1
ATOM 6255 C C . LEU A 1 813 ? -21.249 1.556 27.487 1.00 78.94 813 LEU A C 1
ATOM 6257 O O . LEU A 1 813 ? -20.165 1.865 27.020 1.00 78.94 813 LEU A O 1
ATOM 6261 N N . ARG A 1 814 ? -22.372 1.592 26.765 1.00 79.44 814 ARG A N 1
ATOM 6262 C CA . ARG A 1 814 ? -22.407 1.936 25.344 1.00 79.44 814 ARG A CA 1
ATOM 6263 C C . ARG A 1 814 ? -21.798 3.317 25.064 1.00 79.44 814 ARG A C 1
ATOM 6265 O O . ARG A 1 814 ? -20.926 3.408 24.212 1.00 79.44 814 ARG A O 1
ATOM 6272 N N . GLN A 1 815 ? -22.228 4.364 25.776 1.00 83.38 815 GLN A N 1
ATOM 6273 C CA . GLN A 1 815 ? -21.681 5.720 25.600 1.00 83.38 815 GLN A CA 1
ATOM 6274 C C . GLN A 1 815 ? -20.182 5.781 25.926 1.00 83.38 815 GLN A C 1
ATOM 6276 O O . GLN A 1 815 ? -19.465 6.556 25.304 1.00 83.38 815 GLN A O 1
ATOM 6281 N N . LEU A 1 816 ? -19.701 4.974 26.879 1.00 83.94 816 LEU A N 1
ATOM 6282 C CA . LEU A 1 816 ? -18.277 4.884 27.213 1.00 83.94 816 LEU A CA 1
ATOM 6283 C C . LEU A 1 816 ? -17.473 4.173 26.129 1.00 83.94 816 LEU A C 1
ATOM 6285 O O . LEU A 1 816 ? -16.417 4.669 25.761 1.00 83.94 816 LEU A O 1
ATOM 6289 N N . ASN A 1 817 ? -17.972 3.059 25.594 1.00 82.12 817 ASN A N 1
ATOM 6290 C CA . ASN A 1 817 ? -17.335 2.346 24.490 1.00 82.12 817 ASN A CA 1
ATOM 6291 C C . ASN A 1 817 ? -17.286 3.226 23.229 1.00 82.12 817 ASN A C 1
ATOM 6293 O O . ASN A 1 817 ? -16.229 3.367 22.624 1.00 82.12 817 ASN A O 1
ATOM 6297 N N . GLU A 1 818 ? -18.410 3.864 22.874 1.00 80.38 818 GLU A N 1
ATOM 6298 C CA . GLU A 1 818 ? -18.518 4.773 21.725 1.00 80.38 818 GLU A CA 1
ATOM 6299 C C . GLU A 1 818 ? -17.574 5.983 21.892 1.00 80.38 818 GLU A C 1
ATOM 6301 O O . GLU A 1 818 ? -16.782 6.255 20.995 1.00 80.38 818 GLU A O 1
ATOM 6306 N N . ALA A 1 819 ? -17.551 6.644 23.058 1.00 82.19 819 ALA A N 1
ATOM 6307 C CA . ALA A 1 819 ? -16.643 7.768 23.314 1.00 82.19 819 ALA A CA 1
ATOM 6308 C C . ALA A 1 819 ? -15.156 7.364 23.376 1.00 82.19 819 ALA A C 1
ATOM 6310 O O . ALA A 1 819 ? -14.306 8.089 22.858 1.00 82.19 819 ALA A O 1
ATOM 6311 N N . ALA A 1 820 ? -14.827 6.219 23.988 1.00 81.69 820 ALA A N 1
ATOM 6312 C CA . ALA A 1 820 ? -13.452 5.726 24.087 1.00 81.69 820 ALA A CA 1
ATOM 6313 C C . ALA A 1 820 ? -12.889 5.362 22.713 1.00 81.69 820 ALA A C 1
ATOM 6315 O O . ALA A 1 820 ? -11.773 5.761 22.391 1.00 81.69 820 ALA A O 1
ATOM 6316 N N . TYR A 1 821 ? -13.686 4.674 21.893 1.00 77.94 821 TYR A N 1
ATOM 6317 C CA . TYR A 1 821 ? -13.331 4.359 20.517 1.00 77.94 821 TYR A CA 1
ATOM 6318 C C . TYR A 1 821 ? -13.141 5.634 19.695 1.00 77.94 821 TYR A C 1
ATOM 6320 O O . TYR A 1 821 ? -12.068 5.811 19.137 1.00 77.94 821 TYR A O 1
ATOM 6328 N N . THR A 1 822 ? -14.095 6.577 19.705 1.00 78.06 822 THR A N 1
ATOM 6329 C CA . THR A 1 822 ? -13.960 7.853 18.974 1.00 78.06 822 THR A CA 1
ATOM 6330 C C . THR A 1 822 ? -12.700 8.632 19.373 1.00 78.06 822 THR A C 1
ATOM 6332 O O . THR A 1 822 ? -11.995 9.142 18.500 1.00 78.06 822 THR A O 1
ATOM 6335 N N . ALA A 1 823 ? -12.383 8.706 20.670 1.00 77.12 823 ALA A N 1
ATOM 6336 C CA . ALA A 1 823 ? -11.164 9.355 21.147 1.00 77.12 823 ALA A CA 1
ATOM 6337 C C . ALA A 1 823 ? -9.898 8.618 20.670 1.00 77.12 823 ALA A C 1
ATOM 6339 O O . ALA A 1 823 ? -8.968 9.246 20.167 1.00 77.12 823 ALA A O 1
ATOM 6340 N N . PHE A 1 824 ? -9.870 7.289 20.782 1.00 75.81 824 PHE A N 1
ATOM 6341 C CA . PHE A 1 824 ? -8.726 6.461 20.401 1.00 75.81 824 PHE A CA 1
ATOM 6342 C C . PHE A 1 824 ? -8.482 6.441 18.887 1.00 75.81 824 PHE A C 1
ATOM 6344 O O . PHE A 1 824 ? -7.343 6.615 18.454 1.00 75.81 824 PHE A O 1
ATOM 6351 N N . THR A 1 825 ? -9.533 6.311 18.071 1.00 70.38 825 THR A N 1
ATOM 6352 C CA . THR A 1 825 ? -9.419 6.354 16.608 1.00 70.38 825 THR A CA 1
ATOM 6353 C C . THR A 1 825 ? -8.986 7.724 16.112 1.00 70.38 825 THR A C 1
ATOM 6355 O O . THR A 1 825 ? -8.216 7.776 15.160 1.00 70.38 825 THR A O 1
ATOM 6358 N N . LYS A 1 826 ? -9.412 8.825 16.759 1.00 75.94 826 LYS A N 1
ATOM 6359 C CA . LYS A 1 826 ? -8.880 10.160 16.437 1.00 75.94 826 LYS A CA 1
ATOM 6360 C C . LYS A 1 826 ? -7.371 10.201 16.694 1.00 75.94 826 LYS A C 1
ATOM 6362 O O . LYS A 1 826 ? -6.617 10.527 15.785 1.00 75.94 826 LYS A O 1
ATOM 6367 N N . ILE A 1 827 ? -6.934 9.797 17.892 1.00 73.88 827 ILE A N 1
ATOM 6368 C CA . ILE A 1 827 ? -5.506 9.779 18.249 1.00 73.88 827 ILE A CA 1
ATOM 6369 C C . ILE A 1 827 ? -4.699 8.953 17.245 1.00 73.88 827 ILE A C 1
ATOM 6371 O O . ILE A 1 827 ? -3.622 9.396 16.881 1.00 73.88 827 ILE A O 1
ATOM 6375 N N . GLN A 1 828 ? -5.195 7.791 16.795 1.00 69.12 828 GLN A N 1
ATOM 6376 C CA . GLN A 1 828 ? -4.514 6.972 15.782 1.00 69.12 828 GLN A CA 1
ATOM 6377 C C . GLN A 1 828 ? -4.506 7.599 14.381 1.00 69.12 828 GLN A C 1
ATOM 6379 O O . GLN A 1 828 ? -3.488 7.520 13.698 1.00 69.12 828 GLN A O 1
ATOM 6384 N N . ALA A 1 829 ? -5.619 8.196 13.942 1.00 64.81 829 ALA A N 1
ATOM 6385 C CA . ALA A 1 829 ? -5.734 8.819 12.623 1.00 64.81 829 ALA A CA 1
ATOM 6386 C C . ALA A 1 829 ? -4.814 10.043 12.465 1.00 64.81 829 ALA A C 1
ATOM 6388 O O . ALA A 1 829 ? -4.330 10.304 11.367 1.00 64.81 829 ALA A O 1
ATOM 6389 N N . ASP A 1 830 ? -4.527 10.739 13.569 1.00 63.75 830 ASP A N 1
ATOM 6390 C CA . ASP A 1 830 ? -3.633 11.900 13.625 1.00 63.75 830 ASP A CA 1
ATOM 6391 C C . ASP A 1 830 ? -2.127 11.520 13.731 1.00 63.75 830 ASP A C 1
ATOM 6393 O O . ASP A 1 830 ? -1.282 12.399 13.949 1.00 63.75 830 ASP A O 1
ATOM 6397 N N . LEU A 1 831 ? -1.755 10.231 13.602 1.00 64.94 831 LEU A N 1
ATOM 6398 C CA . LEU A 1 831 ? -0.354 9.769 13.612 1.00 64.94 831 LEU A CA 1
ATOM 6399 C C . LEU A 1 831 ? 0.201 9.541 12.201 1.00 64.94 831 LEU A C 1
ATOM 6401 O O . LEU A 1 831 ? -0.269 8.689 11.449 1.00 64.94 831 LEU A O 1
ATOM 6405 N N . ASP A 1 832 ? 1.302 10.221 11.888 1.00 63.34 832 ASP A N 1
ATOM 6406 C CA . ASP A 1 832 ? 2.142 9.913 10.729 1.00 63.34 832 ASP A CA 1
ATOM 6407 C C . ASP A 1 832 ? 2.793 8.509 10.836 1.00 63.34 832 ASP A C 1
ATOM 6409 O O . ASP A 1 832 ? 3.223 8.124 11.927 1.00 63.34 832 ASP A O 1
ATOM 6413 N N . PRO A 1 833 ? 2.954 7.752 9.727 1.00 57.38 833 PRO A N 1
ATOM 6414 C CA . PRO A 1 833 ? 3.530 6.397 9.731 1.00 57.38 833 PRO A CA 1
ATOM 6415 C C . PRO A 1 833 ? 4.949 6.249 10.318 1.00 57.38 833 PRO A C 1
ATOM 6417 O O . PRO A 1 833 ? 5.379 5.131 10.626 1.00 57.38 833 PRO A O 1
ATOM 6420 N N . THR A 1 834 ? 5.707 7.342 10.448 1.00 57.44 834 THR A N 1
ATOM 6421 C CA . THR A 1 834 ? 7.032 7.374 11.090 1.00 57.44 834 THR A CA 1
ATOM 6422 C C . THR A 1 834 ? 6.956 7.417 12.621 1.00 57.44 834 THR A C 1
ATOM 6424 O O . THR A 1 834 ? 7.913 7.012 13.291 1.00 57.44 834 THR A O 1
ATOM 6427 N N . LEU A 1 835 ? 5.817 7.836 13.181 1.00 69.56 835 LEU A N 1
ATOM 6428 C CA . LEU A 1 835 ? 5.511 7.805 14.607 1.00 69.56 835 LEU A CA 1
ATOM 6429 C C . LEU A 1 835 ? 4.857 6.457 14.951 1.00 69.56 835 LEU A C 1
ATOM 6431 O O . LEU A 1 835 ? 3.876 6.033 14.347 1.00 69.56 835 LEU A O 1
ATOM 6435 N N . ARG A 1 836 ? 5.413 5.746 15.935 1.00 72.75 836 ARG A N 1
ATOM 6436 C CA . ARG A 1 836 ? 4.882 4.466 16.420 1.00 72.75 836 ARG A CA 1
ATOM 6437 C C . ARG A 1 836 ? 4.344 4.625 17.837 1.00 72.75 836 ARG A C 1
ATOM 6439 O O . ARG A 1 836 ? 5.118 4.686 18.789 1.00 72.75 836 ARG A O 1
ATOM 6446 N N . LEU A 1 837 ? 3.022 4.619 17.972 1.00 79.31 837 LEU A N 1
ATOM 6447 C CA . LEU A 1 837 ? 2.320 4.412 19.236 1.00 79.31 837 LEU A CA 1
ATOM 6448 C C . LEU A 1 837 ? 1.731 2.996 19.233 1.00 79.31 837 LEU A C 1
ATOM 6450 O O . LEU A 1 837 ? 0.961 2.659 18.338 1.00 79.31 837 LEU A O 1
ATOM 6454 N N . ALA A 1 838 ? 2.078 2.175 20.221 1.00 74.31 838 ALA A N 1
ATOM 6455 C CA . ALA A 1 838 ? 1.457 0.871 20.438 1.00 74.31 838 ALA A CA 1
ATOM 6456 C C . ALA A 1 838 ? 0.885 0.815 21.859 1.00 74.31 838 ALA A C 1
ATOM 6458 O O . ALA A 1 838 ? 1.640 0.771 22.829 1.00 74.31 838 ALA A O 1
ATOM 6459 N N . LEU A 1 839 ? -0.448 0.836 21.969 1.00 77.94 839 LEU A N 1
ATOM 6460 C CA . LEU A 1 839 ? -1.194 0.650 23.218 1.00 77.94 839 LEU A CA 1
ATOM 6461 C C . LEU A 1 839 ? -1.744 -0.786 23.262 1.00 77.94 839 LEU A C 1
ATOM 6463 O O . LEU A 1 839 ? -2.914 -1.003 22.958 1.00 77.94 839 LEU A O 1
ATOM 6467 N N . ALA A 1 840 ? -0.908 -1.781 23.571 1.00 76.81 840 ALA A N 1
ATOM 6468 C CA . ALA A 1 840 ? -1.339 -3.177 23.524 1.00 76.81 840 ALA A CA 1
ATOM 6469 C C . ALA A 1 840 ? -2.010 -3.615 24.834 1.00 76.81 840 ALA A C 1
ATOM 6471 O O . ALA A 1 840 ? -1.443 -3.477 25.922 1.00 76.81 840 ALA A O 1
ATOM 6472 N N . ASN A 1 841 ? -3.201 -4.199 24.712 1.00 81.94 841 ASN A N 1
ATOM 6473 C CA . ASN A 1 841 ? -3.998 -4.700 25.826 1.00 81.94 841 ASN A CA 1
ATOM 6474 C C . ASN A 1 841 ? -4.334 -6.177 25.616 1.00 81.94 841 ASN A C 1
ATOM 6476 O O . ASN A 1 841 ? -4.809 -6.556 24.546 1.00 81.94 841 ASN A O 1
ATOM 6480 N N . SER A 1 842 ? -4.139 -7.005 26.642 1.00 82.94 842 SER A N 1
ATOM 6481 C CA . SER A 1 842 ? -4.614 -8.388 26.626 1.00 82.94 842 SER A CA 1
ATOM 6482 C C . SER A 1 842 ? -5.190 -8.852 27.963 1.00 82.94 842 SER A C 1
ATOM 6484 O O . SER A 1 842 ? -4.796 -8.392 29.037 1.00 82.94 842 SER A O 1
ATOM 6486 N N . ILE A 1 843 ? -6.155 -9.772 27.891 1.00 81.44 843 ILE A N 1
ATOM 6487 C CA . ILE A 1 843 ? -6.728 -10.478 29.043 1.00 81.44 843 ILE A CA 1
ATOM 6488 C C . ILE A 1 843 ? -6.391 -11.956 28.907 1.00 81.44 843 ILE A C 1
ATOM 6490 O O . ILE A 1 843 ? -6.747 -12.583 27.912 1.00 81.44 843 ILE A O 1
ATOM 6494 N N . TRP A 1 844 ? -5.764 -12.521 29.933 1.00 80.75 844 TRP A N 1
ATOM 6495 C CA . TRP A 1 844 ? -5.407 -13.934 30.002 1.00 80.75 844 TRP A CA 1
ATOM 6496 C C . TRP A 1 844 ? -6.241 -14.619 31.079 1.00 80.75 844 TRP A C 1
ATOM 6498 O O . TRP A 1 844 ? -6.355 -14.107 32.194 1.00 80.75 844 TRP A O 1
ATOM 6508 N N . THR A 1 845 ? -6.849 -15.756 30.744 1.00 77.12 845 THR A N 1
ATOM 6509 C CA . THR A 1 845 ? -7.851 -16.437 31.584 1.00 77.12 845 THR A CA 1
ATOM 6510 C C . THR A 1 845 ? -7.559 -17.929 31.725 1.00 77.12 845 THR A C 1
ATOM 6512 O O . THR A 1 845 ? -7.076 -18.563 30.789 1.00 77.12 845 THR A O 1
ATOM 6515 N N . ARG A 1 846 ? -7.858 -18.530 32.882 1.00 72.12 846 ARG A N 1
ATOM 6516 C CA . ARG A 1 846 ? -7.703 -19.983 33.069 1.00 72.12 846 ARG A CA 1
ATOM 6517 C C . ARG A 1 846 ? -8.847 -20.764 32.400 1.00 72.12 846 ARG A C 1
ATOM 6519 O O . ARG A 1 846 ? -10.012 -20.375 32.482 1.00 72.12 846 ARG A O 1
ATOM 6526 N N . THR A 1 847 ? -8.509 -21.883 31.760 1.00 56.97 847 THR A N 1
ATOM 6527 C CA . THR A 1 847 ? -9.418 -22.738 30.976 1.00 56.97 847 THR A CA 1
ATOM 6528 C C . THR A 1 847 ? -10.711 -23.084 31.719 1.00 56.97 847 THR A C 1
ATOM 6530 O O . THR A 1 847 ? -10.676 -23.623 32.824 1.00 56.97 847 THR A O 1
ATOM 6533 N N . GLY A 1 848 ? -11.858 -22.825 31.083 1.00 54.62 848 GLY A N 1
ATOM 6534 C CA . GLY A 1 848 ? -13.188 -23.154 31.612 1.00 54.62 848 GLY A CA 1
ATOM 6535 C C . GLY A 1 848 ? -13.943 -21.998 32.278 1.00 54.62 848 GLY A C 1
ATOM 6536 O O . GLY A 1 848 ? -15.112 -22.181 32.612 1.00 54.62 848 GLY A O 1
ATOM 6537 N N . GLN A 1 849 ? -13.334 -20.817 32.430 1.00 55.22 849 GLN A N 1
ATOM 6538 C CA . GLN A 1 849 ? -14.039 -19.601 32.859 1.00 55.22 849 GLN A CA 1
ATOM 6539 C C . GLN A 1 849 ? -14.539 -18.784 31.660 1.00 55.22 849 GLN A C 1
ATOM 6541 O O . GLN A 1 849 ? -13.881 -18.705 30.623 1.00 55.22 849 GLN A O 1
ATOM 6546 N N . ALA A 1 850 ? -15.740 -18.216 31.777 1.00 45.50 850 ALA A N 1
ATOM 6547 C CA . ALA A 1 850 ? -16.521 -17.786 30.621 1.00 45.50 850 ALA A CA 1
ATOM 6548 C C . ALA A 1 850 ? -16.349 -16.299 30.260 1.00 45.50 850 ALA A C 1
ATOM 6550 O O . ALA A 1 850 ? -17.208 -15.467 30.561 1.00 45.50 850 ALA A O 1
ATOM 6551 N N . THR A 1 851 ? -15.325 -15.974 29.468 1.00 54.06 851 THR A N 1
ATOM 6552 C CA . THR A 1 851 ? -15.458 -14.874 28.498 1.00 54.06 851 THR A CA 1
ATOM 6553 C C . THR A 1 851 ? -16.274 -15.373 27.305 1.00 54.06 851 THR A C 1
ATOM 6555 O O . THR A 1 851 ? -15.746 -15.896 26.326 1.00 54.06 851 THR A O 1
ATOM 6558 N N . ASP A 1 852 ? -17.603 -15.257 27.404 1.00 55.62 852 ASP A N 1
ATOM 6559 C CA . ASP A 1 852 ? -18.492 -15.598 26.288 1.00 55.62 852 ASP A CA 1
ATOM 6560 C C . ASP A 1 852 ? -18.135 -14.772 25.038 1.00 55.62 852 ASP A C 1
ATOM 6562 O O . ASP A 1 852 ? -17.881 -13.567 25.117 1.00 55.62 852 ASP A O 1
ATOM 6566 N N . SER A 1 853 ? -18.146 -15.451 23.893 1.00 49.34 853 SER A N 1
ATOM 6567 C CA . SER A 1 853 ? -17.833 -14.983 22.541 1.00 49.34 853 SER A CA 1
ATOM 6568 C C . SER A 1 853 ? -18.265 -13.542 22.237 1.00 49.34 853 SER A C 1
ATOM 6570 O O . SER A 1 853 ? -17.459 -12.748 21.755 1.00 49.34 853 SER A O 1
ATOM 6572 N N . VAL A 1 854 ? -19.503 -13.173 22.580 1.00 41.91 854 VAL A N 1
ATOM 6573 C CA . VAL A 1 854 ? -20.076 -11.832 22.358 1.00 41.91 854 VAL A CA 1
ATOM 6574 C C . VAL A 1 854 ? -19.326 -10.740 23.132 1.00 41.91 854 VAL A C 1
ATOM 6576 O O . VAL A 1 854 ? -19.102 -9.642 22.617 1.00 41.91 854 VAL A O 1
ATOM 6579 N N . ARG A 1 855 ? -18.903 -11.031 24.369 1.00 55.31 855 ARG A N 1
ATOM 6580 C CA . ARG A 1 855 ? -18.116 -10.089 25.177 1.00 55.31 855 ARG A CA 1
ATOM 6581 C C . ARG A 1 855 ? -16.697 -9.977 24.642 1.00 55.31 855 ARG A C 1
ATOM 6583 O O . ARG A 1 855 ? -16.221 -8.861 24.487 1.00 55.31 855 ARG A O 1
ATOM 6590 N N . SER A 1 856 ? -16.066 -11.098 24.293 1.00 60.88 856 SER A N 1
ATOM 6591 C CA . SER A 1 856 ? -14.733 -11.105 23.675 1.00 60.88 856 SER A CA 1
ATOM 6592 C C . SER A 1 856 ? -14.707 -10.291 22.376 1.00 60.88 856 SER A C 1
ATOM 6594 O O . SER A 1 856 ? -13.816 -9.468 22.202 1.00 60.88 856 SER A O 1
ATOM 6596 N N . GLN A 1 857 ? -15.729 -10.419 21.522 1.00 61.34 857 GLN A N 1
ATOM 6597 C CA . GLN A 1 857 ? -15.857 -9.608 20.306 1.00 61.34 857 GLN A CA 1
ATOM 6598 C C . GLN A 1 857 ? -16.001 -8.108 20.620 1.00 61.34 857 GLN A C 1
ATOM 6600 O O . GLN A 1 857 ? -15.336 -7.295 19.993 1.00 61.34 857 GLN A O 1
ATOM 6605 N N . THR A 1 858 ? -16.772 -7.738 21.651 1.00 67.25 858 THR A N 1
ATOM 6606 C CA . THR A 1 858 ? -16.890 -6.332 22.099 1.00 67.25 858 THR A CA 1
ATOM 6607 C C . THR A 1 858 ? -15.535 -5.749 22.529 1.00 67.25 858 THR A C 1
ATOM 6609 O O . THR A 1 858 ? -15.286 -4.563 22.321 1.00 67.25 858 THR A O 1
ATOM 6612 N N . LEU A 1 859 ? -14.652 -6.564 23.120 1.00 70.56 859 LEU A N 1
ATOM 6613 C CA . LEU A 1 859 ? -13.306 -6.127 23.503 1.00 70.56 859 LEU A CA 1
ATOM 6614 C C . LEU A 1 859 ? -12.388 -5.925 22.290 1.00 70.56 859 LEU A C 1
ATOM 6616 O O . LEU A 1 859 ? -11.637 -4.953 22.259 1.00 70.56 859 LEU A O 1
ATOM 6620 N N . VAL A 1 860 ? -12.489 -6.797 21.286 1.00 67.94 860 VAL A N 1
ATOM 6621 C CA . VAL A 1 860 ? -11.781 -6.643 20.007 1.00 67.94 860 VAL A CA 1
ATOM 6622 C C . VAL A 1 860 ? -12.260 -5.379 19.283 1.00 67.94 860 VAL A C 1
ATOM 6624 O O . VAL A 1 860 ? -11.448 -4.520 18.958 1.00 67.94 860 VAL A O 1
ATOM 6627 N N . ASP A 1 861 ? -13.574 -5.223 19.096 1.00 66.81 861 ASP A N 1
ATOM 6628 C CA . ASP A 1 861 ? -14.157 -4.166 18.257 1.00 66.81 861 ASP A CA 1
ATOM 6629 C C . ASP A 1 861 ? -13.916 -2.745 18.793 1.00 66.81 861 ASP A C 1
ATOM 6631 O O . ASP A 1 861 ? -13.693 -1.823 18.011 1.00 66.81 861 ASP A O 1
ATOM 6635 N N . TYR A 1 862 ? -13.990 -2.548 20.117 1.00 68.88 862 TYR A N 1
ATOM 6636 C CA . TYR A 1 862 ? -13.889 -1.217 20.732 1.00 68.88 862 TYR A CA 1
ATOM 6637 C C . TYR A 1 862 ? -12.495 -0.871 21.276 1.00 68.88 862 TYR A C 1
ATOM 6639 O O . TYR A 1 862 ? -12.221 0.314 21.479 1.00 68.88 862 TYR A O 1
ATOM 6647 N N . TYR A 1 863 ? -11.631 -1.861 21.536 1.00 74.31 863 TYR A N 1
ATOM 6648 C CA . TYR A 1 863 ? -10.361 -1.653 22.252 1.00 74.31 863 TYR A CA 1
ATOM 6649 C C . TYR A 1 863 ? -9.132 -2.315 21.609 1.00 74.31 863 TYR A C 1
ATOM 6651 O O . TYR A 1 863 ? -8.054 -2.223 22.195 1.00 74.31 863 TYR A O 1
ATOM 6659 N N . ASP A 1 864 ? -9.274 -2.975 20.449 1.00 71.00 864 ASP A N 1
ATOM 6660 C CA . ASP A 1 864 ? -8.208 -3.757 19.787 1.00 71.00 864 ASP A CA 1
ATOM 6661 C C . ASP A 1 864 ? -7.528 -4.753 20.753 1.00 71.00 864 ASP A C 1
ATOM 6663 O O . ASP A 1 864 ? -6.310 -4.940 20.780 1.00 71.00 864 ASP A O 1
ATOM 6667 N N . ALA A 1 865 ? -8.337 -5.334 21.644 1.00 73.06 865 ALA A N 1
ATOM 6668 C CA . ALA A 1 865 ? -7.856 -6.121 22.767 1.00 73.06 865 ALA A CA 1
ATOM 6669 C C . ALA A 1 865 ? -7.807 -7.616 22.454 1.00 73.06 865 ALA A C 1
ATOM 6671 O O . ALA A 1 865 ? -8.764 -8.199 21.943 1.00 73.06 865 ALA A O 1
ATOM 6672 N N . GLU A 1 866 ? -6.722 -8.268 22.865 1.00 78.56 866 GLU A N 1
ATOM 6673 C CA . GLU A 1 866 ? -6.558 -9.707 22.682 1.00 78.56 866 GLU A CA 1
ATOM 6674 C C . GLU A 1 866 ? -7.016 -10.491 23.919 1.00 78.56 866 GLU A C 1
ATOM 6676 O O . GLU A 1 866 ? -6.667 -10.162 25.055 1.00 78.56 866 GLU A O 1
ATOM 6681 N N . VAL A 1 867 ? -7.784 -11.562 23.715 1.00 76.56 867 VAL A N 1
ATOM 6682 C CA . VAL A 1 867 ? -8.266 -12.432 24.798 1.00 76.56 867 VAL A CA 1
ATOM 6683 C C . VAL A 1 867 ? -7.661 -13.820 24.626 1.00 76.56 867 VAL A C 1
ATOM 6685 O O . VAL A 1 867 ? -7.969 -14.525 23.667 1.00 76.56 867 VAL A O 1
ATOM 6688 N N . TRP A 1 868 ? -6.819 -14.210 25.577 1.00 78.00 868 TRP A N 1
ATOM 6689 C CA . TRP A 1 868 ? -6.060 -15.455 25.566 1.00 78.00 868 TRP A CA 1
ATOM 6690 C C . TRP A 1 868 ? -6.479 -16.379 26.717 1.00 78.00 868 TRP A C 1
ATOM 6692 O O . TRP A 1 868 ? -7.001 -15.954 27.756 1.00 78.00 868 TRP A O 1
ATOM 6702 N N . GLN A 1 869 ? -6.233 -17.674 26.535 1.00 78.38 869 GLN A N 1
ATOM 6703 C CA . GLN A 1 869 ? -6.387 -18.683 27.580 1.00 78.38 869 GLN A CA 1
ATOM 6704 C C . GLN A 1 869 ? -5.008 -19.172 28.017 1.00 78.38 869 GLN A C 1
ATOM 6706 O O . GLN A 1 869 ? -4.107 -19.311 27.192 1.00 78.38 869 GLN A O 1
ATOM 6711 N N . PHE A 1 870 ? -4.848 -19.438 29.312 1.00 78.00 870 PHE A N 1
ATOM 6712 C CA . PHE A 1 870 ? -3.689 -20.161 29.817 1.00 78.00 870 PHE A CA 1
ATOM 6713 C C . PHE A 1 870 ? -3.644 -21.554 29.191 1.00 78.00 870 PHE A C 1
ATOM 6715 O O . PHE A 1 870 ? -4.672 -22.225 29.066 1.00 78.00 870 PHE A O 1
ATOM 6722 N N . SER A 1 871 ? -2.444 -22.001 28.838 1.00 73.94 871 SER A N 1
ATOM 6723 C CA . SER A 1 871 ? -2.222 -23.394 28.476 1.00 73.94 871 SER A CA 1
ATOM 6724 C C . SER A 1 871 ? -2.302 -24.279 29.736 1.00 73.94 871 SER A C 1
ATOM 6726 O O . SER A 1 871 ? -2.341 -23.797 30.873 1.00 73.94 871 SER A O 1
ATOM 6728 N N . ASN A 1 872 ? -2.367 -25.599 29.545 1.00 72.44 872 ASN A N 1
ATOM 6729 C CA . ASN A 1 872 ? -2.264 -26.551 30.657 1.00 72.44 872 ASN A CA 1
ATOM 6730 C C . ASN A 1 872 ? -0.832 -26.636 31.230 1.00 72.44 872 ASN A C 1
ATOM 6732 O O . ASN A 1 872 ? -0.633 -27.268 32.267 1.00 72.44 872 ASN A O 1
ATOM 6736 N N . ASP A 1 873 ? 0.138 -26.019 30.555 1.00 81.81 873 ASP A N 1
ATOM 6737 C CA . ASP A 1 873 ? 1.528 -25.862 30.958 1.00 81.81 873 ASP A CA 1
ATOM 6738 C C . ASP A 1 873 ? 1.785 -24.397 31.363 1.00 81.81 873 ASP A C 1
ATOM 6740 O O . ASP A 1 873 ? 1.474 -23.439 30.641 1.00 81.81 873 ASP A O 1
ATOM 6744 N N . ILE A 1 874 ? 2.316 -24.214 32.573 1.00 81.12 874 ILE A N 1
ATOM 6745 C CA . ILE A 1 874 ? 2.547 -22.886 33.137 1.00 81.12 874 ILE A CA 1
ATOM 6746 C C . ILE A 1 874 ? 3.797 -22.232 32.542 1.00 81.12 874 ILE A C 1
ATOM 6748 O O . ILE A 1 874 ? 3.781 -21.022 32.329 1.00 81.12 874 ILE A O 1
ATOM 6752 N N . GLU A 1 875 ? 4.825 -23.017 32.207 1.00 82.75 875 GLU A N 1
ATOM 6753 C CA . GLU A 1 875 ? 6.069 -22.541 31.592 1.00 82.75 875 GLU A CA 1
ATOM 6754 C C . GLU A 1 875 ? 5.781 -22.067 30.159 1.00 82.75 875 GLU A C 1
ATOM 6756 O O . GLU A 1 875 ? 6.190 -20.977 29.756 1.00 82.75 875 GLU A O 1
ATOM 6761 N N . GLU A 1 876 ? 4.969 -22.821 29.407 1.00 84.88 876 GLU A N 1
ATOM 6762 C CA . GLU A 1 876 ? 4.457 -22.392 28.098 1.00 84.88 876 GLU A CA 1
ATOM 6763 C C . GLU A 1 876 ? 3.677 -21.073 28.207 1.00 84.88 876 GLU A C 1
ATOM 6765 O O . GLU A 1 876 ? 3.899 -20.154 27.421 1.00 84.88 876 GLU A O 1
ATOM 6770 N N . THR A 1 877 ? 2.807 -20.938 29.212 1.00 83.25 877 THR A N 1
ATOM 6771 C CA . THR A 1 877 ? 2.010 -19.717 29.408 1.00 83.25 877 THR A CA 1
ATOM 6772 C C . THR A 1 877 ? 2.880 -18.503 29.778 1.00 83.25 877 THR A C 1
ATOM 6774 O O . THR A 1 877 ? 2.641 -17.413 29.258 1.00 83.25 877 THR A O 1
ATOM 6777 N N . VAL A 1 878 ? 3.918 -18.674 30.612 1.00 85.00 878 VAL A N 1
ATOM 6778 C CA . VAL A 1 878 ? 4.926 -17.627 30.885 1.00 85.00 878 VAL A CA 1
ATOM 6779 C C . VAL A 1 878 ? 5.615 -17.197 29.588 1.00 85.00 878 VAL A C 1
ATOM 6781 O O . VAL A 1 878 ? 5.686 -16.003 29.291 1.00 85.00 878 VAL A O 1
ATOM 6784 N N . ASN A 1 879 ? 6.082 -18.162 28.793 1.00 83.69 879 ASN A N 1
ATOM 6785 C CA . ASN A 1 879 ? 6.791 -17.904 27.541 1.00 83.69 879 ASN A CA 1
ATOM 6786 C C . ASN A 1 879 ? 5.904 -17.209 26.494 1.00 83.69 879 ASN A C 1
ATOM 6788 O O . ASN A 1 879 ? 6.361 -16.277 25.835 1.00 83.69 879 ASN A O 1
ATOM 6792 N N . LEU A 1 880 ? 4.630 -17.598 26.376 1.00 84.81 880 LEU A N 1
ATOM 6793 C CA . LEU A 1 880 ? 3.652 -16.937 25.504 1.00 84.81 880 LEU A CA 1
ATOM 6794 C C . LEU A 1 880 ? 3.423 -15.476 25.910 1.00 84.81 880 LEU A C 1
ATOM 6796 O O . LEU A 1 880 ? 3.418 -14.595 25.052 1.00 84.81 880 LEU A O 1
ATOM 6800 N N . ILE A 1 881 ? 3.278 -15.206 27.209 1.00 83.81 881 ILE A N 1
ATOM 6801 C CA . ILE A 1 881 ? 3.070 -13.848 27.717 1.00 83.81 881 ILE A CA 1
ATOM 6802 C C . ILE A 1 881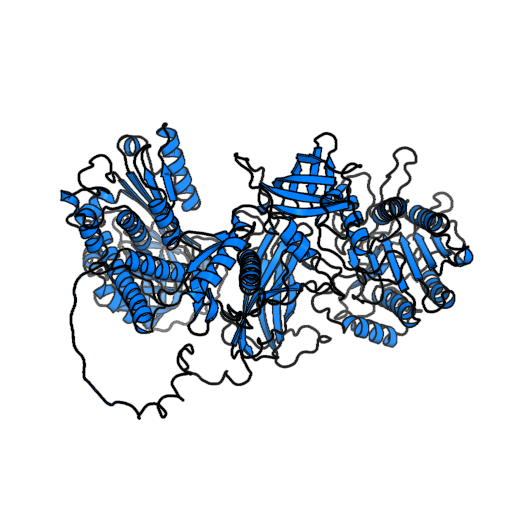 ? 4.320 -12.977 27.529 1.00 83.81 881 ILE A C 1
ATOM 6804 O O . ILE A 1 881 ? 4.210 -11.856 27.032 1.00 83.81 881 ILE A O 1
ATOM 6808 N N . ASN A 1 882 ? 5.508 -13.472 27.889 1.00 84.31 882 ASN A N 1
ATOM 6809 C CA . ASN A 1 882 ? 6.759 -12.724 27.719 1.00 84.31 882 ASN A CA 1
ATOM 6810 C C . ASN A 1 882 ? 7.102 -12.513 26.233 1.00 84.31 882 ASN A C 1
ATOM 6812 O O . ASN A 1 882 ? 7.578 -11.438 25.867 1.00 84.31 882 ASN A O 1
ATOM 6816 N N . GLY A 1 883 ? 6.788 -13.481 25.365 1.00 85.00 883 GLY A N 1
ATOM 6817 C CA . GLY A 1 883 ? 6.858 -13.329 23.911 1.00 85.00 883 GLY A CA 1
ATOM 6818 C C . GLY A 1 883 ? 5.921 -12.231 23.401 1.00 85.00 883 GLY A C 1
ATOM 6819 O O . GLY A 1 883 ? 6.370 -11.315 22.719 1.00 85.00 883 GLY A O 1
ATOM 6820 N N . TRP A 1 884 ? 4.650 -12.250 23.818 1.00 83.81 884 TRP A N 1
ATOM 6821 C CA . TRP A 1 884 ? 3.671 -11.213 23.475 1.00 83.81 884 TRP A CA 1
ATOM 6822 C C . TRP A 1 884 ? 4.116 -9.815 23.934 1.00 83.81 884 TRP A C 1
ATOM 6824 O O . TRP A 1 884 ? 4.086 -8.865 23.155 1.00 83.81 884 TRP A O 1
ATOM 6834 N N . ILE A 1 885 ? 4.597 -9.688 25.174 1.00 80.31 885 ILE A N 1
ATOM 6835 C CA . ILE A 1 885 ? 5.187 -8.452 25.713 1.00 80.31 885 ILE A CA 1
ATOM 6836 C C . ILE A 1 885 ? 6.348 -7.968 24.834 1.00 80.31 885 ILE A C 1
ATOM 6838 O O . ILE A 1 885 ? 6.395 -6.792 24.462 1.00 80.31 885 ILE A O 1
ATOM 6842 N N . SER A 1 886 ? 7.273 -8.866 24.491 1.00 80.38 886 SER A N 1
ATOM 6843 C CA . SER A 1 886 ? 8.438 -8.559 23.661 1.00 80.38 886 SER A CA 1
ATOM 6844 C C . SER A 1 886 ? 8.005 -8.048 22.286 1.00 80.38 886 SER A C 1
ATOM 6846 O O . SER A 1 886 ? 8.412 -6.958 21.880 1.00 80.38 886 SER A O 1
ATOM 6848 N N . ASP A 1 887 ? 7.088 -8.744 21.614 1.00 79.06 887 ASP A N 1
ATOM 6849 C CA . ASP A 1 887 ? 6.569 -8.355 20.301 1.00 79.06 887 ASP A CA 1
ATOM 6850 C C . ASP A 1 887 ? 5.879 -6.981 20.340 1.00 79.06 887 ASP A C 1
ATOM 6852 O O . ASP A 1 887 ? 6.188 -6.096 19.533 1.00 79.06 887 ASP A O 1
ATOM 6856 N N . LYS A 1 888 ? 4.991 -6.748 21.318 1.00 77.38 888 LYS A N 1
ATOM 6857 C CA . LYS A 1 888 ? 4.273 -5.468 21.471 1.00 77.38 888 LYS A CA 1
ATOM 6858 C C . LYS A 1 888 ? 5.181 -4.308 21.895 1.00 77.38 888 LYS A C 1
ATOM 6860 O O . LYS A 1 888 ? 4.851 -3.154 21.622 1.00 77.38 888 LYS A O 1
ATOM 6865 N N . THR A 1 889 ? 6.331 -4.592 22.509 1.00 67.75 889 THR A N 1
ATOM 6866 C CA . THR A 1 889 ? 7.329 -3.588 22.922 1.00 67.75 889 THR A CA 1
ATOM 6867 C C . THR A 1 889 ? 8.554 -3.515 22.006 1.00 67.75 889 THR A C 1
ATOM 6869 O O . THR A 1 889 ? 9.556 -2.902 22.375 1.00 67.75 889 THR A O 1
ATOM 6872 N N . ASN A 1 890 ? 8.495 -4.091 20.796 1.00 73.06 890 ASN A N 1
ATOM 6873 C CA . ASN A 1 890 ? 9.593 -4.065 19.817 1.00 73.06 890 ASN A CA 1
ATOM 6874 C C . ASN A 1 890 ? 10.915 -4.635 20.391 1.00 73.06 890 ASN A C 1
ATOM 6876 O O . ASN A 1 890 ? 11.997 -4.064 20.221 1.00 73.06 890 ASN A O 1
ATOM 6880 N N . ALA A 1 891 ? 10.791 -5.745 21.123 1.00 79.06 891 ALA A N 1
ATOM 6881 C CA . ALA A 1 891 ? 11.817 -6.459 21.882 1.00 79.06 891 ALA A CA 1
ATOM 6882 C C . ALA A 1 891 ? 12.534 -5.641 22.977 1.00 79.06 891 ALA A C 1
ATOM 6884 O O . ALA A 1 891 ? 13.628 -6.016 23.408 1.00 79.06 891 ALA A O 1
ATOM 6885 N N . LYS A 1 892 ? 11.950 -4.524 23.439 1.00 73.06 892 LYS A N 1
ATOM 6886 C CA . LYS A 1 892 ? 12.552 -3.641 24.458 1.00 73.06 892 LYS A CA 1
ATOM 6887 C C . LYS A 1 892 ? 12.235 -4.032 25.898 1.00 73.06 892 LYS A C 1
ATOM 6889 O O . LYS A 1 892 ? 12.994 -3.654 26.789 1.00 73.06 892 LYS A O 1
ATOM 6894 N N . VAL A 1 893 ? 11.149 -4.768 26.116 1.00 69.00 893 VAL A N 1
ATOM 6895 C CA . VAL A 1 893 ? 10.753 -5.327 27.411 1.00 69.00 893 VAL A CA 1
ATOM 6896 C C . VAL A 1 893 ? 10.681 -6.847 27.256 1.00 69.00 893 VAL A C 1
ATOM 6898 O O . VAL A 1 893 ? 10.095 -7.339 26.298 1.00 69.00 893 VAL A O 1
ATOM 6901 N N . GLN A 1 894 ? 11.337 -7.586 28.150 1.00 73.56 894 GLN A N 1
ATOM 6902 C CA . GLN A 1 894 ? 11.481 -9.047 28.100 1.00 73.56 894 GLN A CA 1
ATOM 6903 C C . GLN A 1 894 ? 11.401 -9.606 29.530 1.00 73.56 894 GLN A C 1
ATOM 6905 O O . GLN A 1 894 ? 11.662 -8.869 30.481 1.00 73.56 894 GLN A O 1
ATOM 6910 N N . ASP A 1 895 ? 11.042 -10.886 29.664 1.00 71.12 895 ASP A N 1
ATOM 6911 C CA . ASP A 1 895 ? 11.124 -11.676 30.906 1.00 71.12 895 ASP A CA 1
ATOM 6912 C C . ASP A 1 895 ? 10.470 -11.041 32.154 1.00 71.12 895 ASP A C 1
ATOM 6914 O O . ASP A 1 895 ? 11.040 -11.045 33.245 1.00 71.12 895 ASP A O 1
ATOM 6918 N N . VAL A 1 896 ? 9.267 -10.470 32.006 1.00 70.00 896 VAL A N 1
ATOM 6919 C CA . VAL A 1 896 ? 8.591 -9.722 33.091 1.00 70.00 896 VAL A CA 1
ATOM 6920 C C . VAL A 1 896 ? 7.658 -10.590 33.937 1.00 70.00 896 VAL A C 1
ATOM 6922 O O . VAL A 1 896 ? 7.403 -10.269 35.097 1.00 70.00 896 VAL A O 1
ATOM 6925 N N . ILE A 1 897 ? 7.116 -11.669 33.373 1.00 79.31 897 ILE A N 1
ATOM 6926 C CA . ILE A 1 897 ? 6.273 -12.628 34.096 1.00 79.31 897 ILE A CA 1
ATOM 6927 C C . ILE A 1 897 ? 7.094 -13.871 34.447 1.00 79.31 897 ILE A C 1
ATOM 6929 O O . ILE A 1 897 ? 7.868 -14.354 33.622 1.00 79.31 897 ILE A O 1
ATOM 6933 N N . ASP A 1 898 ? 6.887 -14.400 35.655 1.00 77.94 898 ASP A N 1
ATOM 6934 C CA . ASP A 1 898 ? 7.463 -15.652 36.143 1.00 77.94 898 ASP A CA 1
ATOM 6935 C C . ASP A 1 898 ? 6.380 -16.704 36.477 1.00 77.94 898 ASP A C 1
ATOM 6937 O O . ASP A 1 898 ? 5.181 -16.410 36.558 1.00 77.94 898 ASP A O 1
ATOM 6941 N N . GLU A 1 899 ? 6.789 -17.966 36.655 1.00 74.75 899 GLU A N 1
ATOM 6942 C CA . GLU A 1 899 ? 5.858 -19.046 37.015 1.00 74.75 899 GLU A CA 1
ATOM 6943 C C . GLU A 1 899 ? 5.149 -18.813 38.368 1.00 74.75 899 GLU A C 1
ATOM 6945 O O . GLU A 1 899 ? 3.929 -19.013 38.425 1.00 74.75 899 GLU A O 1
ATOM 6950 N N . PRO A 1 900 ? 5.830 -18.381 39.460 1.00 77.69 900 PRO A N 1
ATOM 6951 C CA . PRO A 1 900 ? 5.178 -18.084 40.739 1.00 77.69 900 PRO A CA 1
ATOM 6952 C C . PRO A 1 900 ? 3.974 -17.140 40.643 1.00 77.69 900 PRO A C 1
ATOM 6954 O O . PRO A 1 900 ? 2.984 -17.352 41.357 1.00 77.69 900 PRO A O 1
ATOM 6957 N N . LEU A 1 901 ? 4.035 -16.128 39.770 1.00 71.81 901 LEU A N 1
ATOM 6958 C CA . LEU A 1 901 ? 2.936 -15.197 39.530 1.00 71.81 901 LEU A CA 1
ATOM 6959 C C . LEU A 1 901 ? 1.745 -15.900 38.858 1.00 71.81 901 LEU A C 1
ATOM 6961 O O . LEU A 1 901 ? 0.615 -15.798 39.349 1.00 71.81 901 LEU A O 1
ATOM 6965 N N . LEU A 1 902 ? 1.977 -16.677 37.793 1.00 74.12 902 LEU A N 1
ATOM 6966 C CA . LEU A 1 902 ? 0.896 -17.329 37.039 1.00 74.12 902 LEU A CA 1
ATOM 6967 C C . LEU A 1 902 ? 0.270 -18.545 37.738 1.00 74.12 902 LEU A C 1
ATOM 6969 O O . LEU A 1 902 ? -0.933 -18.777 37.588 1.00 74.12 902 LEU A O 1
ATOM 6973 N N . VAL A 1 903 ? 1.021 -19.307 38.546 1.00 72.00 903 VAL A N 1
ATOM 6974 C CA . VAL A 1 903 ? 0.479 -20.465 39.295 1.00 72.00 903 VAL A CA 1
ATOM 6975 C C . VAL A 1 903 ? -0.735 -20.059 40.140 1.00 72.00 903 VAL A C 1
ATOM 6977 O O . VAL A 1 903 ? -1.734 -20.785 40.213 1.00 72.00 903 VAL A O 1
ATOM 6980 N N . ARG A 1 904 ? -0.677 -18.866 40.743 1.00 66.31 904 ARG A N 1
ATOM 6981 C CA . ARG A 1 904 ? -1.732 -18.296 41.595 1.00 66.31 904 ARG A CA 1
ATOM 6982 C C . ARG A 1 904 ? -2.746 -17.441 40.830 1.00 66.31 904 ARG A C 1
ATOM 6984 O O . ARG A 1 904 ? -3.740 -17.027 41.429 1.00 66.31 904 ARG A O 1
ATOM 6991 N N . ALA A 1 905 ? -2.499 -17.170 39.552 1.00 66.31 905 ALA A N 1
ATOM 6992 C CA . ALA A 1 905 ? -3.344 -16.319 38.739 1.00 66.31 905 ALA A CA 1
ATOM 6993 C C . ALA A 1 905 ? -4.573 -17.057 38.194 1.00 66.31 905 ALA A C 1
ATOM 6995 O O . ALA A 1 905 ? -4.543 -18.263 37.941 1.00 66.31 905 ALA A O 1
ATOM 6996 N N . VAL A 1 906 ? -5.657 -16.313 37.983 1.00 68.81 906 VAL A N 1
ATOM 6997 C CA . VAL A 1 906 ? -6.888 -16.820 37.363 1.00 68.81 906 VAL A CA 1
ATOM 6998 C C . VAL A 1 906 ? -7.317 -15.942 36.192 1.00 68.81 906 VAL A C 1
ATOM 7000 O O . VAL A 1 906 ? -7.605 -16.464 35.116 1.00 68.81 906 VAL A O 1
ATOM 7003 N N . ILE A 1 907 ? -7.269 -14.620 36.381 1.00 74.94 907 ILE A N 1
ATOM 7004 C CA . ILE A 1 907 ? -7.385 -13.622 35.315 1.00 74.94 907 ILE A CA 1
ATOM 7005 C C . ILE A 1 907 ? -6.226 -12.630 35.464 1.00 74.94 907 ILE A C 1
ATOM 7007 O O . ILE A 1 907 ? -6.045 -12.040 36.536 1.00 74.94 907 ILE A O 1
ATOM 7011 N N . VAL A 1 908 ? -5.447 -12.448 34.398 1.00 78.44 908 VAL A N 1
ATOM 7012 C CA . VAL A 1 908 ? -4.347 -11.473 34.320 1.00 78.44 908 VAL A CA 1
ATOM 7013 C C . VAL A 1 908 ? -4.675 -10.459 33.237 1.00 78.44 908 VAL A C 1
ATOM 7015 O O . VAL A 1 908 ? -4.935 -10.823 32.091 1.00 78.44 908 VAL A O 1
ATOM 7018 N N . LEU A 1 909 ? -4.664 -9.185 33.611 1.00 81.56 909 LEU A N 1
ATOM 7019 C CA . LEU A 1 909 ? -4.754 -8.066 32.683 1.00 81.56 909 LEU A CA 1
ATOM 7020 C C . LEU A 1 909 ? -3.329 -7.611 32.363 1.00 81.56 909 LEU A C 1
ATOM 7022 O O . LEU A 1 909 ? -2.568 -7.340 33.292 1.00 81.56 909 LEU A O 1
ATOM 7026 N N . ILE A 1 910 ? -2.962 -7.545 31.084 1.00 83.88 910 ILE A N 1
ATOM 7027 C CA . ILE A 1 910 ? -1.627 -7.118 30.648 1.00 83.88 910 ILE A CA 1
ATOM 7028 C C . ILE A 1 910 ? -1.758 -5.901 29.745 1.00 83.88 910 ILE A C 1
ATOM 7030 O O . ILE A 1 910 ? -2.471 -5.912 28.742 1.00 83.88 910 ILE A O 1
ATOM 7034 N N . ASN A 1 911 ? -1.035 -4.852 30.113 1.00 84.38 911 ASN A N 1
ATOM 7035 C CA . ASN A 1 911 ? -0.944 -3.608 29.382 1.00 84.38 911 ASN A CA 1
ATOM 7036 C C . ASN A 1 911 ? 0.526 -3.337 29.035 1.00 84.38 911 ASN A C 1
ATOM 7038 O O . ASN A 1 911 ? 1.312 -2.976 29.913 1.00 84.38 911 ASN A O 1
ATOM 7042 N N . ALA A 1 912 ? 0.888 -3.533 27.767 1.00 80.00 912 ALA A N 1
ATOM 7043 C CA . ALA A 1 912 ? 2.251 -3.382 27.263 1.00 80.00 912 ALA A CA 1
ATOM 7044 C C . ALA A 1 912 ? 2.301 -2.222 26.265 1.00 80.00 912 ALA A C 1
ATOM 7046 O O . ALA A 1 912 ? 1.562 -2.206 25.278 1.00 80.00 912 ALA A O 1
ATOM 7047 N N . VAL A 1 913 ? 3.137 -1.219 26.544 1.00 83.00 913 VAL A N 1
ATOM 7048 C CA . VAL A 1 913 ? 3.064 0.061 25.833 1.00 83.00 913 VAL A CA 1
ATOM 7049 C C . VAL A 1 913 ? 4.423 0.531 25.332 1.00 83.00 913 VAL A C 1
ATOM 7051 O O . VAL A 1 913 ? 5.393 0.617 26.086 1.00 83.00 913 VAL A O 1
ATOM 7054 N N . TYR A 1 914 ? 4.462 0.897 24.052 1.00 80.38 914 TYR A N 1
ATOM 7055 C CA . TYR A 1 914 ? 5.645 1.404 23.366 1.00 80.38 914 TYR A CA 1
ATOM 7056 C C . TYR A 1 914 ? 5.339 2.714 22.636 1.00 80.38 914 TYR A C 1
ATOM 7058 O O . TYR A 1 914 ? 4.303 2.850 21.977 1.00 80.38 914 TYR A O 1
ATOM 7066 N N . PHE A 1 915 ? 6.261 3.672 22.739 1.00 83.50 915 PHE A N 1
ATOM 7067 C CA . PHE A 1 915 ? 6.184 4.949 22.041 1.00 83.50 915 PHE A CA 1
ATOM 7068 C C . PHE A 1 915 ? 7.512 5.318 21.380 1.00 83.50 915 PHE A C 1
ATOM 7070 O O . PHE A 1 915 ? 8.569 5.317 22.014 1.00 83.50 915 PHE A O 1
ATOM 7077 N N . LYS A 1 916 ? 7.422 5.704 20.109 1.00 82.44 916 LYS A N 1
ATOM 7078 C CA . LYS A 1 916 ? 8.508 6.241 19.295 1.00 82.44 916 LYS A CA 1
ATOM 7079 C C . LYS A 1 916 ? 7.983 7.381 18.428 1.00 82.44 916 LYS A C 1
ATOM 7081 O O . LYS A 1 916 ? 6.979 7.224 17.739 1.00 82.44 916 LYS A O 1
ATOM 7086 N N . GLY A 1 917 ? 8.698 8.498 18.405 1.00 83.38 917 GLY A N 1
ATOM 7087 C CA . GLY A 1 917 ? 8.350 9.674 17.607 1.00 83.38 917 GLY A CA 1
ATOM 7088 C C . GLY A 1 917 ? 9.526 10.636 17.510 1.00 83.38 917 GLY A C 1
ATOM 7089 O O . GLY A 1 917 ? 10.251 10.825 18.483 1.00 83.38 917 GLY A O 1
ATOM 7090 N N . MET A 1 918 ? 9.740 11.245 16.346 1.00 87.19 918 MET A N 1
ATOM 7091 C CA . MET A 1 918 ? 10.816 12.226 16.145 1.00 87.19 918 MET A CA 1
ATOM 7092 C C . MET A 1 918 ? 10.394 13.608 16.646 1.00 87.19 918 MET A C 1
ATOM 7094 O O . MET A 1 918 ? 9.228 13.966 16.514 1.00 87.19 918 MET A O 1
ATOM 7098 N N . TRP A 1 919 ? 11.310 14.405 17.198 1.00 89.25 919 TRP A N 1
ATOM 7099 C CA . TRP A 1 919 ? 11.015 15.804 17.522 1.00 89.25 919 TRP A CA 1
ATOM 7100 C C . TRP A 1 919 ? 10.706 16.591 16.241 1.00 89.25 919 TRP A C 1
ATOM 7102 O O . TRP A 1 919 ? 11.393 16.431 15.236 1.00 89.25 919 TRP A O 1
ATOM 7112 N N . ALA A 1 920 ? 9.731 17.503 16.291 1.00 87.00 920 ALA A N 1
ATOM 7113 C CA . ALA A 1 920 ? 9.469 18.457 15.205 1.00 87.00 920 ALA A CA 1
ATOM 7114 C C . ALA A 1 920 ? 10.662 19.402 14.965 1.00 87.00 920 ALA A C 1
ATOM 7116 O O . ALA A 1 920 ? 10.833 19.951 13.880 1.00 87.00 920 ALA A O 1
ATOM 7117 N N . SER A 1 921 ? 11.496 19.585 15.989 1.00 86.12 921 SER A N 1
ATOM 7118 C CA . SER A 1 921 ? 12.806 20.215 15.898 1.00 86.12 921 SER A CA 1
ATOM 7119 C C . SER A 1 921 ? 13.770 19.406 16.760 1.00 86.12 921 SER A C 1
ATOM 7121 O O . SER A 1 921 ? 13.678 19.441 17.984 1.00 86.12 921 SER A O 1
ATOM 7123 N N . SER A 1 922 ? 14.627 18.613 16.118 1.00 88.56 922 SER A N 1
ATOM 7124 C CA . SER A 1 922 ? 15.639 17.794 16.790 1.00 88.56 922 SER A CA 1
ATOM 7125 C C . SER A 1 922 ? 16.715 18.652 17.461 1.00 88.56 922 SER A C 1
ATOM 7127 O O . SER A 1 922 ? 17.041 19.746 16.995 1.00 88.56 922 SER A O 1
ATOM 7129 N N . PHE A 1 923 ? 17.315 18.112 18.519 1.00 89.25 923 PHE A N 1
ATOM 7130 C CA . PHE A 1 923 ? 18.554 18.647 19.076 1.00 89.25 923 PHE A CA 1
ATOM 7131 C C . PHE A 1 923 ? 19.718 18.293 18.135 1.00 89.25 923 PHE A C 1
ATOM 7133 O O . PHE A 1 923 ? 19.654 17.317 17.387 1.00 89.25 923 PHE A O 1
ATOM 7140 N N . ASP A 1 924 ? 20.800 19.065 18.179 1.00 84.38 924 ASP A N 1
ATOM 7141 C CA . ASP A 1 924 ? 22.026 18.750 17.442 1.00 84.38 924 ASP A CA 1
ATOM 7142 C C . ASP A 1 924 ? 22.910 17.810 18.291 1.00 84.38 924 ASP A C 1
ATOM 7144 O O . ASP A 1 924 ? 23.341 18.212 19.373 1.00 84.38 924 ASP A O 1
ATOM 7148 N N . PRO A 1 925 ? 23.230 16.577 17.845 1.00 86.94 925 PRO A N 1
ATOM 7149 C CA . PRO A 1 925 ? 24.139 15.688 18.574 1.00 86.94 925 PRO A CA 1
ATOM 7150 C C . PRO A 1 925 ? 25.510 16.319 18.854 1.00 86.94 925 PRO A C 1
ATOM 7152 O O . PRO A 1 925 ? 26.140 16.006 19.866 1.00 86.94 925 PRO A O 1
ATOM 7155 N N . GLU A 1 926 ? 25.958 17.252 18.007 1.00 86.12 926 GLU A N 1
ATOM 7156 C CA . GLU A 1 926 ? 27.216 17.975 18.192 1.00 86.12 926 GLU A CA 1
ATOM 7157 C C . GLU A 1 926 ? 27.147 19.048 19.289 1.00 86.12 926 GLU A C 1
ATOM 7159 O O . GLU A 1 926 ? 28.200 19.553 19.689 1.00 86.12 926 GLU A O 1
ATOM 7164 N N . THR A 1 927 ? 25.978 19.368 19.863 1.00 87.31 927 THR A N 1
ATOM 7165 C CA . THR A 1 927 ? 25.864 20.206 21.077 1.00 87.31 927 THR A CA 1
ATOM 7166 C C . THR A 1 927 ? 25.792 19.395 22.369 1.00 87.31 927 THR A C 1
ATOM 7168 O O . THR A 1 927 ? 26.001 19.966 23.441 1.00 87.31 927 THR A O 1
ATOM 7171 N N . THR A 1 928 ? 25.577 18.078 22.299 1.00 93.56 928 THR A N 1
ATOM 7172 C CA . THR A 1 928 ? 25.401 17.222 23.479 1.00 93.56 928 THR A CA 1
ATOM 7173 C C . THR A 1 928 ? 26.697 17.050 24.269 1.00 93.56 928 THR A C 1
ATOM 7175 O O . THR A 1 928 ? 27.740 16.694 23.713 1.00 93.56 928 THR A O 1
ATOM 7178 N N . ARG A 1 929 ? 26.674 17.305 25.583 1.00 93.50 929 ARG A N 1
ATOM 7179 C CA . ARG A 1 929 ? 27.877 17.294 26.439 1.00 93.50 929 ARG A CA 1
ATOM 7180 C C . ARG A 1 929 ? 27.661 16.569 27.772 1.00 93.50 929 ARG A C 1
ATOM 7182 O O . ARG A 1 929 ? 26.562 16.625 28.325 1.00 93.50 929 ARG A O 1
ATOM 7189 N N . PRO A 1 930 ? 28.714 15.944 28.336 1.00 93.94 930 PRO A N 1
ATOM 7190 C CA . PRO A 1 930 ? 28.690 15.473 29.714 1.00 93.94 930 PRO A CA 1
ATOM 7191 C C . PRO A 1 930 ? 28.484 16.640 30.692 1.00 93.94 930 PRO A C 1
ATOM 7193 O O . PRO A 1 930 ? 29.216 17.629 30.648 1.00 93.94 930 PRO A O 1
ATOM 7196 N N . TYR A 1 931 ? 27.524 16.502 31.601 1.00 94.12 931 TYR A N 1
ATOM 7197 C CA . TYR A 1 931 ? 27.182 17.468 32.642 1.00 94.12 931 TYR A CA 1
ATOM 7198 C C . TYR A 1 931 ? 27.088 16.760 34.000 1.00 94.12 931 TYR A C 1
ATOM 7200 O O . TYR A 1 931 ? 26.348 15.790 34.138 1.00 94.12 931 TYR A O 1
ATOM 7208 N N . LEU A 1 932 ? 27.838 17.223 35.002 1.00 94.62 932 LEU A N 1
ATOM 7209 C CA . LEU A 1 932 ? 27.745 16.700 36.368 1.00 94.62 932 LEU A CA 1
ATOM 7210 C C . LEU A 1 932 ? 26.724 17.528 37.153 1.00 94.62 932 LEU A C 1
ATOM 7212 O O . LEU A 1 932 ? 27.019 18.657 37.540 1.00 94.62 932 LEU A O 1
ATOM 7216 N N . SER A 1 933 ? 25.545 16.961 37.407 1.00 92.62 933 SER A N 1
ATOM 7217 C CA . SER A 1 933 ? 24.555 17.581 38.286 1.00 92.62 933 SER A CA 1
ATOM 7218 C C . SER A 1 933 ? 24.811 17.223 39.747 1.00 92.62 933 SER A C 1
ATOM 7220 O O . SER A 1 933 ? 24.896 16.049 40.111 1.00 92.62 933 SER A O 1
ATOM 7222 N N . THR A 1 934 ? 24.846 18.249 40.596 1.00 90.81 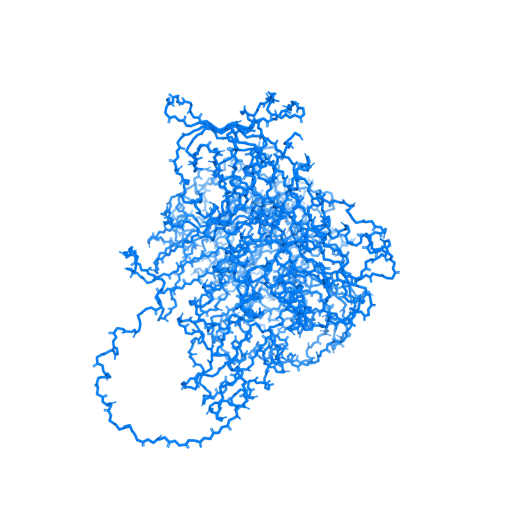934 THR A N 1
ATOM 7223 C CA . THR A 1 934 ? 24.824 18.137 42.062 1.00 90.81 934 THR A CA 1
ATOM 7224 C C . THR A 1 934 ? 23.416 18.198 42.660 1.00 90.81 934 THR A C 1
ATOM 7226 O O . THR A 1 934 ? 23.285 18.108 43.877 1.00 90.81 934 THR A O 1
ATOM 7229 N N . ASN A 1 935 ? 22.378 18.373 41.836 1.00 89.06 935 ASN A N 1
ATOM 7230 C CA . ASN A 1 935 ? 20.988 18.522 42.286 1.00 89.06 935 ASN A CA 1
ATOM 7231 C C . ASN A 1 935 ? 20.234 17.176 42.347 1.00 89.06 935 ASN A C 1
ATOM 7233 O O . ASN A 1 935 ? 19.098 17.126 42.816 1.00 89.06 935 ASN A O 1
ATOM 7237 N N . PHE A 1 936 ? 20.875 16.085 41.916 1.00 86.94 936 PHE A N 1
ATOM 7238 C CA . PHE A 1 936 ? 20.482 14.709 42.227 1.00 86.94 936 PHE A CA 1
ATOM 7239 C C . PHE A 1 936 ? 21.246 14.191 43.455 1.00 86.94 936 PHE A C 1
ATOM 7241 O O . PHE A 1 936 ? 22.362 14.635 43.742 1.00 86.94 936 PHE A O 1
ATOM 7248 N N . VAL A 1 937 ? 20.660 13.227 44.170 1.00 81.38 937 VAL A N 1
ATOM 7249 C CA . VAL A 1 937 ? 21.266 12.589 45.349 1.00 81.38 937 VAL A CA 1
ATOM 7250 C C . VAL A 1 937 ? 21.307 11.068 45.137 1.00 81.38 937 VAL A C 1
ATOM 7252 O O . VAL A 1 937 ? 20.255 10.438 45.180 1.00 81.38 937 VAL A O 1
ATOM 7255 N N . PRO A 1 938 ? 22.492 10.452 44.943 1.00 88.19 938 PRO A N 1
ATOM 7256 C CA . PRO A 1 938 ? 23.809 11.083 44.801 1.00 88.19 938 PRO A CA 1
ATOM 7257 C C . PRO A 1 938 ? 23.937 11.898 43.493 1.00 88.19 938 PRO A C 1
ATOM 7259 O O . PRO A 1 938 ? 23.147 11.688 42.573 1.00 88.19 938 PRO A O 1
ATOM 7262 N N . PRO A 1 939 ? 24.946 12.786 43.372 1.00 90.88 939 PRO A N 1
ATOM 7263 C CA . PRO A 1 939 ? 25.225 13.524 42.139 1.00 90.88 939 PRO A CA 1
ATOM 7264 C C . PRO A 1 939 ? 25.326 12.616 40.906 1.00 90.88 939 PRO A C 1
ATOM 7266 O O . PRO A 1 939 ? 25.902 11.525 40.973 1.00 90.88 939 PRO A O 1
ATOM 7269 N N . ARG A 1 940 ? 24.789 13.078 39.771 1.00 92.75 940 ARG A N 1
ATOM 7270 C CA . ARG A 1 940 ? 24.672 12.294 38.531 1.00 92.75 940 ARG A CA 1
ATOM 7271 C C . ARG A 1 940 ? 25.433 12.922 37.373 1.00 92.75 940 ARG A C 1
ATOM 7273 O O . ARG A 1 940 ? 25.375 14.129 37.147 1.00 92.75 940 ARG A O 1
ATOM 7280 N N . GLN A 1 941 ? 26.135 12.074 36.626 1.00 94.88 941 GLN A N 1
ATOM 7281 C CA . GLN A 1 941 ? 26.807 12.430 35.381 1.00 94.88 941 GLN A CA 1
ATOM 7282 C C . GLN A 1 941 ? 25.843 12.160 34.224 1.00 94.88 941 GLN A C 1
ATOM 7284 O O . GLN A 1 941 ? 25.526 11.009 33.949 1.00 94.88 941 GLN A O 1
ATOM 7289 N N . LEU A 1 942 ? 25.382 13.215 33.560 1.00 95.44 942 LEU A N 1
ATOM 7290 C CA . LEU A 1 942 ? 24.346 13.167 32.529 1.00 95.44 942 LEU A CA 1
ATOM 7291 C C . LEU A 1 942 ? 24.915 13.538 31.160 1.00 95.44 942 LEU A C 1
ATOM 7293 O O . LEU A 1 942 ? 25.887 14.290 31.075 1.00 95.44 942 LEU A O 1
ATOM 7297 N N . MET A 1 943 ? 24.284 13.063 30.087 1.00 96.50 943 MET A N 1
ATOM 7298 C CA . MET A 1 943 ? 24.532 13.550 28.726 1.00 96.50 943 MET A CA 1
ATOM 7299 C C . MET A 1 943 ? 23.449 14.569 28.367 1.00 96.50 943 MET A C 1
ATOM 7301 O O . MET A 1 943 ? 22.350 14.193 27.972 1.00 96.50 943 MET A O 1
ATOM 7305 N N . MET A 1 944 ? 23.751 15.855 28.545 1.00 96.12 944 MET A N 1
ATOM 7306 C CA . MET A 1 944 ? 22.832 16.961 28.262 1.00 96.12 944 MET A CA 1
ATOM 7307 C C . MET A 1 944 ? 22.857 17.304 26.777 1.00 96.12 944 MET A C 1
ATOM 7309 O O . MET A 1 944 ? 23.897 17.740 26.281 1.00 96.12 944 MET A O 1
ATOM 7313 N N . MET A 1 945 ? 21.726 17.142 26.091 1.00 96.38 945 MET A N 1
ATOM 7314 C CA . MET A 1 945 ? 21.489 17.702 24.758 1.00 96.38 945 MET A CA 1
ATOM 7315 C C . MET A 1 945 ? 20.961 19.136 24.890 1.00 96.38 945 MET A C 1
ATOM 7317 O O . MET A 1 945 ? 20.214 19.440 25.821 1.00 96.38 945 MET A O 1
ATOM 7321 N N . SER A 1 946 ? 21.386 20.032 23.994 1.00 92.94 946 SER A N 1
ATOM 7322 C CA . SER A 1 946 ? 21.151 21.478 24.132 1.00 92.94 946 SER A CA 1
ATOM 7323 C C . SER A 1 946 ? 20.631 22.102 22.838 1.00 92.94 946 SER A C 1
ATOM 7325 O O . SER A 1 946 ? 21.199 21.887 21.765 1.00 92.94 946 SER A O 1
ATOM 7327 N N . GLN A 1 947 ? 19.558 22.888 22.935 1.00 90.38 947 GLN A N 1
ATOM 7328 C CA . GLN A 1 947 ? 18.930 23.563 21.798 1.00 90.38 947 GLN A CA 1
ATOM 7329 C C . GLN A 1 947 ? 18.477 24.976 22.183 1.00 90.38 947 GLN A C 1
ATOM 7331 O O . GLN A 1 947 ? 17.911 25.188 23.255 1.00 90.38 947 GLN A O 1
ATOM 7336 N N . SER A 1 948 ? 18.681 25.940 21.281 1.00 86.94 948 SER A N 1
ATOM 7337 C CA . SER A 1 948 ? 18.183 27.316 21.409 1.00 86.94 948 SER A CA 1
ATOM 7338 C C . SER A 1 948 ? 17.152 27.634 20.324 1.00 86.94 948 SER A C 1
ATOM 7340 O O . SER A 1 948 ? 17.286 27.165 19.194 1.00 86.94 948 SER A O 1
ATOM 7342 N N . GLY A 1 949 ? 16.158 28.460 20.654 1.00 85.50 949 GLY A N 1
ATOM 7343 C CA . GLY A 1 949 ? 15.127 28.935 19.728 1.00 85.50 949 GLY A CA 1
ATOM 7344 C C . GLY A 1 949 ? 13.809 29.274 20.427 1.00 85.50 949 GLY A C 1
ATOM 7345 O O . GLY A 1 949 ? 13.733 29.324 21.658 1.00 85.50 949 GLY A O 1
ATOM 7346 N N . ALA A 1 950 ? 12.755 29.481 19.635 1.00 85.44 950 ALA A N 1
ATOM 7347 C CA . ALA A 1 950 ? 11.405 29.689 20.141 1.00 85.44 950 ALA A CA 1
ATOM 7348 C C . ALA A 1 950 ? 10.768 28.367 20.591 1.00 85.44 950 ALA A C 1
ATOM 7350 O O . ALA A 1 950 ? 10.621 27.445 19.788 1.00 85.44 950 ALA A O 1
ATOM 7351 N N . PHE A 1 951 ? 10.289 28.318 21.831 1.00 91.00 951 PHE A N 1
ATOM 7352 C CA . PHE A 1 951 ? 9.574 27.178 22.403 1.00 91.00 951 PHE A CA 1
ATOM 7353 C C . PHE A 1 951 ? 8.284 27.618 23.088 1.00 91.00 951 PHE A C 1
ATOM 7355 O O . PHE A 1 951 ? 8.130 28.775 23.484 1.00 91.00 951 PHE A O 1
ATOM 7362 N N . ASP A 1 952 ? 7.363 26.676 23.251 1.00 94.38 952 ASP A N 1
ATOM 7363 C CA . ASP A 1 952 ? 6.180 26.849 24.085 1.00 94.38 952 ASP A CA 1
ATOM 7364 C C . ASP A 1 952 ? 6.610 26.662 25.544 1.00 94.38 952 ASP A C 1
ATOM 7366 O O . ASP A 1 952 ? 6.892 25.542 25.971 1.00 94.38 952 ASP A O 1
ATOM 7370 N N . TYR A 1 953 ? 6.705 27.760 26.293 1.00 96.00 953 TYR A N 1
ATOM 7371 C CA . TYR A 1 953 ? 7.296 27.797 27.631 1.00 96.00 953 TYR A CA 1
ATOM 7372 C C . TYR A 1 953 ? 6.383 28.511 28.633 1.00 96.00 953 TYR A C 1
ATOM 7374 O O . TYR A 1 953 ? 5.786 29.548 28.323 1.00 96.00 953 TYR A O 1
ATOM 7382 N N . CYS A 1 954 ? 6.316 27.993 29.857 1.00 94.12 954 CYS A N 1
ATOM 7383 C CA . CYS A 1 954 ? 5.727 28.684 30.999 1.00 94.12 954 CYS A CA 1
ATOM 7384 C C . CYS A 1 954 ? 6.632 28.580 32.231 1.00 94.12 954 CYS A C 1
ATOM 7386 O O . CYS A 1 954 ? 7.414 27.645 32.380 1.00 94.12 954 CYS A O 1
ATOM 7388 N N . GLU A 1 955 ? 6.508 29.554 33.123 1.00 94.44 955 GLU A N 1
ATOM 7389 C CA . GLU A 1 955 ? 7.291 29.644 34.351 1.00 94.44 955 GLU A CA 1
ATOM 7390 C C . GLU A 1 955 ? 6.421 30.241 35.450 1.00 94.44 955 GLU A C 1
ATOM 7392 O O . GLU A 1 955 ? 5.652 31.175 35.205 1.00 94.44 955 GLU A O 1
ATOM 7397 N N . THR A 1 956 ? 6.535 29.665 36.638 1.00 91.88 956 THR A N 1
ATOM 7398 C CA . THR A 1 956 ? 5.832 30.045 37.861 1.00 91.88 956 THR A CA 1
ATOM 7399 C C . THR A 1 956 ? 6.827 30.071 39.025 1.00 91.88 956 THR A C 1
ATOM 7401 O O . THR A 1 956 ? 7.982 29.648 38.885 1.00 91.88 956 THR A O 1
ATOM 7404 N N . ASP A 1 957 ? 6.370 30.521 40.194 1.00 89.69 957 ASP A N 1
ATOM 7405 C CA . ASP A 1 957 ? 7.147 30.453 41.439 1.00 89.69 957 ASP A CA 1
ATOM 7406 C C . ASP A 1 957 ? 7.438 28.997 41.881 1.00 89.69 957 ASP A C 1
ATOM 7408 O O . ASP A 1 957 ? 8.342 28.766 42.688 1.00 89.69 957 ASP A O 1
ATOM 7412 N N . ASP A 1 958 ? 6.715 28.013 41.324 1.00 91.69 958 ASP A N 1
ATOM 7413 C CA . ASP A 1 958 ? 6.806 26.589 41.667 1.00 91.69 958 ASP A CA 1
ATOM 7414 C C . ASP A 1 958 ? 7.569 25.743 40.631 1.00 91.69 958 ASP A C 1
ATOM 7416 O O . ASP A 1 958 ? 8.202 24.754 41.007 1.00 91.69 958 ASP A O 1
ATOM 7420 N N . PHE A 1 959 ? 7.540 26.093 39.334 1.00 95.94 959 PHE A N 1
ATOM 7421 C CA . PHE A 1 959 ? 8.203 25.322 38.267 1.00 95.94 959 PHE A CA 1
ATOM 7422 C C . PHE A 1 959 ? 8.542 26.131 36.997 1.00 95.94 959 PHE A C 1
ATOM 7424 O O . PHE A 1 959 ? 7.916 27.142 36.683 1.00 95.94 959 PHE A O 1
ATOM 7431 N N . GLN A 1 960 ? 9.486 25.615 36.206 1.00 97.00 960 GLN A N 1
ATOM 7432 C CA . GLN A 1 960 ? 9.641 25.917 34.776 1.00 97.00 960 GLN A CA 1
ATOM 7433 C C . GLN A 1 960 ? 9.060 24.755 33.961 1.00 97.00 960 GLN A C 1
ATOM 7435 O O . GLN A 1 960 ? 9.244 23.596 34.339 1.00 97.00 960 GLN A O 1
ATOM 7440 N N . ALA A 1 961 ? 8.393 25.015 32.838 1.00 97.38 961 ALA A N 1
ATOM 7441 C CA . ALA A 1 961 ? 7.970 23.951 31.932 1.00 97.38 961 ALA A CA 1
ATOM 7442 C C . ALA A 1 961 ? 8.084 24.334 30.460 1.00 97.38 961 ALA A C 1
ATOM 7444 O O . ALA A 1 961 ? 7.912 25.492 30.073 1.00 97.38 961 ALA A O 1
ATOM 7445 N N . VAL A 1 962 ? 8.330 23.324 29.628 1.00 97.00 962 VAL A N 1
ATOM 7446 C CA . VAL A 1 962 ? 8.463 23.473 28.179 1.00 97.00 962 VAL A CA 1
ATOM 7447 C C . VAL A 1 962 ? 7.755 22.345 27.442 1.00 97.00 962 VAL A C 1
ATOM 7449 O O . VAL A 1 962 ? 7.781 21.195 27.882 1.00 97.00 962 VAL A O 1
ATOM 7452 N N . ARG A 1 963 ? 7.115 22.675 26.318 1.00 95.50 963 ARG A N 1
ATOM 7453 C CA . ARG A 1 963 ? 6.406 21.725 25.457 1.00 95.50 963 ARG A CA 1
ATOM 7454 C C . ARG A 1 963 ? 7.156 21.536 24.138 1.00 95.50 963 ARG A C 1
ATOM 7456 O O . ARG A 1 963 ? 7.273 22.456 23.332 1.00 95.50 963 ARG A O 1
ATOM 7463 N N . LEU A 1 964 ? 7.644 20.317 23.926 1.00 94.88 964 LEU A N 1
ATOM 7464 C CA . LEU A 1 964 ? 8.350 19.863 22.732 1.00 94.88 964 LEU A CA 1
ATOM 7465 C C . LEU A 1 964 ? 7.374 19.092 21.837 1.00 94.88 964 LEU A C 1
ATOM 7467 O O . LEU A 1 964 ? 6.767 18.109 22.262 1.00 94.88 964 LEU A O 1
ATOM 7471 N N . ALA A 1 965 ? 7.174 19.555 20.605 1.00 91.88 965 ALA A N 1
ATOM 7472 C CA . ALA A 1 965 ? 6.313 18.882 19.635 1.00 91.88 965 ALA A CA 1
ATOM 7473 C C . ALA A 1 965 ? 7.027 17.700 18.973 1.00 91.88 965 ALA A C 1
ATOM 7475 O O . ALA A 1 965 ? 8.220 17.785 18.671 1.00 91.88 965 ALA A O 1
ATOM 7476 N N . TYR A 1 966 ? 6.284 16.628 18.705 1.00 88.94 966 TYR A N 1
ATOM 7477 C CA . TYR A 1 966 ? 6.717 15.584 17.783 1.00 88.94 966 TYR A CA 1
ATOM 7478 C C . TYR A 1 966 ? 6.408 15.998 16.338 1.00 88.94 966 TYR A C 1
ATOM 7480 O O . TYR A 1 966 ? 5.478 16.764 16.081 1.00 88.94 966 TYR A O 1
ATOM 7488 N N . ALA A 1 967 ? 7.228 15.535 15.397 1.00 82.69 967 ALA A N 1
ATOM 7489 C CA . ALA A 1 967 ? 7.035 15.752 13.971 1.00 82.69 967 ALA A CA 1
ATOM 7490 C C . ALA A 1 967 ? 5.729 15.092 13.501 1.00 82.69 967 ALA A C 1
ATOM 7492 O O . ALA A 1 967 ? 5.292 14.091 14.076 1.00 82.69 967 ALA A O 1
ATOM 7493 N N . ASN A 1 968 ? 5.126 15.678 12.464 1.00 78.38 968 ASN A N 1
ATOM 7494 C CA . ASN A 1 968 ? 3.976 15.155 11.720 1.00 78.38 968 ASN A CA 1
ATOM 7495 C C . ASN A 1 968 ? 2.825 14.602 12.595 1.00 78.38 968 ASN A C 1
ATOM 7497 O O . ASN A 1 968 ? 2.187 13.617 12.244 1.00 78.38 968 ASN A O 1
ATOM 7501 N N . SER A 1 969 ? 2.571 15.203 13.762 1.00 80.75 969 SER A N 1
ATOM 7502 C CA . SER A 1 969 ? 1.506 14.764 14.669 1.00 80.75 969 SER A CA 1
ATOM 7503 C C . SER A 1 969 ? 1.055 15.873 15.619 1.00 80.75 969 SER A C 1
ATOM 7505 O O . SER A 1 969 ? 1.771 16.854 15.875 1.00 80.75 969 SER A O 1
ATOM 7507 N N . ASN A 1 970 ? -0.126 15.683 16.210 1.00 86.00 970 ASN A N 1
ATOM 7508 C CA . ASN A 1 970 ? -0.622 16.531 17.293 1.00 86.00 970 ASN A CA 1
ATOM 7509 C C . ASN A 1 970 ? -0.031 16.210 18.674 1.00 86.00 970 ASN A C 1
ATOM 7511 O O . ASN A 1 970 ? -0.300 16.921 19.641 1.00 86.00 970 ASN A O 1
ATOM 7515 N N . LEU A 1 971 ? 0.868 15.225 18.770 1.00 90.75 971 LEU A N 1
ATOM 7516 C CA . LEU A 1 971 ? 1.497 14.845 20.029 1.00 90.75 971 LEU A CA 1
ATOM 7517 C C . LEU A 1 971 ? 2.631 15.795 20.449 1.00 90.75 971 LEU A C 1
ATOM 7519 O O . LEU A 1 971 ? 3.420 16.295 19.638 1.00 90.75 971 LEU A O 1
ATOM 7523 N N . SER A 1 972 ? 2.756 15.996 21.759 1.00 93.38 972 SER A N 1
ATOM 7524 C CA . SER A 1 972 ? 3.837 16.757 22.387 1.00 93.38 972 SER A CA 1
ATOM 7525 C C . SER A 1 972 ? 4.273 16.146 23.718 1.00 93.38 972 SER A C 1
ATOM 7527 O O . SER A 1 972 ? 3.441 15.708 24.511 1.00 93.38 972 SER A O 1
ATOM 7529 N N . MET A 1 973 ? 5.574 16.208 24.012 1.00 95.81 973 MET A N 1
ATOM 7530 C CA . MET A 1 973 ? 6.102 15.996 25.359 1.00 95.81 973 MET A CA 1
ATOM 7531 C C . MET A 1 973 ? 6.183 17.338 26.094 1.00 95.81 973 MET A C 1
ATOM 7533 O O . MET A 1 973 ? 6.889 18.247 25.664 1.00 95.81 973 MET A O 1
ATOM 7537 N N . ALA A 1 974 ? 5.478 17.467 27.213 1.00 96.50 974 ALA A N 1
ATOM 7538 C CA . ALA A 1 974 ? 5.690 18.532 28.183 1.00 96.50 974 ALA A CA 1
ATOM 7539 C C . ALA A 1 974 ? 6.665 18.048 29.268 1.00 96.50 974 ALA A C 1
ATOM 7541 O O . ALA A 1 974 ? 6.481 16.968 29.832 1.00 96.50 974 ALA A O 1
ATOM 7542 N N . ILE A 1 975 ? 7.689 18.849 29.559 1.00 97.56 975 ILE A N 1
ATOM 7543 C CA . ILE A 1 975 ? 8.626 18.643 30.668 1.00 97.56 975 ILE A CA 1
ATOM 7544 C C . ILE A 1 975 ? 8.348 19.710 31.722 1.00 97.56 975 ILE A C 1
ATOM 7546 O O . ILE A 1 975 ? 8.393 20.896 31.401 1.00 97.56 975 ILE A O 1
ATOM 7550 N N . PHE A 1 976 ? 8.108 19.294 32.964 1.00 97.56 976 PHE A N 1
ATOM 7551 C CA . PHE A 1 976 ? 7.953 20.164 34.129 1.00 97.56 976 PHE A CA 1
ATOM 7552 C C . PHE A 1 976 ? 9.128 19.961 35.080 1.00 97.56 976 PHE A C 1
ATOM 7554 O O . PHE A 1 976 ? 9.381 18.853 35.555 1.00 97.56 976 PHE A O 1
ATOM 7561 N N . LEU A 1 977 ? 9.829 21.049 35.370 1.00 97.50 977 LEU A N 1
ATOM 7562 C CA . LEU A 1 977 ? 11.006 21.105 36.218 1.00 97.50 977 LEU A CA 1
ATOM 7563 C C . LEU A 1 977 ? 10.686 21.978 37.442 1.00 97.50 977 LEU A C 1
ATOM 7565 O O . LEU A 1 977 ? 10.630 23.204 37.301 1.00 97.50 977 LEU A O 1
ATOM 7569 N N . PRO A 1 978 ? 10.481 21.389 38.634 1.00 96.00 978 PRO A N 1
ATOM 7570 C CA . PRO A 1 978 ? 10.233 22.149 39.857 1.00 96.00 978 PRO A CA 1
ATOM 7571 C C . PRO A 1 978 ? 11.333 23.188 40.117 1.00 96.00 978 PRO A C 1
ATOM 7573 O O . PRO A 1 978 ? 12.513 22.954 39.824 1.00 96.00 978 PRO A O 1
ATOM 7576 N N . GLN A 1 979 ? 10.975 24.345 40.670 1.00 93.31 979 GLN A N 1
ATOM 7577 C CA . GLN A 1 979 ? 11.951 25.319 41.165 1.00 93.31 979 GLN A CA 1
ATOM 7578 C C . GLN A 1 979 ? 12.738 24.717 42.336 1.00 93.31 979 GLN A C 1
ATOM 7580 O O . GLN A 1 979 ? 12.279 23.798 43.006 1.00 93.31 979 GLN A O 1
ATOM 7585 N N . THR A 1 980 ? 13.930 25.236 42.633 1.00 87.62 980 THR A N 1
ATOM 7586 C CA . THR A 1 980 ? 14.764 24.717 43.741 1.00 87.62 980 THR A CA 1
ATOM 7587 C C . THR A 1 980 ? 14.143 24.912 45.133 1.00 87.62 980 THR A C 1
ATOM 7589 O O . THR A 1 980 ? 14.590 24.294 46.097 1.00 87.62 980 THR A O 1
ATOM 7592 N N . SER A 1 981 ? 13.104 25.744 45.237 1.00 88.31 981 SER A N 1
ATOM 7593 C CA . SER A 1 981 ? 12.232 25.938 46.401 1.00 88.31 981 SER A CA 1
ATOM 7594 C C . SER A 1 981 ? 11.149 24.862 46.573 1.00 88.31 981 SER A C 1
ATOM 7596 O O . SER A 1 981 ? 10.572 24.784 47.656 1.00 88.31 981 SER A O 1
ATOM 7598 N N . CYS A 1 982 ? 10.865 24.058 45.543 1.00 89.94 982 CYS A N 1
ATOM 7599 C CA . CYS A 1 982 ? 9.771 23.089 45.501 1.00 89.94 982 CYS A CA 1
ATOM 7600 C C . CYS A 1 982 ? 10.330 21.674 45.276 1.00 89.94 982 CYS A C 1
ATOM 7602 O O . CYS A 1 982 ? 10.984 21.408 44.267 1.00 89.94 982 CYS A O 1
ATOM 7604 N N . THR A 1 983 ? 10.109 20.745 46.213 1.00 88.38 983 THR A N 1
ATOM 7605 C CA . THR A 1 983 ? 10.546 19.350 46.015 1.00 88.38 983 THR A CA 1
ATOM 7606 C C . THR A 1 983 ? 9.674 18.650 44.975 1.00 88.38 983 THR A C 1
ATOM 7608 O O . THR A 1 983 ? 8.532 19.042 44.730 1.00 88.38 983 THR A O 1
ATOM 7611 N N . ILE A 1 984 ? 10.180 17.571 44.373 1.00 89.81 984 ILE A N 1
ATOM 7612 C CA . ILE A 1 984 ? 9.408 16.804 43.388 1.00 89.81 984 ILE A CA 1
ATOM 7613 C C . ILE A 1 984 ? 8.138 16.187 44.002 1.00 89.81 984 ILE A C 1
ATOM 7615 O O . ILE A 1 984 ? 7.136 16.080 43.311 1.00 89.81 984 ILE A O 1
ATOM 7619 N N . GLU A 1 985 ? 8.125 15.880 45.304 1.00 88.62 985 GLU A N 1
ATOM 7620 C CA . GLU A 1 985 ? 6.939 15.433 46.057 1.00 88.62 985 GLU A CA 1
ATOM 7621 C C . GLU A 1 985 ? 5.924 16.567 46.268 1.00 88.62 985 GLU A C 1
ATOM 7623 O O . GLU A 1 985 ? 4.715 16.351 46.175 1.00 88.62 985 GLU A O 1
ATOM 7628 N N . GLN A 1 986 ? 6.400 17.788 46.540 1.00 90.19 986 GLN A N 1
ATOM 7629 C CA . GLN A 1 986 ? 5.535 18.967 46.632 1.00 90.19 986 GLN A CA 1
ATOM 7630 C C . GLN A 1 986 ? 4.904 19.264 45.270 1.00 90.19 986 GLN A C 1
ATOM 7632 O O . GLN A 1 986 ? 3.684 19.385 45.183 1.00 90.19 986 GLN A O 1
ATOM 7637 N N . PHE A 1 987 ? 5.703 19.278 44.202 1.00 92.44 987 PHE A N 1
ATOM 7638 C CA . PHE A 1 987 ? 5.209 19.463 42.840 1.00 92.44 987 PHE A CA 1
ATOM 7639 C C . PHE A 1 987 ? 4.261 18.336 42.402 1.00 92.44 987 PHE A C 1
ATOM 7641 O O . PHE A 1 987 ? 3.204 18.603 41.836 1.00 92.44 987 PHE A O 1
ATOM 7648 N N . GLN A 1 988 ? 4.571 17.082 42.738 1.00 90.38 988 GLN A N 1
ATOM 7649 C CA . GLN A 1 988 ? 3.687 15.936 42.527 1.00 90.38 988 GLN A CA 1
ATOM 7650 C C . GLN A 1 988 ? 2.306 16.166 43.170 1.00 90.38 988 GLN A C 1
ATOM 7652 O O . GLN A 1 988 ? 1.287 15.904 42.537 1.00 90.38 988 GLN A O 1
ATOM 7657 N N . SER A 1 989 ? 2.245 16.719 44.388 1.00 89.12 989 SER A N 1
ATOM 7658 C CA . SER A 1 989 ? 0.964 17.030 45.044 1.00 89.12 989 SER A CA 1
ATOM 7659 C C . SER A 1 989 ? 0.150 18.141 44.358 1.00 89.12 989 SER A C 1
ATOM 7661 O O . SER A 1 989 ? -1.050 18.249 44.601 1.00 89.12 989 SER A O 1
ATOM 7663 N N . MET A 1 990 ? 0.773 18.932 43.474 1.00 91.69 990 MET A N 1
ATOM 7664 C CA . MET A 1 990 ? 0.107 19.933 42.629 1.00 91.69 990 MET A CA 1
ATOM 7665 C C . MET A 1 990 ? -0.441 19.338 41.320 1.00 91.69 990 MET A C 1
ATOM 7667 O O . MET A 1 990 ? -1.234 19.998 40.645 1.00 91.69 990 MET A O 1
ATOM 7671 N N . LEU A 1 991 ? -0.033 18.119 40.939 1.00 91.06 991 LEU A N 1
ATOM 7672 C CA . LEU A 1 991 ? -0.501 17.446 39.726 1.00 91.06 991 LEU A CA 1
ATOM 7673 C C . LEU A 1 991 ? -1.969 17.022 39.881 1.00 91.06 991 LEU A C 1
ATOM 7675 O O . LEU A 1 991 ? -2.290 16.042 40.556 1.00 91.06 991 LEU A O 1
ATOM 7679 N N . SER A 1 992 ? -2.862 17.755 39.219 1.00 90.94 992 SER A N 1
ATOM 7680 C CA . SER A 1 992 ? -4.291 17.455 39.118 1.00 90.94 992 SER A CA 1
ATOM 7681 C C . SER A 1 992 ? -4.823 17.819 37.729 1.00 90.94 992 SER A C 1
ATOM 7683 O O . SER A 1 992 ? -4.143 18.494 36.950 1.00 90.94 992 SER A O 1
ATOM 7685 N N . SER A 1 993 ? -6.049 17.393 37.405 1.00 86.81 993 SER A N 1
ATOM 7686 C CA . SER A 1 993 ? -6.666 17.727 36.114 1.00 86.81 993 SER A CA 1
ATOM 7687 C C . SER A 1 993 ? -6.914 19.235 35.970 1.00 86.81 993 SER A C 1
ATOM 7689 O O . SER A 1 993 ? -6.742 19.784 34.884 1.00 86.81 993 SER A O 1
ATOM 7691 N N . GLU A 1 994 ? -7.266 19.920 37.060 1.00 88.69 994 GLU A N 1
ATOM 7692 C CA . GLU A 1 994 ? -7.479 21.370 37.107 1.00 88.69 994 GLU A CA 1
ATOM 7693 C C . GLU A 1 994 ? -6.163 22.141 36.924 1.00 88.69 994 GLU A C 1
ATOM 7695 O O . GLU A 1 994 ? -6.098 23.086 36.129 1.00 88.69 994 GLU A O 1
ATOM 7700 N N . SER A 1 995 ? -5.093 21.712 37.605 1.00 90.50 995 SER A N 1
ATOM 7701 C CA . SER A 1 995 ? -3.745 22.261 37.418 1.00 90.50 995 SER A CA 1
ATOM 7702 C C . SER A 1 995 ? -3.271 22.075 35.977 1.00 90.50 995 SER A C 1
ATOM 7704 O O . SER A 1 995 ? -2.849 23.036 35.340 1.00 90.50 995 SER A O 1
ATOM 7706 N N . TRP A 1 996 ? -3.417 20.869 35.419 1.00 90.44 996 TRP A N 1
ATOM 7707 C CA . TRP A 1 996 ? -3.042 20.561 34.036 1.00 90.44 996 TRP A CA 1
ATOM 7708 C C . TRP A 1 996 ? -3.810 21.405 33.014 1.00 90.44 996 TRP A C 1
ATOM 7710 O O . TRP A 1 996 ? -3.201 21.975 32.110 1.00 90.44 996 TRP A O 1
ATOM 7720 N N . GLN A 1 997 ? -5.129 21.550 33.167 1.00 86.69 997 GLN A N 1
ATOM 7721 C CA . GLN A 1 997 ? -5.937 22.410 32.297 1.00 86.69 997 GLN A CA 1
ATOM 7722 C C . GLN A 1 997 ? -5.495 23.879 32.387 1.00 86.69 997 GLN A C 1
ATOM 7724 O O . GLN A 1 997 ? -5.375 24.551 31.363 1.00 86.69 997 GLN A O 1
ATOM 7729 N N . THR A 1 998 ? -5.172 24.359 33.591 1.00 89.69 998 THR A N 1
ATOM 7730 C CA . THR A 1 998 ? -4.635 25.710 33.804 1.00 89.69 998 THR A CA 1
ATOM 7731 C C . THR A 1 998 ? -3.284 25.885 33.100 1.00 89.69 998 THR A C 1
ATOM 7733 O O . THR A 1 998 ? -3.109 26.818 32.315 1.00 89.69 998 THR A O 1
ATOM 7736 N N . TRP A 1 999 ? -2.336 24.969 33.315 1.00 90.62 999 TRP A N 1
ATOM 7737 C CA . TRP A 1 999 ? -0.983 25.051 32.757 1.00 90.62 999 TRP A CA 1
ATOM 7738 C C . TRP A 1 999 ? -0.947 24.919 31.233 1.00 90.62 999 TRP A C 1
ATOM 7740 O O . TRP A 1 999 ? -0.174 25.630 30.595 1.00 90.62 999 TRP A O 1
ATOM 7750 N N . GLN A 1 1000 ? -1.818 24.104 30.627 1.00 86.69 1000 GLN A N 1
ATOM 7751 C CA . GLN A 1 1000 ? -1.950 24.020 29.165 1.00 86.69 1000 GLN A CA 1
ATOM 7752 C C . GLN A 1 1000 ? -2.227 25.390 28.521 1.00 86.69 1000 GLN A C 1
ATOM 7754 O O . GLN A 1 1000 ? -1.686 25.681 27.455 1.00 86.69 1000 GLN A O 1
ATOM 7759 N N . THR A 1 1001 ? -2.999 26.257 29.189 1.00 88.19 1001 THR A N 1
ATOM 7760 C CA . THR A 1 1001 ? -3.275 27.633 28.727 1.00 88.19 1001 THR A CA 1
ATOM 7761 C C . THR A 1 1001 ? -2.186 28.652 29.089 1.00 88.19 1001 THR A C 1
ATOM 7763 O O . THR A 1 1001 ? -2.182 29.761 28.556 1.00 88.19 1001 THR A O 1
ATOM 7766 N N . ALA A 1 1002 ? -1.248 28.296 29.974 1.00 90.50 1002 ALA A N 1
ATOM 7767 C CA . ALA A 1 1002 ? -0.181 29.180 30.446 1.00 90.50 1002 ALA A CA 1
ATOM 7768 C C . ALA A 1 1002 ? 1.077 29.166 29.555 1.00 90.50 1002 ALA A C 1
ATOM 7770 O O . ALA A 1 1002 ? 1.915 30.065 29.666 1.00 90.50 1002 ALA A O 1
ATOM 7771 N N . PHE A 1 1003 ? 1.225 28.169 28.674 1.00 92.06 1003 PHE A N 1
ATOM 7772 C CA . PHE A 1 1003 ? 2.330 28.099 27.717 1.00 92.06 1003 PHE A CA 1
ATOM 7773 C C . PHE A 1 1003 ? 2.291 29.267 26.725 1.00 92.06 1003 PHE A C 1
ATOM 7775 O O . PHE A 1 1003 ? 1.289 29.514 26.057 1.00 92.06 1003 PHE A O 1
ATOM 7782 N N . GLN A 1 1004 ? 3.417 29.968 26.593 1.00 91.69 1004 GLN A N 1
ATOM 7783 C CA . GLN A 1 1004 ? 3.591 31.073 25.653 1.00 91.69 1004 GLN A CA 1
ATOM 7784 C C . GLN A 1 1004 ? 4.822 30.832 24.785 1.00 91.69 1004 GLN A C 1
ATOM 7786 O O . GLN A 1 1004 ? 5.847 30.351 25.269 1.00 91.69 1004 GLN A O 1
ATOM 7791 N N . ARG A 1 1005 ? 4.748 31.222 23.509 1.00 91.69 1005 ARG A N 1
ATOM 7792 C CA . ARG A 1 1005 ? 5.891 31.139 22.598 1.00 91.69 1005 ARG A CA 1
ATOM 7793 C C . ARG A 1 1005 ? 6.966 32.147 23.017 1.00 91.69 1005 ARG A C 1
ATOM 7795 O O . ARG A 1 1005 ? 6.742 33.353 22.929 1.00 91.69 1005 ARG A O 1
ATOM 7802 N N . LYS A 1 1006 ? 8.118 31.664 23.484 1.00 90.88 1006 LYS A N 1
ATOM 7803 C CA . LYS A 1 1006 ? 9.241 32.481 23.975 1.00 90.88 1006 LYS A CA 1
ATOM 7804 C C . LYS A 1 1006 ? 10.567 31.961 23.428 1.00 90.88 1006 LYS A C 1
ATOM 7806 O O . LYS A 1 1006 ? 10.736 30.760 23.254 1.00 90.88 1006 LYS A O 1
ATOM 7811 N N . GLU A 1 1007 ? 11.504 32.868 23.173 1.00 89.62 1007 GLU A N 1
ATOM 7812 C CA . GLU A 1 1007 ? 12.883 32.534 22.795 1.00 89.62 1007 GLU A CA 1
ATOM 7813 C C . GLU A 1 1007 ? 13.690 32.117 24.032 1.00 89.62 1007 GLU A C 1
ATOM 7815 O O . GLU A 1 1007 ? 13.644 32.787 25.071 1.00 89.62 1007 GLU A O 1
ATOM 7820 N N . GLY A 1 1008 ? 14.441 31.022 23.927 1.00 91.12 1008 GLY A N 1
ATOM 7821 C CA . GLY A 1 1008 ? 15.182 30.455 25.049 1.00 91.12 1008 GLY A CA 1
ATOM 7822 C C . GLY A 1 1008 ? 16.204 29.396 24.668 1.00 91.12 1008 GLY A C 1
ATOM 7823 O O . GLY A 1 1008 ? 16.484 29.156 23.496 1.00 91.12 1008 GLY A O 1
ATOM 7824 N N . THR A 1 1009 ? 16.790 28.772 25.687 1.00 93.38 1009 THR A N 1
ATOM 7825 C CA . THR A 1 1009 ? 17.660 27.595 25.558 1.00 93.38 1009 THR A CA 1
ATOM 7826 C C . THR A 1 1009 ? 17.216 26.507 26.524 1.00 93.38 1009 THR A C 1
ATOM 7828 O O . THR A 1 1009 ? 17.000 26.774 27.708 1.00 93.38 1009 THR A O 1
ATOM 7831 N N . ILE A 1 1010 ? 17.104 25.285 26.013 1.00 96.38 1010 ILE A N 1
ATOM 7832 C CA . ILE A 1 1010 ? 16.773 24.084 26.773 1.00 96.38 1010 ILE A CA 1
ATOM 7833 C C . ILE A 1 1010 ? 18.016 23.203 26.814 1.00 96.38 1010 ILE A C 1
ATOM 7835 O O . ILE A 1 1010 ? 18.561 22.864 25.765 1.00 96.38 1010 ILE A O 1
ATOM 7839 N N . ASP A 1 1011 ? 18.423 22.804 28.016 1.00 96.94 1011 ASP A N 1
ATOM 7840 C CA . ASP A 1 1011 ? 19.358 21.704 28.232 1.00 96.94 1011 ASP A CA 1
ATOM 7841 C C . ASP A 1 1011 ? 18.569 20.550 28.876 1.00 96.94 1011 ASP A C 1
ATOM 7843 O O . ASP A 1 1011 ? 18.094 20.679 30.008 1.00 96.94 1011 ASP A O 1
ATOM 7847 N N . LEU A 1 1012 ? 18.387 19.447 28.149 1.00 97.38 1012 LEU A N 1
ATOM 7848 C CA . LEU A 1 1012 ? 17.612 18.273 28.574 1.00 97.38 1012 LEU A CA 1
ATOM 7849 C C . LEU A 1 1012 ? 18.544 17.048 28.586 1.00 97.38 1012 LEU A C 1
ATOM 7851 O O . LEU A 1 1012 ? 19.312 16.880 27.638 1.00 97.38 1012 LEU A O 1
ATOM 7855 N N . PRO A 1 1013 ? 18.549 16.186 29.619 1.00 96.88 1013 PRO A N 1
ATOM 7856 C CA . PRO A 1 1013 ? 19.347 14.968 29.571 1.00 96.88 1013 PRO A CA 1
ATOM 7857 C C . PRO A 1 1013 ? 18.776 13.998 28.531 1.00 96.88 1013 PRO A C 1
ATOM 7859 O O . PRO A 1 1013 ? 17.560 13.870 28.391 1.00 96.88 1013 PRO A O 1
ATOM 7862 N N . ARG A 1 1014 ? 19.648 13.251 27.845 1.00 94.81 1014 ARG A N 1
ATOM 7863 C CA . ARG A 1 1014 ? 19.258 11.939 27.316 1.00 94.81 1014 ARG A CA 1
ATOM 7864 C C . ARG A 1 1014 ? 18.865 11.063 28.502 1.00 94.81 1014 ARG A C 1
ATOM 7866 O O . ARG A 1 1014 ? 19.605 11.038 29.482 1.00 94.81 1014 ARG A O 1
ATOM 7873 N N . PHE A 1 1015 ? 17.753 10.344 28.407 1.00 93.56 1015 PHE A N 1
ATOM 7874 C CA . PHE A 1 1015 ? 17.329 9.415 29.452 1.00 93.56 1015 PHE A CA 1
ATOM 7875 C C . PHE A 1 1015 ? 16.579 8.225 28.868 1.00 93.56 1015 PHE A C 1
ATOM 7877 O O . PHE A 1 1015 ? 16.041 8.278 27.760 1.00 93.56 1015 PHE A O 1
ATOM 7884 N N . LYS A 1 1016 ? 16.532 7.144 29.640 1.00 91.25 1016 LYS A N 1
ATOM 7885 C CA . LYS A 1 1016 ? 15.820 5.922 29.294 1.00 91.25 1016 LYS A CA 1
ATOM 7886 C C . LYS A 1 1016 ? 15.088 5.409 30.521 1.00 91.25 1016 LYS A C 1
ATOM 7888 O O . LYS A 1 1016 ? 15.686 5.260 31.580 1.00 91.25 1016 LYS A O 1
ATOM 7893 N N . VAL A 1 1017 ? 13.801 5.129 30.373 1.00 88.44 1017 VAL A N 1
ATOM 7894 C CA . VAL A 1 1017 ? 12.967 4.564 31.429 1.00 88.44 1017 VAL A CA 1
ATOM 7895 C C . VAL A 1 1017 ? 12.232 3.344 30.890 1.00 88.44 1017 VAL A C 1
ATOM 7897 O O . VAL A 1 1017 ? 11.533 3.404 29.880 1.00 88.44 1017 VAL A O 1
ATOM 7900 N N . ALA A 1 1018 ? 12.427 2.221 31.571 1.00 85.75 1018 ALA A N 1
ATOM 7901 C CA . ALA A 1 1018 ? 11.611 1.028 31.439 1.00 85.75 1018 ALA A CA 1
ATOM 7902 C C . ALA A 1 1018 ? 10.938 0.823 32.794 1.00 85.75 1018 ALA A C 1
ATOM 7904 O O . ALA A 1 1018 ? 11.621 0.792 33.819 1.00 85.75 1018 ALA A O 1
ATOM 7905 N N . TYR A 1 1019 ? 9.614 0.742 32.806 1.00 87.31 1019 TYR A N 1
ATOM 7906 C CA . TYR A 1 1019 ? 8.831 0.633 34.030 1.00 87.31 1019 TYR A CA 1
ATOM 7907 C C . TYR A 1 1019 ? 7.930 -0.592 33.942 1.00 87.31 1019 TYR A C 1
ATOM 7909 O O . TYR A 1 1019 ? 7.281 -0.807 32.920 1.00 87.31 1019 TYR A O 1
ATOM 7917 N N . HIS A 1 1020 ? 7.898 -1.393 35.004 1.00 86.31 1020 HIS A N 1
ATOM 7918 C CA . HIS A 1 1020 ? 7.030 -2.559 35.121 1.00 86.31 1020 HIS A CA 1
ATOM 7919 C C . HIS A 1 1020 ? 6.457 -2.619 36.538 1.00 86.31 1020 HIS A C 1
ATOM 7921 O O . HIS A 1 1020 ? 7.178 -2.381 37.508 1.00 86.31 1020 HIS A O 1
ATOM 7927 N N . ARG A 1 1021 ? 5.162 -2.915 36.668 1.00 86.12 1021 ARG A N 1
ATOM 7928 C CA . ARG A 1 1021 ? 4.502 -3.087 37.969 1.00 86.12 1021 ARG A CA 1
ATOM 7929 C C . ARG A 1 1021 ? 3.197 -3.866 37.825 1.00 86.12 1021 ARG A C 1
ATOM 7931 O O . ARG A 1 1021 ? 2.484 -3.693 36.840 1.00 86.12 1021 ARG A O 1
ATOM 7938 N N . ASP A 1 1022 ? 2.860 -4.673 38.828 1.00 87.06 1022 ASP A N 1
ATOM 7939 C CA . ASP A 1 1022 ? 1.477 -5.108 39.035 1.00 87.06 1022 ASP A CA 1
ATOM 7940 C C . ASP A 1 1022 ? 0.712 -3.981 39.739 1.00 87.06 1022 ASP A C 1
ATOM 7942 O O . ASP A 1 1022 ? 0.945 -3.702 40.916 1.00 87.06 1022 ASP A O 1
ATOM 7946 N N . LEU A 1 1023 ? -0.167 -3.303 39.003 1.00 88.12 1023 LEU A N 1
ATOM 7947 C CA . LEU A 1 1023 ? -0.935 -2.159 39.494 1.00 88.12 1023 LEU A CA 1
ATOM 7948 C C . LEU A 1 1023 ? -2.177 -2.560 40.296 1.00 88.12 1023 LEU A C 1
ATOM 7950 O O . LEU A 1 1023 ? -2.952 -1.683 40.678 1.00 88.12 1023 LEU A O 1
ATOM 7954 N N . LEU A 1 1024 ? -2.421 -3.855 40.535 1.00 84.25 1024 LEU A N 1
ATOM 7955 C CA . LEU A 1 1024 ? -3.653 -4.312 41.174 1.00 84.25 1024 LEU A CA 1
ATOM 7956 C C . LEU A 1 1024 ? -3.878 -3.642 42.538 1.00 84.25 1024 LEU A C 1
ATOM 7958 O O . LEU A 1 1024 ? -4.951 -3.089 42.764 1.00 84.25 1024 LEU A O 1
ATOM 7962 N N . GLU A 1 1025 ? -2.884 -3.635 43.429 1.00 83.94 1025 GLU A N 1
ATOM 7963 C CA . GLU A 1 1025 ? -3.025 -3.011 44.755 1.00 83.94 1025 GLU A CA 1
ATOM 7964 C C . GLU A 1 1025 ? -3.186 -1.482 44.666 1.00 83.94 1025 GLU A C 1
ATOM 7966 O O . GLU A 1 1025 ? -4.039 -0.915 45.354 1.00 83.94 1025 GLU A O 1
ATOM 7971 N N . ASP A 1 1026 ? -2.462 -0.819 43.756 1.00 87.50 1026 ASP A N 1
ATOM 7972 C CA . ASP A 1 1026 ? -2.572 0.631 43.548 1.00 87.50 1026 ASP A CA 1
ATOM 7973 C C . ASP A 1 1026 ? -3.987 1.015 43.070 1.00 87.50 1026 ASP A C 1
ATOM 7975 O O . ASP A 1 1026 ? -4.616 1.924 43.617 1.00 87.50 1026 ASP A O 1
ATOM 7979 N N . LEU A 1 1027 ? -4.540 0.271 42.104 1.00 84.25 1027 LEU A N 1
ATOM 7980 C CA . LEU A 1 1027 ? -5.894 0.461 41.570 1.00 84.25 1027 LEU A CA 1
ATOM 7981 C C . LEU A 1 1027 ? -6.989 0.173 42.610 1.00 84.25 1027 LEU A C 1
ATOM 7983 O O . LEU A 1 1027 ? -8.016 0.862 42.638 1.00 84.25 1027 LEU A O 1
ATOM 7987 N N . LEU A 1 1028 ? -6.779 -0.819 43.483 1.00 81.12 1028 LEU A N 1
ATOM 7988 C CA . LEU A 1 1028 ? -7.685 -1.094 44.599 1.00 81.12 1028 LEU A CA 1
ATOM 7989 C C . LEU A 1 1028 ? -7.697 0.074 45.598 1.00 81.12 1028 LEU A C 1
ATOM 7991 O O . LEU A 1 1028 ? -8.785 0.501 45.984 1.00 81.12 1028 LEU A O 1
ATOM 7995 N N . SER A 1 1029 ? -6.529 0.639 45.937 1.00 82.56 1029 SER A N 1
ATOM 7996 C CA . SER A 1 1029 ? -6.392 1.753 46.897 1.00 82.56 1029 SER A CA 1
ATOM 7997 C C . SER A 1 1029 ? -7.105 3.046 46.467 1.00 82.56 1029 SER A C 1
ATOM 7999 O O . SER A 1 1029 ? -7.596 3.810 47.298 1.00 82.56 1029 SER A O 1
ATOM 8001 N N . LEU A 1 1030 ? -7.228 3.274 45.155 1.00 78.62 1030 LEU A N 1
ATOM 8002 C CA . LEU A 1 1030 ? -7.869 4.455 44.560 1.00 78.62 1030 LEU A CA 1
ATOM 8003 C C . LEU A 1 1030 ? -9.403 4.439 44.612 1.00 78.62 1030 LEU A C 1
ATOM 8005 O O . LEU A 1 1030 ? -10.063 5.344 44.093 1.00 78.62 1030 LEU A O 1
ATOM 8009 N N . SER A 1 1031 ? -10.002 3.395 45.179 1.00 69.38 1031 SER A N 1
ATOM 8010 C CA . SER A 1 1031 ? -11.438 3.158 45.100 1.00 69.38 1031 SER A CA 1
ATOM 8011 C C . SER A 1 1031 ? -11.947 2.355 46.299 1.00 69.38 1031 SER A C 1
ATOM 8013 O O . SER A 1 1031 ? -11.203 1.948 47.180 1.00 69.38 1031 SER A O 1
ATOM 8015 N N . SER A 1 1032 ? -13.252 2.082 46.349 1.00 60.00 1032 SER A N 1
ATOM 8016 C CA . SER A 1 1032 ? -13.806 1.138 47.335 1.00 60.00 1032 SER A CA 1
ATOM 8017 C C . SER A 1 1032 ? -13.607 -0.340 46.949 1.00 60.00 1032 SER A C 1
ATOM 8019 O O . SER A 1 1032 ? -14.184 -1.212 47.603 1.00 60.00 1032 SER A O 1
ATOM 8021 N N . LEU A 1 1033 ? -12.819 -0.637 45.902 1.00 58.38 1033 LEU A N 1
ATOM 8022 C CA . LEU A 1 1033 ? -12.625 -1.995 45.387 1.00 58.38 1033 LEU A CA 1
ATOM 8023 C C . LEU A 1 1033 ? -11.873 -2.917 46.357 1.00 58.38 1033 LEU A C 1
ATOM 8025 O O . LEU A 1 1033 ? -12.078 -4.124 46.269 1.00 58.38 1033 LEU A O 1
ATOM 8029 N N . GLU A 1 1034 ? -11.082 -2.406 47.312 1.00 54.03 1034 GLU A N 1
ATOM 8030 C CA . GLU A 1 1034 ? -10.424 -3.232 48.351 1.00 54.03 1034 GLU A CA 1
ATOM 8031 C C . GLU A 1 1034 ? -11.390 -4.207 49.052 1.00 54.03 1034 GLU A C 1
ATOM 8033 O O . GLU A 1 1034 ? -11.026 -5.337 49.368 1.00 54.03 1034 GLU A O 1
ATOM 8038 N N . LYS A 1 1035 ? -12.647 -3.794 49.274 1.00 48.97 1035 LYS A N 1
ATOM 8039 C CA . LYS A 1 1035 ? -13.676 -4.619 49.937 1.00 48.97 1035 LYS A CA 1
ATOM 8040 C C . LYS A 1 1035 ? -14.366 -5.626 49.017 1.00 48.97 1035 LYS A C 1
ATOM 8042 O O . LYS A 1 1035 ? -15.128 -6.460 49.499 1.00 48.97 1035 LYS A O 1
ATOM 8047 N N . LEU A 1 1036 ? -14.157 -5.509 47.710 1.00 50.34 1036 LEU A N 1
ATOM 8048 C CA . LEU A 1 1036 ? -14.860 -6.263 46.673 1.00 50.34 1036 LEU A CA 1
ATOM 8049 C C . LEU A 1 1036 ? -13.924 -7.260 45.981 1.00 50.34 1036 LEU A C 1
ATOM 8051 O O . LEU A 1 1036 ? -14.329 -8.373 45.647 1.00 50.34 1036 LEU A O 1
ATOM 8055 N N . GLY A 1 1037 ? -12.668 -6.862 45.769 1.00 56.03 1037 GLY A N 1
ATOM 8056 C CA . GLY A 1 1037 ? -11.826 -7.424 44.722 1.00 56.03 1037 GLY A CA 1
ATOM 8057 C C . GLY A 1 1037 ? -12.383 -7.097 43.331 1.00 56.03 1037 GLY A C 1
ATOM 8058 O O . GLY A 1 1037 ? -13.574 -6.839 43.154 1.00 56.03 1037 GLY A O 1
ATOM 8059 N N . LEU A 1 1038 ? -11.529 -7.140 42.312 1.00 60.56 1038 LEU A N 1
ATOM 8060 C CA . LEU A 1 1038 ? -11.967 -7.058 40.918 1.00 60.56 1038 LEU A CA 1
ATOM 8061 C C . LEU A 1 1038 ? -12.600 -8.398 40.488 1.00 60.56 1038 LEU A C 1
ATOM 8063 O O . LEU A 1 1038 ? -11.997 -9.179 39.758 1.00 60.56 1038 LEU A O 1
ATOM 8067 N N . GLN A 1 1039 ? -13.791 -8.698 41.016 1.00 63.16 1039 GLN A N 1
ATOM 8068 C CA . GLN A 1 1039 ? -14.628 -9.834 40.609 1.00 63.16 1039 GLN A CA 1
ATOM 8069 C C . GLN A 1 1039 ? -15.444 -9.450 39.371 1.00 63.16 1039 GLN A C 1
ATOM 8071 O O . GLN A 1 1039 ? -16.186 -8.463 39.421 1.00 63.16 1039 GLN A O 1
ATOM 8076 N N . LEU A 1 1040 ? -15.347 -10.243 38.299 1.00 60.28 1040 LEU A N 1
ATOM 8077 C CA . LEU A 1 1040 ? -16.151 -10.050 37.085 1.00 60.28 1040 LEU A CA 1
ATOM 8078 C C . LEU A 1 1040 ? -17.631 -10.376 37.344 1.00 60.28 1040 LEU A C 1
ATOM 8080 O O . LEU A 1 1040 ? -18.527 -9.638 36.917 1.00 60.28 1040 LEU A O 1
ATOM 8084 N N . ALA A 1 1041 ? -17.881 -11.432 38.125 1.00 55.16 1041 ALA A N 1
ATOM 8085 C CA . ALA A 1 1041 ? -19.199 -11.842 38.587 1.00 55.16 1041 ALA A CA 1
ATOM 8086 C C . ALA A 1 1041 ? -19.284 -11.875 40.123 1.00 55.16 1041 ALA A C 1
ATOM 8088 O O . ALA A 1 1041 ? -18.498 -12.508 40.824 1.00 55.16 1041 ALA A O 1
ATOM 8089 N N . GLU A 1 1042 ? -20.294 -11.191 40.655 1.00 45.47 1042 GLU A N 1
ATOM 8090 C CA . GLU A 1 1042 ? -20.581 -11.127 42.088 1.00 45.47 1042 GLU A CA 1
ATOM 8091 C C . GLU A 1 1042 ? -20.985 -12.503 42.640 1.00 45.47 1042 GLU A C 1
ATOM 8093 O O . GLU A 1 1042 ? -22.011 -13.058 42.239 1.00 45.47 1042 GLU A O 1
ATOM 8098 N N . GLY A 1 1043 ? -20.201 -13.022 43.591 1.00 45.31 1043 GLY A N 1
ATOM 8099 C CA . GLY A 1 1043 ? -20.447 -14.318 44.232 1.00 45.31 1043 GLY A CA 1
ATOM 8100 C C . GLY A 1 1043 ? -19.701 -15.497 43.600 1.00 45.31 1043 GLY A C 1
ATOM 8101 O O . GLY A 1 1043 ? -19.933 -16.631 44.012 1.00 45.31 1043 GLY A O 1
ATOM 8102 N N . MET A 1 1044 ? -18.798 -15.246 42.646 1.00 53.94 1044 MET A N 1
ATOM 8103 C CA . MET A 1 1044 ? -17.947 -16.261 42.017 1.00 53.94 1044 MET A CA 1
ATOM 8104 C C . MET A 1 1044 ? -16.473 -15.948 42.338 1.00 53.94 1044 MET A C 1
ATOM 8106 O O . MET A 1 1044 ? -15.821 -15.231 41.583 1.00 53.94 1044 MET A O 1
ATOM 8110 N N . PRO A 1 1045 ? -15.921 -16.458 43.465 1.00 51.75 1045 PRO A N 1
ATOM 8111 C CA . PRO A 1 1045 ? -14.562 -16.129 43.918 1.00 51.75 1045 PRO A CA 1
ATOM 8112 C C . PRO A 1 1045 ? -13.467 -16.518 42.922 1.00 51.75 1045 PRO A C 1
ATOM 8114 O O . PRO A 1 1045 ? -12.353 -15.999 42.992 1.00 51.75 1045 PRO A O 1
ATOM 8117 N N . GLU A 1 1046 ? -13.789 -17.451 42.027 1.00 55.75 1046 GLU A N 1
ATOM 8118 C CA . GLU A 1 1046 ? -12.890 -17.952 41.000 1.00 55.75 1046 GLU A CA 1
ATOM 8119 C C . GLU A 1 1046 ? -12.775 -16.986 39.807 1.00 55.75 1046 GLU A C 1
ATOM 8121 O O . GLU A 1 1046 ? -11.745 -16.998 39.153 1.00 55.75 1046 GLU A O 1
ATOM 8126 N N . GLU A 1 1047 ? -13.731 -16.080 39.563 1.00 65.06 1047 GLU A N 1
ATOM 8127 C CA . GLU A 1 1047 ? -13.693 -15.110 38.446 1.00 65.06 1047 GLU A CA 1
ATOM 8128 C C . GLU A 1 1047 ? -13.151 -13.735 38.890 1.00 65.06 1047 GLU A C 1
ATOM 8130 O O . GLU A 1 1047 ? -13.771 -12.683 38.689 1.00 65.06 1047 GLU A O 1
ATOM 8135 N N . ARG A 1 1048 ? -11.989 -13.736 39.556 1.00 70.88 1048 ARG A N 1
ATOM 8136 C CA . ARG A 1 1048 ? -11.342 -12.529 40.097 1.00 70.88 1048 ARG A CA 1
ATOM 8137 C C . ARG A 1 1048 ? -10.041 -12.208 39.363 1.00 70.88 1048 ARG A C 1
ATOM 8139 O O . ARG A 1 1048 ? -9.197 -13.085 39.193 1.00 70.88 1048 ARG A O 1
ATOM 8146 N N . ILE A 1 1049 ? -9.833 -10.933 39.029 1.00 74.88 1049 ILE A N 1
ATOM 8147 C CA . ILE A 1 1049 ? -8.535 -10.438 38.554 1.00 74.88 1049 ILE A CA 1
ATOM 8148 C C . ILE A 1 1049 ? -7.505 -10.599 39.666 1.00 74.88 1049 ILE A C 1
ATOM 8150 O O . ILE A 1 1049 ? -7.671 -10.103 40.783 1.00 74.88 1049 ILE A O 1
ATOM 8154 N N . THR A 1 1050 ? -6.454 -11.340 39.343 1.00 76.94 1050 THR A N 1
ATOM 8155 C CA . THR A 1 1050 ? -5.373 -11.714 40.258 1.00 76.94 1050 THR A CA 1
ATOM 8156 C C . THR A 1 1050 ? -4.108 -10.895 40.063 1.00 76.94 1050 THR A C 1
ATOM 8158 O O . THR A 1 1050 ? -3.281 -10.892 40.965 1.00 76.94 1050 THR A O 1
ATOM 8161 N N . SER A 1 1051 ? -3.963 -10.232 38.913 1.00 80.06 1051 SER A N 1
ATOM 8162 C CA . SER A 1 1051 ? -2.821 -9.380 38.578 1.00 80.06 1051 SER A CA 1
ATOM 8163 C C . SER A 1 1051 ? -3.192 -8.404 37.451 1.00 80.06 1051 SER A C 1
ATOM 8165 O O . SER A 1 1051 ? -3.970 -8.760 36.558 1.00 80.06 1051 SER A O 1
ATOM 8167 N N . ALA A 1 1052 ? -2.662 -7.182 37.504 1.00 85.75 1052 ALA A N 1
ATOM 8168 C CA . ALA A 1 1052 ? -2.837 -6.127 36.507 1.00 85.75 1052 ALA A CA 1
ATOM 8169 C C . ALA A 1 1052 ? -1.462 -5.571 36.095 1.00 85.75 1052 ALA A C 1
ATOM 8171 O O . ALA A 1 1052 ? -1.019 -4.522 36.564 1.00 85.75 1052 ALA A O 1
ATOM 8172 N N . ILE A 1 1053 ? -0.774 -6.310 35.227 1.00 86.88 1053 ILE A N 1
ATOM 8173 C CA . ILE A 1 1053 ? 0.594 -6.030 34.793 1.00 86.88 1053 ILE A CA 1
ATOM 8174 C C . ILE A 1 1053 ? 0.607 -4.842 33.832 1.00 86.88 1053 ILE A C 1
ATOM 8176 O O . ILE A 1 1053 ? 0.056 -4.910 32.734 1.00 86.88 1053 ILE A O 1
ATOM 8180 N N . HIS A 1 1054 ? 1.286 -3.769 34.226 1.00 89.06 1054 HIS A N 1
ATOM 8181 C CA . HIS A 1 1054 ? 1.531 -2.603 33.389 1.00 89.06 1054 HIS A CA 1
ATOM 8182 C C . HIS A 1 1054 ? 3.016 -2.455 33.082 1.00 89.06 1054 HIS A C 1
ATOM 8184 O O . HIS A 1 1054 ? 3.857 -2.561 33.978 1.00 89.06 1054 HIS A O 1
ATOM 8190 N N . GLN A 1 1055 ? 3.327 -2.197 31.813 1.00 86.00 1055 GLN A N 1
ATOM 8191 C CA . GLN A 1 1055 ? 4.686 -2.055 31.313 1.00 86.00 1055 GLN A CA 1
ATOM 8192 C C . GLN A 1 1055 ? 4.792 -0.915 30.307 1.00 86.00 1055 GLN A C 1
ATOM 8194 O O . GLN A 1 1055 ? 3.971 -0.787 29.393 1.00 86.00 1055 GLN A O 1
ATOM 8199 N N . THR A 1 1056 ? 5.850 -0.123 30.441 1.00 87.56 1056 THR A N 1
ATOM 8200 C CA . THR A 1 1056 ? 6.181 0.954 29.509 1.00 87.56 1056 THR A CA 1
ATOM 8201 C C . THR A 1 1056 ? 7.668 0.984 29.196 1.00 87.56 1056 THR A C 1
ATOM 8203 O O . THR A 1 1056 ? 8.517 0.569 29.992 1.00 87.56 1056 THR A O 1
ATOM 8206 N N . PHE A 1 1057 ? 7.978 1.540 28.030 1.00 84.81 1057 PHE A N 1
ATOM 8207 C CA . PHE A 1 1057 ? 9.335 1.854 27.621 1.00 84.81 1057 PHE A CA 1
ATOM 8208 C C . PHE A 1 1057 ? 9.376 3.220 26.931 1.00 84.81 1057 PHE A C 1
ATOM 8210 O O . PHE A 1 1057 ? 8.591 3.481 26.017 1.00 84.81 1057 PHE A O 1
ATOM 8217 N N . LEU A 1 1058 ? 10.322 4.067 27.336 1.00 87.88 1058 LEU A N 1
ATOM 8218 C CA . LEU A 1 1058 ? 10.644 5.331 26.681 1.00 87.88 1058 LEU A CA 1
ATOM 8219 C C . LEU A 1 1058 ? 12.162 5.555 26.692 1.00 87.88 1058 LEU A C 1
ATOM 8221 O O . LEU A 1 1058 ? 12.810 5.481 27.734 1.00 87.88 1058 LEU A O 1
ATOM 8225 N N . GLU A 1 1059 ? 12.722 5.903 25.538 1.00 89.44 1059 GLU A N 1
ATOM 8226 C CA . GLU A 1 1059 ? 14.100 6.381 25.396 1.00 89.44 1059 GLU A CA 1
ATOM 8227 C C . GLU A 1 1059 ? 14.073 7.749 24.712 1.00 89.44 1059 GLU A C 1
ATOM 8229 O O . GLU A 1 1059 ? 13.491 7.873 23.638 1.00 89.44 1059 GLU A O 1
ATOM 8234 N N . VAL A 1 1060 ? 14.690 8.767 25.316 1.00 93.50 1060 VAL A N 1
ATOM 8235 C CA . VAL A 1 1060 ? 14.750 10.145 24.807 1.00 93.50 1060 VAL A CA 1
ATOM 8236 C C . VAL A 1 1060 ? 16.180 10.505 24.409 1.00 93.50 1060 VAL A C 1
ATOM 8238 O O . VAL A 1 1060 ? 17.114 10.390 25.204 1.00 93.50 1060 VAL A O 1
ATOM 8241 N N . ASN A 1 1061 ? 16.335 10.969 23.169 1.00 91.88 1061 ASN A N 1
ATOM 8242 C CA . ASN A 1 1061 ? 17.592 11.423 22.582 1.00 91.88 1061 ASN A CA 1
ATOM 8243 C C . ASN A 1 1061 ? 17.362 12.613 21.628 1.00 91.88 1061 ASN A C 1
ATOM 8245 O O . ASN A 1 1061 ? 16.265 13.169 21.545 1.00 91.88 1061 ASN A O 1
ATOM 8249 N N . GLU A 1 1062 ? 18.409 13.024 20.913 1.00 91.12 1062 GLU A N 1
ATOM 8250 C CA . GLU A 1 1062 ? 18.404 14.235 20.092 1.00 91.12 1062 GLU A CA 1
ATOM 8251 C C . GLU A 1 1062 ? 17.426 14.192 18.922 1.00 91.12 1062 GLU A C 1
ATOM 8253 O O . GLU A 1 1062 ? 16.879 15.228 18.550 1.00 91.12 1062 GLU A O 1
ATOM 8258 N N . ALA A 1 1063 ? 17.187 13.011 18.350 1.00 83.94 1063 ALA A N 1
ATOM 8259 C CA . ALA A 1 1063 ? 16.267 12.855 17.229 1.00 83.94 1063 ALA A CA 1
ATOM 8260 C C . ALA A 1 1063 ? 14.798 12.873 17.681 1.00 83.94 1063 ALA A C 1
ATOM 8262 O O . ALA A 1 1063 ? 13.924 13.253 16.903 1.00 83.94 1063 ALA A O 1
ATOM 8263 N N . GLY A 1 1064 ? 14.517 12.455 18.919 1.00 83.69 1064 GLY A N 1
ATOM 8264 C CA . GLY A 1 1064 ? 13.163 12.232 19.415 1.00 83.69 1064 GLY A CA 1
ATOM 8265 C C . GLY A 1 1064 ? 13.109 11.230 20.560 1.00 83.69 1064 GLY A C 1
ATOM 8266 O O . GLY A 1 1064 ? 14.060 11.048 21.323 1.00 83.69 1064 GLY A O 1
ATOM 8267 N N . SER A 1 1065 ? 11.989 10.521 20.622 1.00 75.81 1065 SER A N 1
ATOM 8268 C CA . SER A 1 1065 ? 11.834 9.295 21.390 1.00 75.81 1065 SER A CA 1
ATOM 8269 C C . SER A 1 1065 ? 12.123 8.081 20.492 1.00 75.81 1065 SER A C 1
ATOM 8271 O O . SER A 1 1065 ? 11.377 7.831 19.551 1.00 75.81 1065 SER A O 1
ATOM 8273 N N . GLU A 1 1066 ? 13.239 7.393 20.769 1.00 48.34 1066 GLU A N 1
ATOM 8274 C CA . GLU A 1 1066 ? 13.881 6.269 20.048 1.00 48.34 1066 GLU A CA 1
ATOM 8275 C C . GLU A 1 1066 ? 13.849 6.295 18.492 1.00 48.34 1066 GLU A C 1
ATOM 8277 O O . GLU A 1 1066 ? 12.847 5.972 17.868 1.00 48.34 1066 GLU A O 1
ATOM 8282 N N . ALA A 1 1067 ? 14.919 6.443 17.706 1.00 37.12 1067 ALA A N 1
ATOM 8283 C CA . ALA A 1 1067 ? 16.329 6.775 17.893 1.00 37.12 1067 ALA A CA 1
ATOM 8284 C C . ALA A 1 1067 ? 16.972 6.861 16.481 1.00 37.12 1067 ALA A C 1
ATOM 8286 O O . ALA A 1 1067 ? 16.434 6.312 15.517 1.00 37.12 1067 ALA A O 1
ATOM 8287 N N . ALA A 1 1068 ? 18.157 7.468 16.406 1.00 30.73 1068 ALA A N 1
ATOM 8288 C CA . ALA A 1 1068 ? 19.211 7.261 15.400 1.00 30.73 1068 ALA A CA 1
ATOM 8289 C C . ALA A 1 1068 ? 18.889 7.398 13.886 1.00 30.73 1068 ALA A C 1
ATOM 8291 O O . ALA A 1 1068 ? 19.001 6.442 13.120 1.00 30.73 1068 ALA A O 1
ATOM 8292 N N . ALA A 1 1069 ? 18.710 8.640 13.433 1.00 23.67 1069 ALA A N 1
ATOM 8293 C CA . ALA A 1 1069 ? 19.324 9.142 12.196 1.00 23.67 1069 ALA A CA 1
ATOM 8294 C C . ALA A 1 1069 ? 19.676 10.627 12.402 1.00 23.67 1069 ALA A C 1
ATOM 8296 O O . ALA A 1 1069 ? 18.900 11.349 13.024 1.00 23.67 1069 ALA A O 1
ATOM 8297 N N . ALA A 1 1070 ? 20.849 11.078 11.948 1.00 25.70 1070 ALA A N 1
ATOM 8298 C CA . ALA A 1 1070 ? 21.327 12.439 12.206 1.00 25.70 1070 ALA A CA 1
ATOM 8299 C C . ALA A 1 1070 ? 21.072 13.369 11.010 1.00 25.70 1070 ALA A C 1
ATOM 8301 O O . ALA A 1 1070 ? 21.632 13.168 9.933 1.00 25.70 1070 ALA A O 1
ATOM 8302 N N . THR A 1 1071 ? 20.288 14.424 11.226 1.00 26.78 1071 THR A N 1
ATOM 8303 C CA . THR A 1 1071 ? 20.153 15.572 10.316 1.00 26.78 1071 THR A CA 1
ATOM 8304 C C . THR A 1 1071 ? 20.646 16.828 11.018 1.00 26.78 1071 THR A C 1
ATOM 8306 O O . THR A 1 1071 ? 20.048 17.275 11.993 1.00 26.78 1071 THR A O 1
ATOM 8309 N N . VAL A 1 1072 ? 21.749 17.392 10.523 1.00 24.81 1072 VAL A N 1
ATOM 8310 C CA . VAL A 1 1072 ? 22.376 18.596 11.083 1.00 24.81 1072 VAL A CA 1
ATOM 8311 C C . VAL A 1 1072 ? 21.583 19.836 10.667 1.00 24.81 1072 VAL A C 1
ATOM 8313 O O . VAL A 1 1072 ? 21.487 20.137 9.478 1.00 24.81 1072 VAL A O 1
ATOM 8316 N N . VAL A 1 1073 ? 21.072 20.591 11.642 1.00 27.20 1073 VAL A N 1
ATOM 8317 C CA . VAL A 1 1073 ? 20.490 21.925 11.427 1.00 27.20 1073 VAL A CA 1
ATOM 8318 C C . VAL A 1 1073 ? 21.418 22.969 12.042 1.00 27.20 1073 VAL A C 1
ATOM 8320 O O . VAL A 1 1073 ? 21.568 23.052 13.257 1.00 27.20 1073 VAL A O 1
ATOM 8323 N N . ILE A 1 1074 ? 22.052 23.784 11.197 1.00 26.78 1074 ILE A N 1
ATOM 8324 C CA . ILE A 1 1074 ? 22.990 24.822 11.641 1.00 26.78 1074 ILE A CA 1
ATOM 8325 C C . ILE A 1 1074 ? 22.206 26.041 12.145 1.00 26.78 1074 ILE A C 1
ATOM 8327 O O . ILE A 1 1074 ? 21.715 26.843 11.352 1.00 26.78 1074 ILE A O 1
ATOM 8331 N N . ALA A 1 1075 ? 22.133 26.216 13.465 1.00 33.22 1075 ALA A N 1
ATOM 8332 C CA . ALA A 1 1075 ? 21.586 27.423 14.084 1.00 33.22 1075 ALA A CA 1
ATOM 8333 C C . ALA A 1 1075 ? 22.665 28.512 14.261 1.00 33.22 1075 ALA A C 1
ATOM 8335 O O . ALA A 1 1075 ? 23.685 28.317 14.928 1.00 33.22 1075 ALA A O 1
ATOM 8336 N N . THR A 1 1076 ? 22.435 29.700 13.698 1.00 33.38 1076 THR A N 1
ATOM 8337 C CA . THR A 1 1076 ? 23.297 30.878 13.892 1.00 33.38 1076 THR A CA 1
ATOM 8338 C C . THR A 1 1076 ? 23.171 31.451 15.304 1.00 33.38 1076 THR A C 1
ATOM 8340 O O . THR A 1 1076 ? 22.081 31.827 15.731 1.00 33.38 1076 THR A O 1
ATOM 8343 N N . ARG A 1 1077 ? 24.296 31.601 16.018 1.00 35.16 1077 ARG A N 1
ATOM 8344 C CA . ARG A 1 1077 ? 24.329 32.217 17.356 1.00 35.16 1077 ARG A CA 1
ATOM 8345 C C . ARG A 1 1077 ? 24.098 33.732 17.307 1.00 35.16 1077 ARG A C 1
ATOM 8347 O O . ARG A 1 1077 ? 24.938 34.465 16.791 1.00 35.16 1077 ARG A O 1
ATOM 8354 N N . GLY A 1 1078 ? 23.047 34.196 17.980 1.00 43.34 1078 GLY A N 1
ATOM 8355 C CA . GLY A 1 1078 ? 22.883 35.579 18.432 1.00 43.34 1078 GLY A CA 1
ATOM 8356 C C . GLY A 1 1078 ? 22.513 35.594 19.916 1.00 43.34 1078 GLY A C 1
ATOM 8357 O O . GLY A 1 1078 ? 21.564 34.929 20.314 1.00 43.34 1078 GLY A O 1
ATOM 8358 N N . PHE A 1 1079 ? 23.270 36.311 20.751 1.00 43.34 1079 PHE A N 1
ATOM 8359 C CA . PHE A 1 1079 ? 23.023 36.355 22.197 1.00 43.34 1079 PHE A CA 1
ATOM 8360 C C . PHE A 1 1079 ? 22.026 37.476 22.522 1.00 43.34 1079 PHE A C 1
ATOM 8362 O O . PHE A 1 1079 ? 22.398 38.649 22.549 1.00 43.34 1079 PHE A O 1
ATOM 8369 N N . ASN A 1 1080 ? 20.758 37.126 22.745 1.00 48.69 1080 ASN A N 1
ATOM 8370 C CA . ASN A 1 1080 ? 19.723 38.068 23.173 1.00 48.69 1080 ASN A CA 1
ATOM 8371 C C . ASN A 1 1080 ? 19.544 37.965 24.704 1.00 48.69 1080 ASN A C 1
ATOM 8373 O O . ASN A 1 1080 ? 19.165 36.903 25.185 1.00 48.69 1080 ASN A O 1
ATOM 8377 N N . PRO A 1 1081 ? 19.804 39.025 25.493 1.00 48.47 1081 PRO A N 1
ATOM 8378 C CA . PRO A 1 1081 ? 19.780 38.948 26.958 1.00 48.47 1081 PRO A CA 1
ATOM 8379 C C . PRO A 1 1081 ? 18.382 38.772 27.585 1.00 48.47 1081 PRO A C 1
ATOM 8381 O O . PRO A 1 1081 ? 18.299 38.603 28.797 1.00 48.47 1081 PRO A O 1
ATOM 8384 N N . ASN A 1 1082 ? 17.301 38.786 26.793 1.00 63.47 1082 ASN A N 1
ATOM 8385 C CA . ASN A 1 1082 ? 15.917 38.603 27.258 1.00 63.47 1082 ASN A CA 1
ATOM 8386 C C . ASN A 1 1082 ? 15.344 37.195 26.964 1.00 63.47 1082 ASN A C 1
ATOM 8388 O O . ASN A 1 1082 ? 14.132 37.045 26.812 1.00 63.47 1082 ASN A O 1
ATOM 8392 N N . THR A 1 1083 ? 16.189 36.169 26.834 1.00 83.88 1083 THR A N 1
ATOM 8393 C CA . THR A 1 1083 ? 15.767 34.785 26.537 1.00 83.88 1083 THR A CA 1
ATOM 8394 C C . THR A 1 1083 ? 15.767 33.898 27.780 1.00 83.88 1083 THR A C 1
ATOM 8396 O O . THR A 1 1083 ? 16.667 34.018 28.613 1.00 83.88 1083 THR A O 1
ATOM 8399 N N . PHE A 1 1084 ? 14.808 32.974 27.897 1.00 92.56 1084 PHE A N 1
ATOM 8400 C CA . PHE A 1 1084 ? 14.757 32.050 29.039 1.00 92.56 1084 PHE A CA 1
ATOM 8401 C C . PHE A 1 1084 ? 15.859 30.979 28.956 1.00 92.56 1084 PHE A C 1
ATOM 8403 O O . PHE A 1 1084 ? 16.366 30.667 27.875 1.00 92.56 1084 PHE A O 1
ATOM 8410 N N . ARG A 1 1085 ? 16.205 30.361 30.091 1.00 94.19 1085 ARG A N 1
ATOM 8411 C CA . ARG A 1 1085 ? 16.998 29.125 30.108 1.00 94.19 1085 ARG A CA 1
ATOM 8412 C C . ARG A 1 1085 ? 16.384 28.104 31.054 1.00 94.19 1085 ARG A C 1
ATOM 8414 O O . ARG A 1 1085 ? 16.087 28.428 32.199 1.00 94.19 1085 ARG A O 1
ATOM 8421 N N . MET A 1 1086 ? 16.235 26.877 30.568 1.00 96.75 1086 MET A N 1
ATOM 8422 C CA . MET A 1 1086 ? 15.723 25.741 31.326 1.00 96.75 1086 MET A CA 1
ATOM 8423 C C . MET A 1 1086 ? 16.733 24.596 31.231 1.00 96.75 1086 MET A C 1
ATOM 8425 O O . MET A 1 1086 ? 16.909 24.005 30.169 1.00 96.75 1086 MET A O 1
ATOM 8429 N N . THR A 1 1087 ? 17.414 24.306 32.338 1.00 96.88 1087 THR A N 1
ATOM 8430 C CA . THR A 1 1087 ? 18.404 23.225 32.440 1.00 96.88 1087 THR A CA 1
ATOM 8431 C C . THR A 1 1087 ? 17.826 22.146 33.353 1.00 96.88 1087 THR A C 1
ATOM 8433 O O . THR A 1 1087 ? 17.668 22.367 34.552 1.00 96.88 1087 THR A O 1
ATOM 8436 N N . VAL A 1 1088 ? 17.465 20.995 32.781 1.00 97.38 1088 VAL A N 1
ATOM 8437 C CA . VAL A 1 1088 ? 16.730 19.901 33.445 1.00 97.38 1088 VAL A CA 1
ATOM 8438 C C . VAL A 1 1088 ? 17.703 19.032 34.254 1.00 97.38 1088 VAL A C 1
ATOM 8440 O O . VAL A 1 1088 ? 17.980 17.877 33.943 1.00 97.38 1088 VAL A O 1
ATOM 8443 N N . ASP A 1 1089 ? 18.301 19.645 35.275 1.00 95.44 1089 ASP A N 1
ATOM 8444 C CA . ASP A 1 1089 ? 19.417 19.105 36.060 1.00 95.44 1089 ASP A CA 1
ATOM 8445 C C . ASP A 1 1089 ? 19.013 18.426 37.375 1.00 95.44 1089 ASP A C 1
ATOM 8447 O O . ASP A 1 1089 ? 19.881 18.092 38.177 1.00 95.44 1089 ASP A O 1
ATOM 8451 N N . ARG A 1 1090 ? 17.721 18.221 37.617 1.00 94.62 1090 ARG A N 1
ATOM 8452 C CA . ARG A 1 1090 ? 17.145 17.695 38.866 1.00 94.62 1090 ARG A CA 1
ATOM 8453 C C . ARG A 1 1090 ? 15.846 16.936 38.558 1.00 94.62 1090 ARG A C 1
ATOM 8455 O O . ARG A 1 1090 ? 15.391 17.026 37.416 1.00 94.62 1090 ARG A O 1
ATOM 8462 N N . PRO A 1 1091 ? 15.252 16.193 39.514 1.00 94.81 1091 PRO A N 1
ATOM 8463 C CA . PRO A 1 1091 ? 14.052 15.401 39.256 1.00 94.81 1091 PRO A CA 1
ATOM 8464 C C . PRO A 1 1091 ? 12.929 16.207 38.598 1.00 94.81 1091 PRO A C 1
ATOM 8466 O O . PRO A 1 1091 ? 12.653 17.339 38.998 1.00 94.81 1091 PRO A O 1
ATOM 8469 N N . PHE A 1 1092 ? 12.295 15.620 37.585 1.00 96.31 1092 PHE A N 1
ATOM 8470 C CA . PHE A 1 1092 ? 11.333 16.298 36.715 1.00 96.31 1092 PHE A CA 1
ATOM 8471 C C . PHE A 1 1092 ? 10.149 15.393 36.366 1.00 96.31 1092 PHE A C 1
ATOM 8473 O O . PHE A 1 1092 ? 10.222 14.169 36.486 1.00 96.31 1092 PHE A O 1
ATOM 8480 N N . VAL A 1 1093 ? 9.052 15.998 35.914 1.00 96.38 1093 VAL A N 1
ATOM 8481 C CA . VAL A 1 1093 ? 7.871 15.284 35.411 1.00 96.38 1093 VAL A CA 1
ATOM 8482 C C . VAL A 1 1093 ? 7.830 15.402 33.892 1.00 96.38 1093 VAL A C 1
ATOM 8484 O O . VAL A 1 1093 ? 8.046 16.483 33.345 1.00 96.38 1093 VAL A O 1
ATOM 8487 N N . CYS A 1 1094 ? 7.541 14.303 33.202 1.00 95.31 1094 CYS A N 1
ATOM 8488 C CA . CYS A 1 1094 ? 7.302 14.287 31.761 1.00 95.31 1094 CYS A CA 1
ATOM 8489 C C . CYS A 1 1094 ? 5.869 13.825 31.464 1.00 95.31 1094 CYS A C 1
ATOM 8491 O O . CYS A 1 1094 ? 5.344 12.931 32.131 1.00 95.31 1094 CYS A O 1
ATOM 8493 N N . ILE A 1 1095 ? 5.219 14.457 30.486 1.00 96.25 1095 ILE A N 1
ATOM 8494 C CA . ILE A 1 1095 ? 3.847 14.151 30.060 1.00 96.25 1095 ILE A CA 1
ATOM 8495 C C . ILE A 1 1095 ? 3.802 14.139 28.532 1.00 96.25 1095 ILE A C 1
ATOM 8497 O O . ILE A 1 1095 ? 4.078 15.160 27.907 1.00 96.25 1095 ILE A O 1
ATOM 8501 N N . ILE A 1 1096 ? 3.430 13.013 27.923 1.00 94.56 1096 ILE A N 1
ATOM 8502 C CA . ILE A 1 1096 ? 3.133 12.943 26.486 1.00 94.56 1096 ILE A CA 1
ATOM 8503 C C . ILE A 1 1096 ? 1.617 13.042 26.327 1.00 94.56 1096 ILE A C 1
ATOM 8505 O O . ILE A 1 1096 ? 0.876 12.231 26.886 1.00 94.56 1096 ILE A O 1
ATOM 8509 N N . HIS A 1 1097 ? 1.169 14.047 25.580 1.00 92.81 1097 HIS A N 1
ATOM 8510 C CA . HIS A 1 1097 ? -0.240 14.388 25.396 1.00 92.81 1097 HIS A CA 1
ATOM 8511 C C . HIS A 1 1097 ? -0.531 14.750 23.941 1.00 92.81 1097 HIS A C 1
ATOM 8513 O O . HIS A 1 1097 ? 0.365 15.182 23.210 1.00 92.81 1097 HIS A O 1
ATOM 8519 N N . ASP A 1 1098 ? -1.791 14.597 23.549 1.00 89.81 1098 ASP A N 1
ATOM 8520 C CA . ASP A 1 1098 ? -2.336 15.226 22.349 1.00 89.81 1098 ASP A CA 1
ATOM 8521 C C . ASP A 1 1098 ? -2.638 16.707 22.625 1.00 89.81 1098 ASP A C 1
ATOM 8523 O O . ASP A 1 1098 ? -3.215 17.039 23.663 1.00 89.81 1098 ASP A O 1
ATOM 8527 N N . ARG A 1 1099 ? -2.246 17.603 21.714 1.00 86.50 1099 ARG A N 1
ATOM 8528 C CA . ARG A 1 1099 ? -2.438 19.055 21.876 1.00 86.50 1099 ARG A CA 1
ATOM 8529 C C . ARG A 1 1099 ? -3.888 19.503 21.691 1.00 86.50 1099 ARG A C 1
ATOM 8531 O O . ARG A 1 1099 ? -4.255 20.518 22.277 1.00 86.50 1099 ARG A O 1
ATOM 8538 N N . ASP A 1 1100 ? -4.679 18.784 20.896 1.00 83.50 1100 ASP A N 1
ATOM 8539 C CA . ASP A 1 1100 ? -6.042 19.194 20.539 1.00 83.50 1100 ASP A CA 1
ATOM 8540 C C . ASP A 1 1100 ? -7.055 18.819 21.625 1.00 83.50 1100 ASP A C 1
ATOM 8542 O O . ASP A 1 1100 ? -7.857 19.643 22.056 1.00 83.50 1100 ASP A O 1
ATOM 8546 N N . SER A 1 1101 ? -7.029 17.559 22.065 1.00 81.69 1101 SER A N 1
ATOM 8547 C CA . SER A 1 1101 ? -7.909 17.039 23.119 1.00 81.69 1101 SER A CA 1
ATOM 8548 C C . SER A 1 1101 ? -7.353 17.251 24.529 1.00 81.69 1101 SER A C 1
ATOM 8550 O O . SER A 1 1101 ? -8.101 17.184 25.503 1.00 81.69 1101 SER A O 1
ATOM 8552 N N . GLY A 1 1102 ? -6.041 17.471 24.666 1.00 85.50 1102 GLY A N 1
ATOM 8553 C CA . GLY A 1 1102 ? -5.358 17.553 25.958 1.00 85.50 1102 GLY A CA 1
ATOM 8554 C C . GLY A 1 1102 ? -5.267 16.217 26.707 1.00 85.50 1102 GLY A C 1
ATOM 8555 O O . GLY A 1 1102 ? -4.931 16.218 27.897 1.00 85.50 1102 GLY A O 1
ATOM 8556 N N . VAL A 1 1103 ? -5.594 15.084 26.064 1.00 89.50 1103 VAL A N 1
ATOM 8557 C CA . VAL A 1 1103 ? -5.564 13.754 26.695 1.00 89.50 1103 VAL A CA 1
ATOM 8558 C C . VAL A 1 1103 ? -4.130 13.307 26.975 1.00 89.50 1103 VAL A C 1
ATOM 8560 O O . VAL A 1 1103 ? -3.239 13.439 26.134 1.00 89.50 1103 VAL A O 1
ATOM 8563 N N . ILE A 1 1104 ? -3.902 12.767 28.171 1.00 92.88 1104 ILE A N 1
ATOM 8564 C CA . ILE A 1 1104 ? -2.598 12.267 28.609 1.00 92.88 1104 ILE A CA 1
ATOM 8565 C C . ILE A 1 1104 ? -2.425 10.815 28.149 1.00 92.88 1104 ILE A C 1
ATOM 8567 O O . ILE A 1 1104 ? -3.096 9.907 28.643 1.00 92.88 1104 ILE A O 1
ATOM 8571 N N . LEU A 1 1105 ? -1.488 10.591 27.223 1.00 91.88 1105 LEU A N 1
ATOM 8572 C CA . LEU A 1 1105 ? -1.103 9.256 26.760 1.00 91.88 1105 LEU A CA 1
ATOM 8573 C C . LEU A 1 1105 ? -0.125 8.616 27.754 1.00 91.88 1105 LEU A C 1
ATOM 8575 O O . LEU A 1 1105 ? -0.321 7.470 28.160 1.00 91.88 1105 LEU A O 1
ATOM 8579 N N . PHE A 1 1106 ? 0.894 9.377 28.171 1.00 93.62 1106 PHE A N 1
ATOM 8580 C CA . PHE A 1 1106 ? 1.930 8.948 29.113 1.00 93.62 1106 PHE A CA 1
ATOM 8581 C C . PHE A 1 1106 ? 2.225 10.026 30.150 1.00 93.62 1106 PHE A C 1
ATOM 8583 O O . PHE A 1 1106 ? 2.202 11.218 29.841 1.00 93.62 1106 PHE A O 1
ATOM 8590 N N . THR A 1 1107 ? 2.589 9.609 31.360 1.00 95.62 1107 THR A N 1
ATOM 8591 C CA . THR A 1 1107 ? 3.110 10.506 32.396 1.00 95.62 1107 THR A CA 1
ATOM 8592 C C . THR A 1 1107 ? 4.134 9.789 33.269 1.00 95.62 1107 THR A C 1
ATOM 8594 O O . THR A 1 1107 ? 4.030 8.583 33.495 1.00 95.62 1107 THR A O 1
ATOM 8597 N N . GLY A 1 1108 ? 5.131 10.513 33.770 1.00 93.56 1108 GLY A N 1
ATOM 8598 C CA . GLY A 1 1108 ? 6.118 9.937 34.669 1.00 93.56 1108 GLY A CA 1
ATOM 8599 C C . GLY A 1 1108 ? 6.930 10.951 35.456 1.00 93.56 1108 GLY A C 1
ATOM 8600 O O . GLY A 1 1108 ? 7.076 12.103 35.051 1.00 93.56 1108 GLY A O 1
ATOM 8601 N N . ILE A 1 1109 ? 7.479 10.481 36.574 1.00 95.12 1109 ILE A N 1
ATOM 8602 C CA . ILE A 1 1109 ? 8.393 11.208 37.453 1.00 95.12 1109 ILE A CA 1
ATOM 8603 C C . ILE A 1 1109 ? 9.779 10.596 37.253 1.00 95.12 1109 ILE A C 1
ATOM 8605 O O . ILE A 1 1109 ? 10.022 9.446 37.631 1.00 95.12 1109 ILE A O 1
ATOM 8609 N N . ILE A 1 1110 ? 10.685 11.366 36.655 1.00 94.56 1110 ILE A N 1
ATOM 8610 C CA . ILE A 1 1110 ? 12.070 10.966 36.421 1.00 94.56 1110 ILE A CA 1
ATOM 8611 C C . ILE A 1 1110 ? 12.904 11.490 37.589 1.00 94.56 1110 ILE A C 1
ATOM 8613 O O . ILE A 1 1110 ? 13.201 12.682 37.685 1.00 94.56 1110 ILE A O 1
ATOM 8617 N N . ARG A 1 1111 ? 13.236 10.584 38.510 1.00 92.38 1111 ARG A N 1
ATOM 8618 C CA . ARG A 1 1111 ? 14.075 10.830 39.690 1.00 92.38 1111 ARG A CA 1
ATOM 8619 C C . ARG A 1 1111 ? 15.560 10.669 39.383 1.00 92.38 1111 ARG A C 1
ATOM 8621 O O . ARG A 1 1111 ? 16.373 11.284 40.064 1.00 92.38 1111 ARG A O 1
ATOM 8628 N N . ASP A 1 1112 ? 15.897 9.890 38.359 1.00 90.38 1112 ASP A N 1
ATOM 8629 C CA . ASP A 1 1112 ? 17.269 9.614 37.941 1.00 90.38 1112 ASP A CA 1
ATOM 8630 C C . ASP A 1 1112 ? 17.349 9.362 36.420 1.00 90.38 1112 ASP A C 1
ATOM 8632 O O . ASP A 1 1112 ? 16.968 8.287 35.960 1.00 90.38 1112 ASP A O 1
ATOM 8636 N N . PRO A 1 1113 ? 17.779 10.341 35.607 1.00 90.88 1113 PRO A N 1
ATOM 8637 C CA . PRO A 1 1113 ? 17.839 10.199 34.149 1.00 90.88 1113 PRO A CA 1
ATOM 8638 C C . PRO A 1 1113 ? 19.120 9.519 33.616 1.00 90.88 1113 PRO A C 1
ATOM 8640 O O . PRO A 1 1113 ? 19.300 9.497 32.399 1.00 90.88 1113 PRO A O 1
ATOM 8643 N N . ALA A 1 1114 ? 20.018 9.048 34.492 1.00 84.81 1114 ALA A N 1
ATOM 8644 C CA . ALA A 1 1114 ? 21.370 8.572 34.155 1.00 84.81 1114 ALA A CA 1
ATOM 8645 C C . ALA A 1 1114 ? 21.442 7.155 33.545 1.00 84.81 1114 ALA A C 1
ATOM 8647 O O . ALA A 1 1114 ? 20.597 6.303 33.895 1.00 84.81 1114 ALA A O 1
#

Sequence (1114 aa):
MADTDLYALLIGINYYYPNRLSDGSTYKDLEGAVGDVLATRAFLQTMRQVPDDHILQLTSTTDEEAGEPVEPPEQLPTYANIIQKFQELGDLAPAGSQVYIHYSGHGGRARTIYPQLKGGPQGIDEGLVPVDIGKPEGQYLRDIELGKLLKDLVNKGLIVTVVLDSCHSGGATRGEAAVRGLDTIDDTPRPGSNLAGTPEELAENWSGLKSENTRGLNSGWLPESRDYVLLAACRPNEFAYEYAFDSQTKQRRGALTYWLLDSLQQQTSGLTYKDLHDRLNGKIRTQFAQQTPMLMGEGDRLVFGSDRADIQYSIPVLTVDTVKNIVKLEAGQSMGLRLGAEFAIYPNGTRDFSNKDDRLAIVKIDELGSTSSQGPLEAIFGQRAVDVGDVAILIAASTNLVKKVQLLPQEAFADEMEGLQEVQSLLGMNPRLTLVESGTPSHYTVAVNANGEFEICDQAGVVIPNLRPPVRMKEPNAARKVVDRLVHLAMYHATEALDNFDKNSPMFGKIQVSWLGKLQNYDLADPIPEVVEPFSEPGNPAIEEGEWIFLNIQNNFSRAVNVVVLNLQSDWEIKQVQPADPGSNFNTIDAGKSVTYPFKPSLVEGYLQTVDVVKVFAAIDSPNFRLLSLPALDQPRLSLGSRTGDPLEALLAAVSGAAPSSRNINPARYPSQEWTTQQVRITVSHPGLRNTRNFEPMTGIVLGTIAESMADIVHDPATLGKSTRSTIITTRRIPTIAQSEELFRNVEKLVQGQNAFSFRLLNAIASPSTQENIFIAPLSIAIALLMILNVSKTGSPTQLSMLQLLEARGMTLRQLNEAAYTAFTKIQADLDPTLRLALANSIWTRTGQATDSVRSQTLVDYYDAEVWQFSNDIEETVNLINGWISDKTNAKVQDVIDEPLLVRAVIVLINAVYFKGMWASSFDPETTRPYLSTNFVPPRQLMMMSQSGAFDYCETDDFQAVRLAYANSNLSMAIFLPQTSCTIEQFQSMLSSESWQTWQTAFQRKEGTIDLPRFKVAYHRDLLEDLLSLSSLEKLGLQLAEGMPEERITSAIHQTFLEVNEAGSEAAAATVVIATRGFNPNTFRMTVDRPFVCIIHDRDSGVILFTGIIRDPA

pLDDT: mean 74.52, std 18.96, range [20.95, 98.31]

Secondary structure (DSSP, 8-state):
-----EEEEEEEE--------TTS------SSHHHHHHHHHHHHHHHS---GGGEEEEEE---TTTSS-SS-TTTS--HHHHHHHHHHHHHHSPTT-EEEEEEES-EEEEE-S-TTTTTSTT-EEEEE--GGGGSTT---EEHHHHHHHHHHHHHTT-EEEEEEE---------SS-EESEEEEEE-S-----S-SS-HHHHHHHHHHTTSSS--S---SSS---TTEEEEESS-TTS-PEEEE--TTT--EEEHHHHHHHHHHHH--SS-BHHHHHHHHHHHHHHH-TT---EEEE-TTBBTTSS-B------EEEEEEETTTTEEEES--GGGT--TT-EEEEE-TT----S-STT--EEEE--EE-SS-EEEEEEEE-SSS---TT-EEEEEE--GGG-EEEEEE--TT-HHHHHHHHHHHHHHTT-TTEEE--TTS--SEEEEE-TTSEEEEE-TTSPBPTT-PSPEETTSTTHHHHHHHHHHHHHHHHHHHH-----TTSTTTTTEEEEEEEEES---TTSPPPSS-BPPSSTTS-EEETT-EEEEEEEE-SSS-EEEEEEEE-TTS-EEEEES--SS-S-EEE-TT-EEEEEE---PPTT-SEEEEEEEEEEESS---GGGG-BPSTTSPP--SS--S--HHHHHHHHT---PPP-------S-GGGGEEEEEEEEEEE-TTGGG-S----S--TTTTSSTTS-SS------------------------HHHHHHHHHHHHHHHHHHHHHHHHHHHHHS-TT--S-EEE-HHHHHHHHHHHHHHSPTT-HHHHHHHHHTS-TT--HHHHHHHHHHHHHHHHHTB-TTSEEEEEEEEEE-TTS---HHHHHHHHHHH--EEEE--S-HHHHHHHHHHHHHHHTTTSS-----HHHHHT-SEEEEEEEEEEEEBSSPPPGGG-EEEEESSSSS-EEEEEEEEEEEEEEEE-SSEEEEEEEBTTBSEEEEEEEE-TTS-HHHHHHH-SHHHHHHHHHH-EEEEEEEEEE-EEEEEEEE-HHHHHHTSGGGGT-SBSSTT-TTSBEEEEEEEEEEEEETTEES--------PPP---TT-EEEE--S-EEEEEEETTT--EEEEEEES---